Protein AF-0000000085050693 (afdb_homodimer)

Solvent-accessible surface area (backbone atoms only — not comparable to full-atom values): 68230 Å² total; per-residue (Å²): 136,83,77,80,78,79,79,79,78,77,80,77,77,77,76,76,76,77,74,74,75,72,72,62,67,64,47,74,51,76,33,47,8,78,79,60,41,32,36,36,40,38,34,32,40,70,68,4,30,30,28,34,30,34,28,47,76,86,38,69,49,26,37,83,13,44,38,37,46,20,31,52,80,41,82,56,59,44,52,59,39,19,65,42,54,24,40,81,72,48,73,49,73,46,80,51,68,49,73,52,72,37,90,58,32,57,39,24,75,45,77,47,53,28,20,35,30,42,36,36,30,34,24,72,37,88,91,50,48,53,42,31,37,43,38,38,12,24,78,53,26,39,36,34,30,45,34,41,56,52,38,88,99,37,58,64,47,50,28,31,39,48,51,34,38,43,30,38,67,51,74,31,52,27,30,32,32,64,54,21,52,76,68,43,47,58,54,60,68,63,44,79,42,49,30,60,68,44,39,61,56,45,34,24,37,59,37,38,32,34,40,69,90,68,32,18,37,28,41,42,50,16,37,65,57,73,36,34,41,63,29,35,15,16,31,74,42,43,53,28,27,36,24,49,38,48,30,53,35,87,85,46,63,87,84,52,84,63,63,45,41,15,36,71,39,61,20,72,38,69,32,59,52,38,34,44,31,39,40,35,30,67,38,63,55,53,42,50,52,47,56,60,38,40,68,67,14,54,72,57,76,59,88,78,57,84,83,58,71,63,24,38,21,36,32,43,67,58,16,51,42,71,57,87,51,55,88,75,46,28,53,98,73,42,67,45,48,88,32,40,47,37,50,45,51,46,34,52,49,18,36,74,48,64,24,42,21,35,42,45,46,84,61,52,28,33,54,51,48,99,54,82,48,94,76,46,34,82,78,38,59,28,94,56,35,49,64,58,57,42,37,52,57,19,47,76,54,63,19,40,36,29,42,46,41,41,41,67,54,42,63,77,38,44,71,64,34,48,53,48,37,41,73,51,59,41,42,29,39,35,38,28,72,60,22,45,33,21,23,68,54,42,45,46,54,52,51,49,55,54,55,32,50,76,50,64,28,31,36,33,36,25,18,31,63,69,54,27,12,48,55,38,28,38,61,40,47,39,27,20,33,34,52,67,31,48,68,46,28,30,66,24,68,65,61,38,36,51,55,58,36,31,36,47,63,35,63,46,42,40,40,47,43,42,44,46,46,46,61,65,40,38,34,50,68,88,55,31,77,85,52,59,22,60,56,60,31,40,40,42,32,18,42,16,21,47,57,8,45,64,59,56,43,45,19,16,51,30,46,36,23,36,51,76,70,62,50,32,38,98,88,63,47,70,30,69,62,46,72,52,66,52,65,62,64,30,45,26,48,34,54,43,62,73,49,69,42,60,91,45,24,39,30,30,36,36,25,44,90,79,30,38,36,36,9,26,36,21,39,52,60,47,76,46,74,44,73,31,64,86,50,65,90,62,51,27,39,33,41,37,36,25,38,39,95,45,43,54,29,50,41,74,49,75,47,80,45,42,28,90,41,64,47,78,46,58,24,42,64,19,10,9,19,33,33,42,35,35,69,52,74,80,76,72,74,77,124,134,86,76,78,76,78,77,80,77,77,80,76,77,77,76,76,76,75,75,74,74,72,70,63,67,62,48,74,52,76,33,46,8,77,81,60,42,31,37,36,40,38,34,31,40,70,68,4,28,29,29,33,30,33,27,48,76,87,38,71,47,26,36,84,12,45,38,38,46,20,30,53,79,40,85,58,60,44,51,58,39,19,65,41,54,25,42,81,74,46,72,48,75,45,77,49,67,48,72,52,73,38,92,60,32,56,39,23,76,45,77,46,54,28,20,36,30,43,35,37,29,33,24,72,37,87,92,52,48,52,43,31,36,44,37,38,11,24,75,55,26,39,35,35,29,46,33,40,57,51,37,87,99,36,60,65,46,50,28,32,38,49,51,34,38,44,30,38,68,52,74,31,51,28,31,34,31,66,53,21,52,78,71,43,47,58,54,60,67,62,44,79,42,49,29,59,68,44,39,62,56,44,34,24,36,58,38,38,33,36,39,69,88,69,32,17,36,30,41,40,49,17,37,65,58,74,36,34,41,64,30,36,15,16,31,75,41,42,53,28,26,35,24,49,39,48,31,53,34,87,84,45,63,87,84,51,83,65,65,43,40,15,36,71,39,62,20,74,40,71,33,59,53,38,32,43,31,40,38,35,30,68,38,62,55,53,42,51,53,47,57,60,37,40,68,66,15,55,71,57,76,61,87,79,57,84,83,58,73,64,26,38,20,36,33,44,66,58,16,52,43,72,55,87,50,55,87,74,44,27,53,98,74,43,68,43,48,88,32,42,47,38,51,47,50,46,33,52,48,16,36,74,50,65,24,42,20,34,42,44,46,85,62,51,29,34,53,54,48,98,53,83,49,94,75,44,35,82,78,40,60,29,92,57,34,48,62,58,57,41,37,52,56,19,47,77,55,62,19,41,34,30,40,45,42,42,41,67,55,41,62,76,39,45,70,64,35,48,53,50,38,43,73,52,58,43,44,28,39,35,39,29,71,60,22,46,34,22,23,70,53,41,45,45,54,52,51,51,56,52,53,31,49,77,50,62,29,33,35,35,36,25,19,30,62,69,55,26,12,50,55,40,26,37,61,41,45,38,28,20,33,34,52,65,31,48,68,45,26,30,67,25,68,66,63,38,36,51,55,59,37,31,36,48,61,35,62,45,41,40,39,47,42,43,46,46,46,46,61,64,41,39,34,50,66,88,54,30,77,84,52,60,22,58,56,61,31,39,39,42,33,18,41,16,20,48,56,9,46,62,56,55,43,44,20,17,51,30,48,35,23,37,50,75,68,63,50,34,36,96,88,64,48,70,30,71,64,45,72,52,66,52,63,61,64,29,44,25,47,35,52,40,64,73,51,70,41,61,90,46,24,40,30,30,36,36,25,43,90,79,31,36,35,36,10,26,35,21,39,50,59,46,75,47,76,44,74,30,63,85,51,63,91,61,53,27,40,31,41,37,36,24,39,38,95,43,42,54,30,50,42,73,48,74,47,78,46,42,30,89,42,62,48,78,45,56,25,40,64,18,10,10,19,32,34,43,35,35,67,54,74,80,75,72,75,76,122

Secondary structure (DSSP, 8-state):
--------------------------EEEEEE-TTSSEEEEEEE-TT--EEEEEEETTEEEEEEEE--EEE--SSSS-EETTSSS-EEEEEEEEEEEEEEE-SSSS-SEEEEEEEEEEEEEE-S-TT--EEEEEEEEETTEEEEEEEE---TT--EEEEEEE--EEEBSS--EEEEEE-SSSSS------EEEEGGG--TT--EEEEEEEE-SS-EEEEEEE---SS--EEEEE-TT--SEEEEEEPPPTTS-TT-SS----EEEE-SS-EEPPEEEEEEESSTTHHHH--HHHHHSPPPS-S--TT---EEEEESGGGTT-SPPPTTTTGGG--SSSSHHHHHHHHHHHHHHT-SEEEE-TTSEET--SS--TT-EEEEE-TT--HHHHHHHHHHTT-EEEEEEEHHHHHHTHHHHHHHHHHHT--EEEEE-----SHHHHHHHHHHHHHHHHTT-EEEESS-PPP-SHHHH-TTEEEE--S--GGGGGT-S---HHHHHHHHHTGGGTS----------B--TTTHHHH--SSS--BSS-HHHHHHHHHHS--SEEEE-S-GGGGB-TTSSBPTTHHHHTT--SS-SEEEEEEEETTTEEEEEEEETTEEEEEEEESS-EEEEEE-TTS-SS-EEEEEEEE-SSTT-EEEEEEEE-TT-EEEEEE-TT-EEEEEEEE--------/--------------------------EEEEEE-TTSSEEEEEEE-TT--EEEEEEETTEEEEEEEE--EEES-SSSS-EETTSSS-EEEEEEEEEEEEEEE-SSSS-SEEEEEEEEEEEEEE-S-SS--EEEEEEEEETTEEEEEEEE---TT--EEEEEEE--EEEBSS--EEEEEE-SSSSS------EEEEGGG--TT--EEEEEEEE-SS-EEEEEEE---SS--EEEEE-TT--SEEEEEEPPPTTS-TT-SS----EEEE-SS-EEPPEEEEEEESSTTHHHH--HHHHHSPPPS-S--TT---EEEEESGGGTT-SPPPTTTTGGG--SSSSHHHHHHHHHHHHHHT-SEEEE-TTSEET--SS--TT-EEEEE-TT--HHHHHHHHHHTT-EEEEEEEHHHHHHTHHHHHHHHHHHT--EEEEE-----SHHHHHHHHHHHHHHHHTT-EEEESS-PPP-SHHHH-TTEEEE--S--GGGGGT-S---HHHHHHHHHTGGGTS----------B--TTTHHHH--SSS--BSS-HHHHHHHHHHS--SEEEE-S-GGGGB-TTSSBPTTHHHHTT--SS-SEEEEEEEETTTEEEEEEEETTEEEEEEEESS-EEEEEE-TTS-SS-EEEEEEEE-SSTT-EEEEEEEE-TT-EEEEEE-TT-EEEEEEEE--------

Sequence (1374 aa):
MVFDFRSCLKCVSITVFAVAATSSAAQTVSTTSPDKRNRVDVVVSDKGALTFSVSRHQRALIEASPLGLILQNSSPFGTTLGERGAKLSASKTVTGEDRYTLPVGKSKDVRASYEESHISIETGQSELARLDLIVRAYNDGIAFRYVVPKQPGRSALNIQDEATSFRFSDDFDCHGLNQGRFENSFEGEHDAIKASQFRPFHLFQAPVVCRTGSAAFAIAESDPQDYPGAYYTGLNDGTPGLRVVLTPRKDNDPGARFRTRAAQLDVSTDFKTPWRVVMMGDTNGQLIESQLINTLASASMIADTSWIKPGLSAWDWWNGNAFPLPSPHNANGQTSGMNTATYKAYADFASEMGFEYLLIDEGWSVGSSVEPTANADVTRPKPEIDIAEIVRYAKAKGVGVWVWLQWQQLDAQLEEALATYERWGVKGVKVDFLNRNDQEIMAFYRRLLSKAADHKLMVNLHGAFPPAGLTRTWPNYMTQEGVLGAENNKWSQRITAKHNVTLAFTRGLLGPMDYTPGGFRHTTPADFPAKQSFVNPYVMTTRAAALAMYVVYESPFQMVSDSPPAYKKPDGSPEDGVDFLKRVPASWDETRFILGDIDECVVIARRSGDSWYVGAMTDGAKTISVPLNFLGRGAYKAVVWEDGDHPSSVKKSEIDVDAQQSLTLRLANSGGGVIQITPLKPVKKRRMVFDFRSCLKCVSITVFAVAATSSAAQTVSTTSPDKRNRVDVVVSDKGALTFSVSRHQRALIEASPLGLILQNSSPFGTTLGERGAKLSASKTVTGEDRYTLPVGKSKDVRASYEESHISIETGQSELARLDLIVRAYNDGIAFRYVVPKQPGRSALNIQDEATSFRFSDDFDCHGLNQGRFENSFEGEHDAIKASQFRPFHLFQAPVVCRTGSAAFAIAESDPQDYPGAYYTGLNDGTPGLRVVLTPRKDNDPGARFRTRAAQLDVSTDFKTPWRVVMMGDTNGQLIESQLINTLASASMIADTSWIKPGLSAWDWWNGNAFPLPSPHNANGQTSGMNTATYKAYADFASEMGFEYLLIDEGWSVGSSVEPTANADVTRPKPEIDIAEIVRYAKAKGVGVWVWLQWQQLDAQLEEALATYERWGVKGVKVDFLNRNDQEIMAFYRRLLSKAADHKLMVNLHGAFPPAGLTRTWPNYMTQEGVLGAENNKWSQRITAKHNVTLAFTRGLLGPMDYTPGGFRHTTPADFPAKQSFVNPYVMTTRAAALAMYVVYESPFQMVSDSPPAYKKPDGSPEDGVDFLKRVPASWDETRFILGDIDECVVIARRSGDSWYVGAMTDGAKTISVPLNFLGRGAYKAVVWEDGDHPSSVKKSEIDVDAQQSLTLRLANSGGGVIQITPLKPVKKRR

Structure (mmCIF, N/CA/C/O backbone):
data_AF-0000000085050693-model_v1
#
loop_
_entity.id
_entity.type
_entity.pdbx_description
1 polymer 'Glycoside hydrolase 97'
#
loop_
_atom_site.group_PDB
_atom_site.id
_atom_site.type_symbol
_atom_site.label_atom_id
_atom_site.label_alt_id
_atom_site.label_comp_id
_atom_site.label_asym_id
_atom_site.label_entity_id
_atom_site.label_seq_id
_atom_site.pdbx_PDB_ins_code
_atom_site.Cartn_x
_atom_site.Cartn_y
_atom_site.Cartn_z
_atom_site.occupancy
_atom_site.B_iso_or_equiv
_atom_site.auth_seq_id
_atom_site.auth_comp_id
_atom_site.auth_asym_id
_atom_site.auth_atom_id
_atom_site.pdbx_PDB_model_num
ATOM 1 N N . MET A 1 1 ? 85.25 -21.719 -51.312 1 24.17 1 MET A N 1
ATOM 2 C CA . MET A 1 1 ? 85.125 -20.312 -50.938 1 24.17 1 MET A CA 1
ATOM 3 C C . MET A 1 1 ? 84.125 -20.188 -49.75 1 24.17 1 MET A C 1
ATOM 5 O O . MET A 1 1 ? 82.938 -20.531 -49.844 1 24.17 1 MET A O 1
ATOM 9 N N . VAL A 1 2 ? 84.625 -20.438 -48.5 1 27.84 2 VAL A N 1
ATOM 10 C CA . VAL A 1 2 ? 84.125 -20.641 -47.125 1 27.84 2 VAL A CA 1
ATOM 11 C C . VAL A 1 2 ? 83.562 -19.328 -46.594 1 27.84 2 VAL A C 1
ATOM 13 O O . VAL A 1 2 ? 84.312 -18.375 -46.344 1 27.84 2 VAL A O 1
ATOM 16 N N . PHE A 1 3 ? 82.5 -18.844 -47.312 1 26.84 3 PHE A N 1
ATOM 17 C CA . PHE A 1 3 ? 82 -17.516 -46.969 1 26.84 3 PHE A CA 1
ATOM 18 C C . PHE A 1 3 ? 81.562 -17.469 -45.531 1 26.84 3 PHE A C 1
ATOM 20 O O . PHE A 1 3 ? 80.938 -18.422 -45.031 1 26.84 3 PHE A O 1
ATOM 27 N N . ASP A 1 4 ? 82.25 -16.812 -44.625 1 25.73 4 ASP A N 1
ATOM 28 C CA . ASP A 1 4 ? 82.25 -16.562 -43.188 1 25.73 4 ASP A CA 1
ATOM 29 C C . ASP A 1 4 ? 81.062 -15.742 -42.781 1 25.73 4 ASP A C 1
ATOM 31 O O . ASP A 1 4 ? 80.938 -14.562 -43.125 1 25.73 4 ASP A O 1
ATOM 35 N N . PHE A 1 5 ? 79.812 -16.203 -43 1 23.55 5 PHE A N 1
ATOM 36 C CA . PHE A 1 5 ? 78.562 -15.445 -42.781 1 23.55 5 PHE A CA 1
ATOM 37 C C . PHE A 1 5 ? 78.438 -15.07 -41.312 1 23.55 5 PHE A C 1
ATOM 39 O O . PHE A 1 5 ? 78.25 -15.938 -40.438 1 23.55 5 PHE A O 1
ATOM 46 N N . ARG A 1 6 ? 79.188 -14.039 -40.719 1 26.09 6 ARG A N 1
ATOM 47 C CA . ARG A 1 6 ? 79.188 -13.453 -39.375 1 26.09 6 ARG A CA 1
ATOM 48 C C . ARG A 1 6 ? 77.812 -12.906 -39 1 26.09 6 ARG A C 1
ATOM 50 O O . ARG A 1 6 ? 77.375 -11.938 -39.594 1 26.09 6 ARG A O 1
ATOM 57 N N . SER A 1 7 ? 76.812 -13.75 -38.844 1 23.12 7 SER A N 1
ATOM 58 C CA . SER A 1 7 ? 75.375 -13.414 -38.562 1 23.12 7 SER A CA 1
ATOM 59 C C . SER A 1 7 ? 75.312 -12.602 -37.25 1 23.12 7 SER A C 1
ATOM 61 O O . SER A 1 7 ? 75.812 -13 -36.219 1 23.12 7 SER A O 1
ATOM 63 N N . CYS A 1 8 ? 75.312 -11.25 -37.312 1 24.59 8 CYS A N 1
ATOM 64 C CA . CYS A 1 8 ? 75.125 -10.211 -36.312 1 24.59 8 CYS A CA 1
ATOM 65 C C . CYS A 1 8 ? 73.875 -10.398 -35.5 1 24.59 8 CYS A C 1
ATOM 67 O O . CYS A 1 8 ? 72.75 -10.312 -36.062 1 24.59 8 CYS A O 1
ATOM 69 N N . LEU A 1 9 ? 73.688 -11.258 -34.531 1 24.23 9 LEU A N 1
ATOM 70 C CA . LEU A 1 9 ? 72.625 -11.484 -33.625 1 24.23 9 LEU A CA 1
ATOM 71 C C . LEU A 1 9 ? 72.312 -10.242 -32.781 1 24.23 9 LEU A C 1
ATOM 73 O O . LEU A 1 9 ? 73.125 -9.82 -31.984 1 24.23 9 LEU A O 1
ATOM 77 N N . LYS A 1 10 ? 71.75 -9.117 -33.406 1 27.34 10 LYS A N 1
ATOM 78 C CA . LYS A 1 10 ? 71.375 -7.961 -32.594 1 27.34 10 LYS A CA 1
ATOM 79 C C . LYS A 1 10 ? 70.375 -8.359 -31.531 1 27.34 10 LYS A C 1
ATOM 81 O O . LYS A 1 10 ? 69.375 -9.031 -31.828 1 27.34 10 LYS A O 1
ATOM 86 N N . CYS A 1 11 ? 70.688 -8.398 -30.234 1 26.22 11 CYS A N 1
ATOM 87 C CA . CYS A 1 11 ? 69.938 -8.57 -29 1 26.22 11 CYS A CA 1
ATOM 88 C C . CYS A 1 11 ? 68.875 -7.5 -28.859 1 26.22 11 CYS A C 1
ATOM 90 O O . CYS A 1 11 ? 69.188 -6.309 -28.797 1 26.22 11 CYS A O 1
ATOM 92 N N . VAL A 1 12 ? 67.75 -7.605 -29.609 1 33.06 12 VAL A N 1
ATOM 93 C CA . VAL A 1 12 ? 66.688 -6.688 -29.375 1 33.06 12 VAL A CA 1
ATOM 94 C C . VAL A 1 12 ? 66.25 -6.754 -27.906 1 33.06 12 VAL A C 1
ATOM 96 O O . VAL A 1 12 ? 65.938 -7.832 -27.391 1 33.06 12 VAL A O 1
ATOM 99 N N . SER A 1 13 ? 66.75 -5.812 -27.047 1 31.84 13 SER A N 1
ATOM 100 C CA . SER A 1 13 ? 66.312 -5.59 -25.672 1 31.84 13 SER A CA 1
ATOM 101 C C . SER A 1 13 ? 64.812 -5.289 -25.625 1 31.84 13 SER A C 1
ATOM 103 O O . SER A 1 13 ? 64.312 -4.328 -26.234 1 31.84 13 SER A O 1
ATOM 105 N N . ILE A 1 14 ? 64 -6.289 -25.516 1 35.16 14 ILE A N 1
ATOM 106 C CA . ILE A 1 14 ? 62.562 -6.113 -25.25 1 35.16 14 ILE A CA 1
ATOM 107 C C . ILE A 1 14 ? 62.375 -5.367 -23.922 1 35.16 14 ILE A C 1
ATOM 109 O O . ILE A 1 14 ? 62.781 -5.848 -22.875 1 35.16 14 ILE A O 1
ATOM 113 N N . THR A 1 15 ? 62.344 -4.047 -23.984 1 37.19 15 THR A N 1
ATOM 114 C CA . THR A 1 15 ? 61.906 -3.254 -22.844 1 37.19 15 THR A CA 1
ATOM 115 C C . THR A 1 15 ? 60.469 -3.631 -22.438 1 37.19 15 THR A C 1
ATOM 117 O O . THR A 1 15 ? 59.531 -3.502 -23.234 1 37.19 15 THR A O 1
ATOM 120 N N . VAL A 1 16 ? 60.344 -4.535 -21.5 1 39.06 16 VAL A N 1
ATOM 121 C CA . VAL A 1 16 ? 59.062 -4.828 -20.859 1 39.06 16 VAL A CA 1
ATOM 122 C C . VAL A 1 16 ? 58.531 -3.578 -20.156 1 39.06 16 VAL A C 1
ATOM 124 O O . VAL A 1 16 ? 59.156 -3.059 -19.234 1 39.06 16 VAL A O 1
ATOM 127 N N . PHE A 1 17 ? 57.75 -2.824 -20.844 1 38.06 17 PHE A N 1
ATOM 128 C CA . PHE A 1 17 ? 56.969 -1.778 -20.188 1 38.06 17 PHE A CA 1
ATOM 129 C C . PHE A 1 17 ? 56.031 -2.375 -19.141 1 38.06 17 PHE A C 1
ATOM 131 O O . PHE A 1 17 ? 55.125 -3.131 -19.5 1 38.06 17 PHE A O 1
ATOM 138 N N . ALA A 1 18 ? 56.5 -2.48 -17.906 1 36.56 18 ALA A N 1
ATOM 139 C CA . ALA A 1 18 ? 55.594 -2.748 -16.797 1 36.56 18 ALA A CA 1
ATOM 140 C C . ALA A 1 18 ? 54.5 -1.695 -16.719 1 36.56 18 ALA A C 1
ATOM 142 O O . ALA A 1 18 ? 54.781 -0.518 -16.469 1 36.56 18 ALA A O 1
ATOM 143 N N . VAL A 1 19 ? 53.406 -1.979 -17.328 1 36.97 19 VAL A N 1
ATOM 144 C CA . VAL A 1 19 ? 52.219 -1.167 -17.047 1 36.97 19 VAL A CA 1
ATOM 145 C C . VAL A 1 19 ? 51.906 -1.218 -15.555 1 36.97 19 VAL A C 1
ATOM 147 O O . VAL A 1 19 ? 51.594 -2.283 -15.016 1 36.97 19 VAL A O 1
ATOM 150 N N . ALA A 1 20 ? 52.406 -0.331 -14.812 1 34.69 20 ALA A N 1
ATOM 151 C CA . ALA A 1 20 ? 51.906 -0.124 -13.453 1 34.69 20 ALA A CA 1
ATOM 152 C C . ALA A 1 20 ? 50.406 -0.011 -13.43 1 34.69 20 ALA A C 1
ATOM 154 O O . ALA A 1 20 ? 49.844 0.962 -13.938 1 34.69 20 ALA A O 1
ATOM 155 N N . ALA A 1 21 ? 49.75 -1.138 -13.281 1 39.09 21 ALA A N 1
ATOM 156 C CA . ALA A 1 21 ? 48.344 -1.067 -12.891 1 39.09 21 ALA A CA 1
ATOM 157 C C . ALA A 1 21 ? 48.156 -0.166 -11.68 1 39.09 21 ALA A C 1
ATOM 159 O O . ALA A 1 21 ? 48.531 -0.542 -10.555 1 39.09 21 ALA A O 1
ATOM 160 N N . THR A 1 22 ? 48.156 1.115 -11.82 1 37.22 22 THR A N 1
ATOM 161 C CA . THR A 1 22 ? 47.719 1.936 -10.695 1 37.22 22 THR A CA 1
ATOM 162 C C . THR A 1 22 ? 46.344 1.454 -10.18 1 37.22 22 THR A C 1
ATOM 164 O O . THR A 1 22 ? 45.344 1.5 -10.906 1 37.22 22 THR A O 1
ATOM 167 N N . SER A 1 23 ? 46.312 0.498 -9.352 1 42.16 23 SER A N 1
ATOM 168 C CA . SER A 1 23 ? 45.125 0.196 -8.594 1 42.16 23 SER A CA 1
ATOM 169 C C . SER A 1 23 ? 44.438 1.469 -8.078 1 42.16 23 SER A C 1
ATOM 171 O O . SER A 1 23 ? 45.062 2.211 -7.289 1 42.16 23 SER A O 1
ATOM 173 N N . SER A 1 24 ? 43.719 2.1 -8.828 1 50.66 24 SER A N 1
ATOM 174 C CA . SER A 1 24 ? 43 3.258 -8.32 1 50.66 24 SER A CA 1
ATOM 175 C C . SER A 1 24 ? 42.344 2.939 -6.992 1 50.66 24 SER A C 1
ATOM 177 O O . SER A 1 24 ? 41.5 2.029 -6.914 1 50.66 24 SER A O 1
ATOM 179 N N . ALA A 1 25 ? 42.938 3.143 -5.855 1 63.78 25 ALA A N 1
ATOM 180 C CA . ALA A 1 25 ? 42.438 2.988 -4.492 1 63.78 25 ALA A CA 1
ATOM 181 C C . ALA A 1 25 ? 41.125 3.74 -4.297 1 63.78 25 ALA A C 1
ATOM 183 O O . ALA A 1 25 ? 40.938 4.797 -4.898 1 63.78 25 ALA A O 1
ATOM 184 N N . ALA A 1 26 ? 40.188 3.043 -3.705 1 73.25 26 ALA A N 1
ATOM 185 C CA . ALA A 1 26 ? 38.938 3.688 -3.307 1 73.25 26 ALA A CA 1
ATOM 186 C C . ALA A 1 26 ? 39.188 5.062 -2.701 1 73.25 26 ALA A C 1
ATOM 188 O O . ALA A 1 26 ? 40.125 5.238 -1.922 1 73.25 26 ALA A O 1
ATOM 189 N N . GLN A 1 27 ? 38.531 6.09 -3.24 1 89.38 27 GLN A N 1
ATOM 190 C CA . GLN A 1 27 ? 38.594 7.453 -2.723 1 89.38 27 GLN A CA 1
ATOM 191 C C . GLN A 1 27 ? 37.438 7.746 -1.783 1 89.38 27 GLN A C 1
ATOM 193 O O . GLN A 1 27 ? 36.312 7.359 -2.061 1 89.38 27 GLN A O 1
ATOM 198 N N . THR A 1 28 ? 37.719 8.211 -0.598 1 95.06 28 THR A N 1
ATOM 199 C CA . THR A 1 28 ? 36.688 8.508 0.397 1 95.06 28 THR A CA 1
ATOM 200 C C . THR A 1 28 ? 36.688 9.984 0.772 1 95.06 28 THR A C 1
ATOM 202 O O . THR A 1 28 ? 37.781 10.57 0.97 1 95.06 28 THR A O 1
ATOM 205 N N . VAL A 1 29 ? 35.562 10.633 0.702 1 98 29 VAL A N 1
ATOM 206 C CA . VAL A 1 29 ? 35.344 11.961 1.271 1 98 29 VAL A CA 1
ATOM 207 C C . VAL A 1 29 ? 34.469 11.867 2.5 1 98 29 VAL A C 1
ATOM 209 O O . VAL A 1 29 ? 33.312 11.414 2.404 1 98 29 VAL A O 1
ATOM 212 N N . SER A 1 30 ? 34.969 12.289 3.646 1 98.06 30 SER A N 1
ATOM 213 C CA . SER A 1 30 ? 34.188 12.25 4.895 1 98.06 30 SER A CA 1
ATOM 214 C C . SER A 1 30 ? 33.75 13.648 5.297 1 98.06 30 SER A C 1
ATOM 216 O O . SER A 1 30 ? 34.5 14.617 5.18 1 98.06 30 SER A O 1
ATOM 218 N N . THR A 1 31 ? 32.531 13.766 5.652 1 98.75 31 THR A N 1
ATOM 219 C CA . THR A 1 31 ? 31.938 14.984 6.219 1 98.75 31 THR A CA 1
ATOM 220 C C . THR A 1 31 ? 31.391 14.719 7.613 1 98.75 31 THR A C 1
ATOM 222 O O . THR A 1 31 ? 30.484 13.898 7.785 1 98.75 31 THR A O 1
ATOM 225 N N . THR A 1 32 ? 31.891 15.383 8.609 1 98.56 32 THR A N 1
ATOM 226 C CA . THR A 1 32 ? 31.547 15.141 10.008 1 98.56 32 THR A CA 1
ATOM 227 C C . THR A 1 32 ? 30.922 16.391 10.625 1 98.56 32 THR A C 1
ATOM 229 O O . THR A 1 32 ? 31.375 17.5 10.383 1 98.56 32 THR A O 1
ATOM 232 N N . SER A 1 33 ? 29.938 16.125 11.43 1 98.75 33 SER A N 1
ATOM 233 C CA . SER A 1 33 ? 29.234 17.25 12.062 1 98.75 33 SER A CA 1
ATOM 234 C C . SER A 1 33 ? 30.156 17.984 13.023 1 98.75 33 SER A C 1
ATOM 236 O O . SER A 1 33 ? 31.156 17.438 13.492 1 98.75 33 SER A O 1
ATOM 238 N N . PRO A 1 34 ? 29.797 19.234 13.375 1 98.44 34 PRO A N 1
ATOM 239 C CA . PRO A 1 34 ? 30.625 20.031 14.281 1 98.44 34 PRO A CA 1
ATOM 240 C C . PRO A 1 34 ? 30.844 19.359 15.633 1 98.44 34 PRO A C 1
ATOM 242 O O . PRO A 1 34 ? 31.938 19.453 16.203 1 98.44 34 PRO A O 1
ATOM 245 N N . ASP A 1 35 ? 29.875 18.641 16.125 1 97.81 35 ASP A N 1
ATOM 246 C CA . ASP A 1 35 ? 30.031 17.984 17.422 1 97.81 35 ASP A CA 1
ATOM 247 C C . ASP A 1 35 ? 30.641 16.594 17.266 1 97.81 35 ASP A C 1
ATOM 249 O O . ASP A 1 35 ? 30.781 15.852 18.25 1 97.81 35 ASP A O 1
ATOM 253 N N . LYS A 1 36 ? 30.844 16.188 16.031 1 98 36 LYS A N 1
ATOM 254 C CA . LYS A 1 36 ? 31.578 14.977 15.656 1 98 36 LYS A CA 1
ATOM 255 C C . LYS A 1 36 ? 30.734 13.727 15.883 1 98 36 LYS A C 1
ATOM 257 O O . LYS A 1 36 ? 31.234 12.602 15.758 1 98 36 LYS A O 1
ATOM 262 N N . ARG A 1 37 ? 29.453 13.844 16.156 1 97.94 37 ARG A N 1
ATOM 263 C CA . ARG A 1 37 ? 28.609 12.688 16.438 1 97.94 37 ARG A CA 1
ATOM 264 C C . ARG A 1 37 ? 28.109 12.062 15.141 1 97.94 37 ARG A C 1
ATOM 266 O O . ARG A 1 37 ? 27.859 10.852 15.086 1 97.94 37 ARG A O 1
ATOM 273 N N . ASN A 1 38 ? 27.844 12.875 14.156 1 98.62 38 ASN A N 1
ATOM 274 C CA . ASN A 1 38 ? 27.328 12.406 12.875 1 98.62 38 ASN A CA 1
ATOM 275 C C . ASN A 1 38 ? 28.406 12.43 11.797 1 98.62 38 ASN A C 1
ATOM 277 O O . ASN A 1 38 ? 29.203 13.375 11.727 1 98.62 38 ASN A O 1
ATOM 281 N N . ARG A 1 39 ? 28.453 11.398 10.984 1 98.62 39 ARG A N 1
ATOM 282 C CA . ARG A 1 39 ? 29.453 11.312 9.922 1 98.62 39 ARG A CA 1
ATOM 283 C C . ARG A 1 39 ? 28.875 10.656 8.68 1 98.62 39 ARG A C 1
ATOM 285 O O . ARG A 1 39 ? 28.094 9.695 8.773 1 98.62 39 ARG A O 1
ATOM 292 N N . VAL A 1 40 ? 29.203 11.211 7.539 1 98.69 40 VAL A N 1
ATOM 293 C CA . VAL A 1 40 ? 28.875 10.633 6.238 1 98.69 40 VAL A CA 1
ATOM 294 C C . VAL A 1 40 ? 30.172 10.367 5.457 1 98.69 40 VAL A C 1
ATOM 296 O O . VAL A 1 40 ? 31.047 11.227 5.387 1 98.69 40 VAL A O 1
ATOM 299 N N . ASP A 1 41 ? 30.281 9.219 4.938 1 98.56 41 ASP A N 1
ATOM 300 C CA . ASP A 1 41 ? 31.375 8.867 4.047 1 98.56 41 ASP A CA 1
ATOM 301 C C . ASP A 1 41 ? 30.875 8.625 2.625 1 98.56 41 ASP A C 1
ATOM 303 O O . ASP A 1 41 ? 30.031 7.758 2.398 1 98.56 41 ASP A O 1
ATOM 307 N N . VAL A 1 42 ? 31.359 9.383 1.701 1 98.38 42 VAL A N 1
ATOM 308 C CA . VAL A 1 42 ? 31.125 9.148 0.28 1 98.38 42 VAL A CA 1
ATOM 309 C C . VAL A 1 42 ? 32.312 8.414 -0.32 1 98.38 42 VAL A C 1
ATOM 311 O O . VAL A 1 42 ? 33.469 8.852 -0.168 1 98.38 42 VAL A O 1
ATOM 314 N N . VAL A 1 43 ? 32.062 7.355 -1.022 1 97.44 43 VAL A N 1
ATOM 315 C CA . VAL A 1 43 ? 33.125 6.484 -1.503 1 97.44 43 VAL A CA 1
ATOM 316 C C . VAL A 1 43 ? 32.906 6.195 -2.988 1 97.44 43 VAL A C 1
ATOM 318 O O . VAL A 1 43 ? 31.797 5.941 -3.434 1 97.44 43 VAL A O 1
ATOM 321 N N . VAL A 1 44 ? 33.906 6.363 -3.742 1 95.94 44 VAL A N 1
ATOM 322 C CA . VAL A 1 44 ? 34 5.773 -5.074 1 95.94 44 VAL A CA 1
ATOM 323 C C . VAL A 1 44 ? 34.875 4.523 -5.043 1 95.94 44 VAL A C 1
ATOM 325 O O . VAL A 1 44 ? 36.062 4.602 -4.746 1 95.94 44 VAL A O 1
ATOM 328 N N . SER A 1 45 ? 34.219 3.451 -5.355 1 94 45 SER A N 1
ATOM 329 C CA . SER A 1 45 ? 34.969 2.184 -5.289 1 94 45 SER A CA 1
ATOM 330 C C . SER A 1 45 ? 35.969 2.059 -6.426 1 94 45 SER A C 1
ATOM 332 O O . SER A 1 45 ? 36 2.898 -7.328 1 94 45 SER A O 1
ATOM 334 N N . ASP A 1 46 ? 36.75 0.963 -6.434 1 91.06 46 ASP A N 1
ATOM 335 C CA . ASP A 1 46 ? 37.719 0.683 -7.473 1 91.06 46 ASP A CA 1
ATOM 336 C C . ASP A 1 46 ? 37.062 0.461 -8.828 1 91.06 46 ASP A C 1
ATOM 338 O O . ASP A 1 46 ? 37.625 0.785 -9.867 1 91.06 46 ASP A O 1
ATOM 342 N N . LYS A 1 47 ? 35.906 -0.046 -8.727 1 91.5 47 LYS A N 1
ATOM 343 C CA . LYS A 1 47 ? 35.156 -0.308 -9.961 1 91.5 47 LYS A CA 1
ATOM 344 C C . LYS A 1 47 ? 34.312 0.906 -10.375 1 91.5 47 LYS A C 1
ATOM 346 O O . LYS A 1 47 ? 33.594 0.861 -11.375 1 91.5 47 LYS A O 1
ATOM 351 N N . GLY A 1 48 ? 34.438 1.956 -9.57 1 93.94 48 GLY A N 1
ATOM 352 C CA . GLY A 1 48 ? 33.781 3.205 -9.93 1 93.94 48 GLY A CA 1
ATOM 353 C C . GLY A 1 48 ? 32.375 3.293 -9.422 1 93.94 48 GLY A C 1
ATOM 354 O O . GLY A 1 48 ? 31.562 4.055 -9.961 1 93.94 48 GLY A O 1
ATOM 355 N N . ALA A 1 49 ? 32 2.465 -8.492 1 95.44 49 ALA A N 1
ATOM 356 C CA . ALA A 1 49 ? 30.703 2.592 -7.871 1 95.44 49 ALA A CA 1
ATOM 357 C C . ALA A 1 49 ? 30.688 3.727 -6.852 1 95.44 49 ALA A C 1
ATOM 359 O O . ALA A 1 49 ? 31.578 3.828 -6.012 1 95.44 49 ALA A O 1
ATOM 360 N N . LEU A 1 50 ? 29.719 4.621 -6.945 1 97.25 50 LEU A N 1
ATOM 361 C CA . LEU A 1 50 ? 29.531 5.738 -6.027 1 97.25 50 LEU A CA 1
ATOM 362 C C . LEU A 1 50 ? 28.578 5.367 -4.898 1 97.25 50 LEU A C 1
ATOM 364 O O . LEU A 1 50 ? 27.406 5.07 -5.145 1 97.25 50 LEU A O 1
ATOM 368 N N . THR A 1 51 ? 29.016 5.359 -3.652 1 98.12 51 THR A N 1
ATOM 369 C CA . THR A 1 51 ? 28.203 4.98 -2.502 1 98.12 51 THR A CA 1
ATOM 370 C C . THR A 1 51 ? 28.391 5.973 -1.358 1 98.12 51 THR A C 1
ATOM 372 O O . THR A 1 51 ? 29.297 6.805 -1.395 1 98.12 51 THR A O 1
ATOM 375 N N . PHE A 1 52 ? 27.516 5.934 -0.403 1 98.56 52 PHE A N 1
ATOM 376 C CA . PHE A 1 52 ? 27.672 6.676 0.84 1 98.56 52 PHE A CA 1
ATOM 377 C C . PHE A 1 52 ? 27.266 5.824 2.037 1 98.56 52 PHE A C 1
ATOM 379 O O . PHE A 1 52 ? 26.562 4.824 1.883 1 98.56 52 PHE A O 1
ATOM 386 N N . SER A 1 53 ? 27.734 6.137 3.184 1 98.69 53 SER A N 1
ATOM 387 C CA . SER A 1 53 ? 27.359 5.551 4.465 1 98.69 53 SER A CA 1
ATOM 388 C C . SER A 1 53 ? 27.188 6.625 5.531 1 98.69 53 SER A C 1
ATOM 390 O O . SER A 1 53 ? 27.719 7.727 5.402 1 98.69 53 SER A O 1
ATOM 392 N N . VAL A 1 54 ? 26.359 6.332 6.578 1 98.75 54 VAL A N 1
ATOM 393 C CA . VAL A 1 54 ? 26.062 7.27 7.66 1 98.75 54 VAL A CA 1
ATOM 394 C C . VAL A 1 54 ? 26.266 6.578 9.008 1 98.75 54 VAL A C 1
ATOM 396 O O . VAL A 1 54 ? 25.812 5.445 9.203 1 98.75 54 VAL A O 1
ATOM 399 N N . SER A 1 55 ? 26.938 7.223 9.867 1 98.31 55 SER A N 1
ATOM 400 C CA . SER A 1 55 ? 27.125 6.723 11.227 1 98.31 55 SER A CA 1
ATOM 401 C C . SER A 1 55 ? 26.828 7.809 12.258 1 98.31 55 SER A C 1
ATOM 403 O O . SER A 1 55 ? 26.922 9 11.953 1 98.31 55 SER A O 1
ATOM 405 N N . ARG A 1 56 ? 26.406 7.453 13.367 1 98 56 ARG A N 1
ATOM 406 C CA . ARG A 1 56 ? 26.266 8.289 14.562 1 98 56 ARG A CA 1
ATOM 407 C C . ARG A 1 56 ? 26.984 7.668 15.75 1 98 56 ARG A C 1
ATOM 409 O O . ARG A 1 56 ? 26.828 6.477 16.031 1 98 56 ARG A O 1
ATOM 416 N N . HIS A 1 57 ? 27.828 8.398 16.516 1 97.19 57 HIS A N 1
ATOM 417 C CA . HIS A 1 57 ? 28.656 7.895 17.609 1 97.19 57 HIS A CA 1
ATOM 418 C C . HIS A 1 57 ? 29.5 6.711 17.156 1 97.19 57 HIS A C 1
ATOM 420 O O . HIS A 1 57 ? 29.578 5.695 17.844 1 97.19 57 HIS A O 1
ATOM 426 N N . GLN A 1 58 ? 29.906 6.754 15.922 1 95.94 58 GLN A N 1
ATOM 427 C CA . GLN A 1 58 ? 30.781 5.754 15.32 1 95.94 58 GLN A CA 1
ATOM 428 C C . GLN A 1 58 ? 30.047 4.43 15.125 1 95.94 58 GLN A C 1
ATOM 430 O O . GLN A 1 58 ? 30.688 3.393 14.906 1 95.94 58 GLN A O 1
ATOM 435 N N . ARG A 1 59 ? 28.781 4.441 15.242 1 96.62 59 ARG A N 1
ATOM 436 C CA . ARG A 1 59 ? 27.969 3.273 14.938 1 96.62 59 ARG A CA 1
ATOM 437 C C . ARG A 1 59 ? 27.234 3.453 13.609 1 96.62 59 ARG A C 1
ATOM 439 O O . ARG A 1 59 ? 26.562 4.465 13.398 1 96.62 59 ARG A O 1
ATOM 446 N N . ALA A 1 60 ? 27.297 2.439 12.773 1 97.12 60 ALA A N 1
ATOM 447 C CA . ALA A 1 60 ? 26.703 2.51 11.453 1 97.12 60 ALA A CA 1
ATOM 448 C C . ALA A 1 60 ? 25.172 2.523 11.547 1 97.12 60 ALA A C 1
ATOM 450 O O . ALA A 1 60 ? 24.578 1.747 12.297 1 97.12 60 ALA A O 1
ATOM 451 N N . LEU A 1 61 ? 24.547 3.43 10.906 1 97.94 61 LEU A N 1
ATOM 452 C CA . LEU A 1 61 ? 23.094 3.451 10.711 1 97.94 61 LEU A CA 1
ATOM 453 C C . LEU A 1 61 ? 22.734 3.045 9.289 1 97.94 61 LEU A C 1
ATOM 455 O O . LEU A 1 61 ? 21.859 2.201 9.086 1 97.94 61 LEU A O 1
ATOM 459 N N . ILE A 1 62 ? 23.375 3.668 8.359 1 98.56 62 ILE A N 1
ATOM 460 C CA . ILE A 1 62 ? 23.25 3.377 6.934 1 98.56 62 ILE A CA 1
ATOM 461 C C . ILE A 1 62 ? 24.578 2.84 6.395 1 98.56 62 ILE A C 1
ATOM 463 O O . ILE A 1 62 ? 25.594 3.523 6.457 1 98.56 62 ILE A O 1
ATOM 467 N N . GLU A 1 63 ? 24.531 1.651 5.871 1 98.25 63 GLU A N 1
ATOM 468 C CA . GLU A 1 63 ? 25.719 1.03 5.277 1 98.25 63 GLU A CA 1
ATOM 469 C C . GLU A 1 63 ? 25.953 1.546 3.863 1 98.25 63 GLU A C 1
ATOM 471 O O . GLU A 1 63 ? 25.203 2.385 3.363 1 98.25 63 GLU A O 1
ATOM 476 N N . ALA A 1 64 ? 27.094 1.073 3.303 1 97.69 64 ALA A N 1
ATOM 477 C CA . ALA A 1 64 ? 27.406 1.511 1.943 1 97.69 64 ALA A CA 1
ATOM 478 C C . ALA A 1 64 ? 26.188 1.385 1.035 1 97.69 64 ALA A C 1
ATOM 480 O O . ALA A 1 64 ? 25.688 0.28 0.797 1 97.69 64 ALA A O 1
ATOM 481 N N . SER A 1 65 ? 25.688 2.484 0.591 1 98.25 65 SER A N 1
ATOM 482 C CA . SER A 1 65 ? 24.469 2.588 -0.192 1 98.25 65 SER A CA 1
ATOM 483 C C . SER A 1 65 ? 24.703 3.354 -1.49 1 98.25 65 SER A C 1
ATOM 485 O O . SER A 1 65 ? 25.438 4.332 -1.513 1 98.25 65 SER A O 1
ATOM 487 N N . PRO A 1 66 ? 24.047 2.902 -2.549 1 97.38 66 PRO A N 1
ATOM 488 C CA . PRO A 1 66 ? 24.234 3.549 -3.848 1 97.38 66 PRO A CA 1
ATOM 489 C C . PRO A 1 66 ? 23.781 5.008 -3.855 1 97.38 66 PRO A C 1
ATOM 491 O O . PRO A 1 66 ? 22.766 5.344 -3.234 1 97.38 66 PRO A O 1
ATOM 494 N N . LEU A 1 67 ? 24.516 5.812 -4.566 1 98 67 LEU A N 1
ATOM 495 C CA . LEU A 1 67 ? 24.156 7.152 -5.012 1 98 67 LEU A CA 1
ATOM 496 C C . LEU A 1 67 ? 24.062 7.211 -6.535 1 98 67 LEU A C 1
ATOM 498 O O . LEU A 1 67 ? 24.688 6.41 -7.23 1 98 67 LEU A O 1
ATOM 502 N N . GLY A 1 68 ? 23.234 8.141 -7.004 1 96.94 68 GLY A N 1
ATOM 503 C CA . GLY A 1 68 ? 23.234 8.375 -8.445 1 96.94 68 GLY A CA 1
ATOM 504 C C . GLY A 1 68 ? 21.875 8.742 -8.992 1 96.94 68 GLY A C 1
ATOM 505 O O . GLY A 1 68 ? 20.859 8.609 -8.297 1 96.94 68 GLY A O 1
ATOM 506 N N . LEU A 1 69 ? 21.875 9.211 -10.219 1 97 69 LEU A N 1
ATOM 507 C CA . LEU A 1 69 ? 20.688 9.508 -11 1 97 69 LEU A CA 1
ATOM 508 C C . LEU A 1 69 ? 20.516 8.5 -12.133 1 97 69 LEU A C 1
ATOM 510 O O . LEU A 1 69 ? 21.5 8 -12.68 1 97 69 LEU A O 1
ATOM 514 N N . ILE A 1 70 ? 19.312 8.203 -12.43 1 96.44 70 ILE A N 1
ATOM 515 C CA . ILE A 1 70 ? 19.016 7.34 -13.57 1 96.44 70 ILE A CA 1
ATOM 516 C C . ILE A 1 70 ? 18.469 8.18 -14.727 1 96.44 70 ILE A C 1
ATOM 518 O O . ILE A 1 70 ? 17.391 8.781 -14.609 1 96.44 70 ILE A O 1
ATOM 522 N N . LEU A 1 71 ? 19.188 8.156 -15.82 1 95.31 71 LEU A N 1
ATOM 523 C CA . LEU A 1 71 ? 18.781 8.914 -17 1 95.31 71 LEU A CA 1
ATOM 524 C C . LEU A 1 71 ? 17.719 8.172 -17.797 1 95.31 71 LEU A C 1
ATOM 526 O O . LEU A 1 71 ? 17.75 6.938 -17.875 1 95.31 71 LEU A O 1
ATOM 530 N N . GLN A 1 72 ? 16.75 8.883 -18.266 1 91.06 72 GLN A N 1
ATOM 531 C CA . GLN A 1 72 ? 15.797 8.289 -19.188 1 91.06 72 GLN A CA 1
ATOM 532 C C . GLN A 1 72 ? 16.312 8.375 -20.625 1 91.06 72 GLN A C 1
ATOM 534 O O . GLN A 1 72 ? 15.805 9.164 -21.422 1 91.06 72 GLN A O 1
ATOM 539 N N . ASN A 1 73 ? 17.219 7.57 -21.094 1 79 73 ASN A N 1
ATOM 540 C CA . ASN A 1 73 ? 17.859 7.695 -22.406 1 79 73 ASN A CA 1
ATOM 541 C C . ASN A 1 73 ? 17.766 6.391 -23.203 1 79 73 ASN A C 1
ATOM 543 O O . ASN A 1 73 ? 18.125 6.355 -24.375 1 79 73 ASN A O 1
ATOM 547 N N . SER A 1 74 ? 17.438 5.359 -22.516 1 72.62 74 SER A N 1
ATOM 548 C CA . SER A 1 74 ? 17.297 4.082 -23.203 1 72.62 74 SER A CA 1
ATOM 549 C C . SER A 1 74 ? 16.109 3.291 -22.672 1 72.62 74 SER A C 1
ATOM 551 O O . SER A 1 74 ? 15.703 3.471 -21.531 1 72.62 74 SER A O 1
ATOM 553 N N . SER A 1 75 ? 15.477 2.648 -23.609 1 67.62 75 SER A N 1
ATOM 554 C CA . SER A 1 75 ? 14.391 1.759 -23.219 1 67.62 75 SER A CA 1
ATOM 555 C C . SER A 1 75 ? 14.875 0.32 -23.078 1 67.62 75 SER A C 1
ATOM 557 O O . SER A 1 75 ? 15.695 -0.141 -23.875 1 67.62 75 SER A O 1
ATOM 559 N N . PRO A 1 76 ? 14.5 -0.444 -22.141 1 71.5 76 PRO A N 1
ATOM 560 C CA . PRO A 1 76 ? 13.477 -0.074 -21.156 1 71.5 76 PRO A CA 1
ATOM 561 C C . PRO A 1 76 ? 14.062 0.52 -19.875 1 71.5 76 PRO A C 1
ATOM 563 O O . PRO A 1 76 ? 13.352 1.164 -19.109 1 71.5 76 PRO A O 1
ATOM 566 N N . PHE A 1 77 ? 15.359 0.304 -19.734 1 79.69 77 PHE A N 1
ATOM 567 C CA . PHE A 1 77 ? 15.992 0.774 -18.5 1 79.69 77 PHE A CA 1
ATOM 568 C C . PHE A 1 77 ? 16.969 1.906 -18.797 1 79.69 77 PHE A C 1
ATOM 570 O O . PHE A 1 77 ? 17.688 1.865 -19.797 1 79.69 77 PHE A O 1
ATOM 577 N N . GLY A 1 78 ? 16.953 2.934 -18.141 1 84.19 78 GLY A N 1
ATOM 578 C CA . GLY A 1 78 ? 17.844 4.062 -18.281 1 84.19 78 GLY A CA 1
ATOM 579 C C . GLY A 1 78 ? 19.266 3.764 -17.828 1 84.19 78 GLY A C 1
ATOM 580 O O . GLY A 1 78 ? 19.594 2.613 -17.531 1 84.19 78 GLY A O 1
ATOM 581 N N . THR A 1 79 ? 20.078 4.766 -17.984 1 89.5 79 THR A N 1
ATOM 582 C CA . THR A 1 79 ? 21.469 4.68 -17.531 1 89.5 79 THR A CA 1
ATOM 583 C C . THR A 1 79 ? 21.609 5.203 -16.109 1 89.5 79 THR A C 1
ATOM 585 O O . THR A 1 79 ? 21.203 6.332 -15.812 1 89.5 79 THR A O 1
ATOM 588 N N . THR A 1 80 ? 22.188 4.383 -15.266 1 91.25 80 THR A N 1
ATOM 589 C CA . THR A 1 80 ? 22.438 4.801 -13.883 1 91.25 80 THR A CA 1
ATOM 590 C C . THR A 1 80 ? 23.812 5.445 -13.75 1 91.25 80 THR A C 1
ATOM 592 O O . THR A 1 80 ? 24.828 4.785 -13.93 1 91.25 80 THR A O 1
ATOM 595 N N . LEU A 1 81 ? 23.812 6.645 -13.406 1 91.5 81 LEU A N 1
ATOM 596 C CA . LEU A 1 81 ? 25.062 7.34 -13.094 1 91.5 81 LEU A CA 1
ATOM 597 C C . LEU A 1 81 ? 25.578 6.93 -11.719 1 91.5 81 LEU A C 1
ATOM 599 O O . LEU A 1 81 ? 24.812 6.867 -10.75 1 91.5 81 LEU A O 1
ATOM 603 N N . GLY A 1 82 ? 26.859 6.543 -11.68 1 89.12 82 GLY A N 1
ATOM 604 C CA . GLY A 1 82 ? 27.469 6.199 -10.406 1 89.12 82 GLY A CA 1
ATOM 605 C C . GLY A 1 82 ? 27.516 4.703 -10.156 1 89.12 82 GLY A C 1
ATOM 606 O O . GLY A 1 82 ? 28.141 4.25 -9.195 1 89.12 82 GLY A O 1
ATOM 607 N N . GLU A 1 83 ? 26.859 3.975 -11.023 1 90.12 83 GLU A N 1
ATOM 608 C CA . GLU A 1 83 ? 26.859 2.527 -10.836 1 90.12 83 GLU A CA 1
ATOM 609 C C . GLU A 1 83 ? 28.234 1.927 -11.094 1 90.12 83 GLU A C 1
ATOM 611 O O . GLU A 1 83 ? 28.656 0.996 -10.398 1 90.12 83 GLU A O 1
ATOM 616 N N . ARG A 1 84 ? 28.891 2.49 -12.07 1 89.5 84 ARG A N 1
ATOM 617 C CA . ARG A 1 84 ? 30.219 2.045 -12.445 1 89.5 84 ARG A CA 1
ATOM 618 C C . ARG A 1 84 ? 30.969 3.131 -13.211 1 89.5 84 ARG A C 1
ATOM 620 O O . ARG A 1 84 ? 30.344 4.051 -13.75 1 89.5 84 ARG A O 1
ATOM 627 N N . GLY A 1 85 ? 32.281 3.055 -13.117 1 90.44 85 GLY A N 1
ATOM 628 C CA . GLY A 1 85 ? 33.125 3.898 -13.969 1 90.44 85 GLY A CA 1
ATOM 629 C C . GLY A 1 85 ? 33.281 5.305 -13.422 1 90.44 85 GLY A C 1
ATOM 630 O O . GLY A 1 85 ? 34 6.121 -14.008 1 90.44 85 GLY A O 1
ATOM 631 N N . ALA A 1 86 ? 32.719 5.613 -12.344 1 93.38 86 ALA A N 1
ATOM 632 C CA . ALA A 1 86 ? 32.844 6.953 -11.773 1 93.38 86 ALA A CA 1
ATOM 633 C C . ALA A 1 86 ? 34.25 7.184 -11.195 1 93.38 86 ALA A C 1
ATOM 635 O O . ALA A 1 86 ? 34.906 6.234 -10.797 1 93.38 86 ALA A O 1
ATOM 636 N N . LYS A 1 87 ? 34.656 8.414 -11.211 1 94.75 87 LYS A N 1
ATOM 637 C CA . LYS A 1 87 ? 35.906 8.844 -10.594 1 94.75 87 LYS A CA 1
ATOM 638 C C . LYS A 1 87 ? 35.719 10.156 -9.836 1 94.75 87 LYS A C 1
ATOM 640 O O . LYS A 1 87 ? 35.031 11.062 -10.312 1 94.75 87 LYS A O 1
ATOM 645 N N . LEU A 1 88 ? 36.312 10.156 -8.648 1 94.56 88 LEU A N 1
ATOM 646 C CA . LEU A 1 88 ? 36.344 11.414 -7.914 1 94.56 88 LEU A CA 1
ATOM 647 C C . LEU A 1 88 ? 37.344 12.383 -8.531 1 94.56 88 LEU A C 1
ATOM 649 O O . LEU A 1 88 ? 38.531 12.07 -8.648 1 94.56 88 LEU A O 1
ATOM 653 N N . SER A 1 89 ? 36.875 13.5 -8.906 1 93.75 89 SER A N 1
ATOM 654 C CA . SER A 1 89 ? 37.781 14.43 -9.586 1 93.75 89 SER A CA 1
ATOM 655 C C . SER A 1 89 ? 38.219 15.555 -8.656 1 93.75 89 SER A C 1
ATOM 657 O O . SER A 1 89 ? 39.344 16.047 -8.758 1 93.75 89 SER A O 1
ATOM 659 N N . ALA A 1 90 ? 37.375 15.992 -7.809 1 94.12 90 ALA A N 1
ATOM 660 C CA . ALA A 1 90 ? 37.719 17.062 -6.863 1 94.12 90 ALA A CA 1
ATOM 661 C C . ALA A 1 90 ? 36.812 17 -5.637 1 94.12 90 ALA A C 1
ATOM 663 O O . ALA A 1 90 ? 35.688 16.516 -5.719 1 94.12 90 ALA A O 1
ATOM 664 N N . SER A 1 91 ? 37.312 17.406 -4.508 1 95.88 91 SER A N 1
ATOM 665 C CA . SER A 1 91 ? 36.531 17.578 -3.305 1 95.88 91 SER A CA 1
ATOM 666 C C . SER A 1 91 ? 37.031 18.719 -2.439 1 95.88 91 SER A C 1
ATOM 668 O O . SER A 1 91 ? 38.25 18.969 -2.393 1 95.88 91 SER A O 1
ATOM 670 N N . LYS A 1 92 ? 36.156 19.391 -1.879 1 96.94 92 LYS A N 1
ATOM 671 C CA . LYS A 1 92 ? 36.469 20.469 -0.94 1 96.94 92 LYS A CA 1
ATOM 672 C C . LYS A 1 92 ? 35.469 20.5 0.214 1 96.94 92 LYS A C 1
ATOM 674 O O . LYS A 1 92 ? 34.25 20.391 -0.003 1 96.94 92 LYS A O 1
ATOM 679 N N . THR A 1 93 ? 36 20.5 1.388 1 96.44 93 THR A N 1
ATOM 680 C CA . THR A 1 93 ? 35.156 20.594 2.572 1 96.44 93 THR A CA 1
ATOM 681 C C . THR A 1 93 ? 35.281 21.953 3.236 1 96.44 93 THR A C 1
ATOM 683 O O . THR A 1 93 ? 36.406 22.469 3.373 1 96.44 93 THR A O 1
ATOM 686 N N . VAL A 1 94 ? 34.219 22.484 3.58 1 97.38 94 VAL A N 1
ATOM 687 C CA . VAL A 1 94 ? 34.219 23.797 4.227 1 97.38 94 VAL A CA 1
ATOM 688 C C . VAL A 1 94 ? 33.312 23.766 5.465 1 97.38 94 VAL A C 1
ATOM 690 O O . VAL A 1 94 ? 32.469 22.859 5.613 1 97.38 94 VAL A O 1
ATOM 693 N N . THR A 1 95 ? 33.594 24.688 6.355 1 97.31 95 THR A N 1
ATOM 694 C CA . THR A 1 95 ? 32.719 24.906 7.512 1 97.31 95 THR A CA 1
ATOM 695 C C . THR A 1 95 ? 31.75 26.047 7.246 1 97.31 95 THR A C 1
ATOM 697 O O . THR A 1 95 ? 32.094 27.031 6.574 1 97.31 95 THR A O 1
ATOM 700 N N . GLY A 1 96 ? 30.547 25.828 7.699 1 97.44 96 GLY A N 1
ATOM 701 C CA . GLY A 1 96 ? 29.547 26.875 7.527 1 97.44 96 GLY A CA 1
ATOM 702 C C . GLY A 1 96 ? 28.547 26.953 8.672 1 97.44 96 GLY A C 1
ATOM 703 O O . GLY A 1 96 ? 28.641 26.172 9.625 1 97.44 96 GLY A O 1
ATOM 704 N N . GLU A 1 97 ? 27.688 27.969 8.625 1 97.19 97 GLU A N 1
ATOM 705 C CA . GLU A 1 97 ? 26.594 28.172 9.57 1 97.19 97 GLU A CA 1
ATOM 706 C C . GLU A 1 97 ? 25.375 28.781 8.883 1 97.19 97 GLU A C 1
ATOM 708 O O . GLU A 1 97 ? 25.5 29.766 8.148 1 97.19 97 GLU A O 1
ATOM 713 N N . ASP A 1 98 ? 24.344 28.156 9.047 1 96.75 98 ASP A N 1
ATOM 714 C CA . ASP A 1 98 ? 23.062 28.734 8.633 1 96.75 98 ASP A CA 1
ATOM 715 C C . ASP A 1 98 ? 22.453 29.562 9.766 1 96.75 98 ASP A C 1
ATOM 717 O O . ASP A 1 98 ? 22.266 29.062 10.875 1 96.75 98 ASP A O 1
ATOM 721 N N . ARG A 1 99 ? 22.172 30.781 9.508 1 97 99 ARG A N 1
ATOM 722 C CA . ARG A 1 99 ? 21.516 31.672 10.453 1 97 99 ARG A CA 1
ATOM 723 C C . ARG A 1 99 ? 20.359 32.406 9.797 1 97 99 ARG A C 1
ATOM 725 O O . ARG A 1 99 ? 20.547 33.125 8.805 1 97 99 ARG A O 1
ATOM 732 N N . TYR A 1 100 ? 19.203 32.25 10.328 1 97.12 100 TYR A N 1
ATOM 733 C CA . TYR A 1 100 ? 18.016 32.875 9.773 1 97.12 100 TYR A CA 1
ATOM 734 C C . TYR A 1 100 ? 16.906 32.969 10.805 1 97.12 100 TYR A C 1
ATOM 736 O O . TYR A 1 100 ? 17 32.375 11.883 1 97.12 100 TYR A O 1
ATOM 744 N N . THR A 1 101 ? 15.922 33.812 10.5 1 96.94 101 THR A N 1
ATOM 745 C CA . THR A 1 101 ? 14.719 33.938 11.312 1 96.94 101 THR A CA 1
ATOM 746 C C . THR A 1 101 ? 13.492 33.469 10.547 1 96.94 101 THR A C 1
ATOM 748 O O . THR A 1 101 ? 13.391 33.656 9.336 1 96.94 101 THR A O 1
ATOM 751 N N . LEU A 1 102 ? 12.641 32.844 11.172 1 97.5 102 LEU A N 1
ATOM 752 C CA . LEU A 1 102 ? 11.336 32.469 10.633 1 97.5 102 LEU A CA 1
ATOM 753 C C . LEU A 1 102 ? 10.25 33.375 11.188 1 97.5 102 LEU A C 1
ATOM 755 O O . LEU A 1 102 ? 10.094 33.5 12.398 1 97.5 102 LEU A O 1
ATOM 759 N N . PRO A 1 103 ? 9.461 34.031 10.312 1 96.75 103 PRO A N 1
ATOM 760 C CA . PRO A 1 103 ? 8.391 34.875 10.812 1 96.75 103 PRO A CA 1
ATOM 761 C C . PRO A 1 103 ? 7.336 34.094 11.609 1 96.75 103 PRO A C 1
ATOM 763 O O . PRO A 1 103 ? 6.703 34.656 12.508 1 96.75 103 PRO A O 1
ATOM 766 N N . VAL A 1 104 ? 7.109 32.906 11.25 1 96.56 104 VAL A N 1
ATOM 767 C CA . VAL A 1 104 ? 6.184 32.031 11.945 1 96.56 104 VAL A CA 1
ATOM 768 C C . VAL A 1 104 ? 6.762 30.609 11.992 1 96.56 104 VAL A C 1
ATOM 770 O O . VAL A 1 104 ? 7.598 30.234 11.164 1 96.56 104 VAL A O 1
ATOM 773 N N . GLY A 1 105 ? 6.336 29.859 13.008 1 96.19 105 GLY A N 1
ATOM 774 C CA . GLY A 1 105 ? 6.777 28.484 13.094 1 96.19 105 GLY A CA 1
ATOM 775 C C . GLY A 1 105 ? 7.117 28.062 14.508 1 96.19 105 GLY A C 1
ATOM 776 O O . GLY A 1 105 ? 6.691 28.688 15.477 1 96.19 105 GLY A O 1
ATOM 777 N N . LYS A 1 106 ? 7.832 26.875 14.609 1 94.56 106 LYS A N 1
ATOM 778 C CA . LYS A 1 106 ? 8.086 26.281 15.922 1 94.56 106 LYS A CA 1
ATOM 779 C C . LYS A 1 106 ? 9.344 26.875 16.562 1 94.56 106 LYS A C 1
ATOM 781 O O . LYS A 1 106 ? 9.641 26.609 17.719 1 94.56 106 LYS A O 1
ATOM 786 N N . SER A 1 107 ? 10.047 27.656 15.797 1 96.38 107 SER A N 1
ATOM 787 C CA . SER A 1 107 ? 11.195 28.422 16.281 1 96.38 107 SER A CA 1
ATOM 788 C C . SER A 1 107 ? 11.359 29.719 15.516 1 96.38 107 SER A C 1
ATOM 790 O O . SER A 1 107 ? 11.07 29.781 14.32 1 96.38 107 SER A O 1
ATOM 792 N N . LYS A 1 108 ? 11.883 30.688 16.203 1 97.44 108 LYS A N 1
ATOM 793 C CA . LYS A 1 108 ? 12.016 32 15.562 1 97.44 108 LYS A CA 1
ATOM 794 C C . LYS A 1 108 ? 13.422 32.188 15.016 1 97.44 108 LYS A C 1
ATOM 796 O O . LYS A 1 108 ? 13.602 32.469 13.828 1 97.44 108 LYS A O 1
ATOM 801 N N . ASP A 1 109 ? 14.422 32.125 15.883 1 97.25 109 ASP A N 1
ATOM 802 C CA . ASP A 1 109 ? 15.82 32.312 15.492 1 97.25 109 ASP A CA 1
ATOM 803 C C . ASP A 1 109 ? 16.516 30.938 15.359 1 97.25 109 ASP A C 1
ATOM 805 O O . ASP A 1 109 ? 16.547 30.156 16.312 1 97.25 109 ASP A O 1
ATOM 809 N N . VAL A 1 110 ? 17.094 30.688 14.188 1 97.31 110 VAL A N 1
ATOM 810 C CA . VAL A 1 110 ? 17.734 29.406 13.938 1 97.31 110 VAL A CA 1
ATOM 811 C C . VAL A 1 110 ? 19.219 29.609 13.625 1 97.31 110 VAL A C 1
ATOM 813 O O . VAL A 1 110 ? 19.562 30.469 12.805 1 97.31 110 VAL A O 1
ATOM 816 N N . ARG A 1 111 ? 20 28.938 14.305 1 96.75 111 ARG A N 1
ATOM 817 C CA . ARG A 1 111 ? 21.438 28.859 14.055 1 96.75 111 ARG A CA 1
ATOM 818 C C . ARG A 1 111 ? 21.891 27.391 13.945 1 96.75 111 ARG A C 1
ATOM 820 O O . ARG A 1 111 ? 21.672 26.609 14.867 1 96.75 111 ARG A O 1
ATOM 827 N N . ALA A 1 112 ? 22.453 27.016 12.867 1 97.25 112 ALA A N 1
ATOM 828 C CA . ALA A 1 112 ? 22.875 25.641 12.641 1 97.25 112 ALA A CA 1
ATOM 829 C C . ALA A 1 112 ? 24.25 25.594 11.977 1 97.25 112 ALA A C 1
ATOM 831 O O . ALA A 1 112 ? 24.375 25.938 10.797 1 97.25 112 ALA A O 1
ATOM 832 N N . SER A 1 113 ? 25.219 25.188 12.719 1 98.06 113 SER A N 1
ATOM 833 C CA . SER A 1 113 ? 26.547 24.984 12.148 1 98.06 113 SER A CA 1
ATOM 834 C C . SER A 1 113 ? 26.656 23.656 11.422 1 98.06 113 SER A C 1
ATOM 836 O O . SER A 1 113 ? 26 22.672 11.812 1 98.06 113 SER A O 1
ATOM 838 N N . TYR A 1 114 ? 27.453 23.641 10.391 1 98.62 114 TYR A N 1
ATOM 839 C CA . TYR A 1 114 ? 27.594 22.406 9.625 1 98.62 114 TYR A CA 1
ATOM 840 C C . TYR A 1 114 ? 28.969 22.328 8.984 1 98.62 114 TYR A C 1
ATOM 842 O O . TYR A 1 114 ? 29.719 23.312 8.961 1 98.62 114 TYR A O 1
ATOM 850 N N . GLU A 1 115 ? 29.359 21.172 8.602 1 98.75 115 GLU A N 1
ATOM 851 C CA . GLU A 1 115 ? 30.406 20.922 7.625 1 98.75 115 GLU A CA 1
ATOM 852 C C . GLU A 1 115 ? 29.828 20.531 6.27 1 98.75 115 GLU A C 1
ATOM 854 O O . GLU A 1 115 ? 28.828 19.812 6.199 1 98.75 115 GLU A O 1
ATOM 859 N N . GLU A 1 116 ? 30.406 21.062 5.223 1 98.75 116 GLU A N 1
ATOM 860 C CA . GLU A 1 116 ? 29.906 20.828 3.871 1 98.75 116 GLU A CA 1
ATOM 861 C C . GLU A 1 116 ? 31.016 20.344 2.941 1 98.75 116 GLU A C 1
ATOM 863 O O . GLU A 1 116 ? 32.094 20.938 2.889 1 98.75 116 GLU A O 1
ATOM 868 N N . SER A 1 117 ? 30.766 19.281 2.271 1 98.69 117 SER A N 1
ATOM 869 C CA . SER A 1 117 ? 31.672 18.766 1.258 1 98.69 117 SER A CA 1
ATOM 870 C C . SER A 1 117 ? 31.094 18.938 -0.143 1 98.69 117 SER A C 1
ATOM 872 O O . SER A 1 117 ? 29.953 18.531 -0.397 1 98.69 117 SER A O 1
ATOM 874 N N . HIS A 1 118 ? 31.859 19.562 -1.008 1 98.38 118 HIS A N 1
ATOM 875 C CA . HIS A 1 118 ? 31.594 19.578 -2.443 1 98.38 118 HIS A CA 1
ATOM 876 C C . HIS A 1 118 ? 32.406 18.516 -3.166 1 98.38 118 HIS A C 1
ATOM 878 O O . HIS A 1 118 ? 33.656 18.531 -3.115 1 98.38 118 HIS A O 1
ATOM 884 N N . ILE A 1 119 ? 31.719 17.672 -3.791 1 98.06 119 ILE A N 1
ATOM 885 C CA . ILE A 1 119 ? 32.375 16.531 -4.414 1 98.06 119 ILE A CA 1
ATOM 886 C C . ILE A 1 119 ? 32.062 16.5 -5.906 1 98.06 119 ILE A C 1
ATOM 888 O O . ILE A 1 119 ? 30.891 16.453 -6.297 1 98.06 119 ILE A O 1
ATOM 892 N N . SER A 1 120 ? 33.062 16.531 -6.742 1 97.44 120 SER A N 1
ATOM 893 C CA . SER A 1 120 ? 32.875 16.422 -8.188 1 97.44 120 SER A CA 1
ATOM 894 C C . SER A 1 120 ? 33.188 15 -8.672 1 97.44 120 SER A C 1
ATOM 896 O O . SER A 1 120 ? 34.281 14.469 -8.391 1 97.44 120 SER A O 1
ATOM 898 N N . ILE A 1 121 ? 32.281 14.469 -9.414 1 96.44 121 ILE A N 1
ATOM 899 C CA . ILE A 1 121 ? 32.406 13.094 -9.875 1 96.44 121 ILE A CA 1
ATOM 900 C C . ILE A 1 121 ? 32.375 13.055 -11.398 1 96.44 121 ILE A C 1
ATOM 902 O O . ILE A 1 121 ? 31.469 13.586 -12.031 1 96.44 121 ILE A O 1
ATOM 906 N N . GLU A 1 122 ? 33.375 12.477 -11.992 1 95.62 122 GLU A N 1
ATOM 907 C CA . GLU A 1 122 ? 33.281 12.062 -13.383 1 95.62 122 GLU A CA 1
ATOM 908 C C . GLU A 1 122 ? 32.469 10.773 -13.523 1 95.62 122 GLU A C 1
ATOM 910 O O . GLU A 1 122 ? 32.812 9.75 -12.938 1 95.62 122 GLU A O 1
ATOM 915 N N . THR A 1 123 ? 31.438 10.805 -14.312 1 92.75 123 THR A N 1
ATOM 916 C CA . THR A 1 123 ? 30.484 9.711 -14.297 1 92.75 123 THR A CA 1
ATOM 917 C C . THR A 1 123 ? 30.938 8.578 -15.211 1 92.75 123 THR A C 1
ATOM 919 O O . THR A 1 123 ? 30.438 7.449 -15.102 1 92.75 123 THR A O 1
ATOM 922 N N . GLY A 1 124 ? 31.75 8.906 -16.172 1 88.81 124 GLY A N 1
ATOM 923 C CA . GLY A 1 124 ? 32.156 7.938 -17.188 1 88.81 124 GLY A CA 1
ATOM 924 C C . GLY A 1 124 ? 31.094 7.762 -18.266 1 88.81 124 GLY A C 1
ATOM 925 O O . GLY A 1 124 ? 31.234 6.883 -19.125 1 88.81 124 GLY A O 1
ATOM 926 N N . GLN A 1 125 ? 30.062 8.484 -18.234 1 88.12 125 GLN A N 1
ATOM 927 C CA . GLN A 1 125 ? 29 8.422 -19.219 1 88.12 125 GLN A CA 1
ATOM 928 C C . GLN A 1 125 ? 28.984 9.664 -20.109 1 88.12 125 GLN A C 1
ATOM 930 O O . GLN A 1 125 ? 29.094 10.789 -19.594 1 88.12 125 GLN A O 1
ATOM 935 N N . SER A 1 126 ? 28.766 9.445 -21.344 1 85.25 126 SER A N 1
ATOM 936 C CA . SER A 1 126 ? 28.828 10.547 -22.297 1 85.25 126 SER A CA 1
ATOM 937 C C . SER A 1 126 ? 27.609 11.461 -22.156 1 85.25 126 SER A C 1
ATOM 939 O O . SER A 1 126 ? 27.688 12.656 -22.422 1 85.25 126 SER A O 1
ATOM 941 N N . GLU A 1 127 ? 26.531 10.945 -21.734 1 88.19 127 GLU A N 1
ATOM 942 C CA . GLU A 1 127 ? 25.312 11.734 -21.656 1 88.19 127 GLU A CA 1
ATOM 943 C C . GLU A 1 127 ? 25.406 12.797 -20.578 1 88.19 127 GLU A C 1
ATOM 945 O O . GLU A 1 127 ? 24.781 13.859 -20.672 1 88.19 127 GLU A O 1
ATOM 950 N N . LEU A 1 128 ? 26.109 12.516 -19.5 1 92.75 128 LEU A N 1
ATOM 951 C CA . LEU A 1 128 ? 26.422 13.445 -18.422 1 92.75 128 LEU A CA 1
ATOM 952 C C . LEU A 1 128 ? 27.797 13.141 -17.828 1 92.75 128 LEU A C 1
ATOM 954 O O . LEU A 1 128 ? 27.922 12.312 -16.922 1 92.75 128 LEU A O 1
ATOM 958 N N . ALA A 1 129 ? 28.688 13.891 -18.234 1 92.38 129 ALA A N 1
ATOM 959 C CA . ALA A 1 129 ? 30.094 13.57 -17.953 1 92.38 129 ALA A CA 1
ATOM 960 C C . ALA A 1 129 ? 30.438 13.867 -16.5 1 92.38 129 ALA A C 1
ATOM 962 O O . ALA A 1 129 ? 31.328 13.227 -15.922 1 92.38 129 ALA A O 1
ATOM 963 N N . ARG A 1 130 ? 29.734 14.844 -15.961 1 95.12 130 ARG A N 1
ATOM 964 C CA . ARG A 1 130 ? 30.047 15.242 -14.594 1 95.12 130 ARG A CA 1
ATOM 965 C C . ARG A 1 130 ? 28.766 15.359 -13.766 1 95.12 130 ARG A C 1
ATOM 967 O O . ARG A 1 130 ? 27.734 15.82 -14.258 1 95.12 130 ARG A O 1
ATOM 974 N N . LEU A 1 131 ? 28.844 14.844 -12.586 1 96.44 131 LEU A N 1
ATOM 975 C CA . LEU A 1 131 ? 27.812 14.977 -11.555 1 96.44 131 LEU A CA 1
ATOM 976 C C . LEU A 1 131 ? 28.438 15.43 -10.234 1 96.44 131 LEU A C 1
ATOM 978 O O . LEU A 1 131 ? 29.375 14.805 -9.734 1 96.44 131 LEU A O 1
ATOM 982 N N . ASP A 1 132 ? 27.969 16.469 -9.703 1 97.62 132 ASP A N 1
ATOM 983 C CA . ASP A 1 132 ? 28.484 16.938 -8.43 1 97.62 132 ASP A CA 1
ATOM 984 C C . ASP A 1 132 ? 27.547 16.562 -7.277 1 97.62 132 ASP A C 1
ATOM 986 O O . ASP A 1 132 ? 26.359 16.312 -7.492 1 97.62 132 ASP A O 1
ATOM 990 N N . LEU A 1 133 ? 28.172 16.422 -6.09 1 98.12 133 LEU A N 1
ATOM 991 C CA . LEU A 1 133 ? 27.453 16.141 -4.852 1 98.12 133 LEU A CA 1
ATOM 992 C C . LEU A 1 133 ? 27.812 17.156 -3.775 1 98.12 133 LEU A C 1
ATOM 994 O O . LEU A 1 133 ? 28.984 17.469 -3.559 1 98.12 133 LEU A O 1
ATOM 998 N N . ILE A 1 134 ? 26.812 17.734 -3.215 1 98.75 134 ILE A N 1
ATOM 999 C CA . ILE A 1 134 ? 27 18.531 -2.006 1 98.75 134 ILE A CA 1
ATOM 1000 C C . ILE A 1 134 ? 26.516 17.734 -0.791 1 98.75 134 ILE A C 1
ATOM 1002 O O . ILE A 1 134 ? 25.391 17.234 -0.774 1 98.75 134 ILE A O 1
ATOM 1006 N N . VAL A 1 135 ? 27.359 17.578 0.204 1 98.81 135 VAL A N 1
ATOM 1007 C CA . VAL A 1 135 ? 27.047 16.844 1.431 1 98.81 135 VAL A CA 1
ATOM 1008 C C . VAL A 1 135 ? 27.188 17.766 2.635 1 98.81 135 VAL A C 1
ATOM 1010 O O . VAL A 1 135 ? 28.203 18.469 2.773 1 98.81 135 VAL A O 1
ATOM 1013 N N . ARG A 1 136 ? 26.203 17.766 3.496 1 98.88 136 ARG A N 1
ATOM 1014 C CA . ARG A 1 136 ? 26.266 18.547 4.734 1 98.88 136 ARG A CA 1
ATOM 1015 C C . ARG A 1 136 ? 26.047 17.641 5.949 1 98.88 136 ARG A C 1
ATOM 1017 O O . ARG A 1 136 ? 25.234 16.719 5.91 1 98.88 136 ARG A O 1
ATOM 1024 N N . ALA A 1 137 ? 26.797 17.875 6.98 1 98.88 137 ALA A N 1
ATOM 1025 C CA . ALA A 1 137 ? 26.594 17.25 8.281 1 98.88 137 ALA A CA 1
ATOM 1026 C C . ALA A 1 137 ? 26.297 18.281 9.359 1 98.88 137 ALA A C 1
ATOM 1028 O O . ALA A 1 137 ? 27.109 19.172 9.609 1 98.88 137 ALA A O 1
ATOM 1029 N N . TYR A 1 138 ? 25.188 18.188 9.922 1 98.75 138 TYR A N 1
ATOM 1030 C CA . TYR A 1 138 ? 24.734 18.984 11.062 1 98.75 138 TYR A CA 1
ATOM 1031 C C . TYR A 1 138 ? 24.719 18.156 12.336 1 98.75 138 TYR A C 1
ATOM 1033 O O . TYR A 1 138 ? 24.875 16.938 12.289 1 98.75 138 TYR A O 1
ATOM 1041 N N . ASN A 1 139 ? 24.578 18.859 13.469 1 98.25 139 ASN A N 1
ATOM 1042 C CA . ASN A 1 139 ? 24.5 18.141 14.734 1 98.25 139 ASN A CA 1
ATOM 1043 C C . ASN A 1 139 ? 23.219 17.312 14.836 1 98.25 139 ASN A C 1
ATOM 1045 O O . ASN A 1 139 ? 23.172 16.328 15.57 1 98.25 139 ASN A O 1
ATOM 1049 N N . ASP A 1 140 ? 22.219 17.672 14.125 1 98.12 140 ASP A N 1
ATOM 1050 C CA . ASP A 1 140 ? 20.953 16.969 14.227 1 98.12 140 ASP A CA 1
ATOM 1051 C C . ASP A 1 140 ? 20.656 16.188 12.953 1 98.12 140 ASP A C 1
ATOM 1053 O O . ASP A 1 140 ? 19.516 15.773 12.711 1 98.12 140 ASP A O 1
ATOM 1057 N N . GLY A 1 141 ? 21.609 15.992 12.055 1 98.62 141 GLY A N 1
ATOM 1058 C CA . GLY A 1 141 ? 21.391 15.141 10.898 1 98.62 141 GLY A CA 1
ATOM 1059 C C . GLY A 1 141 ? 22.375 15.383 9.773 1 98.62 141 GLY A C 1
ATOM 1060 O O . GLY A 1 141 ? 23.312 16.172 9.922 1 98.62 141 GLY A O 1
ATOM 1061 N N . ILE A 1 142 ? 22.25 14.688 8.695 1 98.81 142 ILE A N 1
ATOM 1062 C CA . ILE A 1 142 ? 23.047 14.836 7.484 1 98.81 142 ILE A CA 1
ATOM 1063 C C . ILE A 1 142 ? 22.125 15.023 6.277 1 98.81 142 ILE A C 1
ATOM 1065 O O . ILE A 1 142 ? 20.953 14.672 6.332 1 98.81 142 ILE A O 1
ATOM 1069 N N . ALA A 1 143 ? 22.656 15.57 5.223 1 98.88 143 ALA A N 1
ATOM 1070 C CA . ALA A 1 143 ? 21.922 15.758 3.975 1 98.88 143 ALA A CA 1
ATOM 1071 C C . ALA A 1 143 ? 22.875 15.758 2.775 1 98.88 143 ALA A C 1
ATOM 1073 O O . ALA A 1 143 ? 24.047 16.078 2.908 1 98.88 143 ALA A O 1
ATOM 1074 N N . PHE A 1 144 ? 22.359 15.391 1.637 1 98.88 144 PHE A N 1
ATOM 1075 C CA . PHE A 1 144 ? 23.125 15.508 0.399 1 98.88 144 PHE A CA 1
ATOM 1076 C C . PHE A 1 144 ? 22.203 15.766 -0.784 1 98.88 144 PHE A C 1
ATOM 1078 O O . PHE A 1 144 ? 21 15.484 -0.714 1 98.88 144 PHE A O 1
ATOM 1085 N N . ARG A 1 145 ? 22.656 16.344 -1.813 1 98.81 145 ARG A N 1
ATOM 1086 C CA . ARG A 1 145 ? 21.922 16.547 -3.059 1 98.81 145 ARG A CA 1
ATOM 1087 C C . ARG A 1 145 ? 22.859 16.547 -4.258 1 98.81 145 ARG A C 1
ATOM 1089 O O . ARG A 1 145 ? 24.078 16.734 -4.102 1 98.81 145 ARG A O 1
ATOM 1096 N N . TYR A 1 146 ? 22.312 16.25 -5.387 1 98.56 146 TYR A N 1
ATOM 1097 C CA . TYR A 1 146 ? 23.078 16.266 -6.633 1 98.56 146 TYR A CA 1
ATOM 1098 C C . TYR A 1 146 ? 23.016 17.641 -7.281 1 98.56 146 TYR A C 1
ATOM 1100 O O . TYR A 1 146 ? 22.016 18.359 -7.156 1 98.56 146 TYR A O 1
ATOM 1108 N N . VAL A 1 147 ? 24.094 18 -7.914 1 98.19 147 VAL A N 1
ATOM 1109 C CA . VAL A 1 147 ? 24.141 19.156 -8.789 1 98.19 147 VAL A CA 1
ATOM 1110 C C . VAL A 1 147 ? 24.5 18.719 -10.211 1 98.19 147 VAL A C 1
ATOM 1112 O O . VAL A 1 147 ? 25.578 18.172 -10.445 1 98.19 147 VAL A O 1
ATOM 1115 N N . VAL A 1 148 ? 23.578 18.906 -11.094 1 97.69 148 VAL A N 1
ATOM 1116 C CA . VAL A 1 148 ? 23.828 18.703 -12.516 1 97.69 148 VAL A CA 1
ATOM 1117 C C . VAL A 1 148 ? 24.359 19.984 -13.133 1 97.69 148 VAL A C 1
ATOM 1119 O O . VAL A 1 148 ? 23.609 20.969 -13.266 1 97.69 148 VAL A O 1
ATOM 1122 N N . PRO A 1 149 ? 25.578 19.969 -13.547 1 96.31 149 PRO A N 1
ATOM 1123 C CA . PRO A 1 149 ? 26.125 21.219 -14.086 1 96.31 149 PRO A CA 1
ATOM 1124 C C . PRO A 1 149 ? 25.453 21.641 -15.391 1 96.31 149 PRO A C 1
ATOM 1126 O O . PRO A 1 149 ? 24.922 20.797 -16.125 1 96.31 149 PRO A O 1
ATOM 1129 N N . LYS A 1 150 ? 25.531 22.859 -15.578 1 96.38 150 LYS A N 1
ATOM 1130 C CA . LYS A 1 150 ? 25.094 23.406 -16.859 1 96.38 150 LYS A CA 1
ATOM 1131 C C . LYS A 1 150 ? 25.672 22.594 -18.031 1 96.38 150 LYS A C 1
ATOM 1133 O O . LYS A 1 150 ? 26.844 22.234 -18.031 1 96.38 150 LYS A O 1
ATOM 1138 N N . GLN A 1 151 ? 24.812 22.281 -18.953 1 92.56 151 GLN A N 1
ATOM 1139 C CA . GLN A 1 151 ? 25.203 21.5 -20.125 1 92.56 151 GLN A CA 1
ATOM 1140 C C . GLN A 1 151 ? 25.219 22.359 -21.375 1 92.56 151 GLN A C 1
ATOM 1142 O O . GLN A 1 151 ? 24.156 22.688 -21.922 1 92.56 151 GLN A O 1
ATOM 1147 N N . PRO A 1 152 ? 26.406 22.516 -21.906 1 89 152 PRO A N 1
ATOM 1148 C CA . PRO A 1 152 ? 26.422 23.297 -23.141 1 89 152 PRO A CA 1
ATOM 1149 C C . PRO A 1 152 ? 25.688 22.625 -24.297 1 89 152 PRO A C 1
ATOM 1151 O O . PRO A 1 152 ? 25.859 21.422 -24.531 1 89 152 PRO A O 1
ATOM 1154 N N . GLY A 1 153 ? 24.844 23.344 -25.031 1 89.44 153 GLY A N 1
ATOM 1155 C CA . GLY A 1 153 ? 24.141 22.859 -26.203 1 89.44 153 GLY A CA 1
ATOM 1156 C C . GLY A 1 153 ? 22.938 22.016 -25.875 1 89.44 153 GLY A C 1
ATOM 1157 O O . GLY A 1 153 ? 22.328 21.391 -26.766 1 89.44 153 GLY A O 1
ATOM 1158 N N . ARG A 1 154 ? 22.703 21.828 -24.656 1 89.81 154 ARG A N 1
ATOM 1159 C CA . ARG A 1 154 ? 21.547 21.062 -24.203 1 89.81 154 ARG A CA 1
ATOM 1160 C C . ARG A 1 154 ? 20.719 21.875 -23.203 1 89.81 154 ARG A C 1
ATOM 1162 O O . ARG A 1 154 ? 21.281 22.5 -22.297 1 89.81 154 ARG A O 1
ATOM 1169 N N . SER A 1 155 ? 19.422 21.891 -23.469 1 91.5 155 SER A N 1
ATOM 1170 C CA . SER A 1 155 ? 18.578 22.703 -22.594 1 91.5 155 SER A CA 1
ATOM 1171 C C . SER A 1 155 ? 17.875 21.844 -21.562 1 91.5 155 SER A C 1
ATOM 1173 O O . SER A 1 155 ? 17.422 22.344 -20.531 1 91.5 155 SER A O 1
ATOM 1175 N N . ALA A 1 156 ? 17.766 20.516 -21.891 1 95.19 156 ALA A N 1
ATOM 1176 C CA . ALA A 1 156 ? 17 19.688 -20.969 1 95.19 156 ALA A CA 1
ATOM 1177 C C . ALA A 1 156 ? 17.641 18.312 -20.812 1 95.19 156 ALA A C 1
ATOM 1179 O O . ALA A 1 156 ? 18.328 17.828 -21.719 1 95.19 156 ALA A O 1
ATOM 1180 N N . LEU A 1 157 ? 17.484 17.719 -19.672 1 95.56 157 LEU A N 1
ATOM 1181 C CA . LEU A 1 157 ? 17.906 16.359 -19.359 1 95.56 157 LEU A CA 1
ATOM 1182 C C . LEU A 1 157 ? 16.781 15.594 -18.672 1 95.56 157 LEU A C 1
ATOM 1184 O O . LEU A 1 157 ? 16.188 16.062 -17.703 1 95.56 157 LEU A O 1
ATOM 1188 N N . ASN A 1 158 ? 16.453 14.406 -19.219 1 95.75 158 ASN A N 1
ATOM 1189 C CA . ASN A 1 158 ? 15.359 13.602 -18.688 1 95.75 158 ASN A CA 1
ATOM 1190 C C . ASN A 1 158 ? 15.859 12.602 -17.656 1 95.75 158 ASN A C 1
ATOM 1192 O O . ASN A 1 158 ? 16.797 11.852 -17.906 1 95.75 158 ASN A O 1
ATOM 1196 N N . ILE A 1 159 ? 15.234 12.648 -16.5 1 96.75 159 ILE A N 1
ATOM 1197 C CA . ILE A 1 159 ? 15.555 11.758 -15.398 1 96.75 159 ILE A CA 1
ATOM 1198 C C . ILE A 1 159 ? 14.445 10.719 -15.227 1 96.75 159 ILE A C 1
ATOM 1200 O O . ILE A 1 159 ? 13.266 11.07 -15.164 1 96.75 159 ILE A O 1
ATOM 1204 N N . GLN A 1 160 ? 14.828 9.453 -15.203 1 96.25 160 GLN A N 1
ATOM 1205 C CA . GLN A 1 160 ? 13.883 8.375 -14.938 1 96.25 160 GLN A CA 1
ATOM 1206 C C . GLN A 1 160 ? 13.625 8.227 -13.438 1 96.25 160 GLN A C 1
ATOM 1208 O O . GLN A 1 160 ? 12.484 8.062 -13.016 1 96.25 160 GLN A O 1
ATOM 1213 N N . ASP A 1 161 ? 14.648 8.297 -12.672 1 96.81 161 ASP A N 1
ATOM 1214 C CA . ASP A 1 161 ? 14.578 8.102 -11.227 1 96.81 161 ASP A CA 1
ATOM 1215 C C . ASP A 1 161 ? 15.93 8.398 -10.57 1 96.81 161 ASP A C 1
ATOM 1217 O O . ASP A 1 161 ? 16.828 8.938 -11.211 1 96.81 161 ASP A O 1
ATOM 1221 N N . GLU A 1 162 ? 16.047 8.141 -9.281 1 97.38 162 GLU A N 1
ATOM 1222 C CA . GLU A 1 162 ? 17.328 8.141 -8.562 1 97.38 162 GLU A CA 1
ATOM 1223 C C . GLU A 1 162 ? 17.75 6.727 -8.188 1 97.38 162 GLU A C 1
ATOM 1225 O O . GLU A 1 162 ? 16.906 5.836 -8.031 1 97.38 162 GLU A O 1
ATOM 1230 N N . ALA A 1 163 ? 19.078 6.555 -8.117 1 96.81 163 ALA A N 1
ATOM 1231 C CA . ALA A 1 163 ? 19.609 5.301 -7.598 1 96.81 163 ALA A CA 1
ATOM 1232 C C . ALA A 1 163 ? 19.812 5.375 -6.086 1 96.81 163 ALA A C 1
ATOM 1234 O O . ALA A 1 163 ? 20.109 4.363 -5.441 1 96.81 163 ALA A O 1
ATOM 1235 N N . THR A 1 164 ? 19.547 6.496 -5.488 1 98.56 164 THR A N 1
ATOM 1236 C CA . THR A 1 164 ? 19.812 6.789 -4.082 1 98.56 164 THR A CA 1
ATOM 1237 C C . THR A 1 164 ? 19.062 5.805 -3.18 1 98.56 164 THR A C 1
ATOM 1239 O O . THR A 1 164 ? 17.844 5.668 -3.27 1 98.56 164 THR A O 1
ATOM 1242 N N . SER A 1 165 ? 19.828 5.141 -2.342 1 98.5 165 SER A N 1
ATOM 1243 C CA . SER A 1 165 ? 19.25 4.168 -1.412 1 98.5 165 SER A CA 1
ATOM 1244 C C . SER A 1 165 ? 19.844 4.328 -0.015 1 98.5 165 SER A C 1
ATOM 1246 O O . SER A 1 165 ? 20.844 5.027 0.165 1 98.5 165 SER A O 1
ATOM 1248 N N . PHE A 1 166 ? 19.219 3.777 0.977 1 98.88 166 PHE A N 1
ATOM 1249 C CA . PHE A 1 166 ? 19.594 3.75 2.383 1 98.88 166 PHE A CA 1
ATOM 1250 C C . PHE A 1 166 ? 19.594 2.322 2.918 1 98.88 166 PHE A C 1
ATOM 1252 O O . PHE A 1 166 ? 18.578 1.848 3.422 1 98.88 166 PHE A O 1
ATOM 1259 N N . ARG A 1 167 ? 20.703 1.636 2.783 1 98.5 167 ARG A N 1
ATOM 1260 C CA . ARG A 1 167 ? 20.828 0.295 3.346 1 98.5 167 ARG A CA 1
ATOM 1261 C C . ARG A 1 167 ? 21.031 0.352 4.855 1 98.5 167 ARG A C 1
ATOM 1263 O O . ARG A 1 167 ? 22.047 0.885 5.328 1 98.5 167 ARG A O 1
ATOM 1270 N N . PHE A 1 168 ? 20.109 -0.194 5.586 1 98.69 168 PHE A N 1
ATOM 1271 C CA . PHE A 1 168 ? 20.172 -0.1 7.039 1 98.69 168 PHE A CA 1
ATOM 1272 C C . PHE A 1 168 ? 21.141 -1.136 7.609 1 98.69 168 PHE A C 1
ATOM 1274 O O . PHE A 1 168 ? 21.25 -2.24 7.074 1 98.69 168 PHE A O 1
ATOM 1281 N N . SER A 1 169 ? 21.797 -0.833 8.711 1 97.88 169 SER A N 1
ATOM 1282 C CA . SER A 1 169 ? 22.781 -1.712 9.328 1 97.88 169 SER A CA 1
ATOM 1283 C C . SER A 1 169 ? 22.109 -2.816 10.141 1 97.88 169 SER A C 1
ATOM 1285 O O . SER A 1 169 ? 22.766 -3.789 10.523 1 97.88 169 SER A O 1
ATOM 1287 N N . ASP A 1 170 ? 20.828 -2.65 10.43 1 97.62 170 ASP A N 1
ATOM 1288 C CA . ASP A 1 170 ? 20.078 -3.621 11.219 1 97.62 170 ASP A CA 1
ATOM 1289 C C . ASP A 1 170 ? 18.609 -3.623 10.828 1 97.62 170 ASP A C 1
ATOM 1291 O O . ASP A 1 170 ? 18.172 -2.797 10.023 1 97.62 170 ASP A O 1
ATOM 1295 N N . ASP A 1 171 ? 17.922 -4.648 11.32 1 97.62 171 ASP A N 1
ATOM 1296 C CA . ASP A 1 171 ? 16.469 -4.707 11.133 1 97.62 171 ASP A CA 1
ATOM 1297 C C . ASP A 1 171 ? 15.75 -3.777 12.109 1 97.62 171 ASP A C 1
ATOM 1299 O O . ASP A 1 171 ? 15.078 -4.238 13.031 1 97.62 171 ASP A O 1
ATOM 1303 N N . PHE A 1 172 ? 15.797 -2.496 11.859 1 98.25 172 PHE A N 1
ATOM 1304 C CA . PHE A 1 172 ? 15.328 -1.461 12.773 1 98.25 172 PHE A CA 1
ATOM 1305 C C . PHE A 1 172 ? 13.812 -1.505 12.906 1 98.25 172 PHE A C 1
ATOM 1307 O O . PHE A 1 172 ? 13.117 -1.996 12.016 1 98.25 172 PHE A O 1
ATOM 1314 N N . ASP A 1 173 ? 13.273 -1.033 14.102 1 97.56 173 ASP A N 1
ATOM 1315 C CA . ASP A 1 173 ? 11.859 -0.729 14.289 1 97.56 173 ASP A CA 1
ATOM 1316 C C . ASP A 1 173 ? 11.508 0.629 13.688 1 97.56 173 ASP A C 1
ATOM 1318 O O . ASP A 1 173 ? 12.008 1.661 14.133 1 97.56 173 ASP A O 1
ATOM 1322 N N . CYS A 1 174 ? 10.633 0.611 12.711 1 98.31 174 CYS A N 1
ATOM 1323 C CA . CYS A 1 174 ? 10.352 1.854 12 1 98.31 174 CYS A CA 1
ATOM 1324 C C . CYS A 1 174 ? 8.859 2.182 12.047 1 98.31 174 CYS A C 1
ATOM 1326 O O . CYS A 1 174 ? 8.062 1.382 12.523 1 98.31 174 CYS A O 1
ATOM 1328 N N . HIS A 1 175 ? 8.516 3.379 11.68 1 98.44 175 HIS A N 1
ATOM 1329 C CA . HIS A 1 175 ? 7.168 3.877 11.43 1 98.44 175 HIS A CA 1
ATOM 1330 C C . HIS A 1 175 ? 7.086 4.598 10.094 1 98.44 175 HIS A C 1
ATOM 1332 O O . HIS A 1 175 ? 8 5.336 9.719 1 98.44 175 HIS A O 1
ATOM 1338 N N . GLY A 1 176 ? 6.062 4.305 9.375 1 98.12 176 GLY A N 1
ATOM 1339 C CA . GLY A 1 176 ? 5.871 4.988 8.102 1 98.12 176 GLY A CA 1
ATOM 1340 C C . GLY A 1 176 ? 4.445 4.914 7.594 1 98.12 176 GLY A C 1
ATOM 1341 O O . GLY A 1 176 ? 3.646 4.113 8.078 1 98.12 176 GLY A O 1
ATOM 1342 N N . LEU A 1 177 ? 4.094 5.84 6.73 1 98.44 177 LEU A N 1
ATOM 1343 C CA . LEU A 1 177 ? 2.814 5.863 6.031 1 98.44 177 LEU A CA 1
ATOM 1344 C C . LEU A 1 177 ? 2.975 5.375 4.594 1 98.44 177 LEU A C 1
ATOM 1346 O O . LEU A 1 177 ? 3.66 6.012 3.791 1 98.44 177 LEU A O 1
ATOM 1350 N N . ASN A 1 178 ? 2.361 4.266 4.305 1 97.62 178 ASN A N 1
ATOM 1351 C CA . ASN A 1 178 ? 2.354 3.668 2.973 1 97.62 178 ASN A CA 1
ATOM 1352 C C . ASN A 1 178 ? 0.946 3.631 2.383 1 97.62 178 ASN A C 1
ATOM 1354 O O . ASN A 1 178 ? 0.172 2.717 2.672 1 97.62 178 ASN A O 1
ATOM 1358 N N . GLN A 1 179 ? 0.655 4.543 1.438 1 95.56 179 GLN A N 1
ATOM 1359 C CA . GLN A 1 179 ? -0.661 4.531 0.809 1 95.56 179 GLN A CA 1
ATOM 1360 C C . GLN A 1 179 ? -0.646 3.717 -0.482 1 95.56 179 GLN A C 1
ATOM 1362 O O . GLN A 1 179 ? -1.702 3.412 -1.041 1 95.56 179 GLN A O 1
ATOM 1367 N N . GLY A 1 180 ? 0.543 3.439 -0.984 1 94.88 180 GLY A N 1
ATOM 1368 C CA . GLY A 1 180 ? 0.693 2.475 -2.061 1 94.88 180 GLY A CA 1
ATOM 1369 C C . GLY A 1 180 ? 0.476 3.076 -3.438 1 94.88 180 GLY A C 1
ATOM 1370 O O . GLY A 1 180 ? 0.581 2.381 -4.449 1 94.88 180 GLY A O 1
ATOM 1371 N N . ARG A 1 181 ? 0.177 4.383 -3.539 1 93.81 181 ARG A N 1
ATOM 1372 C CA . ARG A 1 181 ? -0.036 5.031 -4.828 1 93.81 181 ARG A CA 1
ATOM 1373 C C . ARG A 1 181 ? 0.524 6.449 -4.828 1 93.81 181 ARG A C 1
ATOM 1375 O O . ARG A 1 181 ? 0.627 7.082 -3.775 1 93.81 181 ARG A O 1
ATOM 1382 N N . PHE A 1 182 ? 0.803 6.938 -6.016 1 94.56 182 PHE A N 1
ATOM 1383 C C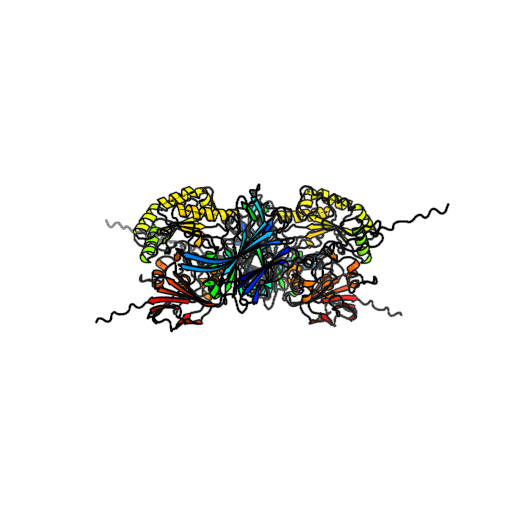A . PHE A 1 182 ? 1.439 8.242 -6.133 1 94.56 182 PHE A CA 1
ATOM 1384 C C . PHE A 1 182 ? 0.433 9.359 -5.883 1 94.56 182 PHE A C 1
ATOM 1386 O O . PHE A 1 182 ? 0.76 10.375 -5.262 1 94.56 182 PHE A O 1
ATOM 1393 N N . GLU A 1 183 ? -0.781 9.227 -6.426 1 92.88 183 GLU A N 1
ATOM 1394 C CA . GLU A 1 183 ? -1.83 10.211 -6.172 1 92.88 183 GLU A CA 1
ATOM 1395 C C . GLU A 1 183 ? -2.646 9.836 -4.938 1 92.88 183 GLU A C 1
ATOM 1397 O O . GLU A 1 183 ? -3.275 8.773 -4.898 1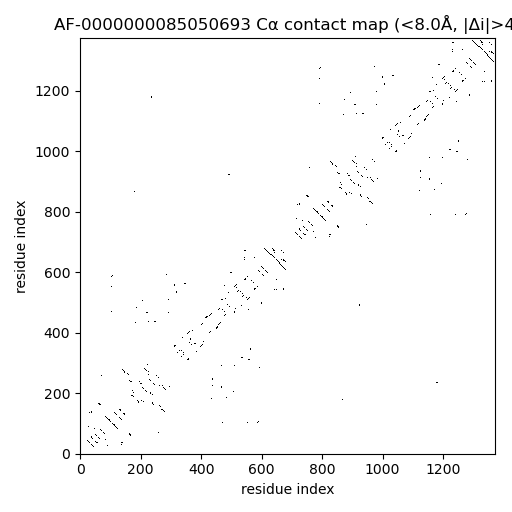 92.88 183 GLU A O 1
ATOM 1402 N N . ASN A 1 184 ? -2.602 10.672 -3.98 1 94.38 184 ASN A N 1
ATOM 1403 C CA . ASN A 1 184 ? -3.303 10.438 -2.723 1 94.38 184 ASN A CA 1
ATOM 1404 C C . ASN A 1 184 ? -3.424 11.727 -1.906 1 94.38 184 ASN A C 1
ATOM 1406 O O . ASN A 1 184 ? -2.807 12.734 -2.238 1 94.38 184 ASN A O 1
ATOM 1410 N N . SER A 1 185 ? -4.145 11.734 -0.866 1 95.12 185 SER A N 1
ATOM 1411 C CA . SER A 1 185 ? -4.383 12.898 -0.02 1 95.12 185 SER A CA 1
ATOM 1412 C C . SER A 1 185 ? -3.258 13.086 0.992 1 95.12 185 SER A C 1
ATOM 1414 O O . SER A 1 185 ? -3.219 14.094 1.704 1 95.12 185 SER A O 1
ATOM 1416 N N . PHE A 1 186 ? -2.336 12.109 1.143 1 97.38 186 PHE A N 1
ATOM 1417 C CA . PHE A 1 186 ? -1.237 12.094 2.102 1 97.38 186 PHE A CA 1
ATOM 1418 C C . PHE A 1 186 ? -1.764 11.977 3.525 1 97.38 186 PHE A C 1
ATOM 1420 O O . PHE A 1 186 ? -1.095 12.383 4.477 1 97.38 186 PHE A O 1
ATOM 1427 N N . GLU A 1 187 ? -3.02 11.477 3.691 1 97.25 187 GLU A N 1
ATOM 1428 C CA . GLU A 1 187 ? -3.65 11.305 4.996 1 97.25 187 GLU A CA 1
ATOM 1429 C C . GLU A 1 187 ? -3.705 9.836 5.395 1 97.25 187 GLU A C 1
ATOM 1431 O O . GLU A 1 187 ? -4.312 9.016 4.695 1 97.25 187 GLU A O 1
ATOM 1436 N N . GLY A 1 188 ? -3.045 9.492 6.414 1 97.12 188 GLY A N 1
ATOM 1437 C CA . GLY A 1 188 ? -3.092 8.125 6.891 1 97.12 188 GLY A CA 1
ATOM 1438 C C . GLY A 1 188 ? -2.244 7.895 8.133 1 97.12 188 GLY A C 1
ATOM 1439 O O . GLY A 1 188 ? -1.599 8.82 8.625 1 97.12 188 GLY A O 1
ATOM 1440 N N . GLU A 1 189 ? -2.311 6.68 8.672 1 97.5 189 GLU A N 1
ATOM 1441 C CA . GLU A 1 189 ? -1.567 6.297 9.867 1 97.5 189 GLU A CA 1
ATOM 1442 C C . GLU A 1 189 ? -0.108 5.996 9.539 1 97.5 189 GLU A C 1
ATOM 1444 O O . GLU A 1 189 ? 0.188 5.375 8.516 1 97.5 189 GLU A O 1
ATOM 1449 N N . HIS A 1 190 ? 0.777 6.484 10.32 1 97.69 190 HIS A N 1
ATOM 1450 C CA . HIS A 1 190 ? 2.16 6.02 10.312 1 97.69 190 HIS A CA 1
ATOM 1451 C C . HIS A 1 190 ? 2.32 4.746 11.133 1 97.69 190 HIS A C 1
ATOM 1453 O O . HIS A 1 190 ? 2.639 4.809 12.328 1 97.69 190 HIS A O 1
ATOM 1459 N N . ASP A 1 191 ? 2.223 3.613 10.516 1 96.94 191 ASP A N 1
ATOM 1460 C CA . ASP A 1 191 ? 2.148 2.322 11.195 1 96.94 191 ASP A CA 1
ATOM 1461 C C . ASP A 1 191 ? 3.541 1.81 11.555 1 96.94 191 ASP A C 1
ATOM 1463 O O . ASP A 1 191 ? 4.512 2.086 10.852 1 96.94 191 ASP A O 1
ATOM 1467 N N . ALA A 1 192 ? 3.631 1.06 12.672 1 97.06 192 ALA A N 1
ATOM 1468 C CA . ALA A 1 192 ? 4.859 0.354 13.031 1 97.06 192 ALA A CA 1
ATOM 1469 C C . ALA A 1 192 ? 5.195 -0.721 12 1 97.06 192 ALA A C 1
ATOM 1471 O O . ALA A 1 192 ? 4.301 -1.414 11.508 1 97.06 192 ALA A O 1
ATOM 1472 N N . ILE A 1 193 ? 6.469 -0.853 11.688 1 97.19 193 ILE A N 1
ATOM 1473 C CA . ILE A 1 193 ? 6.922 -1.837 10.711 1 97.19 193 ILE A CA 1
ATOM 1474 C C . ILE A 1 193 ? 8.398 -2.16 10.945 1 97.19 193 ILE A C 1
ATOM 1476 O O . ILE A 1 193 ? 9.195 -1.267 11.242 1 97.19 193 ILE A O 1
ATOM 1480 N N . LYS A 1 194 ? 8.773 -3.426 10.844 1 97.44 194 LYS A N 1
ATOM 1481 C CA . LYS A 1 194 ? 10.18 -3.807 10.836 1 97.44 194 LYS A CA 1
ATOM 1482 C C . LYS A 1 194 ? 10.828 -3.486 9.484 1 97.44 194 LYS A C 1
ATOM 1484 O O . LYS A 1 194 ? 10.211 -3.672 8.438 1 97.44 194 LYS A O 1
ATOM 1489 N N . ALA A 1 195 ? 12.102 -3.051 9.555 1 98.25 195 ALA A N 1
ATOM 1490 C CA . ALA A 1 195 ? 12.789 -2.693 8.32 1 98.25 195 ALA A CA 1
ATOM 1491 C C . ALA A 1 195 ? 12.797 -3.861 7.336 1 98.25 195 ALA A C 1
ATOM 1493 O O . ALA A 1 195 ? 12.719 -3.658 6.121 1 98.25 195 ALA A O 1
ATOM 1494 N N . SER A 1 196 ? 12.852 -5.066 7.789 1 96.69 196 SER A N 1
ATOM 1495 C CA . SER A 1 196 ? 12.898 -6.258 6.949 1 96.69 196 SER A CA 1
ATOM 1496 C C . SER A 1 196 ? 11.57 -6.48 6.234 1 96.69 196 SER A C 1
ATOM 1498 O O . SER A 1 196 ? 11.469 -7.316 5.336 1 96.69 196 SER A O 1
ATOM 1500 N N . GLN A 1 197 ? 10.531 -5.734 6.59 1 96.31 197 GLN A N 1
ATOM 1501 C CA . GLN A 1 197 ? 9.211 -5.898 5.996 1 96.31 197 GLN A CA 1
ATOM 1502 C C . GLN A 1 197 ? 8.953 -4.84 4.926 1 96.31 197 GLN A C 1
ATOM 1504 O O . GLN A 1 197 ? 7.891 -4.824 4.301 1 96.31 197 GLN A O 1
ATOM 1509 N N . PHE A 1 198 ? 9.922 -3.953 4.742 1 97.81 198 PHE A N 1
ATOM 1510 C CA . PHE A 1 198 ? 9.812 -3.08 3.58 1 97.81 198 PHE A CA 1
ATOM 1511 C C . PHE A 1 198 ? 9.828 -3.891 2.289 1 97.81 198 PHE A C 1
ATOM 1513 O O . PHE A 1 198 ? 10.617 -4.828 2.152 1 97.81 198 PHE A O 1
ATOM 1520 N N . ARG A 1 199 ? 8.922 -3.543 1.354 1 97.5 199 ARG A N 1
ATOM 1521 C CA . ARG A 1 199 ? 8.836 -4.23 0.069 1 97.5 199 ARG A CA 1
ATOM 1522 C C . ARG A 1 199 ? 9.102 -3.268 -1.084 1 97.5 199 ARG A C 1
ATOM 1524 O O . ARG A 1 199 ? 8.852 -2.066 -0.969 1 97.5 199 ARG A O 1
ATOM 1531 N N . PRO A 1 200 ? 9.586 -3.814 -2.211 1 95.81 200 PRO A N 1
ATOM 1532 C CA . PRO A 1 200 ? 9.953 -2.955 -3.338 1 95.81 200 PRO A CA 1
ATOM 1533 C C . PRO A 1 200 ? 8.742 -2.309 -4.008 1 95.81 200 PRO A C 1
ATOM 1535 O O . PRO A 1 200 ? 8.898 -1.433 -4.863 1 95.81 200 PRO A O 1
ATOM 1538 N N . PHE A 1 201 ? 7.551 -2.658 -3.607 1 95.25 201 PHE A N 1
ATOM 1539 C CA . PHE A 1 201 ? 6.367 -2.061 -4.215 1 95.25 201 PHE A CA 1
ATOM 1540 C C . PHE A 1 201 ? 5.707 -1.075 -3.256 1 95.25 201 PHE A C 1
ATOM 1542 O O . PHE A 1 201 ? 4.695 -0.456 -3.594 1 95.25 201 PHE A O 1
ATOM 1549 N N . HIS A 1 202 ? 6.234 -0.926 -2.078 1 97.44 202 HIS A N 1
ATOM 1550 C CA . HIS A 1 202 ? 5.703 0.068 -1.152 1 97.44 202 HIS A CA 1
ATOM 1551 C C . HIS A 1 202 ? 6.023 1.483 -1.618 1 97.44 202 HIS A C 1
ATOM 1553 O O . HIS A 1 202 ? 6.965 1.689 -2.387 1 97.44 202 HIS A O 1
ATOM 1559 N N . LEU A 1 203 ? 5.215 2.434 -1.206 1 98.06 203 LEU A N 1
ATOM 1560 C CA . LEU A 1 203 ? 5.453 3.859 -1.396 1 98.06 203 LEU A CA 1
ATOM 1561 C C . LEU A 1 203 ? 5.289 4.617 -0.082 1 98.06 203 LEU A C 1
ATOM 1563 O O . LEU A 1 203 ? 4.289 5.305 0.121 1 98.06 203 LEU A O 1
ATOM 1567 N N . PHE A 1 204 ? 6.289 4.535 0.72 1 98.5 204 PHE A N 1
ATOM 1568 C CA . PHE A 1 204 ? 6.27 5.289 1.968 1 98.5 204 PHE A CA 1
ATOM 1569 C C . PHE A 1 204 ? 6.52 6.77 1.711 1 98.5 204 PHE A C 1
ATOM 1571 O O . PHE A 1 204 ? 7.363 7.129 0.889 1 98.5 204 PHE A O 1
ATOM 1578 N N . GLN A 1 205 ? 5.785 7.609 2.363 1 98 205 GLN A N 1
ATOM 1579 C CA . GLN A 1 205 ? 6.055 9.047 2.316 1 98 205 GLN A CA 1
ATOM 1580 C C . GLN A 1 205 ? 6.996 9.461 3.439 1 98 205 GLN A C 1
ATOM 1582 O O . GLN A 1 205 ? 7.145 8.75 4.434 1 98 205 GLN A O 1
ATOM 1587 N N . ALA A 1 206 ? 7.633 10.594 3.24 1 98.38 206 ALA A N 1
ATOM 1588 C CA . ALA A 1 206 ? 8.414 11.148 4.336 1 98.38 206 ALA A CA 1
ATOM 1589 C C . ALA A 1 206 ? 7.52 11.57 5.496 1 98.38 206 ALA A C 1
ATOM 1591 O O . ALA A 1 206 ? 6.391 12.023 5.281 1 98.38 206 ALA A O 1
ATOM 1592 N N . PRO A 1 207 ? 7.977 11.43 6.727 1 98.5 207 PRO A N 1
ATOM 1593 C CA . PRO A 1 207 ? 9.234 10.758 7.082 1 98.5 207 PRO A CA 1
ATOM 1594 C C . PRO A 1 207 ? 9.055 9.258 7.312 1 98.5 207 PRO A C 1
ATOM 1596 O O . PRO A 1 207 ? 7.941 8.797 7.566 1 98.5 207 PRO A O 1
ATOM 1599 N N . VAL A 1 208 ? 10.023 8.531 7.051 1 98.81 208 VAL A N 1
ATOM 1600 C CA . VAL A 1 208 ? 10.133 7.199 7.637 1 98.81 208 VAL A CA 1
ATOM 1601 C C . VAL A 1 208 ? 11.055 7.246 8.852 1 98.81 208 VAL A C 1
ATOM 1603 O O . VAL A 1 208 ? 12.234 7.574 8.734 1 98.81 208 VAL A O 1
ATOM 1606 N N . VAL A 1 209 ? 10.492 6.914 10.031 1 98.75 209 VAL A N 1
ATOM 1607 C CA . VAL A 1 209 ? 11.211 7.082 11.289 1 98.75 209 VAL A CA 1
ATOM 1608 C C . VAL A 1 209 ? 11.641 5.719 11.828 1 98.75 209 VAL A C 1
ATOM 1610 O O . VAL A 1 209 ? 10.836 4.789 11.891 1 98.75 209 VAL A O 1
ATOM 1613 N N . CYS A 1 210 ? 12.898 5.602 12.203 1 98.38 210 CYS A N 1
ATOM 1614 C CA . CYS A 1 210 ? 13.414 4.336 12.719 1 98.38 210 CYS A CA 1
ATOM 1615 C C . CYS A 1 210 ? 14.117 4.535 14.055 1 98.38 210 CYS A C 1
ATOM 1617 O O . CYS A 1 210 ? 14.781 5.551 14.266 1 98.38 210 CYS A O 1
ATOM 1619 N N . ARG A 1 211 ? 13.984 3.566 14.961 1 96.5 211 ARG A N 1
ATOM 1620 C CA . ARG A 1 211 ? 14.68 3.502 16.234 1 96.5 211 ARG A CA 1
ATOM 1621 C C . ARG A 1 211 ? 15.719 2.387 16.234 1 96.5 211 ARG A C 1
ATOM 1623 O O . ARG A 1 211 ? 15.445 1.277 15.773 1 96.5 211 ARG A O 1
ATOM 1630 N N . THR A 1 212 ? 16.891 2.688 16.703 1 94.12 212 THR A N 1
ATOM 1631 C CA . THR A 1 212 ? 18 1.75 16.641 1 94.12 212 THR A CA 1
ATOM 1632 C C . THR A 1 212 ? 18.297 1.158 18.031 1 94.12 212 THR A C 1
ATOM 1634 O O . THR A 1 212 ? 19.25 0.402 18.203 1 94.12 212 THR A O 1
ATOM 1637 N N . GLY A 1 213 ? 17.594 1.417 19.062 1 88.25 213 GLY A N 1
ATOM 1638 C CA . GLY A 1 213 ? 17.906 1.066 20.438 1 88.25 213 GLY A CA 1
ATOM 1639 C C . GLY A 1 213 ? 18.625 2.164 21.188 1 88.25 213 GLY A C 1
ATOM 1640 O O . GLY A 1 213 ? 18.281 2.484 22.328 1 88.25 213 GLY A O 1
ATOM 1641 N N . SER A 1 214 ? 19.625 2.801 20.469 1 91.31 214 SER A N 1
ATOM 1642 C CA . SER A 1 214 ? 20.422 3.838 21.125 1 91.31 214 SER A CA 1
ATOM 1643 C C . SER A 1 214 ? 20.25 5.188 20.438 1 91.31 214 SER A C 1
ATOM 1645 O O . SER A 1 214 ? 20.75 6.203 20.922 1 91.31 214 SER A O 1
ATOM 1647 N N . ALA A 1 215 ? 19.609 5.188 19.328 1 95.31 215 ALA A N 1
ATOM 1648 C CA . ALA A 1 215 ? 19.391 6.398 18.547 1 95.31 215 ALA A CA 1
ATOM 1649 C C . ALA A 1 215 ? 18.094 6.301 17.75 1 95.31 215 ALA A C 1
ATOM 1651 O O . ALA A 1 215 ? 17.375 5.305 17.844 1 95.31 215 ALA A O 1
ATOM 1652 N N . ALA A 1 216 ? 17.781 7.363 17.141 1 97.31 216 ALA A N 1
ATOM 1653 C CA . ALA A 1 216 ? 16.672 7.43 16.203 1 97.31 216 ALA A CA 1
ATOM 1654 C C . ALA A 1 216 ? 17.047 8.258 14.977 1 97.31 216 ALA A C 1
ATOM 1656 O O . ALA A 1 216 ? 17.906 9.141 15.055 1 97.31 216 ALA A O 1
ATOM 1657 N N . PHE A 1 217 ? 16.469 7.91 13.883 1 98.62 217 PHE A N 1
ATOM 1658 C CA . PHE A 1 217 ? 16.672 8.719 12.68 1 98.62 217 PHE A CA 1
ATOM 1659 C C . PHE A 1 217 ? 15.406 8.727 11.828 1 98.62 217 PHE A C 1
ATOM 1661 O O . PHE A 1 217 ? 14.516 7.902 12.016 1 98.62 217 PHE A O 1
ATOM 1668 N N . ALA A 1 218 ? 15.266 9.711 10.977 1 98.81 218 ALA A N 1
ATOM 1669 C CA . ALA A 1 218 ? 14.156 9.852 10.039 1 98.81 218 ALA A CA 1
ATOM 1670 C C . ALA A 1 218 ? 14.656 10.188 8.633 1 98.81 218 ALA A C 1
ATOM 1672 O O . ALA A 1 218 ? 15.531 11.039 8.469 1 98.81 218 ALA A O 1
ATOM 1673 N N . ILE A 1 219 ? 14.164 9.469 7.648 1 98.88 219 ILE A N 1
ATOM 1674 C CA . ILE A 1 219 ? 14.453 9.75 6.246 1 98.88 219 ILE A CA 1
ATOM 1675 C C . ILE A 1 219 ? 13.43 10.734 5.695 1 98.88 219 ILE A C 1
ATOM 1677 O O . ILE A 1 219 ? 12.219 10.531 5.84 1 98.88 219 ILE A O 1
ATOM 1681 N N . ALA A 1 220 ? 13.891 11.789 5.086 1 98.75 220 ALA A N 1
ATOM 1682 C CA . ALA A 1 220 ? 13.039 12.852 4.559 1 98.75 220 ALA A CA 1
ATOM 1683 C C . ALA A 1 220 ? 13.711 13.562 3.381 1 98.75 220 ALA A C 1
ATOM 1685 O O . ALA A 1 220 ? 14.656 13.031 2.793 1 98.75 220 ALA A O 1
ATOM 1686 N N . GLU A 1 221 ? 13.094 14.625 2.889 1 98.81 221 GLU A N 1
ATOM 1687 C CA . GLU A 1 221 ? 13.664 15.484 1.854 1 98.81 221 GLU A CA 1
ATOM 1688 C C . GLU A 1 221 ? 13.398 16.953 2.156 1 98.81 221 GLU A C 1
ATOM 1690 O O . GLU A 1 221 ? 12.57 17.281 3.008 1 98.81 221 GLU A O 1
ATOM 1695 N N . SER A 1 222 ? 14.133 17.812 1.538 1 98.81 222 SER A N 1
ATOM 1696 C CA . SER A 1 222 ? 13.938 19.25 1.685 1 98.81 222 SER A CA 1
ATOM 1697 C C . SER A 1 222 ? 14.281 20 0.396 1 98.81 222 SER A C 1
ATOM 1699 O O . SER A 1 222 ? 15.109 19.531 -0.389 1 98.81 222 SER A O 1
ATOM 1701 N N . ASP A 1 223 ? 13.57 21.062 0.161 1 98.5 223 ASP A N 1
ATOM 1702 C CA . ASP A 1 223 ? 13.836 22.047 -0.873 1 98.5 223 ASP A CA 1
ATOM 1703 C C . ASP A 1 223 ? 13.625 21.469 -2.268 1 98.5 223 ASP A C 1
ATOM 1705 O O . ASP A 1 223 ? 14.469 21.641 -3.152 1 98.5 223 ASP A O 1
ATOM 1709 N N . PRO A 1 224 ? 12.586 20.719 -2.445 1 97.81 224 PRO A N 1
ATOM 1710 C CA . PRO A 1 224 ? 12.289 20.328 -3.826 1 97.81 224 PRO A CA 1
ATOM 1711 C C . PRO A 1 224 ? 11.891 21.516 -4.699 1 97.81 224 PRO A C 1
ATOM 1713 O O . PRO A 1 224 ? 10.93 22.219 -4.387 1 97.81 224 PRO A O 1
ATOM 1716 N N . GLN A 1 225 ? 12.672 21.828 -5.707 1 94.19 225 GLN A N 1
ATOM 1717 C CA . GLN A 1 225 ? 12.406 22.891 -6.68 1 94.19 225 GLN A CA 1
ATOM 1718 C C . GLN A 1 225 ? 12.406 22.344 -8.102 1 94.19 225 GLN A C 1
ATOM 1720 O O . GLN A 1 225 ? 13.438 21.875 -8.602 1 94.19 225 GLN A O 1
ATOM 1725 N N . ASP A 1 226 ? 11.305 22.406 -8.797 1 95.44 226 ASP A N 1
ATOM 1726 C CA . ASP A 1 226 ? 11.148 21.922 -10.164 1 95.44 226 ASP A CA 1
ATOM 1727 C C . ASP A 1 226 ? 11.562 20.453 -10.273 1 95.44 226 ASP A C 1
ATOM 1729 O O . ASP A 1 226 ? 12.297 20.078 -11.188 1 95.44 226 ASP A O 1
ATOM 1733 N N . TYR A 1 227 ? 11.367 19.703 -9.383 1 98.06 227 TYR A N 1
ATOM 1734 C CA . TYR A 1 227 ? 11.648 18.297 -9.203 1 98.06 227 TYR A CA 1
ATOM 1735 C C . TYR A 1 227 ? 10.492 17.578 -8.508 1 98.06 227 TYR A C 1
ATOM 1737 O O . TYR A 1 227 ? 9.789 18.188 -7.699 1 98.06 227 TYR A O 1
ATOM 1745 N N . PRO A 1 228 ? 10.156 16.359 -8.859 1 98.44 228 PRO A N 1
ATOM 1746 C CA . PRO A 1 228 ? 9.055 15.672 -8.188 1 98.44 228 PRO A CA 1
ATOM 1747 C C . PRO A 1 228 ? 9.367 15.328 -6.73 1 98.44 228 PRO A C 1
ATOM 1749 O O . PRO A 1 228 ? 10.539 15.312 -6.336 1 98.44 228 PRO A O 1
ATOM 1752 N N . GLY A 1 229 ? 8.289 15.156 -5.934 1 98.12 229 GLY A N 1
ATOM 1753 C CA . GLY A 1 229 ? 8.477 14.602 -4.602 1 98.12 229 GLY A CA 1
ATOM 1754 C C . GLY A 1 229 ? 8.93 13.148 -4.617 1 98.12 229 GLY A C 1
ATOM 1755 O O . GLY A 1 229 ? 8.797 12.469 -5.633 1 98.12 229 GLY A O 1
ATOM 1756 N N . ALA A 1 230 ? 9.492 12.719 -3.51 1 98.25 230 ALA A N 1
ATOM 1757 C CA . ALA A 1 230 ? 10.016 11.367 -3.383 1 98.25 230 ALA A CA 1
ATOM 1758 C C . ALA A 1 230 ? 9.109 10.5 -2.514 1 98.25 230 ALA A C 1
ATOM 1760 O O . ALA A 1 230 ? 8.461 11 -1.589 1 98.25 230 ALA A O 1
ATOM 1761 N N . TYR A 1 231 ? 9 9.297 -2.84 1 98.56 231 TYR A N 1
ATOM 1762 C CA . TYR A 1 231 ? 8.586 8.203 -1.972 1 98.56 231 TYR A CA 1
ATOM 1763 C C . TYR A 1 231 ? 9.766 7.277 -1.668 1 98.56 231 TYR A C 1
ATOM 1765 O O . TYR A 1 231 ? 10.859 7.461 -2.201 1 98.56 231 TYR A O 1
ATOM 1773 N N . TYR A 1 232 ? 9.539 6.344 -0.759 1 98.75 232 TYR A N 1
ATOM 1774 C CA . TYR A 1 232 ? 10.578 5.398 -0.357 1 98.75 232 TYR A CA 1
ATOM 1775 C C . TYR A 1 232 ? 10.055 3.965 -0.414 1 98.75 232 TYR A C 1
ATOM 1777 O O . TYR A 1 232 ? 9.039 3.643 0.202 1 98.75 232 TYR A O 1
ATOM 1785 N N . THR A 1 233 ? 10.695 3.133 -1.165 1 98.12 233 THR A N 1
ATOM 1786 C CA . THR A 1 233 ? 10.336 1.726 -1.293 1 98.12 233 THR A CA 1
ATOM 1787 C C . THR A 1 233 ? 11.422 0.833 -0.703 1 98.12 233 THR A C 1
ATOM 1789 O O . THR A 1 233 ? 12.539 1.291 -0.447 1 98.12 233 THR A O 1
ATOM 1792 N N . GLY A 1 234 ? 11.062 -0.42 -0.396 1 98 234 GLY A N 1
ATOM 1793 C CA . GLY A 1 234 ? 12.078 -1.366 0.038 1 98 234 GLY A CA 1
ATOM 1794 C C . GLY A 1 234 ? 13.102 -1.673 -1.035 1 98 234 GLY A C 1
ATOM 1795 O O . GLY A 1 234 ? 12.883 -1.38 -2.213 1 98 234 GLY A O 1
ATOM 1796 N N . LEU A 1 235 ? 14.227 -2.229 -0.609 1 97.75 235 LEU A N 1
ATOM 1797 C CA . LEU A 1 235 ? 15.297 -2.574 -1.54 1 97.75 235 LEU A CA 1
ATOM 1798 C C . LEU A 1 235 ? 14.938 -3.824 -2.338 1 97.75 235 LEU A C 1
ATOM 1800 O O . LEU A 1 235 ? 14.352 -4.766 -1.794 1 97.75 235 LEU A O 1
ATOM 1804 N N . ASN A 1 236 ? 15.305 -3.879 -3.58 1 93.88 236 ASN A N 1
ATOM 1805 C CA . ASN A 1 236 ? 14.938 -4.961 -4.488 1 93.88 236 ASN A CA 1
ATOM 1806 C C . ASN A 1 236 ? 15.516 -6.297 -4.031 1 93.88 236 ASN A C 1
ATOM 1808 O O . ASN A 1 236 ? 14.914 -7.348 -4.266 1 93.88 236 ASN A O 1
ATOM 1812 N N . ASP A 1 237 ? 16.625 -6.234 -3.393 1 93.69 237 ASP A N 1
ATOM 1813 C CA . ASP A 1 237 ? 17.297 -7.473 -3.021 1 93.69 237 ASP A CA 1
ATOM 1814 C C . ASP A 1 237 ? 16.75 -8.023 -1.707 1 93.69 237 ASP A C 1
ATOM 1816 O O . ASP A 1 237 ? 17.188 -9.078 -1.238 1 93.69 237 ASP A O 1
ATOM 1820 N N . GLY A 1 238 ? 15.883 -7.289 -1.072 1 93.5 238 GLY A N 1
ATOM 1821 C CA . GLY A 1 238 ? 15.188 -7.785 0.105 1 93.5 238 GLY A CA 1
ATOM 1822 C C . GLY A 1 238 ? 15.906 -7.461 1.401 1 93.5 238 GLY A C 1
ATOM 1823 O O . GLY A 1 238 ? 15.422 -7.801 2.484 1 93.5 238 GLY A O 1
ATOM 1824 N N . THR A 1 239 ? 17.031 -6.816 1.341 1 95.5 239 THR A N 1
ATOM 1825 C CA . THR A 1 239 ? 17.719 -6.406 2.561 1 95.5 239 THR A CA 1
ATOM 1826 C C . THR A 1 239 ? 17.016 -5.203 3.193 1 95.5 239 THR A C 1
ATOM 1828 O O . THR A 1 239 ? 16.297 -4.473 2.518 1 95.5 239 THR A O 1
ATOM 1831 N N . PRO A 1 240 ? 17.281 -5.074 4.543 1 97.5 240 PRO A N 1
ATOM 1832 C CA . PRO A 1 240 ? 16.625 -3.939 5.207 1 97.5 240 PRO A CA 1
ATOM 1833 C C . PRO A 1 240 ? 17.125 -2.592 4.684 1 97.5 240 PRO A C 1
ATOM 1835 O O . PRO A 1 240 ? 18.328 -2.367 4.598 1 97.5 240 PRO A O 1
ATOM 1838 N N . GLY A 1 241 ? 16.203 -1.768 4.328 1 98.5 241 GLY A N 1
ATOM 1839 C CA . GLY A 1 241 ? 16.531 -0.438 3.844 1 98.5 241 GLY A CA 1
ATOM 1840 C C . GLY A 1 241 ? 15.492 0.139 2.908 1 98.5 241 GLY A C 1
ATOM 1841 O O . GLY A 1 241 ? 14.414 -0.443 2.732 1 98.5 241 GLY A O 1
ATOM 1842 N N . LEU A 1 242 ? 15.805 1.29 2.375 1 98.81 242 LEU A N 1
ATOM 1843 C CA . LEU A 1 242 ? 14.875 2.021 1.522 1 98.81 242 LEU A CA 1
ATOM 1844 C C . LEU A 1 242 ? 15.578 2.561 0.283 1 98.81 242 LEU A C 1
ATOM 1846 O O . LEU A 1 242 ? 16.781 2.83 0.315 1 98.81 242 LEU A O 1
ATOM 1850 N N . ARG A 1 243 ? 14.852 2.711 -0.738 1 98.5 243 ARG A N 1
ATOM 1851 C CA . ARG A 1 243 ? 15.297 3.363 -1.965 1 98.5 243 ARG A CA 1
ATOM 1852 C C . ARG A 1 243 ? 14.367 4.512 -2.344 1 98.5 243 ARG A C 1
ATOM 1854 O O . ARG A 1 243 ? 13.141 4.395 -2.225 1 98.5 243 ARG A O 1
ATOM 1861 N N . VAL A 1 244 ? 14.914 5.562 -2.877 1 98.56 244 VAL A N 1
ATOM 1862 C CA . VAL A 1 244 ? 14.133 6.695 -3.354 1 98.56 244 VAL A CA 1
ATOM 1863 C C . VAL A 1 244 ? 13.367 6.301 -4.617 1 98.56 244 VAL A C 1
ATOM 1865 O O . VAL A 1 244 ? 13.914 5.621 -5.492 1 98.56 244 VAL A O 1
ATOM 1868 N N . VAL A 1 245 ? 12.133 6.648 -4.672 1 97.94 245 VAL A N 1
ATOM 1869 C CA . VAL A 1 245 ? 11.32 6.551 -5.879 1 97.94 245 VAL A CA 1
ATOM 1870 C C . VAL A 1 245 ? 10.656 7.895 -6.168 1 97.94 245 VAL A C 1
ATOM 1872 O O . VAL A 1 245 ? 9.984 8.461 -5.301 1 97.94 245 VAL A O 1
ATOM 1875 N N . LEU A 1 246 ? 10.836 8.336 -7.398 1 98.25 246 LEU A N 1
ATOM 1876 C CA . LEU A 1 246 ? 10.266 9.633 -7.77 1 98.25 246 LEU A CA 1
ATOM 1877 C C . LEU A 1 246 ? 8.906 9.453 -8.422 1 98.25 246 LEU A C 1
ATOM 1879 O O . LEU A 1 246 ? 8.695 8.508 -9.188 1 98.25 246 LEU A O 1
ATOM 1883 N N . THR A 1 247 ? 7.957 10.328 -8.125 1 97.81 247 THR A N 1
ATOM 1884 C CA . THR A 1 247 ? 6.66 10.312 -8.789 1 97.81 247 THR A CA 1
ATOM 1885 C C . THR A 1 247 ? 6.812 10.586 -10.281 1 97.81 247 THR A C 1
ATOM 1887 O O . THR A 1 247 ? 7.418 11.586 -10.672 1 97.81 247 THR A O 1
ATOM 1890 N N . PRO A 1 248 ? 6.277 9.789 -11.156 1 96.06 248 PRO A N 1
ATOM 1891 C CA . PRO A 1 248 ? 6.371 10.031 -12.602 1 96.06 248 PRO A CA 1
ATOM 1892 C C . PRO A 1 248 ? 5.566 11.258 -13.047 1 96.06 248 PRO A C 1
ATOM 1894 O O . PRO A 1 248 ? 4.543 11.578 -12.438 1 96.06 248 PRO A O 1
ATOM 1897 N N . ARG A 1 249 ? 6.031 11.812 -14.109 1 96.38 249 ARG A N 1
ATOM 1898 C CA . ARG A 1 249 ? 5.309 12.93 -14.703 1 96.38 249 ARG A CA 1
ATOM 1899 C C . ARG A 1 249 ? 3.961 12.477 -15.258 1 96.38 249 ARG A C 1
ATOM 1901 O O . ARG A 1 249 ? 3.793 11.305 -15.617 1 96.38 249 ARG A O 1
ATOM 1908 N N . LYS A 1 250 ? 3.008 13.359 -15.383 1 92.12 250 LYS A N 1
ATOM 1909 C CA . LYS A 1 250 ? 1.658 13.055 -15.852 1 92.12 250 LYS A CA 1
ATOM 1910 C C . LYS A 1 250 ? 1.627 12.906 -17.375 1 92.12 250 LYS A C 1
ATOM 1912 O O . LYS A 1 250 ? 0.706 12.297 -17.922 1 92.12 250 LYS A O 1
ATOM 1917 N N . ASP A 1 251 ? 2.637 13.391 -18.062 1 91.69 251 ASP A N 1
ATOM 1918 C CA . ASP A 1 251 ? 2.619 13.375 -19.516 1 91.69 251 ASP A CA 1
ATOM 1919 C C . ASP A 1 251 ? 3.268 12.109 -20.062 1 91.69 251 ASP A C 1
ATOM 1921 O O . ASP A 1 251 ? 3.498 11.992 -21.266 1 91.69 251 ASP A O 1
ATOM 1925 N N . ASN A 1 252 ? 3.615 11.211 -19.219 1 92.12 252 ASN A N 1
ATOM 1926 C CA . ASN A 1 252 ? 4.125 9.922 -19.672 1 92.12 252 ASN A CA 1
ATOM 1927 C C . ASN A 1 252 ? 3.064 9.141 -20.453 1 92.12 252 ASN A C 1
ATOM 1929 O O . ASN A 1 252 ? 1.867 9.359 -20.266 1 92.12 252 ASN A O 1
ATOM 1933 N N . ASP A 1 253 ? 3.594 8.219 -21.281 1 82.5 253 ASP A N 1
ATOM 1934 C CA . ASP A 1 253 ? 2.707 7.219 -21.875 1 82.5 253 ASP A CA 1
ATOM 1935 C C . ASP A 1 253 ? 2.117 6.312 -20.797 1 82.5 253 ASP A C 1
ATOM 1937 O O . ASP A 1 253 ? 2.855 5.637 -20.078 1 82.5 253 ASP A O 1
ATOM 1941 N N . PRO A 1 254 ? 0.755 6.309 -20.719 1 76.5 254 PRO A N 1
ATOM 1942 C CA . PRO A 1 254 ? 0.137 5.504 -19.672 1 76.5 254 PRO A CA 1
ATOM 1943 C C . PRO A 1 254 ? 0.433 4.016 -19.812 1 76.5 254 PRO A C 1
ATOM 1945 O O . PRO A 1 254 ? 0.294 3.26 -18.844 1 76.5 254 PRO A O 1
ATOM 1948 N N . GLY A 1 255 ? 0.798 3.646 -20.969 1 72.25 255 GLY A N 1
ATOM 1949 C CA . GLY A 1 255 ? 1.093 2.24 -21.188 1 72.25 255 GLY A CA 1
ATOM 1950 C C . GLY A 1 255 ? 2.539 1.881 -20.906 1 72.25 255 GLY A C 1
ATOM 1951 O O . GLY A 1 255 ? 2.904 0.703 -20.922 1 72.25 255 GLY A O 1
ATOM 1952 N N . ALA A 1 256 ? 3.322 2.854 -20.609 1 75.75 256 ALA A N 1
ATOM 1953 C CA . ALA A 1 256 ? 4.73 2.596 -20.344 1 75.75 256 ALA A CA 1
ATOM 1954 C C . ALA A 1 256 ? 4.93 2.105 -18.906 1 75.75 256 ALA A C 1
ATOM 1956 O O . ALA A 1 256 ? 4.477 2.748 -17.953 1 75.75 256 ALA A O 1
ATOM 1957 N N . ARG A 1 257 ? 5.602 0.967 -18.781 1 78.44 257 ARG A N 1
ATOM 1958 C CA . ARG A 1 257 ? 5.824 0.415 -17.438 1 78.44 257 ARG A CA 1
ATOM 1959 C C . ARG A 1 257 ? 7.199 0.8 -16.906 1 78.44 257 ARG A C 1
ATOM 1961 O O . ARG A 1 257 ? 7.332 1.224 -15.758 1 78.44 257 ARG A O 1
ATOM 1968 N N . PHE A 1 258 ? 8.188 0.748 -17.688 1 78.88 258 PHE A N 1
ATOM 1969 C CA . PHE A 1 258 ? 9.555 0.914 -17.219 1 78.88 258 PHE A CA 1
ATOM 1970 C C . PHE A 1 258 ? 10.156 2.215 -17.734 1 78.88 258 PHE A C 1
ATOM 1972 O O . PHE A 1 258 ? 11.023 2.807 -17.094 1 78.88 258 PHE A O 1
ATOM 1979 N N . ARG A 1 259 ? 9.734 2.693 -18.828 1 81.94 259 ARG A N 1
ATOM 1980 C CA . ARG A 1 259 ? 10.344 3.857 -19.469 1 81.94 259 ARG A CA 1
ATOM 1981 C C . ARG A 1 259 ? 9.633 5.141 -19.062 1 81.94 259 ARG A C 1
ATOM 1983 O O . ARG A 1 259 ? 9.266 5.957 -19.906 1 81.94 259 ARG A O 1
ATOM 1990 N N . THR A 1 260 ? 9.422 5.367 -17.797 1 89.94 260 THR A N 1
ATOM 1991 C CA . THR A 1 260 ? 8.758 6.578 -17.328 1 89.94 260 THR A CA 1
ATOM 1992 C C . THR A 1 260 ? 9.781 7.676 -17.031 1 89.94 260 THR A C 1
ATOM 1994 O O . THR A 1 260 ? 10.961 7.395 -16.812 1 89.94 260 THR A O 1
ATOM 1997 N N . ARG A 1 261 ? 9.297 8.898 -17.234 1 94.69 261 ARG A N 1
ATOM 1998 C CA . ARG A 1 261 ? 10.055 10.094 -16.875 1 94.69 261 ARG A CA 1
ATOM 1999 C C . ARG A 1 261 ? 9.516 10.727 -15.594 1 94.69 261 ARG A C 1
ATOM 2001 O O . ARG A 1 261 ? 8.32 11.023 -15.5 1 94.69 261 ARG A O 1
ATOM 2008 N N . ALA A 1 262 ? 10.43 10.922 -14.672 1 97.12 262 ALA A N 1
ATOM 2009 C CA . ALA A 1 262 ? 10.016 11.547 -13.422 1 97.12 262 ALA A CA 1
ATOM 2010 C C . ALA A 1 262 ? 10.25 13.055 -13.461 1 97.12 262 ALA A C 1
ATOM 2012 O O . ALA A 1 262 ? 9.5 13.82 -12.844 1 97.12 262 ALA A O 1
ATOM 2013 N N . ALA A 1 263 ? 11.336 13.43 -14.156 1 98 263 ALA A N 1
ATOM 2014 C CA . ALA A 1 263 ? 11.664 14.852 -14.203 1 98 263 ALA A CA 1
ATOM 2015 C C . ALA A 1 263 ? 12.312 15.227 -15.523 1 98 263 ALA A C 1
ATOM 2017 O O . ALA A 1 263 ? 13.008 14.406 -16.141 1 98 263 ALA A O 1
ATOM 2018 N N . GLN A 1 264 ? 12.039 16.359 -15.992 1 97.56 264 GLN A N 1
ATOM 2019 C CA . GLN A 1 264 ? 12.789 17.047 -17.031 1 97.56 264 GLN A CA 1
ATOM 2020 C C . GLN A 1 264 ? 13.531 18.266 -16.484 1 97.56 264 GLN A C 1
ATOM 2022 O O . GLN A 1 264 ? 12.93 19.297 -16.203 1 97.56 264 GLN A O 1
ATOM 2027 N N . LEU A 1 265 ? 14.852 18.156 -16.406 1 97.62 265 LEU A N 1
ATOM 2028 C CA . LEU A 1 265 ? 15.672 19.188 -15.781 1 97.62 265 LEU A CA 1
ATOM 2029 C C . LEU A 1 265 ? 16.016 20.297 -16.781 1 97.62 265 LEU A C 1
ATOM 2031 O O . LEU A 1 265 ? 16.344 20.016 -17.938 1 97.62 265 LEU A O 1
ATOM 2035 N N . ASP A 1 266 ? 15.906 21.5 -16.375 1 96.94 266 ASP A N 1
ATOM 2036 C CA . ASP A 1 266 ? 16.516 22.625 -17.094 1 96.94 266 ASP A CA 1
ATOM 2037 C C . ASP A 1 266 ? 18.016 22.703 -16.812 1 96.94 266 ASP A C 1
ATOM 2039 O O . ASP A 1 266 ? 18.438 23.094 -15.727 1 96.94 266 ASP A O 1
ATOM 2043 N N . VAL A 1 267 ? 18.828 22.344 -17.797 1 96.62 267 VAL A N 1
ATOM 2044 C CA . VAL A 1 267 ? 20.266 22.266 -17.594 1 96.62 267 VAL A CA 1
ATOM 2045 C C . VAL A 1 267 ? 20.953 23.422 -18.328 1 96.62 267 VAL A C 1
ATOM 2047 O O . VAL A 1 267 ? 22.141 23.328 -18.672 1 96.62 267 VAL A O 1
ATOM 2050 N N . SER A 1 268 ? 20.188 24.438 -18.656 1 96.25 268 SER A N 1
ATOM 2051 C CA . SER A 1 268 ? 20.797 25.672 -19.141 1 96.25 268 SER A CA 1
ATOM 2052 C C . SER A 1 268 ? 21.578 26.375 -18.047 1 96.25 268 SER A C 1
ATOM 2054 O O . SER A 1 268 ? 22.406 27.25 -18.328 1 96.25 268 SER A O 1
ATOM 2056 N N . THR A 1 269 ? 21.344 26.078 -16.844 1 95.31 269 THR A N 1
ATOM 2057 C CA . THR A 1 269 ? 22.094 26.453 -15.648 1 95.31 269 THR A CA 1
ATOM 2058 C C . THR A 1 269 ? 22.344 25.25 -14.758 1 95.31 269 THR A C 1
ATOM 2060 O O . THR A 1 269 ? 21.891 24.141 -15.062 1 95.31 269 THR A O 1
ATOM 2063 N N . ASP A 1 270 ? 23.109 25.453 -13.758 1 96.88 270 ASP A N 1
ATOM 2064 C CA . ASP A 1 270 ? 23.281 24.359 -12.797 1 96.88 270 ASP A CA 1
ATOM 2065 C C . ASP A 1 270 ? 21.938 23.984 -12.156 1 96.88 270 ASP A C 1
ATOM 2067 O O . ASP A 1 270 ? 21.156 24.859 -11.789 1 96.88 270 ASP A O 1
ATOM 2071 N N . PHE A 1 271 ? 21.641 22.781 -12.148 1 97.81 271 PHE A N 1
ATOM 2072 C CA . PHE A 1 271 ? 20.406 22.297 -11.523 1 97.81 271 PHE A CA 1
ATOM 2073 C C . PHE A 1 271 ? 20.703 21.547 -10.227 1 97.81 271 PHE A C 1
ATOM 2075 O O . PHE A 1 271 ? 21.562 20.672 -10.203 1 97.81 271 PHE A O 1
ATOM 2082 N N . LYS A 1 272 ? 20.078 21.859 -9.203 1 98.19 272 LYS A N 1
ATOM 2083 C CA . LYS A 1 272 ? 20.219 21.172 -7.918 1 98.19 272 LYS A CA 1
ATOM 2084 C C . LYS A 1 272 ? 18.984 20.328 -7.609 1 98.19 272 LYS A C 1
ATOM 2086 O O . LYS A 1 272 ? 17.859 20.828 -7.652 1 98.19 272 LYS A O 1
ATOM 2091 N N . THR A 1 273 ? 19.141 19.047 -7.309 1 98.56 273 THR A N 1
ATOM 2092 C CA . THR A 1 273 ? 18.047 18.203 -6.832 1 98.56 273 THR A CA 1
ATOM 2093 C C . THR A 1 273 ? 17.688 18.562 -5.391 1 98.56 273 THR A C 1
ATOM 2095 O O . THR A 1 273 ? 18.422 19.281 -4.719 1 98.56 273 THR A O 1
ATOM 2098 N N . PRO A 1 274 ? 16.484 18.094 -4.875 1 98.75 274 PRO A N 1
ATOM 2099 C CA . PRO A 1 274 ? 16.203 18.266 -3.445 1 98.75 274 PRO A CA 1
ATOM 2100 C C . PRO A 1 274 ? 17.25 17.609 -2.557 1 98.75 274 PRO A C 1
ATOM 2102 O O . PRO A 1 274 ? 17.984 16.719 -3.002 1 98.75 274 PRO A O 1
ATOM 2105 N N . TRP A 1 275 ? 17.375 18.141 -1.34 1 98.88 275 TRP A N 1
ATOM 2106 C CA . TRP A 1 275 ? 18.188 17.453 -0.349 1 98.88 275 TRP A CA 1
ATOM 2107 C C . TRP A 1 275 ? 17.562 16.125 0.05 1 98.88 275 TRP A C 1
ATOM 2109 O O . TRP A 1 275 ? 16.375 16.047 0.336 1 98.88 275 TRP A O 1
ATOM 2119 N N . ARG A 1 276 ? 18.281 15.055 -0.011 1 98.88 276 ARG A N 1
ATOM 2120 C CA . ARG A 1 276 ? 17.953 13.852 0.744 1 98.88 276 ARG A CA 1
ATOM 2121 C C . ARG A 1 276 ? 18.469 13.945 2.176 1 98.88 276 ARG A C 1
ATOM 2123 O O . ARG A 1 276 ? 19.641 14.266 2.402 1 98.88 276 ARG A O 1
ATOM 2130 N N . VAL A 1 277 ? 17.578 13.719 3.123 1 98.94 277 VAL A N 1
ATOM 2131 C CA . VAL A 1 277 ? 17.891 14.094 4.5 1 98.94 277 VAL A CA 1
ATOM 2132 C C . VAL A 1 277 ? 17.781 12.867 5.406 1 98.94 277 VAL A C 1
ATOM 2134 O O . VAL A 1 277 ? 16.875 12.055 5.258 1 98.94 277 VAL A O 1
ATOM 2137 N N . VAL A 1 278 ? 18.719 12.695 6.285 1 98.88 278 VAL A N 1
ATOM 2138 C CA . VAL A 1 278 ? 18.625 11.805 7.441 1 98.88 278 VAL A CA 1
ATOM 2139 C C . VAL A 1 278 ? 18.672 12.633 8.727 1 98.88 278 VAL A C 1
ATOM 2141 O O . VAL A 1 278 ? 19.75 13.047 9.164 1 98.88 278 VAL A O 1
ATOM 2144 N N . MET A 1 279 ? 17.5 12.852 9.281 1 98.88 279 MET A N 1
ATOM 2145 C CA . MET A 1 279 ? 17.469 13.453 10.609 1 98.88 279 MET A CA 1
ATOM 2146 C C . MET A 1 279 ? 17.984 12.469 11.664 1 98.88 279 MET A C 1
ATOM 2148 O O . MET A 1 279 ? 17.672 11.273 11.609 1 98.88 279 MET A O 1
ATOM 2152 N N . MET A 1 280 ? 18.734 12.961 12.617 1 98.56 280 MET A N 1
ATOM 2153 C CA . MET A 1 280 ? 19.344 12.047 13.586 1 98.56 280 MET A CA 1
ATOM 2154 C C . MET A 1 280 ? 19.281 12.625 14.992 1 98.56 280 MET A C 1
ATOM 2156 O O . MET A 1 280 ? 19.438 13.836 15.18 1 98.56 280 MET A O 1
ATOM 2160 N N . GLY A 1 281 ? 19.031 11.812 15.953 1 97.44 281 GLY A N 1
ATOM 2161 C CA . GLY A 1 281 ? 19.047 12.133 17.375 1 97.44 281 GLY A CA 1
ATOM 2162 C C . GLY A 1 281 ? 19.328 10.93 18.25 1 97.44 281 GLY A C 1
ATOM 2163 O O . GLY A 1 281 ? 19.328 9.789 17.781 1 97.44 281 GLY A O 1
ATOM 2164 N N . ASP A 1 282 ? 19.625 11.164 19.5 1 96.25 282 ASP A N 1
ATOM 2165 C CA . ASP A 1 282 ? 19.859 10.078 20.453 1 96.25 282 ASP A CA 1
ATOM 2166 C C . ASP A 1 282 ? 18.531 9.438 20.859 1 96.25 282 ASP A C 1
ATOM 2168 O O . ASP A 1 282 ? 18.516 8.305 21.359 1 96.25 282 ASP A O 1
ATOM 2172 N N . THR A 1 283 ? 17.484 10.195 20.703 1 92.94 283 THR A N 1
ATOM 2173 C CA . THR A 1 283 ? 16.125 9.711 20.938 1 92.94 283 THR A CA 1
ATOM 2174 C C . THR A 1 283 ? 15.18 10.219 19.844 1 92.94 283 THR A C 1
ATOM 2176 O O . THR A 1 283 ? 15.484 11.188 19.156 1 92.94 283 THR A O 1
ATOM 2179 N N . ASN A 1 284 ? 14.016 9.539 19.75 1 92.5 284 ASN A N 1
ATOM 2180 C CA . ASN A 1 284 ? 13.016 9.992 18.797 1 92.5 284 ASN A CA 1
ATOM 2181 C C . ASN A 1 284 ? 12.523 11.398 19.109 1 92.5 284 ASN A C 1
ATOM 2183 O O . ASN A 1 284 ? 12.172 12.164 18.219 1 92.5 284 ASN A O 1
ATOM 2187 N N . GLY A 1 285 ? 12.523 11.742 20.391 1 94.06 285 GLY A N 1
ATOM 2188 C CA . GLY A 1 285 ? 12.055 13.047 20.812 1 94.06 285 GLY A CA 1
ATOM 2189 C C . GLY A 1 285 ? 12.922 14.188 20.312 1 94.06 285 GLY A C 1
ATOM 2190 O O . GLY A 1 285 ? 12.43 15.289 20.047 1 94.06 285 GLY A O 1
ATOM 2191 N N . GLN A 1 286 ? 14.203 13.953 20.172 1 93.88 286 GLN A N 1
ATOM 2192 C CA . GLN A 1 286 ? 15.133 14.992 19.719 1 93.88 286 GLN A CA 1
ATOM 2193 C C . GLN A 1 286 ? 14.844 15.383 18.266 1 93.88 286 GLN A C 1
ATOM 2195 O O . GLN A 1 286 ? 15.195 16.484 17.844 1 93.88 286 GLN A O 1
ATOM 2200 N N . LEU A 1 287 ? 14.289 14.508 17.547 1 98.06 287 LEU A N 1
ATOM 2201 C CA . LEU A 1 287 ? 13.945 14.82 16.172 1 98.06 287 LEU A CA 1
ATOM 2202 C C . LEU A 1 287 ? 12.859 15.891 16.109 1 98.06 287 LEU A C 1
ATOM 2204 O O . LEU A 1 287 ? 12.758 16.625 15.125 1 98.06 287 LEU A O 1
ATOM 2208 N N . ILE A 1 288 ? 12.008 16.031 17.141 1 98.06 288 ILE A N 1
ATOM 2209 C CA . ILE A 1 288 ? 10.898 16.984 17.188 1 98.06 288 ILE A CA 1
ATOM 2210 C C . ILE A 1 288 ? 11.438 18.406 17.234 1 98.06 288 ILE A C 1
ATOM 2212 O O . ILE A 1 288 ? 10.875 19.312 16.609 1 98.06 288 ILE A O 1
ATOM 2216 N N . GLU A 1 289 ? 12.57 18.656 17.844 1 96.5 289 GLU A N 1
ATOM 2217 C CA . GLU A 1 289 ? 13.156 19.969 18.031 1 96.5 289 GLU A CA 1
ATOM 2218 C C . GLU A 1 289 ? 13.883 20.438 16.781 1 96.5 289 GLU A C 1
ATOM 2220 O O . GLU A 1 289 ? 14.125 21.641 16.594 1 96.5 289 GLU A O 1
ATOM 2225 N N . SER A 1 290 ? 14.219 19.5 15.93 1 97.56 290 SER A N 1
ATOM 2226 C CA . SER A 1 290 ? 15.117 19.75 14.805 1 97.56 290 SER A CA 1
ATOM 2227 C C . SER A 1 290 ? 14.5 20.734 13.812 1 97.56 290 SER A C 1
ATOM 2229 O O . SER A 1 290 ? 13.305 20.672 13.531 1 97.56 290 SER A O 1
ATOM 2231 N N . GLN A 1 291 ? 15.32 21.672 13.266 1 97.44 291 GLN A N 1
ATOM 2232 C CA . GLN A 1 291 ? 14.938 22.594 12.195 1 97.44 291 GLN A CA 1
ATOM 2233 C C . GLN A 1 291 ? 15.625 22.219 10.883 1 97.44 291 GLN A C 1
ATOM 2235 O O . GLN A 1 291 ? 15.727 23.047 9.977 1 97.44 291 GLN A O 1
ATOM 2240 N N . LEU A 1 292 ? 16.062 20.969 10.82 1 98.62 292 LEU A N 1
ATOM 2241 C CA . LEU A 1 292 ? 16.938 20.562 9.719 1 98.62 292 LEU A CA 1
ATOM 2242 C C . LEU A 1 292 ? 16.234 20.719 8.375 1 98.62 292 LEU A C 1
ATOM 2244 O O . LEU A 1 292 ? 16.828 21.172 7.402 1 98.62 292 LEU A O 1
ATOM 2248 N N . ILE A 1 293 ? 14.961 20.375 8.266 1 98.75 293 ILE A N 1
ATOM 2249 C CA . ILE A 1 293 ? 14.195 20.469 7.027 1 98.75 293 ILE A CA 1
ATOM 2250 C C . ILE A 1 293 ? 14.125 21.922 6.562 1 98.75 293 ILE A C 1
ATOM 2252 O O . ILE A 1 293 ? 14.352 22.203 5.387 1 98.75 293 ILE A O 1
ATOM 2256 N N . ASN A 1 294 ? 13.875 22.875 7.449 1 98.5 294 ASN A N 1
ATOM 2257 C CA . ASN A 1 294 ? 13.875 24.297 7.121 1 98.5 294 ASN A CA 1
ATOM 2258 C C . ASN A 1 294 ? 15.281 24.797 6.809 1 98.5 294 ASN A C 1
ATOM 2260 O O . ASN A 1 294 ? 15.477 25.594 5.895 1 98.5 294 ASN A O 1
ATOM 2264 N N . THR A 1 295 ? 16.234 24.344 7.617 1 98.62 295 THR A N 1
ATOM 2265 C CA . THR A 1 295 ? 17.609 24.812 7.484 1 98.62 295 THR A CA 1
ATOM 2266 C C . THR A 1 295 ? 18.141 24.516 6.082 1 98.62 295 THR A C 1
ATOM 2268 O O . THR A 1 295 ? 18.875 25.344 5.512 1 98.62 295 THR A O 1
ATOM 2271 N N . LEU A 1 296 ? 17.75 23.438 5.555 1 98.75 296 LEU A N 1
ATOM 2272 C CA . LEU A 1 296 ? 18.25 23 4.254 1 98.75 296 LEU A CA 1
ATOM 2273 C C . LEU A 1 296 ? 17.516 23.719 3.123 1 98.75 296 LEU A C 1
ATOM 2275 O O . LEU A 1 296 ? 17.984 23.734 1.981 1 98.75 296 LEU A O 1
ATOM 2279 N N . ALA A 1 297 ? 16.391 24.312 3.381 1 98.56 297 ALA A N 1
ATOM 2280 C CA . ALA A 1 297 ? 15.562 24.938 2.35 1 98.56 297 ALA A CA 1
ATOM 2281 C C . ALA A 1 297 ? 16.156 26.281 1.906 1 98.56 297 ALA A C 1
ATOM 2283 O O . ALA A 1 297 ? 16.938 26.891 2.643 1 98.56 297 ALA A O 1
ATOM 2284 N N . SER A 1 298 ? 15.797 26.734 0.754 1 98 298 SER A N 1
ATOM 2285 C CA . SER A 1 298 ? 16.219 28.031 0.228 1 98 298 SER A CA 1
ATOM 2286 C C . SER A 1 298 ? 15.75 29.172 1.125 1 98 298 SER A C 1
ATOM 2288 O O . SER A 1 298 ? 14.758 29.047 1.841 1 98 298 SER A O 1
ATOM 2290 N N . ALA A 1 299 ? 16.516 30.25 1.089 1 97.69 299 ALA A N 1
ATOM 2291 C CA . ALA A 1 299 ? 16.141 31.438 1.854 1 97.69 299 ALA A CA 1
ATOM 2292 C C . ALA A 1 299 ? 14.789 31.984 1.412 1 97.69 299 ALA A C 1
ATOM 2294 O O . ALA A 1 299 ? 14.305 31.656 0.323 1 97.69 299 ALA A O 1
ATOM 2295 N N . SER A 1 300 ? 14.242 32.812 2.211 1 98.19 300 SER A N 1
ATOM 2296 C CA . SER A 1 300 ? 12.922 33.375 1.963 1 98.19 300 SER A CA 1
ATOM 2297 C C . SER A 1 300 ? 12.898 34.156 0.646 1 98.19 300 SER A C 1
ATOM 2299 O O . SER A 1 300 ? 13.812 34.938 0.355 1 98.19 300 SER A O 1
ATOM 2301 N N . MET A 1 301 ? 11.883 33.969 -0.085 1 98.06 301 MET A N 1
ATOM 2302 C CA . MET A 1 301 ? 11.664 34.656 -1.343 1 98.06 301 MET A CA 1
ATOM 2303 C C . MET A 1 301 ? 10.773 35.875 -1.134 1 98.06 301 MET A C 1
ATOM 2305 O O . MET A 1 301 ? 10.43 36.594 -2.092 1 98.06 301 MET A O 1
ATOM 2309 N N . ILE A 1 302 ? 10.398 36.125 0.075 1 98.44 302 ILE A N 1
ATOM 2310 C CA . ILE A 1 302 ? 9.562 37.281 0.437 1 98.44 302 ILE A CA 1
ATOM 2311 C C . ILE A 1 302 ? 10.375 38.25 1.265 1 98.44 302 ILE A C 1
ATOM 2313 O O . ILE A 1 302 ? 10.836 37.938 2.359 1 98.44 302 ILE A O 1
ATOM 2317 N N . ALA A 1 303 ? 10.516 39.438 0.794 1 96.56 303 ALA A N 1
ATOM 2318 C CA . ALA A 1 303 ? 11.352 40.469 1.442 1 96.56 303 ALA A CA 1
ATOM 2319 C C . ALA A 1 303 ? 10.664 41.031 2.678 1 96.56 303 ALA A C 1
ATOM 2321 O O . ALA A 1 303 ? 11.258 41.062 3.762 1 96.56 303 ALA A O 1
ATOM 2322 N N . ASP A 1 304 ? 9.461 41.469 2.523 1 97.81 304 ASP A N 1
ATOM 2323 C CA . ASP A 1 304 ? 8.68 42 3.633 1 97.81 304 ASP A CA 1
ATOM 2324 C C . ASP A 1 304 ? 7.719 40.969 4.184 1 97.81 304 ASP A C 1
ATOM 2326 O O . ASP A 1 304 ? 6.719 40.625 3.543 1 97.81 304 ASP A O 1
ATOM 2330 N N . THR A 1 305 ? 8.031 40.5 5.336 1 98.06 305 THR A N 1
ATOM 2331 C CA . THR A 1 305 ? 7.207 39.438 5.914 1 98.06 305 THR A CA 1
ATOM 2332 C C . THR A 1 305 ? 6.301 40 7.004 1 98.06 305 THR A C 1
ATOM 2334 O O . THR A 1 305 ? 5.68 39.219 7.754 1 98.06 305 THR A O 1
ATOM 2337 N N . SER A 1 306 ? 6.152 41.281 7.172 1 97.88 306 SER A N 1
ATOM 2338 C CA . SER A 1 306 ? 5.441 41.906 8.281 1 97.88 306 SER A CA 1
ATOM 2339 C C . SER A 1 306 ? 3.941 41.656 8.203 1 97.88 306 SER A C 1
ATOM 2341 O O . SER A 1 306 ? 3.232 41.75 9.203 1 97.88 306 SER A O 1
ATOM 2343 N N . TRP A 1 307 ? 3.471 41.344 6.992 1 98.19 307 TRP A N 1
ATOM 2344 C CA . TRP A 1 307 ? 2.045 41.125 6.785 1 98.19 307 TRP A CA 1
ATOM 2345 C C . TRP A 1 307 ? 1.674 39.688 7.125 1 98.19 307 TRP A C 1
ATOM 2347 O O . TRP A 1 307 ? 0.491 39.344 7.223 1 98.19 307 TRP A O 1
ATOM 2357 N N . ILE A 1 308 ? 2.631 38.812 7.281 1 98.69 308 ILE A N 1
ATOM 2358 C CA . ILE A 1 308 ? 2.414 37.406 7.629 1 98.69 308 ILE A CA 1
ATOM 2359 C C . ILE A 1 308 ? 2.209 37.281 9.133 1 98.69 308 ILE A C 1
ATOM 2361 O O . ILE A 1 308 ? 3.135 37.531 9.914 1 98.69 308 ILE A O 1
ATOM 2365 N N . LYS A 1 309 ? 1.037 36.938 9.57 1 98.19 309 LYS A N 1
ATOM 2366 C CA . LYS A 1 309 ? 0.664 36.938 10.984 1 98.19 309 LYS A CA 1
ATOM 2367 C C . LYS A 1 309 ? 0.035 35.594 11.359 1 98.19 309 LYS A C 1
ATOM 2369 O O . LYS A 1 309 ? -0.93 35.156 10.734 1 98.19 309 LYS A O 1
ATOM 2374 N N . PRO A 1 310 ? 0.594 34.938 12.383 1 98.5 310 PRO A N 1
ATOM 2375 C CA . PRO A 1 310 ? -0.025 33.719 12.867 1 98.5 310 PRO A CA 1
ATOM 2376 C C . PRO A 1 310 ? -1.308 33.969 13.656 1 98.5 310 PRO A C 1
ATOM 2378 O O . PRO A 1 310 ? -1.581 35.094 14.055 1 98.5 310 PRO A O 1
ATOM 2381 N N . GLY A 1 311 ? -2.115 32.938 13.844 1 98.62 311 GLY A N 1
ATOM 2382 C CA . GLY A 1 311 ? -3.305 33.094 14.664 1 98.62 311 GLY A CA 1
ATOM 2383 C C . GLY A 1 311 ? -4.211 31.859 14.625 1 98.62 311 GLY A C 1
ATOM 2384 O O . GLY A 1 311 ? -3.955 30.922 13.875 1 98.62 311 GLY A O 1
ATOM 2385 N N . LEU A 1 312 ? -5.211 31.906 15.5 1 98.75 312 LEU A N 1
ATOM 2386 C CA . LEU A 1 312 ? -6.266 30.891 15.531 1 98.75 312 LEU A CA 1
ATOM 2387 C C . LEU A 1 312 ? -7.449 31.328 14.672 1 98.75 312 LEU A C 1
ATOM 2389 O O . LEU A 1 312 ? -7.652 32.531 14.438 1 98.75 312 LEU A O 1
ATOM 2393 N N . SER A 1 313 ? -8.172 30.375 14.18 1 98.81 313 SER A N 1
ATOM 2394 C CA . SER A 1 313 ? -9.289 30.641 13.281 1 98.81 313 SER A CA 1
ATOM 2395 C C . SER A 1 313 ? -10.555 29.922 13.727 1 98.81 313 SER A C 1
ATOM 2397 O O . SER A 1 313 ? -10.516 28.719 14.008 1 98.81 313 SER A O 1
ATOM 2399 N N . ALA A 1 314 ? -11.664 30.703 13.82 1 98.44 314 ALA A N 1
ATOM 2400 C CA . ALA A 1 314 ? -12.953 30.031 13.781 1 98.44 314 ALA A CA 1
ATOM 2401 C C . ALA A 1 314 ? -13.172 29.344 12.438 1 98.44 314 ALA A C 1
ATOM 2403 O O . ALA A 1 314 ? -12.695 29.828 11.406 1 98.44 314 ALA A O 1
ATOM 2404 N N . TRP A 1 315 ? -13.797 28.219 12.43 1 97.81 315 TRP A N 1
ATOM 2405 C CA . TRP A 1 315 ? -13.914 27.406 11.219 1 97.81 315 TRP A CA 1
ATOM 2406 C C . TRP A 1 315 ? -15.25 26.672 11.18 1 97.81 315 TRP A C 1
ATOM 2408 O O . TRP A 1 315 ? -15.695 26.125 12.195 1 97.81 315 TRP A O 1
ATOM 2418 N N . ASP A 1 316 ? -15.875 26.609 10.086 1 96.75 316 ASP A N 1
ATOM 2419 C CA . ASP A 1 316 ? -17.281 26.234 10 1 96.75 316 ASP A CA 1
ATOM 2420 C C . ASP A 1 316 ? -17.422 24.75 9.633 1 96.75 316 ASP A C 1
ATOM 2422 O O . ASP A 1 316 ? -18.312 24.078 10.148 1 96.75 316 ASP A O 1
ATOM 2426 N N . TRP A 1 317 ? -16.594 24.156 8.805 1 96.69 317 TRP A N 1
ATOM 2427 C CA . TRP A 1 317 ? -16.891 22.938 8.055 1 96.69 317 TRP A CA 1
ATOM 2428 C C . TRP A 1 317 ? -17 21.734 8.984 1 96.69 317 TRP A C 1
ATOM 2430 O O . TRP A 1 317 ? -17.891 20.906 8.828 1 96.69 317 TRP A O 1
ATOM 2440 N N . TRP A 1 318 ? -16.188 21.625 9.922 1 97.31 318 TRP A N 1
ATOM 2441 C CA . TRP A 1 318 ? -16.078 20.453 10.797 1 97.31 318 TRP A CA 1
ATOM 2442 C C . TRP A 1 318 ? -17.359 20.25 11.594 1 97.31 318 TRP A C 1
ATOM 2444 O O . TRP A 1 318 ? -17.828 19.125 11.742 1 97.31 318 TRP A O 1
ATOM 2454 N N . ASN A 1 319 ? -17.969 21.297 12.07 1 96.94 319 ASN A N 1
ATOM 2455 C CA . ASN A 1 319 ? -19.156 21.203 12.906 1 96.94 319 ASN A CA 1
ATOM 2456 C C . ASN A 1 319 ? -20.438 21.141 12.07 1 96.94 319 ASN A C 1
ATOM 2458 O O . ASN A 1 319 ? -21.531 20.953 12.602 1 96.94 319 ASN A O 1
ATOM 2462 N N . GLY A 1 320 ? -20.328 21.297 10.781 1 94.5 320 GLY A N 1
ATOM 2463 C CA . GLY A 1 320 ? -21.469 21.172 9.875 1 94.5 320 GLY A CA 1
ATOM 2464 C C . GLY A 1 320 ? -22.328 22.406 9.812 1 94.5 320 GLY A C 1
ATOM 2465 O O . GLY A 1 320 ? -23.422 22.391 9.242 1 94.5 320 GLY A O 1
ATOM 2466 N N . ASN A 1 321 ? -21.906 23.531 10.375 1 90.06 321 ASN A N 1
ATOM 2467 C CA . ASN A 1 321 ? -22.609 24.812 10.398 1 90.06 321 ASN A CA 1
ATOM 2468 C C . ASN A 1 321 ? -24.047 24.656 10.859 1 90.06 321 ASN A C 1
ATOM 2470 O O . ASN A 1 321 ? -24.969 25.219 10.25 1 90.06 321 ASN A O 1
ATOM 2474 N N . ALA A 1 322 ? -24.25 23.859 11.758 1 88.44 322 ALA A N 1
ATOM 2475 C CA . ALA A 1 322 ? -25.609 23.594 12.242 1 88.44 322 ALA A CA 1
ATOM 2476 C C . ALA A 1 322 ? -25.75 23.984 13.711 1 88.44 322 ALA A C 1
ATOM 2478 O O . ALA A 1 322 ? -25.594 23.125 14.602 1 88.44 322 ALA A O 1
ATOM 2479 N N . PHE A 1 323 ? -25.984 25.172 13.984 1 93.88 323 PHE A N 1
ATOM 2480 C CA . PHE A 1 323 ? -26.219 25.688 15.32 1 93.88 323 PHE A CA 1
ATOM 2481 C C . PHE A 1 323 ? -27.172 26.891 15.273 1 93.88 323 PHE A C 1
ATOM 2483 O O . PHE A 1 323 ? -27.328 27.516 14.227 1 93.88 323 PHE A O 1
ATOM 2490 N N . PRO A 1 324 ? -27.859 27.219 16.328 1 94.38 324 PRO A N 1
ATOM 2491 C CA . PRO A 1 324 ? -28.719 28.406 16.344 1 94.38 324 PRO A CA 1
ATOM 2492 C C . PRO A 1 324 ? -27.922 29.703 16.25 1 94.38 324 PRO A C 1
ATOM 2494 O O . PRO A 1 324 ? -27 29.922 17.031 1 94.38 324 PRO A O 1
ATOM 2497 N N . LEU A 1 325 ? -28.328 30.547 15.297 1 96.31 325 LEU A N 1
ATOM 2498 C CA . LEU A 1 325 ? -27.688 31.859 15.172 1 96.31 325 LEU A CA 1
ATOM 2499 C C . LEU A 1 325 ? -28.062 32.75 16.344 1 96.31 325 LEU A C 1
ATOM 2501 O O . LEU A 1 325 ? -29.219 32.812 16.75 1 96.31 325 LEU A O 1
ATOM 2505 N N . PRO A 1 326 ? -27.125 33.406 16.844 1 94.38 326 PRO A N 1
ATOM 2506 C CA . PRO A 1 326 ? -27.453 34.375 17.891 1 94.38 326 PRO A CA 1
ATOM 2507 C C . PRO A 1 326 ? -28.031 35.688 17.328 1 94.38 326 PRO A C 1
ATOM 2509 O O . PRO A 1 326 ? -27.812 36 16.156 1 94.38 326 PRO A O 1
ATOM 2512 N N . SER A 1 327 ? -28.781 36.375 18.203 1 93.94 327 SER A N 1
ATOM 2513 C CA . SER A 1 327 ? -29.172 37.75 17.844 1 93.94 327 SER A CA 1
ATOM 2514 C C . SER A 1 327 ? -27.953 38.625 17.594 1 93.94 327 SER A C 1
ATOM 2516 O O . SER A 1 327 ? -26.953 38.531 18.312 1 93.94 327 SER A O 1
ATOM 2518 N N . PRO A 1 328 ? -28.047 39.5 16.578 1 95.25 328 PRO A N 1
ATOM 2519 C CA . PRO A 1 328 ? -29.156 39.844 15.672 1 95.25 328 PRO A CA 1
ATOM 2520 C C . PRO A 1 328 ? -29.125 39.031 14.375 1 95.25 328 PRO A C 1
ATOM 2522 O O . PRO A 1 328 ? -29.859 39.344 13.438 1 95.25 328 PRO A O 1
ATOM 2525 N N . HIS A 1 329 ? -28.234 38.094 14.32 1 95.94 329 HIS A N 1
ATOM 2526 C CA . HIS A 1 329 ? -27.984 37.438 13.055 1 95.94 329 HIS A CA 1
ATOM 2527 C C . HIS A 1 329 ? -29.109 36.469 12.711 1 95.94 329 HIS A C 1
ATOM 2529 O O . HIS A 1 329 ? -29.203 35.969 11.578 1 95.94 329 HIS A O 1
ATOM 2535 N N . ASN A 1 330 ? -29.953 36.188 13.672 1 95.19 330 ASN A N 1
ATOM 2536 C CA . ASN A 1 330 ? -31.109 35.344 13.445 1 95.19 330 ASN A CA 1
ATOM 2537 C C . ASN A 1 330 ? -32.312 36.125 13.016 1 95.19 330 ASN A C 1
ATOM 2539 O O . ASN A 1 330 ? -33.438 35.594 12.961 1 95.19 330 ASN A O 1
ATOM 2543 N N . ALA A 1 331 ? -32.125 37.375 12.773 1 93.06 331 ALA A N 1
ATOM 2544 C CA . ALA A 1 331 ? -33.25 38.219 12.375 1 93.06 331 ALA A CA 1
ATOM 2545 C C . ALA A 1 331 ? -33.969 37.656 11.133 1 93.06 331 ALA A C 1
ATOM 2547 O O . ALA A 1 331 ? -33.312 37 10.297 1 93.06 331 ALA A O 1
ATOM 2548 N N . ASN A 1 332 ? -35.219 37.969 10.961 1 92.19 332 ASN A N 1
ATOM 2549 C CA . ASN A 1 332 ? -36.031 37.594 9.828 1 92.19 332 ASN A CA 1
ATOM 2550 C C . ASN A 1 332 ? -36.031 36.062 9.602 1 92.19 332 ASN A C 1
ATOM 2552 O O . ASN A 1 332 ? -36.094 35.625 8.461 1 92.19 332 ASN A O 1
ATOM 2556 N N . GLY A 1 333 ? -35.688 35.281 10.609 1 92.25 333 GLY A N 1
ATOM 2557 C CA . GLY A 1 333 ? -35.781 33.844 10.531 1 92.25 333 GLY A CA 1
ATOM 2558 C C . GLY A 1 333 ? -34.562 33.188 9.922 1 92.25 333 GLY A C 1
ATOM 2559 O O . GLY A 1 333 ? -34.562 32.031 9.523 1 92.25 333 GLY A O 1
ATOM 2560 N N . GLN A 1 334 ? -33.469 33.906 9.875 1 93.69 334 GLN A N 1
ATOM 2561 C CA . GLN A 1 334 ? -32.25 33.375 9.32 1 93.69 334 GLN A CA 1
ATOM 2562 C C . GLN A 1 334 ? -31.719 32.219 10.156 1 93.69 334 GLN A C 1
ATOM 2564 O O . GLN A 1 334 ? -31.766 32.25 11.383 1 93.69 334 GLN A O 1
ATOM 2569 N N . THR A 1 335 ? -31.344 31.109 9.461 1 95.19 335 THR A N 1
ATOM 2570 C CA . THR A 1 335 ? -30.719 29.938 10.086 1 95.19 335 THR A CA 1
ATOM 2571 C C . THR A 1 335 ? -29.266 29.781 9.617 1 95.19 335 THR A C 1
ATOM 2573 O O . THR A 1 335 ? -28.891 30.359 8.594 1 95.19 335 THR A O 1
ATOM 2576 N N . SER A 1 336 ? -28.531 29.094 10.438 1 95.62 336 SER A N 1
ATOM 2577 C CA . SER A 1 336 ? -27.125 28.891 10.109 1 95.62 336 SER A CA 1
ATOM 2578 C C . SER A 1 336 ? -26.969 28.109 8.805 1 95.62 336 SER A C 1
ATOM 2580 O O . SER A 1 336 ? -27.828 27.312 8.445 1 95.62 336 SER A O 1
ATOM 2582 N N . GLY A 1 337 ? -25.906 28.281 8.094 1 95 337 GLY A N 1
ATOM 2583 C CA . GLY A 1 337 ? -25.562 27.703 6.801 1 95 337 GLY A CA 1
ATOM 2584 C C . GLY A 1 337 ? -24.547 28.531 6.027 1 95 337 GLY A C 1
ATOM 2585 O O . GLY A 1 337 ? -23.844 29.359 6.605 1 95 337 GLY A O 1
ATOM 2586 N N . MET A 1 338 ? -24.406 28.266 4.773 1 95.88 338 MET A N 1
ATOM 2587 C CA . MET A 1 338 ? -23.516 29.016 3.885 1 95.88 338 MET A CA 1
ATOM 2588 C C . MET A 1 338 ? -24.156 30.344 3.471 1 95.88 338 MET A C 1
ATOM 2590 O O . MET A 1 338 ? -24.594 30.484 2.332 1 95.88 338 MET A O 1
ATOM 2594 N N . ASN A 1 339 ? -24.125 31.297 4.434 1 96.75 339 ASN A N 1
ATOM 2595 C CA . ASN A 1 339 ? -24.75 32.594 4.191 1 96.75 339 ASN A CA 1
ATOM 2596 C C . ASN A 1 339 ? -24.078 33.688 5 1 96.75 339 ASN A C 1
ATOM 2598 O O . ASN A 1 339 ? -23.281 33.406 5.906 1 96.75 339 ASN A O 1
ATOM 2602 N N . THR A 1 340 ? -24.391 34.938 4.711 1 97.75 340 THR A N 1
ATOM 2603 C CA . THR A 1 340 ? -23.734 36.094 5.293 1 97.75 340 THR A CA 1
ATOM 2604 C C . THR A 1 340 ? -23.969 36.156 6.797 1 97.75 340 THR A C 1
ATOM 2606 O O . THR A 1 340 ? -23.047 36.438 7.566 1 97.75 340 THR A O 1
ATOM 2609 N N . ALA A 1 341 ? -25.188 35.844 7.27 1 97.56 341 ALA A N 1
ATOM 2610 C CA . ALA A 1 341 ? -25.516 35.906 8.688 1 97.56 341 ALA A CA 1
ATOM 2611 C C . ALA A 1 341 ? -24.641 34.969 9.516 1 97.56 341 ALA A C 1
ATOM 2613 O O . ALA A 1 341 ? -24.188 35.344 10.594 1 97.56 341 ALA A O 1
ATOM 2614 N N . THR A 1 342 ? -24.438 33.781 9.055 1 97.94 342 THR A N 1
ATOM 2615 C CA . THR A 1 342 ? -23.641 32.781 9.734 1 97.94 342 THR A CA 1
ATOM 2616 C C . THR A 1 342 ? -22.203 33.25 9.922 1 97.94 342 THR A C 1
ATOM 2618 O O . THR A 1 342 ? -21.641 33.125 11.008 1 97.94 342 THR A O 1
ATOM 2621 N N . TYR A 1 343 ? -21.672 33.844 8.93 1 98.38 343 TYR A N 1
ATOM 2622 C CA . TYR A 1 343 ? -20.25 34.219 9 1 98.38 343 TYR A CA 1
ATOM 2623 C C . TYR A 1 343 ? -20.047 35.5 9.773 1 98.38 343 TYR A C 1
ATOM 2625 O O . TYR A 1 343 ? -19 35.719 10.367 1 98.38 343 TYR A O 1
ATOM 2633 N N . LYS A 1 344 ? -21.047 36.344 9.789 1 98.31 344 LYS A N 1
ATOM 2634 C CA . LYS A 1 344 ? -20.984 37.438 10.742 1 98.31 344 LYS A CA 1
ATOM 2635 C C . LYS A 1 344 ? -21 36.938 12.18 1 98.31 344 LYS A C 1
ATOM 2637 O O . LYS A 1 344 ? -20.297 37.469 13.039 1 98.31 344 LYS A O 1
ATOM 2642 N N . ALA A 1 345 ? -21.828 35.938 12.43 1 98.12 345 ALA A N 1
ATOM 2643 C CA . ALA A 1 345 ? -21.844 35.312 13.758 1 98.12 345 ALA A CA 1
ATOM 2644 C C . ALA A 1 345 ? -20.5 34.719 14.109 1 98.12 345 ALA A C 1
ATOM 2646 O O . ALA A 1 345 ? -20.031 34.812 15.25 1 98.12 345 ALA A O 1
ATOM 2647 N N . TYR A 1 346 ? -19.859 34.031 13.141 1 98.44 346 TYR A N 1
ATOM 2648 C CA . TYR A 1 346 ? -18.531 33.5 13.359 1 98.44 346 TYR A CA 1
ATOM 2649 C C . TYR A 1 346 ? -17.531 34.594 13.641 1 98.44 346 TYR A C 1
ATOM 2651 O O . TYR A 1 346 ? -16.609 34.438 14.445 1 98.44 346 TYR A O 1
ATOM 2659 N N . ALA A 1 347 ? -17.641 35.719 12.953 1 98.69 347 ALA A N 1
ATOM 2660 C CA . ALA A 1 347 ? -16.781 36.875 13.219 1 98.69 347 ALA A CA 1
ATOM 2661 C C . ALA A 1 347 ? -16.938 37.375 14.656 1 98.69 347 ALA A C 1
ATOM 2663 O O . ALA A 1 347 ? -15.953 37.688 15.32 1 98.69 347 ALA A O 1
ATOM 2664 N N . ASP A 1 348 ? -18.188 37.438 15.133 1 98.44 348 ASP A N 1
ATOM 2665 C CA . ASP A 1 348 ? -18.453 37.812 16.516 1 98.44 348 ASP A CA 1
ATOM 2666 C C . ASP A 1 348 ? -17.781 36.844 17.484 1 98.44 348 ASP A C 1
ATOM 2668 O O . ASP A 1 348 ? -17.156 37.281 18.469 1 98.44 348 ASP A O 1
ATOM 2672 N N . PHE A 1 349 ? -17.953 35.594 17.281 1 98.12 349 PHE A N 1
ATOM 2673 C CA . PHE A 1 349 ? -17.359 34.562 18.109 1 98.12 349 PHE A CA 1
ATOM 2674 C C . PHE A 1 349 ? -15.836 34.688 18.125 1 98.12 349 PHE A C 1
ATOM 2676 O O . PHE A 1 349 ? -15.219 34.625 19.188 1 98.12 349 PHE A O 1
ATOM 2683 N N . ALA A 1 350 ? -15.227 34.781 16.875 1 98.75 350 ALA A N 1
ATOM 2684 C CA . ALA A 1 350 ? -13.781 34.938 16.781 1 98.75 350 ALA A CA 1
ATOM 2685 C C . ALA A 1 350 ? -13.305 36.125 17.594 1 98.75 350 ALA A C 1
ATOM 2687 O O . ALA A 1 350 ? -12.32 36.031 18.344 1 98.75 350 ALA A O 1
ATOM 2688 N N . SER A 1 351 ? -14 37.219 17.422 1 98.5 351 SER A N 1
ATOM 2689 C CA . SER A 1 351 ? -13.656 38.438 18.156 1 98.5 351 SER A CA 1
ATOM 2690 C C . SER A 1 351 ? -13.766 38.219 19.656 1 98.5 351 SER A C 1
ATOM 2692 O O . SER A 1 351 ? -12.883 38.625 20.422 1 98.5 351 SER A O 1
ATOM 2694 N N . GLU A 1 352 ? -14.859 37.625 20.078 1 97.56 352 GLU A N 1
ATOM 2695 C CA . GLU A 1 352 ? -15.062 37.344 21.5 1 97.56 352 GLU A CA 1
ATOM 2696 C C . GLU A 1 352 ? -13.938 36.469 22.047 1 97.56 352 GLU A C 1
ATOM 2698 O O . GLU A 1 352 ? -13.492 36.688 23.188 1 97.56 352 GLU A O 1
ATOM 2703 N N . MET A 1 353 ? -13.492 35.531 21.328 1 98 353 MET A N 1
ATOM 2704 C CA . MET A 1 353 ? -12.469 34.562 21.75 1 98 353 MET A CA 1
ATOM 2705 C C . MET A 1 353 ? -11.07 35.188 21.609 1 98 353 MET A C 1
ATOM 2707 O O . MET A 1 353 ? -10.109 34.656 22.188 1 98 353 MET A O 1
ATOM 2711 N N . GLY A 1 354 ? -10.945 36.25 20.844 1 97.94 354 GLY A N 1
ATOM 2712 C CA . GLY A 1 354 ? -9.648 36.875 20.578 1 97.94 354 GLY A CA 1
ATOM 2713 C C . GLY A 1 354 ? -8.898 36.188 19.453 1 97.94 354 GLY A C 1
ATOM 2714 O O . GLY A 1 354 ? -7.664 36.219 19.406 1 97.94 354 GLY A O 1
ATOM 2715 N N . PHE A 1 355 ? -9.641 35.469 18.562 1 98.69 355 PHE A N 1
ATOM 2716 C CA . PHE A 1 355 ? -9.008 34.844 17.422 1 98.69 355 PHE A CA 1
ATOM 2717 C C . PHE A 1 355 ? -8.703 35.875 16.328 1 98.69 355 PHE A C 1
ATOM 2719 O O . PHE A 1 355 ? -9.469 36.812 16.125 1 98.69 355 PHE A O 1
ATOM 2726 N N . GLU A 1 356 ? -7.652 35.625 15.578 1 98.62 356 GLU A N 1
ATOM 2727 C CA . GLU A 1 356 ? -7.234 36.5 14.508 1 98.62 356 GLU A CA 1
ATOM 2728 C C . GLU A 1 356 ? -8.062 36.281 13.242 1 98.62 356 GLU A C 1
ATOM 2730 O O . GLU A 1 356 ? -8.203 37.219 12.43 1 98.62 356 GLU A O 1
ATOM 2735 N N . TYR A 1 357 ? -8.711 35.062 13.133 1 98.88 357 TYR A N 1
ATOM 2736 C CA . TYR A 1 357 ? -9.195 34.75 11.789 1 98.88 357 TYR A CA 1
ATOM 2737 C C . TYR A 1 357 ? -10.523 34.031 11.844 1 98.88 357 TYR A C 1
ATOM 2739 O O . TYR A 1 357 ? -10.922 33.5 12.891 1 98.88 357 TYR A O 1
ATOM 2747 N N . LEU A 1 358 ? -11.156 34.062 10.727 1 98.56 358 LEU A N 1
ATOM 2748 C CA . LEU A 1 358 ? -12.312 33.25 10.336 1 98.56 358 LEU A CA 1
ATOM 2749 C C . LEU A 1 358 ? -12.102 32.625 8.961 1 98.56 358 LEU A C 1
ATOM 2751 O O . LEU A 1 358 ? -11.719 33.344 8.016 1 98.56 358 LEU A O 1
ATOM 2755 N N . LEU A 1 359 ? -12.234 31.297 8.836 1 98.75 359 LEU A N 1
ATOM 2756 C CA . LEU A 1 359 ? -12.148 30.625 7.543 1 98.75 359 LEU A CA 1
ATOM 2757 C C . LEU A 1 359 ? -13.531 30.25 7.031 1 98.75 359 LEU A C 1
ATOM 2759 O O . LEU A 1 359 ? -14.297 29.578 7.727 1 98.75 359 LEU A O 1
ATOM 2763 N N . ILE A 1 360 ? -13.867 30.75 5.859 1 98.38 360 ILE A N 1
ATOM 2764 C CA . ILE A 1 360 ? -15.047 30.312 5.121 1 98.38 360 ILE A CA 1
ATOM 2765 C C . ILE A 1 360 ? -14.68 29.125 4.223 1 98.38 360 ILE A C 1
ATOM 2767 O O . ILE A 1 360 ? -13.969 29.297 3.229 1 98.38 360 ILE A O 1
ATOM 2771 N N . ASP A 1 361 ? -15.211 27.984 4.535 1 97.75 361 ASP A N 1
ATOM 2772 C CA . ASP A 1 361 ? -14.781 26.766 3.879 1 97.75 361 ASP A CA 1
ATOM 2773 C C . ASP A 1 361 ? -15.594 26.5 2.609 1 97.75 361 ASP A C 1
ATOM 2775 O O . ASP A 1 361 ? -16.188 27.438 2.047 1 97.75 361 ASP A O 1
ATOM 2779 N N . GLU A 1 362 ? -15.539 25.344 2.082 1 96.06 362 GLU A N 1
ATOM 2780 C CA . GLU A 1 362 ? -16.094 24.922 0.799 1 96.06 362 GLU A CA 1
ATOM 2781 C C . GLU A 1 362 ? -17.547 25.375 0.651 1 96.06 362 GLU A C 1
ATOM 2783 O O . GLU A 1 362 ? -18.344 25.234 1.582 1 96.06 362 GLU A O 1
ATOM 2788 N N . GLY A 1 363 ? -17.875 25.906 -0.514 1 95.12 363 GLY A N 1
ATOM 2789 C CA . GLY A 1 363 ? -19.266 26.109 -0.862 1 95.12 363 GLY A CA 1
ATOM 2790 C C . GLY A 1 363 ? -19.625 27.562 -1.089 1 95.12 363 GLY A C 1
ATOM 2791 O O . GLY A 1 363 ? -20.75 27.875 -1.514 1 95.12 363 GLY A O 1
ATOM 2792 N N . TRP A 1 364 ? -18.719 28.516 -0.881 1 97.25 364 TRP A N 1
ATOM 2793 C CA . TRP A 1 364 ? -19.062 29.938 -0.846 1 97.25 364 TRP A CA 1
ATOM 2794 C C . TRP A 1 364 ? -19.141 30.516 -2.256 1 97.25 364 TRP A C 1
ATOM 2796 O O . TRP A 1 364 ? -19.844 31.5 -2.488 1 97.25 364 TRP A O 1
ATOM 2806 N N . SER A 1 365 ? -18.422 29.906 -3.223 1 97.56 365 SER A N 1
ATOM 2807 C CA . SER A 1 365 ? -18.312 30.484 -4.562 1 97.56 365 SER A CA 1
ATOM 2808 C C . SER A 1 365 ? -19.219 29.75 -5.551 1 97.56 365 SER A C 1
ATOM 2810 O O . SER A 1 365 ? -19.656 28.625 -5.277 1 97.56 365 SER A O 1
ATOM 2812 N N . VAL A 1 366 ? -19.469 30.359 -6.66 1 96.81 366 VAL A N 1
ATOM 2813 C CA . VAL A 1 366 ? -20.25 29.75 -7.73 1 96.81 366 VAL A CA 1
ATOM 2814 C C . VAL A 1 366 ? -19.531 28.5 -8.234 1 96.81 366 VAL A C 1
ATOM 2816 O O . VAL A 1 366 ? -18.359 28.562 -8.609 1 96.81 366 VAL A O 1
ATOM 2819 N N . GLY A 1 367 ? -20.281 27.328 -8.195 1 93.75 367 GLY A N 1
ATOM 2820 C CA . GLY A 1 367 ? -19.734 26.094 -8.734 1 93.75 367 GLY A CA 1
ATOM 2821 C C . GLY A 1 367 ? -18.766 25.406 -7.777 1 93.75 367 GLY A C 1
ATOM 2822 O O . GLY A 1 367 ? -18.125 24.422 -8.133 1 93.75 367 GLY A O 1
ATOM 2823 N N . SER A 1 368 ? -18.656 25.875 -6.559 1 93.31 368 SER A N 1
ATOM 2824 C CA . SER A 1 368 ? -17.812 25.266 -5.547 1 93.31 368 SER A CA 1
ATOM 2825 C C . SER A 1 368 ? -18.125 23.781 -5.379 1 93.31 368 SER A C 1
ATOM 2827 O O . SER A 1 368 ? -19.297 23.406 -5.238 1 93.31 368 SER A O 1
ATOM 2829 N N . SER A 1 369 ? -17.062 22.922 -5.473 1 89.19 369 SER A N 1
ATOM 2830 C CA . SER A 1 369 ? -17.188 21.484 -5.34 1 89.19 369 SER A CA 1
ATOM 2831 C C . SER A 1 369 ? -15.844 20.828 -5.031 1 89.19 369 SER A C 1
ATOM 2833 O O . SER A 1 369 ? -14.797 21.453 -5.211 1 89.19 369 SER A O 1
ATOM 2835 N N . VAL A 1 370 ? -15.945 19.594 -4.539 1 87.81 370 VAL A N 1
ATOM 2836 C CA . VAL A 1 370 ? -14.727 18.828 -4.266 1 87.81 370 VAL A CA 1
ATOM 2837 C C . VAL A 1 370 ? -14.055 18.438 -5.578 1 87.81 370 VAL A C 1
ATOM 2839 O O . VAL A 1 370 ? -12.852 18.156 -5.609 1 87.81 370 VAL A O 1
ATOM 2842 N N . GLU A 1 371 ? -14.828 18.469 -6.727 1 86.81 371 GLU A N 1
ATOM 2843 C CA . GLU A 1 371 ? -14.32 18.25 -8.078 1 86.81 371 GLU A CA 1
ATOM 2844 C C . GLU A 1 371 ? -14.414 19.516 -8.922 1 86.81 371 GLU A C 1
ATOM 2846 O O . GLU A 1 371 ? -15.289 20.359 -8.695 1 86.81 371 GLU A O 1
ATOM 2851 N N . PRO A 1 372 ? -13.469 19.609 -9.891 1 85.62 372 PRO A N 1
ATOM 2852 C CA . PRO A 1 372 ? -13.617 20.781 -10.766 1 85.62 372 PRO A CA 1
ATOM 2853 C C . PRO A 1 372 ? -14.867 20.719 -11.633 1 85.62 372 PRO A C 1
ATOM 2855 O O . PRO A 1 372 ? -15.227 19.641 -12.117 1 85.62 372 PRO A O 1
ATOM 2858 N N . THR A 1 373 ? -15.562 21.75 -11.633 1 85 373 THR A N 1
ATOM 2859 C CA . THR A 1 373 ? -16.75 21.859 -12.469 1 85 373 THR A CA 1
ATOM 2860 C C . THR A 1 373 ? -16.578 22.938 -13.539 1 85 373 THR A C 1
ATOM 2862 O O . THR A 1 373 ? -15.883 23.922 -13.32 1 85 373 THR A O 1
ATOM 2865 N N . ALA A 1 374 ? -17.141 22.797 -14.711 1 83.5 374 ALA A N 1
ATOM 2866 C CA . ALA A 1 374 ? -16.953 23.672 -15.867 1 83.5 374 ALA A CA 1
ATOM 2867 C C . ALA A 1 374 ? -17.469 25.094 -15.578 1 83.5 374 ALA A C 1
ATOM 2869 O O . ALA A 1 374 ? -16.906 26.062 -16.078 1 83.5 374 ALA A O 1
ATOM 2870 N N . ASN A 1 375 ? -18.391 25.312 -14.742 1 87.88 375 ASN A N 1
ATOM 2871 C CA . ASN A 1 375 ? -18.984 26.625 -14.555 1 87.88 375 ASN A CA 1
ATOM 2872 C C . ASN A 1 375 ? -18.594 27.234 -13.203 1 87.88 375 ASN A C 1
ATOM 2874 O O . ASN A 1 375 ? -19.219 28.188 -12.742 1 87.88 375 ASN A O 1
ATOM 2878 N N . ALA A 1 376 ? -17.453 26.75 -12.742 1 94.69 376 ALA A N 1
ATOM 2879 C CA . ALA A 1 376 ? -17 27.281 -11.461 1 94.69 376 ALA A CA 1
ATOM 2880 C C . ALA A 1 376 ? -16.391 28.672 -11.641 1 94.69 376 ALA A C 1
ATOM 2882 O O . ALA A 1 376 ? -15.672 28.922 -12.609 1 94.69 376 ALA A O 1
ATOM 2883 N N . ASP A 1 377 ? -16.688 29.609 -10.797 1 97.75 377 ASP A N 1
ATOM 2884 C CA . ASP A 1 377 ? -16.109 30.953 -10.75 1 97.75 377 ASP A CA 1
ATOM 2885 C C . ASP A 1 377 ? -15.703 31.328 -9.328 1 97.75 377 ASP A C 1
ATOM 2887 O O . ASP A 1 377 ? -16.547 31.766 -8.539 1 97.75 377 ASP A O 1
ATOM 2891 N N . VAL A 1 378 ? -14.445 31.297 -9.078 1 98.06 378 VAL A N 1
ATOM 2892 C CA . VAL A 1 378 ? -13.961 31.484 -7.711 1 98.06 378 VAL A CA 1
ATOM 2893 C C . VAL A 1 378 ? -13.852 32.969 -7.398 1 98.06 378 VAL A C 1
ATOM 2895 O O . VAL A 1 378 ? -13.422 33.344 -6.309 1 98.06 378 VAL A O 1
ATOM 2898 N N . THR A 1 379 ? -14.242 33.875 -8.297 1 98.06 379 THR A N 1
ATOM 2899 C CA . THR A 1 379 ? -14.266 35.312 -8.055 1 98.06 379 THR A CA 1
ATOM 2900 C C . THR A 1 379 ? -15.688 35.812 -7.762 1 98.06 379 THR A C 1
ATOM 2902 O O . THR A 1 379 ? -15.914 37 -7.508 1 98.06 379 THR A O 1
ATOM 2905 N N . ARG A 1 380 ? -16.625 34.938 -7.801 1 97.81 380 ARG A N 1
ATOM 2906 C CA . ARG A 1 380 ? -18.031 35.281 -7.582 1 97.81 380 ARG A CA 1
ATOM 2907 C C . ARG A 1 380 ? -18.625 34.438 -6.457 1 97.81 380 ARG A C 1
ATOM 2909 O O . ARG A 1 380 ? -18.734 33.219 -6.57 1 97.81 380 ARG A O 1
ATOM 2916 N N . PRO A 1 381 ? -19.062 35.094 -5.418 1 97.44 381 PRO A N 1
ATOM 2917 C CA . PRO A 1 381 ? -19.75 34.344 -4.363 1 97.44 381 PRO A CA 1
ATOM 2918 C C . PRO A 1 381 ? -21.125 33.844 -4.801 1 97.44 381 PRO A C 1
ATOM 2920 O O . PRO A 1 381 ? -21.719 34.406 -5.734 1 97.44 381 PRO A O 1
ATOM 2923 N N . LYS A 1 382 ? -21.562 32.844 -4.137 1 96.06 382 LYS A N 1
ATOM 2924 C CA . LYS A 1 382 ? -22.953 32.469 -4.328 1 96.06 382 LYS A CA 1
ATOM 2925 C C . LYS A 1 382 ? -23.906 33.562 -3.84 1 96.06 382 LYS A C 1
ATOM 2927 O O . LYS A 1 382 ? -23.516 34.406 -3.057 1 96.06 382 LYS A O 1
ATOM 2932 N N . PRO A 1 383 ? -25.188 33.469 -4.25 1 95.81 383 PRO A N 1
ATOM 2933 C CA . PRO A 1 383 ? -26.109 34.562 -3.949 1 95.81 383 PRO A CA 1
ATOM 2934 C C . PRO A 1 383 ? -26.328 34.75 -2.451 1 95.81 383 PRO A C 1
ATOM 2936 O O . PRO A 1 383 ? -26.578 35.875 -1.993 1 95.81 383 PRO A O 1
ATOM 2939 N N . GLU A 1 384 ? -26.188 33.719 -1.679 1 95.44 384 GLU A N 1
ATOM 2940 C CA . GLU A 1 384 ? -26.469 33.75 -0.245 1 95.44 384 GLU A CA 1
ATOM 2941 C C . GLU A 1 384 ? -25.312 34.375 0.53 1 95.44 384 GLU A C 1
ATOM 2943 O O . GLU A 1 384 ? -25.453 34.688 1.712 1 95.44 384 GLU A O 1
ATOM 2948 N N . ILE A 1 385 ? -24.188 34.625 -0.145 1 97.19 385 ILE A N 1
ATOM 2949 C CA . ILE A 1 385 ? -22.984 35.094 0.513 1 97.19 385 ILE A CA 1
ATOM 2950 C C . ILE A 1 385 ? -22.578 36.469 -0.045 1 97.19 385 ILE A C 1
ATOM 2952 O O . ILE A 1 385 ? -22.375 36.625 -1.253 1 97.19 385 ILE A O 1
ATOM 2956 N N . ASP A 1 386 ? -22.453 37.406 0.815 1 97 386 ASP A N 1
ATOM 2957 C CA . ASP A 1 386 ? -21.828 38.688 0.509 1 97 386 ASP A CA 1
ATOM 2958 C C . ASP A 1 386 ? -20.453 38.781 1.14 1 97 386 ASP A C 1
ATOM 2960 O O . ASP A 1 386 ? -20.297 39.344 2.24 1 97 386 ASP A O 1
ATOM 2964 N N . ILE A 1 387 ? -19.484 38.406 0.418 1 97.31 387 ILE A N 1
ATOM 2965 C CA . ILE A 1 387 ? -18.125 38.281 0.947 1 97.31 387 ILE A CA 1
ATOM 2966 C C . ILE A 1 387 ? -17.609 39.656 1.348 1 97.31 387 ILE A C 1
ATOM 2968 O O . ILE A 1 387 ? -16.938 39.812 2.371 1 97.31 387 ILE A O 1
ATOM 2972 N N . ALA A 1 388 ? -17.906 40.625 0.575 1 94.75 388 ALA A N 1
ATOM 2973 C CA . ALA A 1 388 ? -17.438 41.969 0.883 1 94.75 388 ALA A CA 1
ATOM 2974 C C . ALA A 1 388 ? -17.984 42.438 2.23 1 94.75 388 ALA A C 1
ATOM 2976 O O . ALA A 1 388 ? -17.25 43.031 3.031 1 94.75 388 ALA A O 1
ATOM 2977 N N . GLU A 1 389 ? -19.219 42.188 2.42 1 97.12 389 GLU A N 1
ATOM 2978 C CA . GLU A 1 389 ? -19.828 42.594 3.689 1 97.12 389 GLU A CA 1
ATOM 2979 C C . GLU A 1 389 ? -19.234 41.781 4.848 1 97.12 389 GLU A C 1
ATOM 2981 O O . GLU A 1 389 ? -19.016 42.344 5.93 1 97.12 389 GLU A O 1
ATOM 2986 N N . ILE A 1 390 ? -19.047 40.5 4.625 1 98.62 390 ILE A N 1
ATOM 2987 C CA . ILE A 1 390 ? -18.469 39.656 5.66 1 98.62 390 ILE A CA 1
ATOM 2988 C C . ILE A 1 390 ? -17.062 40.188 6.016 1 98.62 390 ILE A C 1
ATOM 2990 O O . ILE A 1 390 ? -16.734 40.312 7.191 1 98.62 390 ILE A O 1
ATOM 2994 N N . VAL A 1 391 ? -16.281 40.531 5.039 1 98.56 391 VAL A N 1
ATOM 2995 C CA . VAL A 1 391 ? -14.914 41 5.25 1 98.56 391 VAL A CA 1
ATOM 2996 C C . VAL A 1 391 ? -14.945 42.344 5.992 1 98.56 391 VAL A C 1
ATOM 2998 O O . VAL A 1 391 ? -14.188 42.531 6.941 1 98.56 391 VAL A O 1
ATOM 3001 N N . ARG A 1 392 ? -15.812 43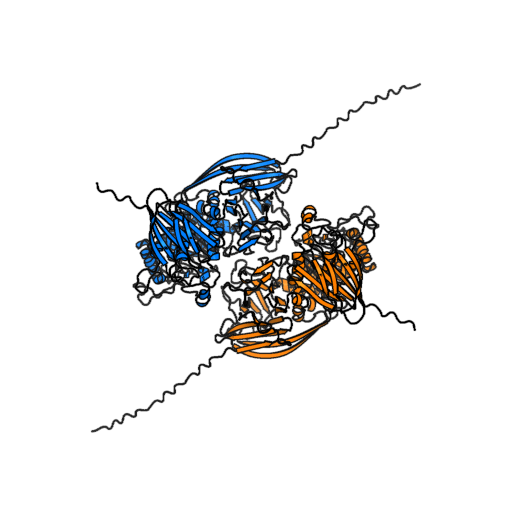.25 5.566 1 98.12 392 ARG A N 1
ATOM 3002 C CA . ARG A 1 392 ? -15.945 44.531 6.23 1 98.12 392 ARG A CA 1
ATOM 3003 C C . ARG A 1 392 ? -16.328 44.344 7.695 1 98.12 392 ARG A C 1
ATOM 3005 O O . ARG A 1 392 ? -15.734 44.969 8.578 1 98.12 392 ARG A O 1
ATOM 3012 N N . TYR A 1 393 ? -17.344 43.531 7.918 1 98.69 393 TYR A N 1
ATOM 3013 C CA . TYR A 1 393 ? -17.859 43.281 9.266 1 98.69 393 TYR A CA 1
ATOM 3014 C C . TYR A 1 393 ? -16.781 42.688 10.148 1 98.69 393 TYR A C 1
ATOM 3016 O O . TYR A 1 393 ? -16.578 43.094 11.289 1 98.69 393 TYR A O 1
ATOM 3024 N N . ALA A 1 394 ? -16.109 41.688 9.68 1 98.88 394 ALA A N 1
ATOM 3025 C CA . ALA A 1 394 ? -15.055 41 10.422 1 98.88 394 ALA A CA 1
ATOM 3026 C C . ALA A 1 394 ? -13.891 41.969 10.719 1 98.88 394 ALA A C 1
ATOM 3028 O O . ALA A 1 394 ? -13.367 41.969 11.836 1 98.88 394 ALA A O 1
ATOM 3029 N N . LYS A 1 395 ? -13.516 42.719 9.719 1 98.5 395 LYS A N 1
ATOM 3030 C CA . LYS A 1 395 ? -12.422 43.688 9.898 1 98.5 395 LYS A CA 1
ATOM 3031 C C . LYS A 1 395 ? -12.734 44.656 11.016 1 98.5 395 LYS A C 1
ATOM 3033 O O . LYS A 1 395 ? -11.859 45 11.82 1 98.5 395 LYS A O 1
ATOM 3038 N N . ALA A 1 396 ? -13.898 45.125 11.062 1 98.5 396 ALA A N 1
ATOM 3039 C CA . ALA A 1 396 ? -14.328 46.062 12.094 1 98.5 396 ALA A CA 1
ATOM 3040 C C . ALA A 1 396 ? -14.195 45.438 13.484 1 98.5 396 ALA A C 1
ATOM 3042 O O . ALA A 1 396 ? -14.094 46.156 14.484 1 98.5 396 ALA A O 1
ATOM 3043 N N . LYS A 1 397 ? -14.156 44.188 13.547 1 98.31 397 LYS A N 1
ATOM 3044 C CA . LYS A 1 397 ? -14.062 43.469 14.82 1 98.31 397 LYS A CA 1
ATOM 3045 C C . LYS A 1 397 ? -12.656 42.906 15.047 1 98.31 397 LYS A C 1
ATOM 3047 O O . LYS A 1 397 ? -12.43 42.125 15.961 1 98.31 397 LYS A O 1
ATOM 3052 N N . GLY A 1 398 ? -11.766 43.219 14.18 1 98.25 398 GLY A N 1
ATOM 3053 C CA . GLY A 1 398 ? -10.375 42.812 14.305 1 98.25 398 GLY A CA 1
ATOM 3054 C C . GLY A 1 398 ? -10.133 41.375 13.844 1 98.25 398 GLY A C 1
ATOM 3055 O O . GLY A 1 398 ? -9.18 40.75 14.289 1 98.25 398 GLY A O 1
ATOM 3056 N N . VAL A 1 399 ? -11.008 40.844 13.039 1 98.88 399 VAL A N 1
ATOM 3057 C CA . VAL A 1 399 ? -10.906 39.438 12.57 1 98.88 399 VAL A CA 1
ATOM 3058 C C . VAL A 1 399 ? -10.633 39.438 11.07 1 98.88 399 VAL A C 1
ATOM 3060 O O . VAL A 1 399 ? -11.312 40.125 10.297 1 98.88 399 VAL A O 1
ATOM 3063 N N . GLY A 1 400 ? -9.594 38.75 10.617 1 98.81 400 GLY A N 1
ATOM 3064 C CA . GLY A 1 400 ? -9.312 38.562 9.203 1 98.81 400 GLY A CA 1
ATOM 3065 C C . GLY A 1 400 ? -10.047 37.344 8.609 1 98.81 400 GLY A C 1
ATOM 3066 O O . GLY A 1 400 ? -10.258 36.344 9.289 1 98.81 400 GLY A O 1
ATOM 3067 N N . VAL A 1 401 ? -10.367 37.406 7.309 1 98.88 401 VAL A N 1
ATOM 3068 C CA . VAL A 1 401 ? -11.172 36.375 6.672 1 98.88 401 VAL A CA 1
ATOM 3069 C C . VAL A 1 401 ? -10.305 35.562 5.703 1 98.88 401 VAL A C 1
ATOM 3071 O O . VAL A 1 401 ? -9.484 36.125 4.984 1 98.88 401 VAL A O 1
ATOM 3074 N N . TRP A 1 402 ? -10.438 34.25 5.742 1 98.88 402 TRP A N 1
ATOM 3075 C CA . TRP A 1 402 ? -9.867 33.281 4.797 1 98.88 402 TRP A CA 1
ATOM 3076 C C . TRP A 1 402 ? -10.961 32.625 3.965 1 98.88 402 TRP A C 1
ATOM 3078 O O . TRP A 1 402 ? -12.117 32.562 4.398 1 98.88 402 TRP A O 1
ATOM 3088 N N . VAL A 1 403 ? -10.625 32.125 2.734 1 98.75 403 VAL A N 1
ATOM 3089 C CA . VAL A 1 403 ? -11.617 31.422 1.921 1 98.75 403 VAL A CA 1
ATOM 3090 C C . VAL A 1 403 ? -11.016 30.125 1.384 1 98.75 403 VAL A C 1
ATOM 3092 O O . VAL A 1 403 ? -9.812 30.062 1.104 1 98.75 403 VAL A O 1
ATOM 3095 N N . TRP A 1 404 ? -11.859 29.125 1.261 1 98.31 404 TRP A N 1
ATOM 3096 C CA . TRP A 1 404 ? -11.5 27.828 0.727 1 98.31 404 TRP A CA 1
ATOM 3097 C C . TRP A 1 404 ? -11.625 27.797 -0.793 1 98.31 404 TRP A C 1
ATOM 3099 O O . TRP A 1 404 ? -12.539 28.406 -1.354 1 98.31 404 TRP A O 1
ATOM 3109 N N . LEU A 1 405 ? -10.672 27.047 -1.468 1 98.06 405 LEU A N 1
ATOM 3110 C CA . LEU A 1 405 ? -10.688 26.922 -2.922 1 98.06 405 LEU A CA 1
ATOM 3111 C C . LEU A 1 405 ? -10.32 25.5 -3.344 1 98.06 405 LEU A C 1
ATOM 3113 O O . LEU A 1 405 ? -9.438 24.875 -2.748 1 98.06 405 LEU A O 1
ATOM 3117 N N . GLN A 1 406 ? -11.008 24.969 -4.41 1 95.75 406 GLN A N 1
ATOM 3118 C CA . GLN A 1 406 ? -10.547 23.797 -5.152 1 95.75 406 GLN A CA 1
ATOM 3119 C C . GLN A 1 406 ? -9.414 24.156 -6.105 1 95.75 406 GLN A C 1
ATOM 3121 O O . GLN A 1 406 ? -9.516 25.125 -6.859 1 95.75 406 GLN A O 1
ATOM 3126 N N . TRP A 1 407 ? -8.312 23.406 -6.066 1 96.75 407 TRP A N 1
ATOM 3127 C CA . TRP A 1 407 ? -7.07 23.906 -6.645 1 96.75 407 TRP A CA 1
ATOM 3128 C C . TRP A 1 407 ? -7.207 24.094 -8.148 1 96.75 407 TRP A C 1
ATOM 3130 O O . TRP A 1 407 ? -6.676 25.062 -8.711 1 96.75 407 TRP A O 1
ATOM 3140 N N . GLN A 1 408 ? -7.91 23.172 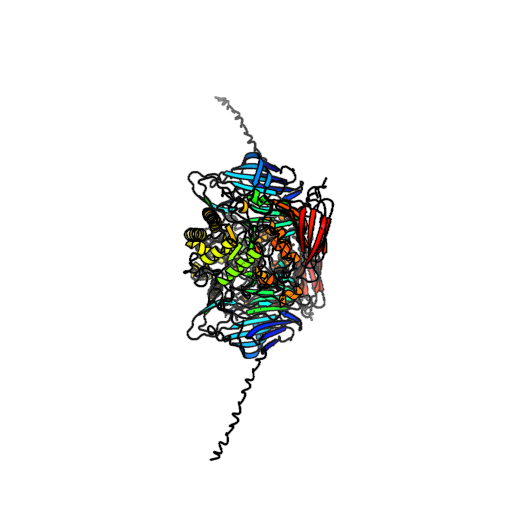-8.828 1 95.19 408 GLN A N 1
ATOM 3141 C CA . GLN A 1 408 ? -8.023 23.312 -10.281 1 95.19 408 GLN A CA 1
ATOM 3142 C C . GLN A 1 408 ? -8.867 24.516 -10.656 1 95.19 408 GLN A C 1
ATOM 3144 O O . GLN A 1 408 ? -8.586 25.203 -11.648 1 95.19 408 GLN A O 1
ATOM 3149 N N . GLN A 1 409 ? -9.93 24.75 -9.891 1 96.38 409 GLN A N 1
ATOM 3150 C CA . GLN A 1 409 ? -10.758 25.938 -10.125 1 96.38 409 GLN A CA 1
ATOM 3151 C C . GLN A 1 409 ? -9.953 27.219 -9.906 1 96.38 409 GLN A C 1
ATOM 3153 O O . GLN A 1 409 ? -10.078 28.172 -10.672 1 96.38 409 GLN A O 1
ATOM 3158 N N . LEU A 1 410 ? -9.18 27.203 -8.891 1 98.12 410 LEU A N 1
ATOM 3159 C CA . LEU A 1 410 ? -8.312 28.359 -8.625 1 98.12 410 LEU A CA 1
ATOM 3160 C C . LEU A 1 410 ? -7.285 28.531 -9.734 1 98.12 410 LEU A C 1
ATOM 3162 O O . LEU A 1 410 ? -7.062 29.641 -10.211 1 98.12 410 LEU A O 1
ATOM 3166 N N . ASP A 1 411 ? -6.621 27.422 -10.109 1 97.31 411 ASP A N 1
ATOM 3167 C CA . ASP A 1 411 ? -5.582 27.484 -11.133 1 97.31 411 ASP A CA 1
ATOM 3168 C C . ASP A 1 411 ? -6.121 28.094 -12.422 1 97.31 411 ASP A C 1
ATOM 3170 O O . ASP A 1 411 ? -5.422 28.844 -13.102 1 97.31 411 ASP A O 1
ATOM 3174 N N . ALA A 1 412 ? -7.344 27.828 -12.75 1 96.31 412 ALA A N 1
ATOM 3175 C CA . ALA A 1 412 ? -7.965 28.297 -13.977 1 96.31 412 ALA A CA 1
ATOM 3176 C C . ALA A 1 412 ? -8.141 29.812 -13.961 1 96.31 412 ALA A C 1
ATOM 3178 O O . ALA A 1 412 ? -8.234 30.453 -15.008 1 96.31 412 ALA A O 1
ATOM 3179 N N . GLN A 1 413 ? -8.188 30.422 -12.75 1 97.69 413 GLN A N 1
ATOM 3180 C CA . GLN A 1 413 ? -8.422 31.859 -12.609 1 97.69 413 GLN A CA 1
ATOM 3181 C C . GLN A 1 413 ? -7.383 32.5 -11.688 1 97.69 413 GLN A C 1
ATOM 3183 O O . GLN A 1 413 ? -7.68 33.469 -11 1 97.69 413 GLN A O 1
ATOM 3188 N N . LEU A 1 414 ? -6.219 31.969 -11.594 1 98.31 414 LEU A N 1
ATOM 3189 C CA . LEU A 1 414 ? -5.281 32.25 -10.508 1 98.31 414 LEU A CA 1
ATOM 3190 C C . LEU A 1 414 ? -5.031 33.75 -10.367 1 98.31 414 LEU A C 1
ATOM 3192 O O . LEU A 1 414 ? -5.258 34.312 -9.297 1 98.31 414 LEU A O 1
ATOM 3196 N N . GLU A 1 415 ? -4.637 34.469 -11.398 1 97.56 415 GLU A N 1
ATOM 3197 C CA . GLU A 1 415 ? -4.281 35.875 -11.312 1 97.56 415 GLU A CA 1
ATOM 3198 C C . GLU A 1 415 ? -5.496 36.719 -10.953 1 97.56 415 GLU A C 1
ATOM 3200 O O . GLU A 1 415 ? -5.422 37.594 -10.07 1 97.56 415 GLU A O 1
ATOM 3205 N N . GLU A 1 416 ? -6.566 36.5 -11.625 1 98.31 416 GLU A N 1
ATOM 3206 C CA . GLU A 1 416 ? -7.785 37.281 -11.383 1 98.31 416 GLU A CA 1
ATOM 3207 C C . GLU A 1 416 ? -8.32 37.031 -9.977 1 98.31 416 GLU A C 1
ATOM 3209 O O . GLU A 1 416 ? -8.766 37.969 -9.305 1 98.31 416 GLU A O 1
ATOM 3214 N N . ALA A 1 417 ? -8.289 35.812 -9.586 1 98.69 417 ALA A N 1
ATOM 3215 C CA . ALA A 1 417 ? -8.805 35.438 -8.273 1 98.69 417 ALA A CA 1
ATOM 3216 C C . ALA A 1 417 ? -8 36.094 -7.16 1 98.69 417 ALA A C 1
ATOM 3218 O O . ALA A 1 417 ? -8.57 36.719 -6.25 1 98.69 417 ALA A O 1
ATOM 3219 N N . LEU A 1 418 ? -6.727 36.031 -7.219 1 98.75 418 LEU A N 1
ATOM 3220 C CA . LEU A 1 418 ? -5.887 36.594 -6.164 1 98.75 418 LEU A CA 1
ATOM 3221 C C . LEU A 1 418 ? -6.035 38.094 -6.094 1 98.75 418 LEU A C 1
ATOM 3223 O O . LEU A 1 418 ? -6.059 38.688 -5.004 1 98.75 418 LEU A O 1
ATOM 3227 N N . ALA A 1 419 ? -6.121 38.75 -7.23 1 98.62 419 ALA A N 1
ATOM 3228 C CA . ALA A 1 419 ? -6.355 40.188 -7.258 1 98.62 419 ALA A CA 1
ATOM 3229 C C . ALA A 1 419 ? -7.699 40.562 -6.617 1 98.62 419 ALA A C 1
ATOM 3231 O O . ALA A 1 419 ? -7.812 41.531 -5.898 1 98.62 419 ALA A O 1
ATOM 3232 N N . THR A 1 420 ? -8.68 39.781 -6.941 1 98.44 420 THR A N 1
ATOM 3233 C CA . THR A 1 420 ? -10.016 39.969 -6.379 1 98.44 420 THR A CA 1
ATOM 3234 C C . THR A 1 420 ? -9.984 39.812 -4.859 1 98.44 420 THR A C 1
ATOM 3236 O O . THR A 1 420 ? -10.57 40.625 -4.141 1 98.44 420 THR A O 1
ATOM 3239 N N . TYR A 1 421 ? -9.32 38.844 -4.348 1 98.56 421 TYR A N 1
ATOM 3240 C CA . TYR A 1 421 ? -9.242 38.594 -2.914 1 98.56 421 TYR A CA 1
ATOM 3241 C C . TYR A 1 421 ? -8.508 39.719 -2.197 1 98.56 421 TYR A C 1
ATOM 3243 O O . TYR A 1 421 ? -8.898 40.125 -1.103 1 98.56 421 TYR A O 1
ATOM 3251 N N . GLU A 1 422 ? -7.438 40.188 -2.803 1 98.19 422 GLU A N 1
ATOM 3252 C CA . GLU A 1 422 ? -6.746 41.344 -2.264 1 98.19 422 GLU A CA 1
ATOM 3253 C C . GLU A 1 422 ? -7.688 42.562 -2.16 1 98.19 422 GLU A C 1
ATOM 3255 O O . GLU A 1 422 ? -7.723 43.25 -1.134 1 98.19 422 GLU A O 1
ATOM 3260 N N . ARG A 1 423 ? -8.453 42.812 -3.199 1 97.69 423 ARG A N 1
ATOM 3261 C CA . ARG A 1 423 ? -9.391 43.906 -3.211 1 97.69 423 ARG A CA 1
ATOM 3262 C C . ARG A 1 423 ? -10.445 43.75 -2.123 1 97.69 423 ARG A C 1
ATOM 3264 O O . ARG A 1 423 ? -10.859 44.75 -1.504 1 97.69 423 ARG A O 1
ATOM 3271 N N . TRP A 1 424 ? -10.852 42.531 -1.913 1 97.88 424 TRP A N 1
ATOM 3272 C CA . TRP A 1 424 ? -11.867 42.281 -0.899 1 97.88 424 TRP A CA 1
ATOM 3273 C C . TRP A 1 424 ? -11.289 42.438 0.503 1 97.88 424 TRP A C 1
ATOM 3275 O O . TRP A 1 424 ? -12.031 42.625 1.469 1 97.88 424 TRP A O 1
ATOM 3285 N N . GLY A 1 425 ? -9.977 42.312 0.634 1 98 425 GLY A N 1
ATOM 3286 C CA . GLY A 1 425 ? -9.336 42.375 1.936 1 98 425 GLY A CA 1
ATOM 3287 C C . GLY A 1 425 ? -9.172 41.031 2.6 1 98 425 GLY A C 1
ATOM 3288 O O . GLY A 1 425 ? -8.953 40.938 3.809 1 98 425 GLY A O 1
ATOM 3289 N N . VAL A 1 426 ? -9.312 40 1.853 1 98.5 426 VAL A N 1
ATOM 3290 C CA . VAL A 1 426 ? -9.07 38.656 2.326 1 98.5 426 VAL A CA 1
ATOM 3291 C C . VAL A 1 426 ? -7.621 38.5 2.785 1 98.5 426 VAL A C 1
ATOM 3293 O O . VAL A 1 426 ? -6.719 39.094 2.195 1 98.5 426 VAL A O 1
ATOM 3296 N N . LYS A 1 427 ? -7.426 37.688 3.883 1 98.75 427 LYS A N 1
ATOM 3297 C CA . LYS A 1 427 ? -6.09 37.594 4.461 1 98.75 427 LYS A CA 1
ATOM 3298 C C . LYS A 1 427 ? -5.375 36.344 3.99 1 98.75 427 LYS A C 1
ATOM 3300 O O . LYS A 1 427 ? -4.145 36.281 4.02 1 98.75 427 LYS A O 1
ATOM 3305 N N . GLY A 1 428 ? -6.133 35.312 3.619 1 98.75 428 GLY A N 1
ATOM 3306 C CA . GLY A 1 428 ? -5.504 34.062 3.186 1 98.75 428 GLY A CA 1
ATOM 3307 C C . GLY A 1 428 ? -6.461 33.125 2.469 1 98.75 428 GLY A C 1
ATOM 3308 O O . GLY A 1 428 ? -7.668 33.375 2.434 1 98.75 428 GLY A O 1
ATOM 3309 N N . VAL A 1 429 ? -5.906 32.094 1.851 1 98.88 429 VAL A N 1
ATOM 3310 C CA . VAL A 1 429 ? -6.684 31.109 1.114 1 98.88 429 VAL A CA 1
ATOM 3311 C C . VAL A 1 429 ? -6.297 29.703 1.573 1 98.88 429 VAL A C 1
ATOM 3313 O O . VAL A 1 429 ? -5.141 29.453 1.917 1 98.88 429 VAL A O 1
ATOM 3316 N N . LYS A 1 430 ? -7.246 28.797 1.679 1 98.75 430 LYS A N 1
ATOM 3317 C CA . LYS A 1 430 ? -7.035 27.359 1.826 1 98.75 430 LYS A CA 1
ATOM 3318 C C . LYS A 1 430 ? -7.262 26.625 0.505 1 98.75 430 LYS A C 1
ATOM 3320 O O . LYS A 1 430 ? -8.383 26.594 -0.006 1 98.75 430 LYS A O 1
ATOM 3325 N N . VAL A 1 431 ? -6.262 26.047 -0.038 1 98.69 431 VAL A N 1
ATOM 3326 C CA . VAL A 1 431 ? -6.328 25.422 -1.352 1 98.69 431 VAL A CA 1
ATOM 3327 C C . VAL A 1 431 ? -6.305 23.906 -1.197 1 98.69 431 VAL A C 1
ATOM 3329 O O . VAL A 1 431 ? -5.363 23.344 -0.632 1 98.69 431 VAL A O 1
ATOM 3332 N N . ASP A 1 432 ? -7.332 23.234 -1.823 1 97.44 432 ASP A N 1
ATOM 3333 C CA . ASP A 1 432 ? -7.629 21.844 -1.478 1 97.44 432 ASP A CA 1
ATOM 3334 C C . ASP A 1 432 ? -7.543 20.938 -2.707 1 97.44 432 ASP A C 1
ATOM 3336 O O . ASP A 1 432 ? -7.551 21.422 -3.84 1 97.44 432 ASP A O 1
ATOM 3340 N N . PHE A 1 433 ? -7.273 19.656 -2.445 1 95.44 433 PHE A N 1
ATOM 3341 C CA . PHE A 1 433 ? -7.355 18.547 -3.385 1 95.44 433 PHE A CA 1
ATOM 3342 C C . PHE A 1 433 ? -6.215 18.609 -4.395 1 95.44 433 PHE A C 1
ATOM 3344 O O . PHE A 1 433 ? -6.418 18.344 -5.582 1 95.44 433 PHE A O 1
ATOM 3351 N N . LEU A 1 434 ? -5.086 19.031 -3.918 1 96.38 434 LEU A N 1
ATOM 3352 C CA . LEU A 1 434 ? -3.893 18.922 -4.754 1 96.38 434 LEU A CA 1
ATOM 3353 C C . LEU A 1 434 ? -3.512 17.469 -4.98 1 96.38 434 LEU A C 1
ATOM 3355 O O . LEU A 1 434 ? -3.398 17.031 -6.125 1 96.38 434 LEU A O 1
ATOM 3359 N N . ASN A 1 435 ? -3.322 16.641 -3.953 1 96 435 ASN A N 1
ATOM 3360 C CA . ASN A 1 435 ? -3.256 15.188 -3.93 1 96 435 ASN A CA 1
ATOM 3361 C C . ASN A 1 435 ? -2.143 14.664 -4.832 1 96 435 ASN A C 1
ATOM 3363 O O . ASN A 1 435 ? -2.252 13.562 -5.383 1 96 435 ASN A O 1
ATOM 3367 N N . ARG A 1 436 ? -1.146 15.43 -5.148 1 96.31 436 ARG A N 1
ATOM 3368 C CA . ARG A 1 436 ? -0.06 15.094 -6.066 1 96.31 436 ARG A CA 1
ATOM 3369 C C . ARG A 1 436 ? 1.268 15.656 -5.57 1 96.31 436 ARG A C 1
ATOM 3371 O O . ARG A 1 436 ? 1.291 16.578 -4.758 1 96.31 436 ARG A O 1
ATOM 3378 N N . ASN A 1 437 ? 2.367 15.062 -6.07 1 98 437 ASN A N 1
ATOM 3379 C CA . ASN A 1 437 ? 3.699 15.617 -5.852 1 98 437 ASN A CA 1
ATOM 3380 C C . ASN A 1 437 ? 4.617 15.359 -7.043 1 98 437 ASN A C 1
ATOM 3382 O O . ASN A 1 437 ? 5.832 15.227 -6.883 1 98 437 ASN A O 1
ATOM 3386 N N . ASP A 1 438 ? 4.055 15.109 -8.258 1 97.38 438 ASP A N 1
ATOM 3387 C CA . ASP A 1 438 ? 4.844 15.039 -9.484 1 97.38 438 ASP A CA 1
ATOM 3388 C C . ASP A 1 438 ? 5.438 16.406 -9.828 1 97.38 438 ASP A C 1
ATOM 3390 O O . ASP A 1 438 ? 5.094 17.422 -9.211 1 97.38 438 ASP A O 1
ATOM 3394 N N . GLN A 1 439 ? 6.328 16.422 -10.805 1 98.25 439 GLN A N 1
ATOM 3395 C CA . GLN A 1 439 ? 7.062 17.641 -11.133 1 98.25 439 GLN A CA 1
ATOM 3396 C C . GLN A 1 439 ? 6.109 18.766 -11.531 1 98.25 439 GLN A C 1
ATOM 3398 O O . GLN A 1 439 ? 6.328 19.922 -11.172 1 98.25 439 GLN A O 1
ATOM 3403 N N . GLU A 1 440 ? 5.02 18.453 -12.219 1 96.69 440 GLU A N 1
ATOM 3404 C CA . GLU A 1 440 ? 4.078 19.453 -12.703 1 96.69 440 GLU A CA 1
ATOM 3405 C C . GLU A 1 440 ? 3.352 20.141 -11.547 1 96.69 440 GLU A C 1
ATOM 3407 O O . GLU A 1 440 ? 3.207 21.359 -11.531 1 96.69 440 GLU A O 1
ATOM 3412 N N . ILE A 1 441 ? 2.891 19.406 -10.547 1 97.5 441 ILE A N 1
ATOM 3413 C CA . ILE A 1 441 ? 2.148 20 -9.438 1 97.5 441 ILE A CA 1
ATOM 3414 C C . ILE A 1 441 ? 3.105 20.766 -8.531 1 97.5 441 ILE A C 1
ATOM 3416 O O . ILE A 1 441 ? 2.721 21.75 -7.91 1 97.5 441 ILE A O 1
ATOM 3420 N N . MET A 1 442 ? 4.355 20.297 -8.438 1 97.75 442 MET A N 1
ATOM 3421 C CA . MET A 1 442 ? 5.344 21.016 -7.645 1 97.75 442 MET A CA 1
ATOM 3422 C C . MET A 1 442 ? 5.535 22.438 -8.18 1 97.75 442 MET A C 1
ATOM 3424 O O . MET A 1 442 ? 5.684 23.375 -7.41 1 97.75 442 MET A O 1
ATOM 3428 N N . ALA A 1 443 ? 5.547 22.531 -9.461 1 96.88 443 ALA A N 1
ATOM 3429 C CA . ALA A 1 443 ? 5.621 23.859 -10.078 1 96.88 443 ALA A CA 1
ATOM 3430 C C . ALA A 1 443 ? 4.402 24.703 -9.719 1 96.88 443 ALA A C 1
ATOM 3432 O O . ALA A 1 443 ? 4.516 25.922 -9.539 1 96.88 443 ALA A O 1
ATOM 3433 N N . PHE A 1 444 ? 3.273 24.109 -9.633 1 97.44 444 PHE A N 1
ATOM 3434 C CA . PHE A 1 444 ? 2.064 24.828 -9.258 1 97.44 444 PHE A CA 1
ATOM 3435 C C . PHE A 1 444 ? 2.172 25.359 -7.836 1 97.44 444 PHE A C 1
ATOM 3437 O O . PHE A 1 444 ? 1.795 26.5 -7.562 1 97.44 444 PHE A O 1
ATOM 3444 N N . TYR A 1 445 ? 2.654 24.547 -6.887 1 98.06 445 TYR A N 1
ATOM 3445 C CA . TYR A 1 445 ? 2.842 25.016 -5.516 1 98.06 445 TYR A CA 1
ATOM 3446 C C . TYR A 1 445 ? 3.643 26.312 -5.484 1 98.06 445 TYR A C 1
ATOM 3448 O O . TYR A 1 445 ? 3.264 27.266 -4.801 1 98.06 445 TYR A O 1
ATOM 3456 N N . ARG A 1 446 ? 4.723 26.328 -6.211 1 97.38 446 ARG A N 1
ATOM 3457 C CA . ARG A 1 446 ? 5.59 27.5 -6.238 1 97.38 446 ARG A CA 1
ATOM 3458 C C . ARG A 1 446 ? 4.871 28.688 -6.852 1 97.38 446 ARG A C 1
ATOM 3460 O O . ARG A 1 446 ? 4.961 29.812 -6.332 1 97.38 446 ARG A O 1
ATOM 3467 N N . ARG A 1 447 ? 4.199 28.453 -7.941 1 98.19 447 ARG A N 1
ATOM 3468 C CA . ARG A 1 447 ? 3.459 29.531 -8.594 1 98.19 447 ARG A CA 1
ATOM 3469 C C . ARG A 1 447 ? 2.391 30.094 -7.672 1 98.19 447 ARG A C 1
ATOM 3471 O O . ARG A 1 447 ? 2.256 31.312 -7.551 1 98.19 447 ARG A O 1
ATOM 3478 N N . LEU A 1 448 ? 1.672 29.203 -7.008 1 98.75 448 LEU A N 1
ATOM 3479 C CA . LEU A 1 448 ? 0.625 29.625 -6.086 1 98.75 448 LEU A CA 1
ATOM 3480 C C . LEU A 1 448 ? 1.203 30.484 -4.961 1 98.75 448 LEU A C 1
ATOM 3482 O O . LEU A 1 448 ? 0.716 31.578 -4.703 1 98.75 448 LEU A O 1
ATOM 3486 N N . LEU A 1 449 ? 2.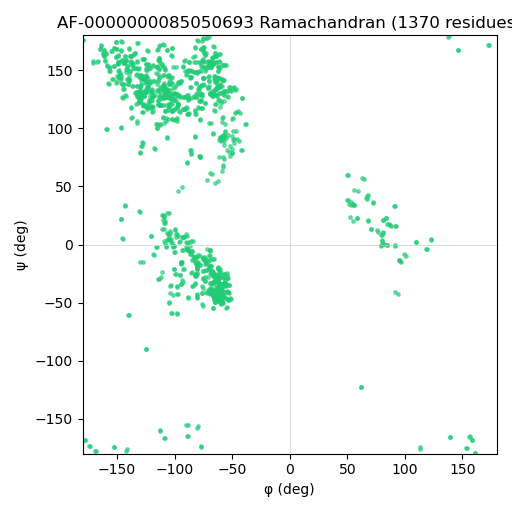236 30.031 -4.32 1 98.69 449 LEU A N 1
ATOM 3487 C CA . LEU A 1 449 ? 2.805 30.719 -3.162 1 98.69 449 LEU A CA 1
ATOM 3488 C C . LEU A 1 449 ? 3.436 32.031 -3.568 1 98.69 449 LEU A C 1
ATOM 3490 O O . LEU A 1 449 ? 3.305 33.031 -2.857 1 98.69 449 LEU A O 1
ATOM 3494 N N . SER A 1 450 ? 4.102 32.031 -4.723 1 98.56 450 SER A N 1
ATOM 3495 C CA . SER A 1 450 ? 4.723 33.25 -5.23 1 98.56 450 SER A CA 1
ATOM 3496 C C . SER A 1 450 ? 3.672 34.312 -5.57 1 98.56 450 SER A C 1
ATOM 3498 O O . SER A 1 450 ? 3.764 35.469 -5.117 1 98.56 450 SER A O 1
ATOM 3500 N N . LYS A 1 451 ? 2.676 33.938 -6.301 1 98.81 451 LYS A N 1
ATOM 3501 C CA . LYS A 1 451 ? 1.64 34.875 -6.723 1 98.81 451 LYS A CA 1
ATOM 3502 C C . LYS A 1 451 ? 0.8 35.312 -5.535 1 98.81 451 LYS A C 1
ATOM 3504 O O . LYS A 1 451 ? 0.394 36.5 -5.465 1 98.81 451 LYS A O 1
ATOM 3509 N N . ALA A 1 452 ? 0.491 34.406 -4.621 1 98.88 452 ALA A N 1
ATOM 3510 C CA . ALA A 1 452 ? -0.219 34.781 -3.406 1 98.88 452 ALA A CA 1
ATOM 3511 C C . ALA A 1 452 ? 0.576 35.844 -2.617 1 98.88 452 ALA A C 1
ATOM 3513 O O . ALA A 1 452 ? 0.003 36.781 -2.061 1 98.88 452 ALA A O 1
ATOM 3514 N N . ALA A 1 453 ? 1.861 35.688 -2.527 1 98.81 453 ALA A N 1
ATOM 3515 C CA . ALA A 1 453 ? 2.719 36.625 -1.832 1 98.81 453 ALA A CA 1
ATOM 3516 C C . ALA A 1 453 ? 2.646 38 -2.484 1 98.81 453 ALA A C 1
ATOM 3518 O O . ALA A 1 453 ? 2.643 39.031 -1.792 1 98.81 453 ALA A O 1
ATOM 3519 N N . ASP A 1 454 ? 2.613 38.031 -3.852 1 98.44 454 ASP A N 1
ATOM 3520 C CA . ASP A 1 454 ? 2.494 39.312 -4.57 1 98.44 454 ASP A CA 1
ATOM 3521 C C . ASP A 1 454 ? 1.25 40.062 -4.129 1 98.44 454 ASP A C 1
ATOM 3523 O O . ASP A 1 454 ? 1.228 41.312 -4.172 1 98.44 454 ASP A O 1
ATOM 3527 N N . HIS A 1 455 ? 0.292 39.344 -3.736 1 98.62 455 HIS A N 1
ATOM 3528 C CA . HIS A 1 455 ? -0.97 39.969 -3.33 1 98.62 455 HIS A CA 1
ATOM 3529 C C . HIS A 1 455 ? -1.115 39.969 -1.812 1 98.62 455 HIS A C 1
ATOM 3531 O O . HIS A 1 455 ? -2.197 40.25 -1.29 1 98.62 455 HIS A O 1
ATOM 3537 N N . LYS A 1 456 ? -0.079 39.562 -1.037 1 98.5 456 LYS A N 1
ATOM 3538 C CA . LYS A 1 456 ? -0.012 39.5 0.421 1 98.5 456 LYS A CA 1
ATOM 3539 C C . LYS A 1 456 ? -1.126 38.656 0.997 1 98.5 456 LYS A C 1
ATOM 3541 O O . LYS A 1 456 ? -1.836 39.062 1.914 1 98.5 456 LYS A O 1
ATOM 3546 N N . LEU A 1 457 ? -1.276 37.531 0.396 1 98.88 457 LEU A N 1
ATOM 3547 C CA . LEU A 1 457 ? -2.197 36.5 0.865 1 98.88 457 LEU A CA 1
ATOM 3548 C C . LEU A 1 457 ? -1.438 35.312 1.491 1 98.88 457 LEU A C 1
ATOM 3550 O O . LEU A 1 457 ? -0.459 34.844 0.922 1 98.88 457 LEU A O 1
ATOM 3554 N N . MET A 1 458 ? -1.862 34.906 2.682 1 98.94 458 MET A N 1
ATOM 3555 C CA . MET A 1 458 ? -1.329 33.688 3.311 1 98.94 458 MET A CA 1
ATOM 3556 C C . MET A 1 458 ? -2.018 32.438 2.766 1 98.94 458 MET A C 1
ATOM 3558 O O . MET A 1 458 ? -3.109 32.531 2.199 1 98.94 458 MET A O 1
ATOM 3562 N N . VAL A 1 459 ? -1.332 31.266 2.881 1 98.94 459 VAL A N 1
ATOM 3563 C CA . VAL A 1 459 ? -1.84 30.078 2.205 1 98.94 459 VAL A CA 1
ATOM 3564 C C . VAL A 1 459 ? -1.837 28.891 3.168 1 98.94 459 VAL A C 1
ATOM 3566 O O . VAL A 1 459 ? -0.853 28.656 3.873 1 98.94 459 VAL A O 1
ATOM 3569 N N . ASN A 1 460 ? -2.928 28.188 3.332 1 98.88 460 ASN A N 1
ATOM 3570 C CA . ASN A 1 460 ? -3.1 26.859 3.885 1 98.88 460 ASN A CA 1
ATOM 3571 C C . ASN A 1 460 ? -3.334 25.812 2.785 1 98.88 460 ASN A C 1
ATOM 3573 O O . ASN A 1 460 ? -4.227 25.984 1.952 1 98.88 460 ASN A O 1
ATOM 3577 N N . LEU A 1 461 ? -2.566 24.781 2.766 1 98.69 461 LEU A N 1
ATOM 3578 C CA . LEU A 1 461 ? -2.709 23.766 1.732 1 98.69 461 LEU A CA 1
ATOM 3579 C C . LEU A 1 461 ? -3.436 22.547 2.273 1 98.69 461 LEU A C 1
ATOM 3581 O O . LEU A 1 461 ? -3.289 22.188 3.449 1 98.69 461 LEU A O 1
ATOM 3585 N N . HIS A 1 462 ? -4.234 21.922 1.504 1 97.56 462 HIS A N 1
ATOM 3586 C CA . HIS A 1 462 ? -4.945 20.688 1.837 1 97.56 462 HIS A CA 1
ATOM 3587 C C . HIS A 1 462 ? -4.762 19.625 0.75 1 97.56 462 HIS A C 1
ATOM 3589 O O . HIS A 1 462 ? -4.93 19.922 -0.437 1 97.56 462 HIS A O 1
ATOM 3595 N N . GLY A 1 463 ? -4.539 18.375 1.175 1 96.56 463 GLY A N 1
ATOM 3596 C CA . GLY A 1 463 ? -4.129 17.359 0.221 1 96.56 463 GLY A CA 1
ATOM 3597 C C . GLY A 1 463 ? -2.758 17.609 -0.373 1 96.56 463 GLY A C 1
ATOM 3598 O O . GLY A 1 463 ? -2.561 17.453 -1.58 1 96.56 463 GLY A O 1
ATOM 3599 N N . ALA A 1 464 ? -1.869 18.047 0.432 1 97.56 464 ALA A N 1
ATOM 3600 C CA . ALA A 1 464 ? -0.558 18.5 -0.026 1 97.56 464 ALA A CA 1
ATOM 3601 C C . ALA A 1 464 ? 0.536 17.531 0.4 1 97.56 464 ALA A C 1
ATOM 3603 O O . ALA A 1 464 ? 0.4 16.828 1.411 1 97.56 464 ALA A O 1
ATOM 3604 N N . PHE A 1 465 ? 1.641 17.484 -0.384 1 96.56 465 PHE A N 1
ATOM 3605 C CA . PHE A 1 465 ? 2.789 16.641 -0.112 1 96.56 465 PHE A CA 1
ATOM 3606 C C . PHE A 1 465 ? 3.42 16.984 1.229 1 96.56 465 PHE A C 1
ATOM 3608 O O . PHE A 1 465 ? 3.242 18.094 1.736 1 96.56 465 PHE A O 1
ATOM 3615 N N . PRO A 1 466 ? 4.156 16.094 1.868 1 97.38 466 PRO A N 1
ATOM 3616 C CA . PRO A 1 466 ? 4.738 16.359 3.188 1 97.38 466 PRO A CA 1
ATOM 3617 C C . PRO A 1 466 ? 5.637 17.594 3.197 1 97.38 466 PRO A C 1
ATOM 3619 O O . PRO A 1 466 ? 6.391 17.828 2.246 1 97.38 466 PRO A O 1
ATOM 3622 N N . PRO A 1 467 ? 5.574 18.375 4.305 1 98.38 467 PRO A N 1
ATOM 3623 C CA . PRO A 1 467 ? 6.406 19.578 4.367 1 98.38 467 PRO A CA 1
ATOM 3624 C C . PRO A 1 467 ? 7.879 19.297 4.09 1 98.38 467 PRO A C 1
ATOM 3626 O O . PRO A 1 467 ? 8.43 18.312 4.594 1 98.38 467 PRO A O 1
ATOM 3629 N N . ALA A 1 468 ? 8.453 20.156 3.287 1 98.56 468 ALA A N 1
ATOM 3630 C CA . ALA A 1 468 ? 9.828 19.953 2.832 1 98.56 468 ALA A CA 1
ATOM 3631 C C . ALA A 1 468 ? 10.578 21.281 2.736 1 98.56 468 ALA A C 1
ATOM 3633 O O . ALA A 1 468 ? 11.352 21.5 1.804 1 98.56 468 ALA A O 1
ATOM 3634 N N . GLY A 1 469 ? 10.242 22.203 3.646 1 98.25 469 GLY A N 1
ATOM 3635 C CA . GLY A 1 469 ? 11.062 23.406 3.77 1 98.25 469 GLY A CA 1
ATOM 3636 C C . GLY A 1 469 ? 10.367 24.656 3.281 1 98.25 469 GLY A C 1
ATOM 3637 O O . GLY A 1 469 ? 10.922 25.75 3.365 1 98.25 469 GLY A O 1
ATOM 3638 N N . LEU A 1 470 ? 9.094 24.562 2.842 1 98.19 470 LEU A N 1
ATOM 3639 C CA . LEU A 1 470 ? 8.383 25.719 2.307 1 98.19 470 LEU A CA 1
ATOM 3640 C C . LEU A 1 470 ? 8.266 26.828 3.357 1 98.19 470 LEU A C 1
ATOM 3642 O O . LEU A 1 470 ? 8.242 28.016 3.021 1 98.19 470 LEU A O 1
ATOM 3646 N N . THR A 1 471 ? 8.242 26.453 4.617 1 97.69 471 THR A N 1
ATOM 3647 C CA . THR A 1 471 ? 8.125 27.422 5.707 1 97.69 471 THR A CA 1
ATOM 3648 C C . THR A 1 471 ? 9.211 28.484 5.598 1 97.69 471 THR A C 1
ATOM 3650 O O . THR A 1 471 ? 8.961 29.656 5.875 1 97.69 471 THR A O 1
ATOM 3653 N N . ARG A 1 472 ? 10.367 28.062 5.254 1 98.19 472 ARG A N 1
ATOM 3654 C CA . ARG A 1 472 ? 11.484 29 5.148 1 98.19 472 ARG A CA 1
ATOM 3655 C C . ARG A 1 472 ? 11.445 29.75 3.82 1 98.19 472 ARG A C 1
ATOM 3657 O O . ARG A 1 472 ? 11.562 30.969 3.791 1 98.19 472 ARG A O 1
ATOM 3664 N N . THR A 1 473 ? 11.227 29.062 2.701 1 98.5 473 THR A N 1
ATOM 3665 C CA . THR A 1 473 ? 11.32 29.625 1.358 1 98.5 473 THR A CA 1
ATOM 3666 C C . THR A 1 473 ? 10.141 30.562 1.078 1 98.5 473 THR A C 1
ATOM 3668 O O . THR A 1 473 ? 10.305 31.609 0.445 1 98.5 473 THR A O 1
ATOM 3671 N N . TRP A 1 474 ? 8.961 30.141 1.51 1 98.5 474 TRP A N 1
ATOM 3672 C CA . TRP A 1 474 ? 7.723 30.906 1.329 1 98.5 474 TRP A CA 1
ATOM 3673 C C . TRP A 1 474 ? 6.984 31.062 2.652 1 98.5 474 TRP A C 1
ATOM 3675 O O . TRP A 1 474 ? 5.988 30.375 2.902 1 98.5 474 TRP A O 1
ATOM 3685 N N . PRO A 1 475 ? 7.363 32.062 3.412 1 98.38 475 PRO A N 1
ATOM 3686 C CA . PRO A 1 475 ? 6.816 32.156 4.766 1 98.38 475 PRO A CA 1
ATOM 3687 C C . PRO A 1 475 ? 5.312 32.438 4.773 1 98.38 475 PRO A C 1
ATOM 3689 O O . PRO A 1 475 ? 4.668 32.344 5.824 1 98.38 475 PRO A O 1
ATOM 3692 N N . ASN A 1 476 ? 4.719 32.812 3.621 1 98.81 476 ASN A N 1
ATOM 3693 C CA . ASN A 1 476 ? 3.268 32.938 3.566 1 98.81 476 ASN A CA 1
ATOM 3694 C C . ASN A 1 476 ? 2.576 31.594 3.52 1 98.81 476 ASN A C 1
ATOM 3696 O O . ASN A 1 476 ? 1.352 31.516 3.639 1 98.81 476 ASN A O 1
ATOM 3700 N N . TYR A 1 477 ? 3.32 30.5 3.297 1 98.62 477 TYR A N 1
ATOM 3701 C CA . TYR A 1 477 ? 2.852 29.156 3.572 1 98.62 477 TYR A CA 1
ATOM 3702 C C . TYR A 1 477 ? 2.715 28.922 5.074 1 98.62 477 TYR A C 1
ATOM 3704 O O . TYR A 1 477 ? 3.707 28.672 5.762 1 98.62 477 TYR A O 1
ATOM 3712 N N . MET A 1 478 ? 1.539 28.922 5.52 1 98.81 478 MET A N 1
ATOM 3713 C CA . MET A 1 478 ? 1.295 28.938 6.961 1 98.81 478 MET A CA 1
ATOM 3714 C C . MET A 1 478 ? 1.258 27.5 7.504 1 98.81 478 MET A C 1
ATOM 3716 O O . MET A 1 478 ? 1.81 27.234 8.57 1 98.81 478 MET A O 1
ATOM 3720 N N . THR A 1 479 ? 0.561 26.641 6.844 1 98.69 479 THR A N 1
ATOM 3721 C CA . THR A 1 479 ? 0.356 25.266 7.266 1 98.69 479 THR A CA 1
ATOM 3722 C C . THR A 1 479 ? -0.266 24.438 6.145 1 98.69 479 THR A C 1
ATOM 3724 O O . THR A 1 479 ? -0.333 24.891 5 1 98.69 479 THR A O 1
ATOM 3727 N N . GLN A 1 480 ? -0.527 23.188 6.453 1 98.62 480 GLN A N 1
ATOM 3728 C CA . GLN A 1 480 ? -1.205 22.328 5.496 1 98.62 480 GLN A CA 1
ATOM 3729 C C . GLN A 1 480 ? -1.909 21.172 6.203 1 98.62 480 GLN A C 1
ATOM 3731 O O . GLN A 1 480 ? -1.484 20.734 7.277 1 98.62 480 GLN A O 1
ATOM 3736 N N . GLU A 1 481 ? -2.914 20.781 5.5 1 97.31 481 GLU A N 1
ATOM 3737 C CA . GLU A 1 481 ? -3.381 19.422 5.793 1 97.31 481 GLU A CA 1
ATOM 3738 C C . GLU A 1 481 ? -2.52 18.375 5.094 1 97.31 481 GLU A C 1
ATOM 3740 O O . GLU A 1 481 ? -1.339 18.625 4.828 1 97.31 481 GLU A O 1
ATOM 3745 N N . GLY A 1 482 ? -2.941 17.172 4.848 1 96.19 482 GLY A N 1
ATOM 3746 C CA . GLY A 1 482 ? -2.113 16.016 4.52 1 96.19 482 GLY A CA 1
ATOM 3747 C C . GLY A 1 482 ? -1.706 15.203 5.734 1 96.19 482 GLY A C 1
ATOM 3748 O O . GLY A 1 482 ? -0.534 14.852 5.891 1 96.19 482 GLY A O 1
ATOM 3749 N N . VAL A 1 483 ? -2.527 15.195 6.582 1 97.25 483 VAL A N 1
ATOM 3750 C CA . VAL A 1 483 ? -2.477 14.461 7.844 1 97.25 483 VAL A CA 1
ATOM 3751 C C . VAL A 1 483 ? -3.855 13.891 8.172 1 97.25 483 VAL A C 1
ATOM 3753 O O . VAL A 1 483 ? -4.875 14.539 7.914 1 97.25 483 VAL A O 1
ATOM 3756 N N . LEU A 1 484 ? -3.887 12.688 8.633 1 97.56 484 LEU A N 1
ATOM 3757 C CA . LEU A 1 484 ? -5.141 12.156 9.156 1 97.56 484 LEU A CA 1
ATOM 3758 C C . LEU A 1 484 ? -5.559 12.906 10.422 1 97.56 484 LEU A C 1
ATOM 3760 O O . LEU A 1 484 ? -5.184 12.516 11.531 1 97.56 484 LEU A O 1
ATOM 3764 N N . GLY A 1 485 ? -6.453 13.961 10.234 1 97.5 485 GLY A N 1
ATOM 3765 C CA . GLY A 1 485 ? -6.773 14.867 11.328 1 97.5 485 GLY A CA 1
ATOM 3766 C C . GLY A 1 485 ? -8.211 14.742 11.805 1 97.5 485 GLY A C 1
ATOM 3767 O O . GLY A 1 485 ? -8.852 13.711 11.594 1 97.5 485 GLY A O 1
ATOM 3768 N N . ALA A 1 486 ? -8.695 15.734 12.453 1 97.25 486 ALA A N 1
ATOM 3769 C CA . ALA A 1 486 ? -9.938 15.703 13.227 1 97.25 486 ALA A CA 1
ATOM 3770 C C . ALA A 1 486 ? -11.141 15.523 12.312 1 97.25 486 ALA A C 1
ATOM 3772 O O . ALA A 1 486 ? -12.195 15.047 12.758 1 97.25 486 ALA A O 1
ATOM 3773 N N . GLU A 1 487 ? -11.016 15.969 11.062 1 96.06 487 GLU A N 1
ATOM 3774 C CA . GLU A 1 487 ? -12.164 15.828 10.172 1 96.06 487 GLU A CA 1
ATOM 3775 C C . GLU A 1 487 ? -12.656 14.383 10.125 1 96.06 487 GLU A C 1
ATOM 3777 O O . GLU A 1 487 ? -13.852 14.133 9.961 1 96.06 487 GLU A O 1
ATOM 3782 N N . ASN A 1 488 ? -11.758 13.516 10.328 1 97 488 ASN A N 1
ATOM 3783 C CA . ASN A 1 488 ? -12.094 12.102 10.219 1 97 488 ASN A CA 1
ATOM 3784 C C . ASN A 1 488 ? -12.914 11.633 11.422 1 97 488 ASN A C 1
ATOM 3786 O O . ASN A 1 488 ? -13.523 10.562 11.383 1 97 488 ASN A O 1
ATOM 3790 N N . ASN A 1 489 ? -13.008 12.383 12.484 1 97.69 489 ASN A N 1
ATOM 3791 C CA . ASN A 1 489 ? -13.922 12.078 13.578 1 97.69 489 ASN A CA 1
ATOM 3792 C C . ASN A 1 489 ? -15.375 12.055 13.109 1 97.69 489 ASN A C 1
ATOM 3794 O O . ASN A 1 489 ? -16.219 11.43 13.742 1 97.69 489 ASN A O 1
ATOM 3798 N N . LYS A 1 490 ? -15.617 12.734 12.039 1 97.06 490 LYS A N 1
ATOM 3799 C CA . LYS A 1 490 ? -16.984 12.875 11.531 1 97.06 490 LYS A CA 1
ATOM 3800 C C . LYS A 1 490 ? -17.531 11.531 11.039 1 97.06 490 LYS A C 1
ATOM 3802 O O . LYS A 1 490 ? -18.734 11.289 11.086 1 97.06 490 LYS A O 1
ATOM 3807 N N . TRP A 1 491 ? -16.641 10.594 10.609 1 96.06 491 TRP A N 1
ATOM 3808 C CA . TRP A 1 491 ? -17.172 9.406 9.938 1 96.06 491 TRP A CA 1
ATOM 3809 C C . TRP A 1 491 ? -16.344 8.172 10.266 1 96.06 491 TRP A C 1
ATOM 3811 O O . TRP A 1 491 ? -16.547 7.105 9.68 1 96.06 491 TRP A O 1
ATOM 3821 N N . SER A 1 492 ? -15.367 8.297 11.141 1 96.25 492 SER A N 1
ATOM 3822 C CA . SER A 1 492 ? -14.523 7.141 11.422 1 96.25 492 SER A CA 1
ATOM 3823 C C . SER A 1 492 ? -14.016 7.16 12.859 1 96.25 492 SER A C 1
ATOM 3825 O O . SER A 1 492 ? -14.094 8.188 13.539 1 96.25 492 SER A O 1
ATOM 3827 N N . GLN A 1 493 ? -13.547 6.031 13.32 1 96.38 493 GLN A N 1
ATOM 3828 C CA . GLN A 1 493 ? -12.938 5.926 14.641 1 96.38 493 GLN A CA 1
ATOM 3829 C C . GLN A 1 493 ? -11.422 5.773 14.531 1 96.38 493 GLN A C 1
ATOM 3831 O O . GLN A 1 493 ? -10.789 5.176 15.406 1 96.38 493 GLN A O 1
ATOM 3836 N N . ARG A 1 494 ? -10.875 6.305 13.445 1 96.81 494 ARG A N 1
ATOM 3837 C CA . ARG A 1 494 ? -9.461 6.133 13.141 1 96.81 494 ARG A CA 1
ATOM 3838 C C . ARG A 1 494 ? -8.609 7.129 13.914 1 96.81 494 ARG A C 1
ATOM 3840 O O . ARG A 1 494 ? -7.391 6.969 14.008 1 96.81 494 ARG A O 1
ATOM 3847 N N . ILE A 1 495 ? -9.234 8.156 14.484 1 97.56 495 ILE A N 1
ATOM 3848 C CA . ILE A 1 495 ? -8.492 9.227 15.148 1 97.56 495 ILE A CA 1
ATOM 3849 C C . ILE A 1 495 ? -8.273 8.859 16.609 1 97.56 495 ILE A C 1
ATOM 3851 O O . ILE A 1 495 ? -8.789 9.539 17.516 1 97.56 495 ILE A O 1
ATOM 3855 N N . THR A 1 496 ? -7.445 7.891 16.891 1 96.94 496 THR A N 1
ATOM 3856 C CA . THR A 1 496 ? -7.168 7.414 18.234 1 96.94 496 THR A CA 1
ATOM 3857 C C . THR A 1 496 ? -6.121 8.297 18.922 1 96.94 496 THR A C 1
ATOM 3859 O O . THR A 1 496 ? -5.414 9.055 18.25 1 96.94 496 THR A O 1
ATOM 3862 N N . ALA A 1 497 ? -6.062 8.195 20.266 1 98.12 497 ALA A N 1
ATOM 3863 C CA . ALA A 1 497 ? -5.016 8.891 21.016 1 98.12 497 ALA A CA 1
ATOM 3864 C C . ALA A 1 497 ? -3.631 8.422 20.578 1 98.12 497 ALA A C 1
ATOM 3866 O O . ALA A 1 497 ? -2.699 9.219 20.484 1 98.12 497 ALA A O 1
ATOM 3867 N N . LYS A 1 498 ? -3.5 7.141 20.312 1 97.5 498 LYS A N 1
ATOM 3868 C CA . LYS A 1 498 ? -2.225 6.602 19.844 1 97.5 498 LYS A CA 1
ATOM 3869 C C . LYS A 1 498 ? -1.802 7.246 18.531 1 97.5 498 LYS A C 1
ATOM 3871 O O . LYS A 1 498 ? -0.645 7.641 18.375 1 97.5 498 LYS A O 1
ATOM 3876 N N . HIS A 1 499 ? -2.729 7.273 17.609 1 97.5 499 HIS A N 1
ATOM 3877 C CA . HIS A 1 499 ? -2.463 7.945 16.344 1 97.5 499 HIS A CA 1
ATOM 3878 C C . HIS A 1 499 ? -1.99 9.375 16.562 1 97.5 499 HIS A C 1
ATOM 3880 O O . HIS A 1 499 ? -0.997 9.812 15.984 1 97.5 499 HIS A O 1
ATOM 3886 N N . ASN A 1 500 ? -2.686 10.094 17.391 1 98.5 500 ASN A N 1
ATOM 3887 C CA . ASN A 1 500 ? -2.381 11.5 17.641 1 98.5 500 ASN A CA 1
ATOM 3888 C C . ASN A 1 500 ? -0.991 11.672 18.25 1 98.5 500 ASN A C 1
ATOM 3890 O O . ASN A 1 500 ? -0.256 12.586 17.875 1 98.5 500 ASN A O 1
ATOM 3894 N N . VAL A 1 501 ? -0.632 10.805 19.172 1 98.56 501 VAL A N 1
ATOM 3895 C CA . VAL A 1 501 ? 0.698 10.852 19.781 1 98.56 501 VAL A CA 1
ATOM 3896 C C . VAL A 1 501 ? 1.754 10.578 18.703 1 98.56 501 VAL A C 1
ATOM 3898 O O . VAL A 1 501 ? 2.766 11.281 18.625 1 98.56 501 VAL A O 1
ATOM 3901 N N . THR A 1 502 ? 1.516 9.617 17.844 1 98.38 502 THR A N 1
ATOM 3902 C CA . THR A 1 502 ? 2.459 9.195 16.828 1 98.38 502 THR A CA 1
ATOM 3903 C C . THR A 1 502 ? 2.77 10.336 15.867 1 98.38 502 THR A C 1
ATOM 3905 O O . THR A 1 502 ? 3.898 10.469 15.391 1 98.38 502 THR A O 1
ATOM 3908 N N . LEU A 1 503 ? 1.816 11.203 15.602 1 98.44 503 LEU A N 1
ATOM 3909 C CA . LEU A 1 503 ? 1.986 12.305 14.656 1 98.44 503 LEU A CA 1
ATOM 3910 C C . LEU A 1 503 ? 3.107 13.234 15.109 1 98.44 503 LEU A C 1
ATOM 3912 O O . LEU A 1 503 ? 3.836 13.781 14.273 1 98.44 503 LEU A O 1
ATOM 3916 N N . ALA A 1 504 ? 3.266 13.398 16.406 1 98.5 504 ALA A N 1
ATOM 3917 C CA . ALA A 1 504 ? 4.301 14.297 16.922 1 98.5 504 ALA A CA 1
ATOM 3918 C C . ALA A 1 504 ? 5.695 13.773 16.594 1 98.5 504 ALA A C 1
ATOM 3920 O O . ALA A 1 504 ? 6.629 14.555 16.406 1 98.5 504 ALA A O 1
ATOM 3921 N N . PHE A 1 505 ? 5.82 12.461 16.438 1 98.56 505 PHE A N 1
ATOM 3922 C CA . PHE A 1 505 ? 7.117 11.82 16.234 1 98.56 505 PHE A CA 1
ATOM 3923 C C . PHE A 1 505 ? 7.34 11.5 14.758 1 98.56 505 PHE A C 1
ATOM 3925 O O . PHE A 1 505 ? 8.398 10.992 14.383 1 98.56 505 PHE A O 1
ATOM 3932 N N . THR A 1 506 ? 6.363 11.703 13.914 1 98.5 506 THR A N 1
ATOM 3933 C CA . THR A 1 506 ? 6.457 11.352 12.5 1 98.5 506 THR A CA 1
ATOM 3934 C C . THR A 1 506 ? 6.168 12.57 11.625 1 98.5 506 THR A C 1
ATOM 3936 O O . THR A 1 506 ? 7.031 13.43 11.438 1 98.5 506 THR A O 1
ATOM 3939 N N . ARG A 1 507 ? 4.863 12.797 11.25 1 98.44 507 ARG A N 1
ATOM 3940 C CA . ARG A 1 507 ? 4.473 13.883 10.359 1 98.44 507 ARG A CA 1
ATOM 3941 C C . ARG A 1 507 ? 4.895 15.234 10.93 1 98.44 507 ARG A C 1
ATOM 3943 O O . ARG A 1 507 ? 5.254 16.141 10.188 1 98.44 507 ARG A O 1
ATOM 3950 N N . GLY A 1 508 ? 4.848 15.375 12.195 1 98.25 508 GLY A N 1
ATOM 3951 C CA . GLY A 1 508 ? 5.133 16.641 12.859 1 98.25 508 GLY A CA 1
ATOM 3952 C C . GLY A 1 508 ? 6.594 17.031 12.789 1 98.25 508 GLY A C 1
ATOM 3953 O O . GLY A 1 508 ? 6.949 18.188 13.062 1 98.25 508 GLY A O 1
ATOM 3954 N N . LEU A 1 509 ? 7.465 16.094 12.398 1 98.56 509 LEU A N 1
ATOM 3955 C CA . LEU A 1 509 ? 8.891 16.375 12.305 1 98.56 509 LEU A CA 1
ATOM 3956 C C . LEU A 1 509 ? 9.188 17.328 11.156 1 98.56 509 LEU A C 1
ATOM 3958 O O . LEU A 1 509 ? 10.203 18.047 11.18 1 98.56 509 LEU A O 1
ATOM 3962 N N . LEU A 1 510 ? 8.336 17.375 10.18 1 98.5 510 LEU A N 1
ATOM 3963 C CA . LEU A 1 510 ? 8.703 17.906 8.875 1 98.5 510 LEU A CA 1
ATOM 3964 C C . LEU A 1 510 ? 8.305 19.375 8.758 1 98.5 510 LEU A C 1
ATOM 3966 O O . LEU A 1 510 ? 8.844 20.109 7.926 1 98.5 510 LEU A O 1
ATOM 3970 N N . GLY A 1 511 ? 7.289 19.766 9.523 1 97.94 511 GLY A N 1
ATOM 3971 C CA . GLY A 1 511 ? 6.766 21.109 9.438 1 97.94 511 GLY A CA 1
ATOM 3972 C C . GLY A 1 511 ? 5.344 21.234 9.945 1 97.94 511 GLY A C 1
ATOM 3973 O O . GLY A 1 511 ? 4.824 20.328 10.594 1 97.94 511 GLY A O 1
ATOM 3974 N N . PRO A 1 512 ? 4.746 22.422 9.641 1 98.31 512 PRO A N 1
ATOM 3975 C CA . PRO A 1 512 ? 3.416 22.703 10.188 1 98.31 512 PRO A CA 1
ATOM 3976 C C . PRO A 1 512 ? 2.363 21.703 9.695 1 98.31 512 PRO A C 1
ATOM 3978 O O . PRO A 1 512 ? 2.477 21.172 8.594 1 98.31 512 PRO A O 1
ATOM 3981 N N . MET A 1 513 ? 1.401 21.5 10.562 1 97.44 513 MET A N 1
ATOM 3982 C CA . MET A 1 513 ? 0.342 20.516 10.32 1 97.44 513 MET A CA 1
ATOM 3983 C C . MET A 1 513 ? -1.015 21.078 10.742 1 97.44 513 MET A C 1
ATOM 3985 O O . MET A 1 513 ? -1.224 21.375 11.922 1 97.44 513 MET A O 1
ATOM 3989 N N . ASP A 1 514 ? -1.879 21.188 9.797 1 98.25 514 ASP A N 1
ATOM 3990 C CA . ASP A 1 514 ? -3.262 21.562 10.086 1 98.25 514 ASP A CA 1
ATOM 3991 C C . ASP A 1 514 ? -4.098 20.328 10.422 1 98.25 514 ASP A C 1
ATOM 3993 O O . ASP A 1 514 ? -4.879 19.859 9.602 1 98.25 514 ASP A O 1
ATOM 3997 N N . TYR A 1 515 ? -3.992 19.891 11.68 1 98.19 515 TYR A N 1
ATOM 3998 C CA . TYR A 1 515 ? -4.746 18.766 12.219 1 98.19 515 TYR A CA 1
ATOM 3999 C C . TYR A 1 515 ? -6.223 19.125 12.367 1 98.19 515 TYR A C 1
ATOM 4001 O O . TYR A 1 515 ? -7.074 18.234 12.438 1 98.19 515 TYR A O 1
ATOM 4009 N N . THR A 1 516 ? -6.57 20.375 12.422 1 98.25 516 THR A N 1
ATOM 4010 C CA . THR A 1 516 ? -7.898 20.953 12.602 1 98.25 516 THR A CA 1
ATOM 4011 C C . THR A 1 516 ? -8.469 20.594 13.969 1 98.25 516 THR A C 1
ATOM 4013 O O . THR A 1 516 ? -9.594 20.094 14.062 1 98.25 516 THR A O 1
ATOM 4016 N N . PRO A 1 517 ? -7.742 20.922 15.023 1 98.06 517 PRO A N 1
ATOM 4017 C CA . PRO A 1 517 ? -8.227 20.594 16.375 1 98.06 517 PRO A CA 1
ATOM 4018 C C . PRO A 1 517 ? -9.352 21.531 16.812 1 98.06 517 PRO A C 1
ATOM 4020 O O . PRO A 1 517 ? -9.727 22.453 16.094 1 98.06 517 PRO A O 1
ATOM 4023 N N . GLY A 1 518 ? -9.898 21.281 18 1 97.88 518 GLY A N 1
ATOM 4024 C CA . GLY A 1 518 ? -10.812 22.25 18.594 1 97.88 518 GLY A CA 1
ATOM 4025 C C . GLY A 1 518 ? -12.172 21.656 18.906 1 97.88 518 GLY A C 1
ATOM 4026 O O . GLY A 1 518 ? -13.07 22.359 19.375 1 97.88 518 GLY A O 1
ATOM 4027 N N . GLY A 1 519 ? -12.32 20.344 18.703 1 97.62 519 GLY A N 1
ATOM 4028 C CA . GLY A 1 519 ? -13.555 19.703 19.141 1 97.62 519 GLY A CA 1
ATOM 4029 C C . GLY A 1 519 ? -13.758 19.766 20.641 1 97.62 519 GLY A C 1
ATOM 4030 O O . GLY A 1 519 ? -12.828 19.516 21.406 1 97.62 519 GLY A O 1
ATOM 4031 N N . PHE A 1 520 ? -15.008 20.094 21.078 1 97.56 520 PHE A N 1
ATOM 4032 C CA . PHE A 1 520 ? -15.227 20.281 22.516 1 97.56 520 PHE A CA 1
ATOM 4033 C C . PHE A 1 520 ? -16.281 19.297 23.031 1 97.56 520 PHE A C 1
ATOM 4035 O O . PHE A 1 520 ? -16.719 19.406 24.172 1 97.56 520 PHE A O 1
ATOM 4042 N N . ARG A 1 521 ? -16.719 18.359 22.203 1 96.88 521 ARG A N 1
ATOM 4043 C CA . ARG A 1 521 ? -17.516 17.219 22.609 1 96.88 521 ARG A CA 1
ATOM 4044 C C . ARG A 1 521 ? -16.672 15.953 22.688 1 96.88 521 ARG A C 1
ATOM 4046 O O . ARG A 1 521 ? -16.281 15.406 21.656 1 96.88 521 ARG A O 1
ATOM 4053 N N . HIS A 1 522 ? -16.453 15.57 23.906 1 98 522 HIS A N 1
ATOM 4054 C CA . HIS A 1 522 ? -15.516 14.469 24.125 1 98 522 HIS A CA 1
ATOM 4055 C C . HIS A 1 522 ? -16.234 13.234 24.656 1 98 522 HIS A C 1
ATOM 4057 O O . HIS A 1 522 ? -17.203 13.352 25.406 1 98 522 HIS A O 1
ATOM 4063 N N . THR A 1 523 ? -15.781 12.07 24.234 1 97.62 523 THR A N 1
ATOM 4064 C CA . THR A 1 523 ? -16.25 10.805 24.766 1 97.62 523 THR A CA 1
ATOM 4065 C C . THR A 1 523 ? -15.125 9.773 24.781 1 97.62 523 THR A C 1
ATOM 4067 O O . THR A 1 523 ? -14.023 10.039 24.312 1 97.62 523 THR A O 1
ATOM 4070 N N . THR A 1 524 ? -15.305 8.648 25.484 1 96.88 524 THR A N 1
ATOM 4071 C CA . THR A 1 524 ? -14.312 7.578 25.531 1 96.88 524 THR A CA 1
ATOM 4072 C C . THR A 1 524 ? -14.289 6.797 24.234 1 96.88 524 THR A C 1
ATOM 4074 O O . THR A 1 524 ? -15.289 6.754 23.516 1 96.88 524 THR A O 1
ATOM 4077 N N . PRO A 1 525 ? -13.086 6.188 23.922 1 95.75 525 PRO A N 1
ATOM 4078 C CA . PRO A 1 525 ? -13.047 5.336 22.734 1 95.75 525 PRO A CA 1
ATOM 4079 C C . PRO A 1 525 ? -14.141 4.27 22.734 1 95.75 525 PRO A C 1
ATOM 4081 O O . PRO A 1 525 ? -14.695 3.955 21.672 1 95.75 525 PRO A O 1
ATOM 4084 N N . ALA A 1 526 ? -14.523 3.715 23.844 1 95.12 526 ALA A N 1
ATOM 4085 C CA . ALA A 1 526 ? -15.539 2.67 23.953 1 95.12 526 ALA A CA 1
ATOM 4086 C C . ALA A 1 526 ? -16.922 3.205 23.578 1 95.12 526 ALA A C 1
ATOM 4088 O O . ALA A 1 526 ? -17.719 2.496 22.969 1 95.12 526 ALA A O 1
ATOM 4089 N N . ASP A 1 527 ? -17.188 4.52 23.891 1 96.94 527 ASP A N 1
ATOM 4090 C CA . ASP A 1 527 ? -18.516 5.098 23.703 1 96.94 527 ASP A CA 1
ATOM 4091 C C . ASP A 1 527 ? -18.609 5.805 22.344 1 96.94 527 ASP A C 1
ATOM 4093 O O . ASP A 1 527 ? -19.719 6.078 21.859 1 96.94 527 ASP A O 1
ATOM 4097 N N . PHE A 1 528 ? -17.547 6.066 21.75 1 97.12 528 PHE A N 1
ATOM 4098 C CA . PHE A 1 528 ? -17.469 6.914 20.562 1 97.12 528 PHE A CA 1
ATOM 4099 C C . PHE A 1 528 ? -18.297 6.336 19.422 1 97.12 528 PHE A C 1
ATOM 4101 O O . PHE A 1 528 ? -19.031 7.066 18.75 1 97.12 528 PHE A O 1
ATOM 4108 N N . PRO A 1 529 ? -18.25 5.016 19.188 1 94.5 529 PRO A N 1
ATOM 4109 C CA . PRO A 1 529 ? -18.984 4.488 18.047 1 94.5 529 PRO A CA 1
ATOM 4110 C C . PRO A 1 529 ? -20.469 4.824 18.094 1 94.5 529 PRO A C 1
ATOM 4112 O O . PRO A 1 529 ? -21.078 5.109 17.062 1 94.5 529 PRO A O 1
ATOM 4115 N N . ALA A 1 530 ? -21.062 4.902 19.234 1 94.75 530 ALA A N 1
ATOM 4116 C CA . ALA A 1 530 ? -22.484 5.184 19.391 1 94.75 530 ALA A CA 1
ATOM 4117 C C . ALA A 1 530 ? -22.781 6.676 19.266 1 94.75 530 ALA A C 1
ATOM 4119 O O . ALA A 1 530 ? -23.922 7.086 19.078 1 94.75 530 ALA A O 1
ATOM 4120 N N . LYS A 1 531 ? -21.719 7.465 19.266 1 96.5 531 LYS A N 1
ATOM 4121 C CA . LYS A 1 531 ? -21.891 8.914 19.297 1 96.5 531 LYS A CA 1
ATOM 4122 C C . LYS A 1 531 ? -21.359 9.555 18.016 1 96.5 531 LYS A C 1
ATOM 4124 O O . LYS A 1 531 ? -21.391 10.781 17.859 1 96.5 531 LYS A O 1
ATOM 4129 N N . GLN A 1 532 ? -20.828 8.75 17.188 1 94.12 532 GLN A N 1
ATOM 4130 C CA . GLN A 1 532 ? -20.266 9.281 15.953 1 94.12 532 GLN A CA 1
ATOM 4131 C C . GLN A 1 532 ? -21.297 10.055 15.156 1 94.12 532 GLN A C 1
ATOM 4133 O O . GLN A 1 532 ? -22.438 9.594 14.984 1 94.12 532 GLN A O 1
ATOM 4138 N N . SER A 1 533 ? -20.938 11.273 14.695 1 95.25 533 SER A N 1
ATOM 4139 C CA . SER A 1 533 ? -21.844 12.156 13.969 1 95.25 533 SER A CA 1
ATOM 4140 C C . SER A 1 533 ? -21.078 13.023 12.969 1 95.25 533 SER A C 1
ATOM 4142 O O . SER A 1 533 ? -19.984 13.5 13.266 1 95.25 533 SER A O 1
ATOM 4144 N N . PHE A 1 534 ? -21.781 13.234 11.852 1 95.19 534 PHE A N 1
ATOM 4145 C CA . PHE A 1 534 ? -21.203 14.117 10.844 1 95.19 534 PHE A CA 1
ATOM 4146 C C . PHE A 1 534 ? -21.328 15.57 11.266 1 95.19 534 PHE A C 1
ATOM 4148 O O . PHE A 1 534 ? -20.469 16.391 10.93 1 95.19 534 PHE A O 1
ATOM 4155 N N . VAL A 1 535 ? -22.406 15.938 11.914 1 96.44 535 VAL A N 1
ATOM 4156 C CA . VAL A 1 535 ? -22.688 17.281 12.398 1 96.44 535 VAL A CA 1
ATOM 4157 C C . VAL A 1 535 ? -22.391 17.375 13.891 1 96.44 535 VAL A C 1
ATOM 4159 O O . VAL A 1 535 ? -22.891 16.547 14.672 1 96.44 535 VAL A O 1
ATOM 4162 N N . ASN A 1 536 ? -21.672 18.359 14.234 1 95.69 536 ASN A N 1
ATOM 4163 C CA . ASN A 1 536 ? -21.25 18.531 15.625 1 95.69 536 ASN A CA 1
ATOM 4164 C C . ASN A 1 536 ? -20.641 17.25 16.188 1 95.69 536 ASN A C 1
ATOM 4166 O O . ASN A 1 536 ? -21.109 16.734 17.203 1 95.69 536 ASN A O 1
ATOM 4170 N N . PRO A 1 537 ? -19.609 16.828 15.562 1 97.31 537 PRO A N 1
ATOM 4171 C CA . PRO A 1 537 ? -19.031 15.531 15.906 1 97.31 537 PRO A CA 1
ATOM 4172 C C . PRO A 1 537 ? -18.422 15.508 17.312 1 97.31 537 PRO A C 1
ATOM 4174 O O . PRO A 1 537 ? -18.125 16.562 17.875 1 97.31 537 PRO A O 1
ATOM 4177 N N . TYR A 1 538 ? -18.312 14.266 17.891 1 97.31 538 TYR A N 1
ATOM 4178 C CA . TYR A 1 538 ? -17.531 14 19.078 1 97.31 538 TYR A CA 1
ATOM 4179 C C . TYR A 1 538 ? -16.078 13.672 18.719 1 97.31 538 TYR A C 1
ATOM 4181 O O . TYR A 1 538 ? -15.781 13.359 17.562 1 97.31 538 TYR A O 1
ATOM 4189 N N . VAL A 1 539 ? -15.203 13.859 19.625 1 97.56 539 VAL A N 1
ATOM 4190 C CA . VAL A 1 539 ? -13.836 13.367 19.516 1 97.56 539 VAL A CA 1
ATOM 4191 C C . VAL A 1 539 ? -13.586 12.297 20.578 1 97.56 539 VAL A C 1
ATOM 4193 O O . VAL A 1 539 ? -14.273 12.25 21.594 1 97.56 539 VAL A O 1
ATOM 4196 N N . MET A 1 540 ? -12.555 11.438 20.359 1 95.62 540 MET A N 1
ATOM 4197 C CA . MET A 1 540 ? -12.344 10.258 21.203 1 95.62 540 MET A CA 1
ATOM 4198 C C . MET A 1 540 ? -11.258 10.523 22.234 1 95.62 540 MET A C 1
ATOM 4200 O O . MET A 1 540 ? -10.758 9.594 22.875 1 95.62 540 MET A O 1
ATOM 4204 N N . THR A 1 541 ? -10.82 11.695 22.453 1 97.69 541 THR A N 1
ATOM 4205 C CA . THR A 1 541 ? -9.844 12.086 23.469 1 97.69 541 THR A CA 1
ATOM 4206 C C . THR A 1 541 ? -10.477 12.992 24.516 1 97.69 541 THR A C 1
ATOM 4208 O O . THR A 1 541 ? -11.609 13.445 24.344 1 97.69 541 THR A O 1
ATOM 4211 N N . THR A 1 542 ? -9.719 13.211 25.641 1 98.5 542 THR A N 1
ATOM 4212 C CA . THR A 1 542 ? -10.211 14.141 26.641 1 98.5 542 THR A CA 1
ATOM 4213 C C . THR A 1 542 ? -10.047 15.586 26.172 1 98.5 542 THR A C 1
ATOM 4215 O O . THR A 1 542 ? -9.32 15.852 25.219 1 98.5 542 THR A O 1
ATOM 4218 N N . ARG A 1 543 ? -10.742 16.484 26.906 1 98.38 543 ARG A N 1
ATOM 4219 C CA . ARG A 1 543 ? -10.625 17.922 26.656 1 98.38 543 ARG A CA 1
ATOM 4220 C C . ARG A 1 543 ? -9.188 18.391 26.828 1 98.38 543 ARG A C 1
ATOM 4222 O O . ARG A 1 543 ? -8.68 19.172 26.031 1 98.38 543 ARG A O 1
ATOM 4229 N N . ALA A 1 544 ? -8.539 17.891 27.828 1 98.69 544 ALA A N 1
ATOM 4230 C CA . ALA A 1 544 ? -7.164 18.297 28.094 1 98.69 544 ALA A CA 1
ATOM 4231 C C . ALA A 1 544 ? -6.23 17.875 26.969 1 98.69 544 ALA A C 1
ATOM 4233 O O . ALA A 1 544 ? -5.328 18.609 26.578 1 98.69 544 ALA A O 1
ATOM 4234 N N . ALA A 1 545 ? -6.426 16.641 26.453 1 98.69 545 ALA A N 1
ATOM 4235 C CA . ALA A 1 545 ? -5.633 16.188 25.312 1 98.69 545 ALA A CA 1
ATOM 4236 C C . ALA A 1 545 ? -5.875 17.062 24.094 1 98.69 545 ALA A C 1
ATOM 4238 O O . ALA A 1 545 ? -4.945 17.375 23.344 1 98.69 545 ALA A O 1
ATOM 4239 N N . ALA A 1 546 ? -7.113 17.422 23.891 1 98.31 546 ALA A N 1
ATOM 4240 C CA . ALA A 1 546 ? -7.453 18.297 22.766 1 98.31 546 ALA A CA 1
ATOM 4241 C C . ALA A 1 546 ? -6.762 19.641 22.891 1 98.31 546 ALA A C 1
ATOM 4243 O O . ALA A 1 546 ? -6.277 20.203 21.891 1 98.31 546 ALA A O 1
ATOM 4244 N N . LEU A 1 547 ? -6.715 20.203 24.062 1 98.75 547 LEU A N 1
ATOM 4245 C CA . LEU A 1 547 ? -6.02 21.453 24.297 1 98.75 547 LEU A CA 1
ATOM 4246 C C . LEU A 1 547 ? -4.523 21.312 24.047 1 98.75 547 LEU A C 1
ATOM 4248 O O . LEU A 1 547 ? -3.889 22.219 23.5 1 98.75 547 LEU A O 1
ATOM 4252 N N . ALA A 1 548 ? -4.016 20.188 24.406 1 98.88 548 ALA A N 1
ATOM 4253 C CA . ALA A 1 548 ? -2.582 19.938 24.266 1 98.88 548 ALA A CA 1
ATOM 4254 C C . ALA A 1 548 ? -2.164 19.969 22.812 1 98.88 548 ALA A C 1
ATOM 4256 O O . ALA A 1 548 ? -1.02 20.297 22.484 1 98.88 548 ALA A O 1
ATOM 4257 N N . MET A 1 549 ? -3.055 19.688 21.875 1 98.69 549 MET A N 1
ATOM 4258 C CA . MET A 1 549 ? -2.758 19.656 20.453 1 98.69 549 MET A CA 1
ATOM 4259 C C . MET A 1 549 ? -2.293 21.031 19.969 1 98.69 549 MET A C 1
ATOM 4261 O O . MET A 1 549 ? -1.486 21.125 19.047 1 98.69 549 MET A O 1
ATOM 4265 N N . TYR A 1 550 ? -2.738 22.078 20.625 1 98.75 550 TYR A N 1
ATOM 4266 C CA . TYR A 1 550 ? -2.402 23.438 20.234 1 98.75 550 TYR A CA 1
ATOM 4267 C C . TYR A 1 550 ? -0.957 23.766 20.578 1 98.75 550 TYR A C 1
ATOM 4269 O O . TYR A 1 550 ? -0.397 24.75 20.078 1 98.75 550 TYR A O 1
ATOM 4277 N N . VAL A 1 551 ? -0.34 22.969 21.438 1 98.75 551 VAL A N 1
ATOM 4278 C CA . VAL A 1 551 ? 1.068 23.156 21.781 1 98.75 551 VAL A CA 1
ATOM 4279 C C . VAL A 1 551 ? 1.909 22.094 21.062 1 98.75 551 VAL A C 1
ATOM 4281 O O . VAL A 1 551 ? 2.939 22.422 20.469 1 98.75 551 VAL A O 1
ATOM 4284 N N . VAL A 1 552 ? 1.457 20.859 21.016 1 98.69 552 VAL A N 1
ATOM 4285 C CA . VAL A 1 552 ? 2.217 19.719 20.516 1 98.69 552 VAL A CA 1
ATOM 4286 C C . VAL A 1 552 ? 2.354 19.828 19 1 98.69 552 VAL A C 1
ATOM 4288 O O . VAL A 1 552 ? 3.412 19.516 18.438 1 98.69 552 VAL A O 1
ATOM 4291 N N . TYR A 1 553 ? 1.288 20.266 18.312 1 98.56 553 TYR A N 1
ATOM 4292 C CA . TYR A 1 553 ? 1.316 20.375 16.859 1 98.56 553 TYR A CA 1
ATOM 4293 C C . TYR A 1 553 ? 1.654 21.797 16.422 1 98.56 553 TYR A C 1
ATOM 4295 O O . TYR A 1 553 ? 1.039 22.75 16.891 1 98.56 553 TYR A O 1
ATOM 4303 N N . GLU A 1 554 ? 2.611 21.922 15.57 1 97.94 554 GLU A N 1
ATOM 4304 C CA . GLU A 1 554 ? 2.934 23.219 14.984 1 97.94 554 GLU A CA 1
ATOM 4305 C C . GLU A 1 554 ? 1.957 23.578 13.867 1 97.94 554 GLU A C 1
ATOM 4307 O O . GLU A 1 554 ? 1.796 22.812 12.906 1 97.94 554 GLU A O 1
ATOM 4312 N N . SER A 1 555 ? 1.32 24.688 13.977 1 98.5 555 SER A N 1
ATOM 4313 C CA . SER A 1 555 ? 0.43 25.234 12.953 1 98.5 555 SER A CA 1
ATOM 4314 C C . SER A 1 555 ? 0.233 26.734 13.117 1 98.5 555 SER A C 1
ATOM 4316 O O . SER A 1 555 ? -0.66 27.172 13.844 1 98.5 555 SER A O 1
ATOM 4318 N N . PRO A 1 556 ? 0.943 27.562 12.352 1 98.69 556 PRO A N 1
ATOM 4319 C CA . PRO A 1 556 ? 0.823 29.016 12.5 1 98.69 556 PRO A CA 1
ATOM 4320 C C . PRO A 1 556 ? -0.574 29.531 12.164 1 98.69 556 PRO A C 1
ATOM 4322 O O . PRO A 1 556 ? -0.945 30.625 12.57 1 98.69 556 PRO A O 1
ATOM 4325 N N . PHE A 1 557 ? -1.276 28.859 11.32 1 98.56 557 PHE A N 1
ATOM 4326 C CA . PHE A 1 557 ? -2.715 29.031 11.141 1 98.56 557 PHE A CA 1
ATOM 4327 C C . PHE A 1 557 ? -3.469 27.844 11.727 1 98.56 557 PHE A C 1
ATOM 4329 O O . PHE A 1 557 ? -3.453 26.75 11.164 1 98.56 557 PHE A O 1
ATOM 4336 N N . GLN A 1 558 ? -4.164 28.062 12.852 1 97.44 558 GLN A N 1
ATOM 4337 C CA . GLN A 1 558 ? -4.695 26.953 13.633 1 97.44 558 GLN A CA 1
ATOM 4338 C C . GLN A 1 558 ? -6.215 27.031 13.734 1 97.44 558 GLN A C 1
ATOM 4340 O O . GLN A 1 558 ? -6.762 28.062 14.133 1 97.44 558 GLN A O 1
ATOM 4345 N N . MET A 1 559 ? -6.832 25.938 13.516 1 97.81 559 MET A N 1
ATOM 4346 C CA . MET A 1 559 ? -8.289 25.906 13.523 1 97.81 559 MET A CA 1
ATOM 4347 C C . MET A 1 559 ? -8.828 25.688 14.93 1 97.81 559 MET A C 1
ATOM 4349 O O . MET A 1 559 ? -8.188 25.031 15.75 1 97.81 559 MET A O 1
ATOM 4353 N N . VAL A 1 560 ? -9.898 26.281 15.258 1 98.31 560 VAL A N 1
ATOM 4354 C CA . VAL A 1 560 ? -10.805 25.922 16.344 1 98.31 560 VAL A CA 1
ATOM 4355 C C . VAL A 1 560 ? -12.133 25.438 15.773 1 98.31 560 VAL A C 1
ATOM 4357 O O . VAL A 1 560 ? -13 26.234 15.43 1 98.31 560 VAL A O 1
ATOM 4360 N N . SER A 1 561 ? -12.352 24.203 15.773 1 97.56 561 SER A N 1
ATOM 4361 C CA . SER A 1 561 ? -13.156 23.562 14.734 1 97.56 561 SER A CA 1
ATOM 4362 C C . SER A 1 561 ? -14.617 23.469 15.148 1 97.56 561 SER A C 1
ATOM 4364 O O . SER A 1 561 ? -15.5 23.344 14.297 1 97.56 561 SER A O 1
ATOM 4366 N N . ASP A 1 562 ? -14.992 23.531 16.438 1 97.69 562 ASP A N 1
ATOM 4367 C CA . ASP A 1 562 ? -16.375 23.281 16.828 1 97.69 562 ASP A CA 1
ATOM 4368 C C . ASP A 1 562 ? -17.234 24.516 16.656 1 97.69 562 ASP A C 1
ATOM 4370 O O . ASP A 1 562 ? -16.734 25.594 16.312 1 97.69 562 ASP A O 1
ATOM 4374 N N . SER A 1 563 ? -18.547 24.375 16.781 1 96.69 563 SER A N 1
ATOM 4375 C CA . SER A 1 563 ? -19.469 25.484 16.656 1 96.69 563 SER A CA 1
ATOM 4376 C C . SER A 1 563 ? -19.375 26.438 17.844 1 96.69 563 SER A C 1
ATOM 4378 O O . SER A 1 563 ? -19.047 26 18.953 1 96.69 563 SER A O 1
ATOM 4380 N N . PRO A 1 564 ? -19.703 27.688 17.625 1 96.69 564 PRO A N 1
ATOM 4381 C CA . PRO A 1 564 ? -19.578 28.688 18.703 1 96.69 564 PRO A CA 1
ATOM 4382 C C . PRO A 1 564 ? -20.281 28.266 19.984 1 96.69 564 PRO A C 1
ATOM 4384 O O . PRO A 1 564 ? -19.719 28.375 21.062 1 96.69 564 PRO A O 1
ATOM 4387 N N . PRO A 1 565 ? -21.484 27.688 19.969 1 96.12 565 PRO A N 1
ATOM 4388 C CA . PRO A 1 565 ? -22.141 27.312 21.219 1 96.12 565 PRO A CA 1
ATOM 4389 C C . PRO A 1 565 ? -21.406 26.203 21.953 1 96.12 565 PRO A C 1
ATOM 4391 O O . PRO A 1 565 ? -21.578 26.047 23.172 1 96.12 565 PRO A O 1
ATOM 4394 N N . ALA A 1 566 ? -20.641 25.391 21.266 1 97.06 566 ALA A N 1
ATOM 4395 C CA . ALA A 1 566 ? -19.938 24.266 21.891 1 97.06 566 ALA A CA 1
ATOM 4396 C C . ALA A 1 566 ? -18.938 24.766 22.938 1 97.06 566 ALA A C 1
ATOM 4398 O O . ALA A 1 566 ? -18.531 24 23.812 1 97.06 566 ALA A O 1
ATOM 4399 N N . TYR A 1 567 ? -18.531 26.016 22.891 1 98.06 567 TYR A N 1
ATOM 4400 C CA . TYR A 1 567 ? -17.5 26.562 23.75 1 98.06 567 TYR A CA 1
ATOM 4401 C C . TYR A 1 567 ? -18.125 27.312 24.922 1 98.06 567 TYR A C 1
ATOM 4403 O O . TYR A 1 567 ? -17.422 28 25.672 1 98.06 567 TYR A O 1
ATOM 4411 N N . LYS A 1 568 ? -19.391 27.203 25.078 1 97 568 LYS A N 1
ATOM 4412 C CA . LYS A 1 568 ? -20.109 27.828 26.188 1 97 568 LYS A CA 1
ATOM 4413 C C . LYS A 1 568 ? -20.922 26.797 26.969 1 97 568 LYS A C 1
ATOM 4415 O O . LYS A 1 568 ? -21.469 25.859 26.375 1 97 568 LYS A O 1
ATOM 4420 N N . LYS A 1 569 ? -20.953 27.094 28.234 1 96.19 569 LYS A N 1
ATOM 4421 C CA . LYS A 1 569 ? -21.875 26.328 29.078 1 96.19 569 LYS A CA 1
ATOM 4422 C C . LYS A 1 569 ? -23.312 26.781 28.875 1 96.19 569 LYS A C 1
ATOM 4424 O O . LYS A 1 569 ? -23.562 27.828 28.266 1 96.19 569 LYS A O 1
ATOM 4429 N N . PRO A 1 570 ? -24.281 26.016 29.422 1 92.62 570 PRO A N 1
ATOM 4430 C CA . PRO A 1 570 ? -25.688 26.391 29.25 1 92.62 570 PRO A CA 1
ATOM 4431 C C . PRO A 1 570 ? -26 27.781 29.828 1 92.62 570 PRO A C 1
ATOM 4433 O O . PRO A 1 570 ? -26.875 28.484 29.312 1 92.62 570 PRO A O 1
ATOM 4436 N N . ASP A 1 571 ? -25.25 28.188 30.781 1 95.38 571 ASP A N 1
ATOM 4437 C CA . ASP A 1 571 ? -25.5 29.469 31.422 1 95.38 571 ASP A CA 1
ATOM 4438 C C . ASP A 1 571 ? -24.797 30.594 30.672 1 95.38 571 ASP A C 1
ATOM 4440 O O . ASP A 1 571 ? -24.844 31.75 31.094 1 95.38 571 ASP A O 1
ATOM 4444 N N . GLY A 1 572 ? -24.078 30.219 29.609 1 92.88 572 GLY A N 1
ATOM 4445 C CA . GLY A 1 572 ? -23.422 31.219 28.781 1 92.88 572 GLY A CA 1
ATOM 4446 C C . GLY A 1 572 ? -21.969 31.422 29.141 1 92.88 572 GLY A C 1
ATOM 4447 O O . GLY A 1 572 ? -21.203 32.031 28.375 1 92.88 572 GLY A O 1
ATOM 4448 N N . SER A 1 573 ? -21.562 30.953 30.266 1 95.94 573 SER A N 1
ATOM 4449 C CA . SER A 1 573 ? -20.156 31.062 30.656 1 95.94 573 SER A CA 1
ATOM 4450 C C . SER A 1 573 ? -19.266 30.141 29.828 1 95.94 573 SER A C 1
ATOM 4452 O O . SER A 1 573 ? -19.766 29.188 29.203 1 95.94 573 SER A O 1
ATOM 4454 N N . PRO A 1 574 ? -18.047 30.438 29.75 1 96.81 574 PRO A N 1
ATOM 4455 C CA . PRO A 1 574 ? -17.156 29.625 28.922 1 96.81 574 PRO A CA 1
ATOM 4456 C C . PRO A 1 574 ? -17.016 28.188 29.438 1 96.81 574 PRO A C 1
ATOM 4458 O O . PRO A 1 574 ? -16.953 27.969 30.656 1 96.81 574 PRO A O 1
ATOM 4461 N N . GLU A 1 575 ? -16.953 27.266 28.562 1 97.19 575 GLU A N 1
ATOM 4462 C CA . GLU A 1 575 ? -16.656 25.875 28.875 1 97.19 575 GLU A CA 1
ATOM 4463 C C . GLU A 1 575 ? -15.242 25.719 29.438 1 97.19 575 GLU A C 1
ATOM 4465 O O . GLU A 1 575 ? -14.406 26.609 29.281 1 97.19 575 GLU A O 1
ATOM 4470 N N . ASP A 1 576 ? -14.984 24.547 30.109 1 96 576 ASP A N 1
ATOM 4471 C CA . ASP A 1 576 ? -13.648 24.25 30.641 1 96 576 ASP A CA 1
ATOM 4472 C C . ASP A 1 576 ? -12.609 24.266 29.516 1 96 576 ASP A C 1
ATOM 4474 O O . ASP A 1 576 ? -12.805 23.625 28.484 1 96 576 ASP A O 1
ATOM 4478 N N . GLY A 1 577 ? -11.547 25 29.75 1 97.25 577 GLY A N 1
ATOM 4479 C CA . GLY A 1 577 ? -10.453 24.969 28.797 1 97.25 577 GLY A CA 1
ATOM 4480 C C . GLY A 1 577 ? -10.5 26.094 27.797 1 97.25 577 GLY A C 1
ATOM 4481 O O . GLY A 1 577 ? -9.516 26.375 27.109 1 97.25 577 GLY A O 1
ATOM 4482 N N . VAL A 1 578 ? -11.641 26.812 27.672 1 98.38 578 VAL A N 1
ATOM 4483 C CA . VAL A 1 578 ? -11.766 27.922 26.719 1 98.38 578 VAL A CA 1
ATOM 4484 C C . VAL A 1 578 ? -10.781 29.031 27.062 1 98.38 578 VAL A C 1
ATOM 4486 O O . VAL A 1 578 ? -10.234 29.688 26.172 1 98.38 578 VAL A O 1
ATOM 4489 N N . ASP A 1 579 ? -10.578 29.25 28.375 1 98 579 ASP A N 1
ATOM 4490 C CA . ASP A 1 579 ? -9.633 30.266 28.797 1 98 579 ASP A CA 1
ATOM 4491 C C . ASP A 1 579 ? -8.227 29.969 28.281 1 98 579 ASP A C 1
ATOM 4493 O O . ASP A 1 579 ? -7.449 30.891 28 1 98 579 ASP A O 1
ATOM 4497 N N . PHE A 1 580 ? -7.797 28.719 28.156 1 98.12 580 PHE A N 1
ATOM 4498 C CA . PHE A 1 580 ? -6.52 28.375 27.531 1 98.12 580 PHE A CA 1
ATOM 4499 C C . PHE A 1 580 ? -6.52 28.734 26.047 1 98.12 580 PHE A C 1
ATOM 4501 O O . PHE A 1 580 ? -5.531 29.266 25.531 1 98.12 580 PHE A O 1
ATOM 4508 N N . LEU A 1 581 ? -7.617 28.391 25.297 1 98.31 581 LEU A N 1
ATOM 4509 C CA . LEU A 1 581 ? -7.719 28.688 23.875 1 98.31 581 LEU A CA 1
ATOM 4510 C C . LEU A 1 581 ? -7.551 30.172 23.609 1 98.31 581 LEU A C 1
ATOM 4512 O O . LEU A 1 581 ? -7.012 30.562 22.562 1 98.31 581 LEU A O 1
ATOM 4516 N N . LYS A 1 582 ? -8 31 24.516 1 97.62 582 LYS A N 1
ATOM 4517 C CA . LYS A 1 582 ? -7.93 32.438 24.359 1 97.62 582 LYS A CA 1
ATOM 4518 C C . LYS A 1 582 ? -6.5 32.938 24.547 1 97.62 582 LYS A C 1
ATOM 4520 O O . LYS A 1 582 ? -6.18 34.062 24.156 1 97.62 582 LYS A O 1
ATOM 4525 N N . ARG A 1 583 ? -5.602 32.062 25.062 1 95.56 583 ARG A N 1
ATOM 4526 C CA . ARG A 1 583 ? -4.277 32.531 25.453 1 95.56 583 ARG A CA 1
ATOM 4527 C C . ARG A 1 583 ? -3.195 31.938 24.562 1 95.56 583 ARG A C 1
ATOM 4529 O O . ARG A 1 583 ? -2.125 32.531 24.391 1 95.56 583 ARG A O 1
ATOM 4536 N N . VAL A 1 584 ? -3.449 30.75 24.062 1 98.12 584 VAL A N 1
ATOM 4537 C CA . VAL A 1 584 ? -2.389 29.984 23.406 1 98.12 584 VAL A CA 1
ATOM 4538 C C . VAL A 1 584 ? -2 30.641 22.094 1 98.12 584 VAL A C 1
ATOM 4540 O O . VAL A 1 584 ? -2.867 31.031 21.297 1 98.12 584 VAL A O 1
ATOM 4543 N N . PRO A 1 585 ? -0.722 30.875 21.797 1 97.5 585 PRO A N 1
ATOM 4544 C CA . PRO A 1 585 ? -0.283 31.438 20.516 1 97.5 585 PRO A CA 1
ATOM 4545 C C . PRO A 1 585 ? -0.284 30.422 19.391 1 97.5 585 PRO A C 1
ATOM 4547 O O . PRO A 1 585 ? -0.412 29.219 19.641 1 97.5 585 PRO A O 1
ATOM 4550 N N . ALA A 1 586 ? -0.135 30.906 18.172 1 98 586 ALA A N 1
ATOM 4551 C CA . ALA A 1 586 ? -0.094 30.016 17.016 1 98 586 ALA A CA 1
ATOM 4552 C C . ALA A 1 586 ? 1.312 29.953 16.422 1 98 586 ALA A C 1
ATOM 4554 O O . ALA A 1 586 ? 1.529 29.297 15.398 1 98 586 ALA A O 1
ATOM 4555 N N . SER A 1 587 ? 2.271 30.594 16.984 1 97.88 587 SER A N 1
ATOM 4556 C CA . SER A 1 587 ? 3.674 30.578 16.578 1 97.88 587 SER A CA 1
ATOM 4557 C C . SER A 1 587 ? 4.594 30.672 17.797 1 97.88 587 SER A C 1
ATOM 4559 O O . SER A 1 587 ? 4.203 31.203 18.828 1 97.88 587 SER A O 1
ATOM 4561 N N . TRP A 1 588 ? 5.812 30.219 17.656 1 98.44 588 TRP A N 1
ATOM 4562 C CA . TRP A 1 588 ? 6.656 30.016 18.828 1 98.44 588 TRP A CA 1
ATOM 4563 C C . TRP A 1 588 ? 8.07 30.516 18.578 1 98.44 588 TRP A C 1
ATOM 4565 O O . TRP A 1 588 ? 8.516 30.594 17.422 1 98.44 588 TRP A O 1
ATOM 4575 N N . ASP A 1 589 ? 8.758 30.828 19.641 1 98.12 589 ASP A N 1
ATOM 4576 C CA . ASP A 1 589 ? 10.148 31.266 19.578 1 98.12 589 ASP A CA 1
ATOM 4577 C C . ASP A 1 589 ? 11.102 30.094 19.75 1 98.12 589 ASP A C 1
ATOM 4579 O O . ASP A 1 589 ? 12.219 30.109 19.234 1 98.12 589 ASP A O 1
ATOM 4583 N N . GLU A 1 590 ? 10.648 29.109 20.5 1 97.81 590 GLU A N 1
ATOM 4584 C CA . GLU A 1 590 ? 11.484 27.969 20.844 1 97.81 590 GLU A CA 1
ATOM 4585 C C . GLU A 1 590 ? 10.633 26.734 21.141 1 97.81 590 GLU A C 1
ATOM 4587 O O . GLU A 1 590 ? 9.531 26.844 21.672 1 97.81 590 GLU A O 1
ATOM 4592 N N . THR A 1 591 ? 11.07 25.562 20.75 1 97.94 591 THR A N 1
ATOM 4593 C CA . THR A 1 591 ? 10.422 24.281 21.016 1 97.94 591 THR A CA 1
ATOM 4594 C C . THR A 1 591 ? 11.383 23.328 21.719 1 97.94 591 THR A C 1
ATOM 4596 O O . THR A 1 591 ? 12.547 23.188 21.312 1 97.94 591 THR A O 1
ATOM 4599 N N . ARG A 1 592 ? 10.914 22.656 22.75 1 97.38 592 ARG A N 1
ATOM 4600 C CA . ARG A 1 592 ? 11.68 21.672 23.5 1 97.38 592 ARG A CA 1
ATOM 4601 C C . ARG A 1 592 ? 10.891 20.391 23.672 1 97.38 592 ARG A C 1
ATOM 4603 O O . ARG A 1 592 ? 9.727 20.422 24.094 1 97.38 592 ARG A O 1
ATOM 4610 N N . PHE A 1 593 ? 11.555 19.297 23.375 1 97.69 593 PHE A N 1
ATOM 4611 C CA . PHE A 1 593 ? 11.016 18 23.766 1 97.69 593 PHE A CA 1
ATOM 4612 C C . PHE A 1 593 ? 11.328 17.703 25.219 1 97.69 593 PHE A C 1
ATOM 4614 O O . PHE A 1 593 ? 12.484 17.766 25.641 1 97.69 593 PHE A O 1
ATOM 4621 N N . ILE A 1 594 ? 10.305 17.328 25.938 1 98 594 ILE A N 1
ATOM 4622 C CA . ILE A 1 594 ? 10.492 17.141 27.375 1 98 594 ILE A CA 1
ATOM 4623 C C . ILE A 1 594 ? 10.594 15.641 27.672 1 98 594 ILE A C 1
ATOM 4625 O O . ILE A 1 594 ? 11.602 15.18 28.219 1 98 594 ILE A O 1
ATOM 4629 N N . LEU A 1 595 ? 9.555 14.906 27.312 1 96.81 595 LEU A N 1
ATOM 4630 C CA . LEU A 1 595 ? 9.578 13.469 27.516 1 96.81 595 LEU A CA 1
ATOM 4631 C C . LEU A 1 595 ? 8.523 12.773 26.656 1 96.81 595 LEU A C 1
ATOM 4633 O O . LEU A 1 595 ? 7.641 13.438 26.094 1 96.81 595 LEU A O 1
ATOM 4637 N N . GLY A 1 596 ? 8.711 11.438 26.531 1 96.19 596 GLY A N 1
ATOM 4638 C CA . GLY A 1 596 ? 7.715 10.625 25.844 1 96.19 596 GLY A CA 1
ATOM 4639 C C . GLY A 1 596 ? 8.328 9.578 24.938 1 96.19 596 GLY A C 1
ATOM 4640 O O . GLY A 1 596 ? 9.547 9.414 24.906 1 96.19 596 GLY A O 1
ATOM 4641 N N . ASP A 1 597 ? 7.371 8.852 24.344 1 94.19 597 ASP A N 1
ATOM 4642 C CA . ASP A 1 597 ? 7.672 7.781 23.406 1 94.19 597 ASP A CA 1
ATOM 4643 C C . ASP A 1 597 ? 6.578 7.664 22.344 1 94.19 597 ASP A C 1
ATOM 4645 O O . ASP A 1 597 ? 5.395 7.816 22.641 1 94.19 597 ASP A O 1
ATOM 4649 N N . ILE A 1 598 ? 7 7.32 21.156 1 94.81 598 ILE A N 1
ATOM 4650 C CA . ILE A 1 598 ? 6.125 7.332 20 1 94.81 598 ILE A CA 1
ATOM 4651 C C . ILE A 1 598 ? 4.914 6.438 20.25 1 94.81 598 ILE A C 1
ATOM 4653 O O . ILE A 1 598 ? 3.824 6.695 19.734 1 94.81 598 ILE A O 1
ATOM 4657 N N . ASP A 1 599 ? 4.965 5.453 21.078 1 89.75 599 ASP A N 1
ATOM 4658 C CA . ASP A 1 599 ? 3.893 4.48 21.281 1 89.75 599 ASP A CA 1
ATOM 4659 C C . ASP A 1 599 ? 3.166 4.719 22.594 1 89.75 599 ASP A C 1
ATOM 4661 O O . ASP A 1 599 ? 2.33 3.908 23 1 89.75 599 ASP A O 1
ATOM 4665 N N . GLU A 1 600 ? 3.451 5.891 23.312 1 95.25 600 GLU A N 1
ATOM 4666 C CA . GLU A 1 600 ? 2.902 6.008 24.672 1 95.25 600 GLU A CA 1
ATOM 4667 C C . GLU A 1 600 ? 2.395 7.418 24.938 1 95.25 600 GLU A C 1
ATOM 4669 O O . GLU A 1 600 ? 1.213 7.617 25.234 1 95.25 600 GLU A O 1
ATOM 4674 N N . CYS A 1 601 ? 3.289 8.398 24.859 1 98.06 601 CYS A N 1
ATOM 4675 C CA . CYS A 1 601 ? 2.932 9.766 25.203 1 98.06 601 CYS A CA 1
ATOM 4676 C C . CYS A 1 601 ? 3.932 10.758 24.625 1 98.06 601 CYS A C 1
ATOM 4678 O O . CYS A 1 601 ? 5 10.359 24.156 1 98.06 601 CYS A O 1
ATOM 4680 N N . VAL A 1 602 ? 3.594 12.016 24.641 1 98.69 602 VAL A N 1
ATOM 4681 C CA . VAL A 1 602 ? 4.469 13.094 24.188 1 98.69 602 VAL A CA 1
ATOM 4682 C C . VAL A 1 602 ? 4.258 14.328 25.062 1 98.69 602 VAL A C 1
ATOM 4684 O O . VAL A 1 602 ? 3.121 14.664 25.406 1 98.69 602 VAL A O 1
ATOM 4687 N N . VAL A 1 603 ? 5.316 14.961 25.516 1 98.75 603 VAL A N 1
ATOM 4688 C CA . VAL A 1 603 ? 5.305 16.234 26.219 1 98.75 603 VAL A CA 1
ATOM 4689 C C . VAL A 1 603 ? 6.27 17.203 25.547 1 98.75 603 VAL A C 1
ATOM 4691 O O . VAL A 1 603 ? 7.477 16.953 25.484 1 98.75 603 VAL A O 1
ATOM 4694 N N . ILE A 1 604 ? 5.77 18.281 25.094 1 98.62 604 ILE A N 1
ATOM 4695 C CA . ILE A 1 604 ? 6.543 19.312 24.391 1 98.62 604 ILE A CA 1
ATOM 4696 C C . ILE A 1 604 ? 6.336 20.672 25.078 1 98.62 604 ILE A C 1
ATOM 4698 O O . ILE A 1 604 ? 5.227 20.984 25.516 1 98.62 604 ILE A O 1
ATOM 4702 N N . ALA A 1 605 ? 7.375 21.453 25.219 1 98.69 605 ALA A N 1
ATOM 4703 C CA . ALA A 1 605 ? 7.312 22.828 25.688 1 98.69 605 ALA A CA 1
ATOM 4704 C C . ALA A 1 605 ? 7.684 23.797 24.578 1 98.69 605 ALA A C 1
ATOM 4706 O O . ALA A 1 605 ? 8.633 23.562 23.828 1 98.69 605 ALA A O 1
ATOM 4707 N N . ARG A 1 606 ? 6.91 24.844 24.453 1 98.62 606 ARG A N 1
ATOM 4708 C CA . ARG A 1 606 ? 7.191 25.906 23.484 1 98.62 606 ARG A CA 1
ATOM 4709 C C . ARG A 1 606 ? 7.133 27.281 24.125 1 98.62 606 ARG A C 1
ATOM 4711 O O . ARG A 1 606 ? 6.305 27.516 25.016 1 98.62 606 ARG A O 1
ATOM 4718 N N . ARG A 1 607 ? 7.984 28.172 23.641 1 98.5 607 ARG A N 1
ATOM 4719 C CA . ARG A 1 607 ? 8.039 29.516 24.203 1 98.5 607 ARG A CA 1
ATOM 4720 C C . ARG A 1 607 ? 7.488 30.547 23.203 1 98.5 607 ARG A C 1
ATOM 4722 O O . ARG A 1 607 ? 7.75 30.453 22 1 98.5 607 ARG A O 1
ATOM 4729 N N . SER A 1 608 ? 6.75 31.406 23.594 1 98.06 608 SER A N 1
ATOM 4730 C CA . SER A 1 608 ? 6.328 32.625 22.906 1 98.06 608 SER A CA 1
ATOM 4731 C C . SER A 1 608 ? 6.562 33.844 23.766 1 98.06 608 SER A C 1
ATOM 4733 O O . SER A 1 608 ? 5.914 34.031 24.812 1 98.06 608 SER A O 1
ATOM 4735 N N . GLY A 1 609 ? 7.434 34.688 23.359 1 96.31 609 GLY A N 1
ATOM 4736 C CA . GLY A 1 609 ? 7.859 35.781 24.25 1 96.31 609 GLY A CA 1
ATOM 4737 C C . GLY A 1 609 ? 8.523 35.25 25.516 1 96.31 609 GLY A C 1
ATOM 4738 O O . GLY A 1 609 ? 9.477 34.469 25.453 1 96.31 609 GLY A O 1
ATOM 4739 N N . ASP A 1 610 ? 7.922 35.656 26.641 1 95.31 610 ASP A N 1
ATOM 4740 C CA . ASP A 1 610 ? 8.5 35.281 27.922 1 95.31 610 ASP A CA 1
ATOM 4741 C C . ASP A 1 610 ? 7.699 34.125 28.547 1 95.31 610 ASP A C 1
ATOM 4743 O O . ASP A 1 610 ? 8.055 33.625 29.625 1 95.31 610 ASP A O 1
ATOM 4747 N N . SER A 1 611 ? 6.715 33.688 27.844 1 97.44 611 SER A N 1
ATOM 4748 C CA . SER A 1 611 ? 5.84 32.656 28.375 1 97.44 611 SER A CA 1
ATOM 4749 C C . SER A 1 611 ? 6.129 31.312 27.734 1 97.44 611 SER A C 1
ATOM 4751 O O . SER A 1 611 ? 6.434 31.234 26.547 1 97.44 611 SER A O 1
ATOM 4753 N N . TRP A 1 612 ? 6.098 30.281 28.547 1 98.5 612 TRP A N 1
ATOM 4754 C CA . TRP A 1 612 ? 6.203 28.906 28.062 1 98.5 612 TRP A CA 1
ATOM 4755 C C . TRP A 1 612 ? 4.848 28.219 28.094 1 98.5 612 TRP A C 1
ATOM 4757 O O . TRP A 1 612 ? 4.02 28.5 28.969 1 98.5 612 TRP A O 1
ATOM 4767 N N . TYR A 1 613 ? 4.625 27.406 27.203 1 98.81 613 TYR A N 1
ATOM 4768 C CA . TYR A 1 613 ? 3.463 26.516 27.125 1 98.81 613 TYR A CA 1
ATOM 4769 C C . TYR A 1 613 ? 3.889 25.062 27.016 1 98.81 613 TYR A C 1
ATOM 4771 O O . TYR A 1 613 ? 4.809 24.734 26.25 1 98.81 613 TYR A O 1
ATOM 4779 N N . VAL A 1 614 ? 3.301 24.203 27.797 1 98.81 614 VAL A N 1
ATOM 4780 C CA . VAL A 1 614 ? 3.586 22.766 27.766 1 98.81 614 VAL A CA 1
ATOM 4781 C C . VAL A 1 614 ? 2.328 22 27.359 1 98.81 614 VAL A C 1
ATOM 4783 O O . VAL A 1 614 ? 1.24 22.266 27.875 1 98.81 614 VAL A O 1
ATOM 4786 N N . GLY A 1 615 ? 2.42 21.141 26.391 1 98.81 615 GLY A N 1
ATOM 4787 C CA . GLY A 1 615 ? 1.359 20.203 26.016 1 98.81 615 GLY A CA 1
ATOM 4788 C C . GLY A 1 615 ? 1.742 18.75 26.219 1 98.81 615 GLY A C 1
ATOM 4789 O O . GLY A 1 615 ? 2.846 18.344 25.844 1 98.81 615 GLY A O 1
ATOM 4790 N N . ALA A 1 616 ? 0.852 17.984 26.844 1 98.88 616 ALA A N 1
ATOM 4791 C CA . ALA A 1 616 ? 1.037 16.562 27.078 1 98.88 616 ALA A CA 1
ATOM 4792 C C . ALA A 1 616 ? -0.132 15.75 26.516 1 98.88 616 ALA A C 1
ATOM 4794 O O . ALA A 1 616 ? -1.294 16.125 26.688 1 98.88 616 ALA A O 1
ATOM 4795 N N . MET A 1 617 ? 0.115 14.711 25.781 1 98.81 617 MET A N 1
ATOM 4796 C CA . MET A 1 617 ? -0.869 13.758 25.266 1 98.81 617 MET A CA 1
ATOM 4797 C C . MET A 1 617 ? -0.439 12.32 25.547 1 98.81 617 MET A C 1
ATOM 4799 O O . MET A 1 617 ? 0.748 12 25.484 1 98.81 617 MET A O 1
ATOM 4803 N N . THR A 1 618 ? -1.412 11.445 25.844 1 98.62 618 THR A N 1
ATOM 4804 C CA . THR A 1 618 ? -1.094 10.047 26.109 1 98.62 618 THR A CA 1
ATOM 4805 C C . THR A 1 618 ? -2.152 9.125 25.516 1 98.62 618 THR A C 1
ATOM 4807 O O . THR A 1 618 ? -3.301 9.531 25.328 1 98.62 618 THR A O 1
ATOM 4810 N N . ASP A 1 619 ? -1.707 7.945 25.172 1 97.06 619 ASP A N 1
ATOM 4811 C CA . ASP A 1 619 ? -2.627 6.918 24.688 1 97.06 619 ASP A CA 1
ATOM 4812 C C . ASP A 1 619 ? -3.303 6.203 25.859 1 97.06 619 ASP A C 1
ATOM 4814 O O . ASP A 1 619 ? -4.484 5.855 25.781 1 97.06 619 ASP A O 1
ATOM 4818 N N . GLY A 1 620 ? -2.58 6.031 27 1 97.5 620 GLY A N 1
ATOM 4819 C CA . GLY A 1 620 ? -3.09 5.387 28.203 1 97.5 620 GLY A CA 1
ATOM 4820 C C . GLY A 1 620 ? -2.904 6.223 29.453 1 97.5 620 GLY A C 1
ATOM 4821 O O . GLY A 1 620 ? -2.018 7.074 29.516 1 97.5 620 GLY A O 1
ATOM 4822 N N . ALA A 1 621 ? -3.713 5.867 30.422 1 97.88 621 ALA A N 1
ATOM 4823 C CA . ALA A 1 621 ? -3.654 6.617 31.688 1 97.88 621 ALA A CA 1
ATOM 4824 C C . ALA A 1 621 ? -2.27 6.52 32.312 1 97.88 621 ALA A C 1
ATOM 4826 O O . ALA A 1 621 ? -1.646 5.457 32.312 1 97.88 621 ALA A O 1
ATOM 4827 N N . LYS A 1 622 ? -1.823 7.707 32.812 1 97.25 622 LYS A N 1
ATOM 4828 C CA . LYS A 1 622 ? -0.543 7.711 33.5 1 97.25 622 LYS A CA 1
ATOM 4829 C C . LYS A 1 622 ? -0.334 9.023 34.25 1 97.25 622 LYS A C 1
ATOM 4831 O O . LYS A 1 622 ? -0.973 10.031 33.938 1 97.25 622 LYS A O 1
ATOM 4836 N N . THR A 1 623 ? 0.51 8.922 35.219 1 98.06 623 THR A N 1
ATOM 4837 C CA . THR A 1 623 ? 1.019 10.102 35.906 1 98.06 623 THR A CA 1
ATOM 4838 C C . THR A 1 623 ? 2.455 10.391 35.469 1 98.06 623 THR A C 1
ATOM 4840 O O . THR A 1 623 ? 3.314 9.508 35.531 1 98.06 623 THR A O 1
ATOM 4843 N N . ILE A 1 624 ? 2.639 11.641 35.062 1 97.62 624 ILE A N 1
ATOM 4844 C CA . ILE A 1 624 ? 3.98 11.969 34.594 1 97.62 624 ILE A CA 1
ATOM 4845 C C . ILE A 1 624 ? 4.547 13.125 35.438 1 97.62 624 ILE A C 1
ATOM 4847 O O . ILE A 1 624 ? 3.795 13.898 36 1 97.62 624 ILE A O 1
ATOM 4851 N N . SER A 1 625 ? 5.844 13.141 35.531 1 98 625 SER A N 1
ATOM 4852 C CA . SER A 1 625 ? 6.59 14.258 36.094 1 98 625 SER A CA 1
ATOM 4853 C C . SER A 1 625 ? 7.262 15.086 35 1 98 625 SER A C 1
ATOM 4855 O O . SER A 1 625 ? 8.117 14.586 34.281 1 98 625 SER A O 1
ATOM 4857 N N . VAL A 1 626 ? 6.922 16.375 34.875 1 98.19 626 VAL A N 1
ATOM 4858 C CA . VAL A 1 626 ? 7.441 17.266 33.875 1 98.19 626 VAL A CA 1
ATOM 4859 C C . VAL A 1 626 ? 8.57 18.109 34.438 1 98.19 626 VAL A C 1
ATOM 4861 O O . VAL A 1 626 ? 8.32 19.062 35.188 1 98.19 626 VAL A O 1
ATOM 4864 N N . PRO A 1 627 ? 9.781 17.844 34.094 1 98 627 PRO A N 1
ATOM 4865 C CA . PRO A 1 627 ? 10.867 18.719 34.531 1 98 627 PRO A CA 1
ATOM 4866 C C . PRO A 1 627 ? 10.766 20.141 33.969 1 98 627 PRO A C 1
ATOM 4868 O O . PRO A 1 627 ? 10.391 20.297 32.812 1 98 627 PRO A O 1
ATOM 4871 N N . LEU A 1 628 ? 11.117 21.156 34.781 1 98.19 628 LEU A N 1
ATOM 4872 C CA . LEU A 1 628 ? 10.969 22.547 34.344 1 98.19 628 LEU A CA 1
ATOM 4873 C C . LEU A 1 628 ? 12.328 23.188 34.125 1 98.19 628 LEU A C 1
ATOM 4875 O O . LEU A 1 628 ? 12.453 24.406 34.156 1 98.19 628 LEU A O 1
ATOM 4879 N N . ASN A 1 629 ? 13.273 22.375 33.844 1 97 629 ASN A N 1
ATOM 4880 C CA . ASN A 1 629 ? 14.648 22.859 33.719 1 97 629 ASN A CA 1
ATOM 4881 C C . ASN A 1 629 ? 14.836 23.688 32.438 1 97 629 ASN A C 1
ATOM 4883 O O . ASN A 1 629 ? 15.898 24.266 32.25 1 97 629 ASN A O 1
ATOM 4887 N N . PHE A 1 630 ? 13.875 23.828 31.594 1 96.31 630 PHE A N 1
ATOM 4888 C CA . PHE A 1 630 ? 13.938 24.688 30.406 1 96.31 630 PHE A CA 1
ATOM 4889 C C . PHE A 1 630 ? 13.648 26.141 30.766 1 96.31 630 PHE A C 1
ATOM 4891 O O . PHE A 1 630 ? 13.898 27.047 29.969 1 96.31 630 PHE A O 1
ATOM 4898 N N . LEU A 1 631 ? 13.188 26.391 31.953 1 97.31 631 LEU A N 1
ATOM 4899 C CA . LEU A 1 631 ? 12.891 27.734 32.406 1 97.31 631 LEU A CA 1
ATOM 4900 C C . LEU A 1 631 ? 14.164 28.484 32.781 1 97.31 631 LEU A C 1
ATOM 4902 O O . LEU A 1 631 ? 15.172 27.875 33.125 1 97.31 631 LEU A O 1
ATOM 4906 N N . GLY A 1 632 ? 14.141 29.812 32.688 1 93.31 632 GLY A N 1
ATOM 4907 C CA . GLY A 1 632 ? 15.234 30.656 33.156 1 93.31 632 GLY A CA 1
ATOM 4908 C C . GLY A 1 632 ? 15.25 30.828 34.656 1 93.31 632 GLY A C 1
ATOM 4909 O O . GLY A 1 632 ? 14.422 30.234 35.375 1 93.31 632 GLY A O 1
ATOM 4910 N N . ARG A 1 633 ? 16.125 31.672 35.094 1 92.5 633 ARG A N 1
ATOM 4911 C CA . ARG A 1 633 ? 16.219 31.969 36.5 1 92.5 633 ARG A CA 1
ATOM 4912 C C . ARG A 1 633 ? 15.023 32.781 37 1 92.5 633 ARG A C 1
ATOM 4914 O O . ARG A 1 633 ? 14.469 33.562 36.219 1 92.5 633 ARG A O 1
ATOM 4921 N N . GLY A 1 634 ? 14.578 32.531 38.219 1 94.19 634 GLY A N 1
ATOM 4922 C CA . GLY A 1 634 ? 13.5 33.312 38.844 1 94.19 634 GLY A CA 1
ATOM 4923 C C . GLY A 1 634 ? 12.234 32.5 39.062 1 94.19 634 GLY A C 1
ATOM 4924 O O . GLY A 1 634 ? 12.242 31.266 38.906 1 94.19 634 GLY A O 1
ATOM 4925 N N . ALA A 1 635 ? 11.25 33.219 39.5 1 95.94 635 ALA A N 1
ATOM 4926 C CA . ALA A 1 635 ? 9.969 32.594 39.812 1 95.94 635 ALA A CA 1
ATOM 4927 C C . ALA A 1 635 ? 8.992 32.719 38.656 1 95.94 635 ALA A C 1
ATOM 4929 O O . ALA A 1 635 ? 8.984 33.75 37.969 1 95.94 635 ALA A O 1
ATOM 4930 N N . TYR A 1 636 ? 8.312 31.703 38.469 1 97.94 636 TYR A N 1
ATOM 4931 C CA . TYR A 1 636 ? 7.281 31.641 37.438 1 97.94 636 TYR A CA 1
ATOM 4932 C C . TYR A 1 636 ? 5.938 31.25 38.031 1 97.94 636 TYR A C 1
ATOM 4934 O O . TYR A 1 636 ? 5.883 30.594 39.062 1 97.94 636 TYR A O 1
ATOM 4942 N N . LYS A 1 637 ? 4.855 31.688 37.406 1 98 637 LYS A N 1
ATOM 4943 C CA . LYS A 1 637 ? 3.508 31.188 37.688 1 98 637 LYS A CA 1
ATOM 4944 C C . LYS A 1 637 ? 3.076 30.156 36.656 1 98 637 LYS A C 1
ATOM 4946 O O . LYS A 1 637 ? 3.125 30.438 35.438 1 98 637 LYS A O 1
ATOM 4951 N N . ALA A 1 638 ? 2.727 29.031 37.125 1 98.31 638 ALA A N 1
ATOM 4952 C CA . ALA A 1 638 ? 2.199 27.984 36.25 1 98.31 638 ALA A CA 1
ATOM 4953 C C . ALA A 1 638 ? 0.688 27.844 36.406 1 98.31 638 ALA A C 1
ATOM 4955 O O . ALA A 1 638 ? 0.191 27.672 37.531 1 98.31 638 ALA A O 1
ATOM 4956 N N . VAL A 1 639 ? -0.037 28.016 35.406 1 98.5 639 VAL A N 1
ATOM 4957 C CA . VAL A 1 639 ? -1.445 27.641 35.312 1 98.5 639 VAL A CA 1
ATOM 4958 C C . VAL A 1 639 ? -1.589 26.297 34.625 1 98.5 639 VAL A C 1
ATOM 4960 O O . VAL A 1 639 ? -1.15 26.125 33.469 1 98.5 639 VAL A O 1
ATOM 4963 N N . VAL A 1 640 ? -2.191 25.312 35.312 1 98.5 640 VAL A N 1
ATOM 4964 C CA . VAL A 1 640 ? -2.238 23.922 34.844 1 98.5 640 VAL A CA 1
ATOM 4965 C C . VAL A 1 640 ? -3.682 23.531 34.531 1 98.5 640 VAL A C 1
ATOM 4967 O O . VAL A 1 640 ? -4.578 23.766 35.344 1 98.5 640 VAL A O 1
ATOM 4970 N N . TRP A 1 641 ? -3.959 23.078 33.312 1 98.38 641 TRP A N 1
ATOM 4971 C CA . TRP A 1 641 ? -5.207 22.422 32.938 1 98.38 641 TRP A CA 1
ATOM 4972 C C . TRP A 1 641 ? -4.996 20.922 32.719 1 98.38 641 TRP A C 1
ATOM 4974 O O . TRP A 1 641 ? -4.402 20.516 31.719 1 98.38 641 TRP A O 1
ATOM 4984 N N . GLU A 1 642 ? -5.418 20.047 33.594 1 97.31 642 GLU A N 1
ATOM 4985 C CA . GLU A 1 642 ? -5.273 18.594 33.469 1 97.31 642 GLU A CA 1
ATOM 4986 C C . GLU A 1 642 ? -6.629 17.906 33.312 1 97.31 642 GLU A C 1
ATOM 4988 O O . GLU A 1 642 ? -7.672 18.562 33.406 1 97.31 642 GLU A O 1
ATOM 4993 N N . ASP A 1 643 ? -6.582 16.594 33 1 98.56 643 ASP A N 1
ATOM 4994 C CA . ASP A 1 643 ? -7.82 15.844 32.844 1 98.56 643 ASP A CA 1
ATOM 4995 C C . ASP A 1 643 ? -8.695 15.914 34.094 1 98.56 643 ASP A C 1
ATOM 4997 O O . ASP A 1 643 ? -8.195 15.812 35.188 1 98.56 643 ASP A O 1
ATOM 5001 N N . GLY A 1 644 ? -9.961 16.203 33.875 1 97.12 644 GLY A N 1
ATOM 5002 C CA . GLY A 1 644 ? -10.922 16.188 34.969 1 97.12 644 GLY A CA 1
ATOM 5003 C C . GLY A 1 644 ? -11.578 14.836 35.156 1 97.12 644 GLY A C 1
ATOM 5004 O O . GLY A 1 644 ? -10.984 13.805 34.844 1 97.12 644 GLY A O 1
ATOM 5005 N N . ASP A 1 645 ? -12.789 14.883 35.75 1 94.5 645 ASP A N 1
ATOM 5006 C CA . ASP A 1 645 ? -13.477 13.656 36.125 1 94.5 645 ASP A CA 1
ATOM 5007 C C . ASP A 1 645 ? -14.172 13.023 34.938 1 94.5 645 ASP A C 1
ATOM 5009 O O . ASP A 1 645 ? -14.469 11.828 34.938 1 94.5 645 ASP A O 1
ATOM 5013 N N . HIS A 1 646 ? -14.461 13.891 34 1 94.94 646 HIS A N 1
ATOM 5014 C CA . HIS A 1 646 ? -15.094 13.445 32.75 1 94.94 646 HIS A CA 1
ATOM 5015 C C . HIS A 1 646 ? -14.289 13.867 31.547 1 94.94 646 HIS A C 1
ATOM 5017 O O . HIS A 1 646 ? -13.539 14.844 31.594 1 94.94 646 HIS A O 1
ATOM 5023 N N . PRO A 1 647 ? -14.477 13.07 30.422 1 97.31 647 PRO A N 1
ATOM 5024 C CA . PRO A 1 647 ? -13.648 13.375 29.25 1 97.31 647 PRO A CA 1
ATOM 5025 C C . PRO A 1 647 ? -13.758 14.836 28.812 1 97.31 647 PRO A C 1
ATOM 5027 O O . PRO A 1 647 ? -12.82 15.375 28.219 1 97.31 647 PRO A O 1
ATOM 5030 N N . SER A 1 648 ? -14.844 15.523 29.078 1 96.5 648 SER A N 1
ATOM 5031 C CA . SER A 1 648 ? -15.062 16.891 28.625 1 96.5 648 SER A CA 1
ATOM 5032 C C . SER A 1 648 ? -14.719 17.906 29.703 1 96.5 648 SER A C 1
ATOM 5034 O O . SER A 1 648 ? -15.008 19.094 29.562 1 96.5 648 SER A O 1
ATOM 5036 N N . SER A 1 649 ? -14.148 17.484 30.812 1 96.12 649 SER A N 1
ATOM 5037 C CA . SER A 1 649 ? -13.844 18.406 31.891 1 96.12 649 SER A CA 1
ATOM 5038 C C . SER A 1 649 ? -12.336 18.531 32.125 1 96.12 649 SER A C 1
ATOM 5040 O O . SER A 1 649 ? -11.578 17.625 31.766 1 96.12 649 SER A O 1
ATOM 5042 N N . VAL A 1 650 ? -11.977 19.656 32.625 1 97.44 650 VAL A N 1
ATOM 5043 C CA . VAL A 1 650 ? -10.586 19.938 32.969 1 97.44 650 VAL A CA 1
ATOM 5044 C C . VAL A 1 650 ? -10.508 20.406 34.438 1 97.44 650 VAL A C 1
ATOM 5046 O O . VAL A 1 650 ? -11.445 21.016 34.938 1 97.44 650 VAL A O 1
ATOM 5049 N N . LYS A 1 651 ? -9.477 19.984 35.062 1 97.69 651 LYS A N 1
ATOM 5050 C CA . LYS A 1 651 ? -9.125 20.516 36.375 1 97.69 651 LYS A CA 1
ATOM 5051 C C . LYS A 1 651 ? -8.047 21.594 36.25 1 97.69 651 LYS A C 1
ATOM 5053 O O . LYS A 1 651 ? -6.922 21.312 35.844 1 97.69 651 LYS A O 1
ATOM 5058 N N . LYS A 1 652 ? -8.383 22.797 36.656 1 97.75 652 LYS A N 1
ATOM 5059 C CA . LYS A 1 652 ? -7.469 23.938 36.562 1 97.75 652 LYS A CA 1
ATOM 5060 C C . LYS A 1 652 ? -6.824 24.234 37.906 1 97.75 652 LYS A C 1
ATOM 5062 O O . LYS A 1 652 ? -7.492 24.172 38.938 1 97.75 652 LYS A O 1
ATOM 5067 N N . SER A 1 653 ? -5.543 24.469 37.969 1 97.88 653 SER A N 1
ATOM 5068 C CA . SER A 1 653 ? -4.828 24.875 39.156 1 97.88 653 SER A CA 1
ATOM 5069 C C . SER A 1 653 ? -3.717 25.859 38.844 1 97.88 653 SER A C 1
ATOM 5071 O O . SER A 1 653 ? -3.324 26 37.688 1 97.88 653 SER A O 1
ATOM 5073 N N . GLU A 1 654 ? -3.363 26.609 39.812 1 97.5 654 GLU A N 1
ATOM 5074 C CA . GLU A 1 654 ? -2.254 27.562 39.719 1 97.5 654 GLU A CA 1
ATOM 5075 C C . GLU A 1 654 ? -1.197 27.266 40.781 1 97.5 654 GLU A C 1
ATOM 5077 O O . GLU A 1 654 ? -1.529 26.969 41.906 1 97.5 654 GLU A O 1
ATOM 5082 N N . ILE A 1 655 ? 0.053 27.375 40.375 1 96.94 655 ILE A N 1
ATOM 5083 C CA . ILE A 1 655 ? 1.138 27.078 41.281 1 96.94 655 ILE A CA 1
ATOM 5084 C C . ILE A 1 655 ? 2.371 27.891 40.938 1 96.94 655 ILE A C 1
ATOM 5086 O O . ILE A 1 655 ? 2.674 28.078 39.75 1 96.94 655 ILE A O 1
ATOM 5090 N N . ASP A 1 656 ? 3.07 28.406 41.875 1 97.25 656 ASP A N 1
ATOM 5091 C CA . ASP A 1 656 ? 4.363 29.047 41.656 1 97.25 656 ASP A CA 1
ATOM 5092 C C . ASP A 1 656 ? 5.469 28.016 41.5 1 97.25 656 ASP A C 1
ATOM 5094 O O . ASP A 1 656 ? 5.535 27.047 42.25 1 97.25 656 ASP A O 1
ATOM 5098 N N . VAL A 1 657 ? 6.293 28.234 40.469 1 97.62 657 VAL A N 1
ATOM 5099 C CA . VAL A 1 657 ? 7.32 27.234 40.188 1 97.62 657 VAL A CA 1
ATOM 5100 C C . VAL A 1 657 ? 8.625 27.938 39.812 1 97.62 657 VAL A C 1
ATOM 5102 O O . VAL A 1 657 ? 8.664 29.156 39.688 1 97.62 657 VAL A O 1
ATOM 5105 N N . ASP A 1 658 ? 9.711 27.172 39.75 1 96.5 658 ASP A N 1
ATOM 5106 C CA . ASP A 1 658 ? 10.992 27.609 39.188 1 96.5 658 ASP A CA 1
ATOM 5107 C C . ASP A 1 658 ? 11.672 26.5 38.406 1 96.5 658 ASP A C 1
ATOM 5109 O O . ASP A 1 658 ? 11.102 25.406 38.25 1 96.5 658 ASP A O 1
ATOM 5113 N N . ALA A 1 659 ? 12.836 26.766 37.938 1 96.88 659 ALA A N 1
ATOM 5114 C CA . ALA A 1 659 ? 13.516 25.906 36.969 1 96.88 659 ALA A CA 1
ATOM 5115 C C . ALA A 1 659 ? 14.016 24.625 37.656 1 96.88 659 ALA A C 1
ATOM 5117 O O . ALA A 1 659 ? 14.359 23.656 36.969 1 96.88 659 ALA A O 1
ATOM 5118 N N . GLN A 1 660 ? 14.094 24.469 38.938 1 96.88 660 GLN A N 1
ATOM 5119 C CA . GLN A 1 660 ? 14.641 23.328 39.656 1 96.88 660 GLN A CA 1
ATOM 5120 C C . GLN A 1 660 ? 13.547 22.312 40 1 96.88 660 GLN A C 1
ATOM 5122 O O . GLN A 1 660 ? 13.836 21.188 40.406 1 96.88 660 GLN A O 1
ATOM 5127 N N . GLN A 1 661 ? 12.359 22.688 39.688 1 97 661 GLN A N 1
ATOM 5128 C CA . GLN A 1 661 ? 11.219 21.859 40.094 1 97 661 GLN A CA 1
ATOM 5129 C C . GLN A 1 661 ? 10.703 21.031 38.906 1 97 661 GLN A C 1
ATOM 5131 O O . GLN A 1 661 ? 11.219 21.141 37.812 1 97 661 GLN A O 1
ATOM 5136 N N . SER A 1 662 ? 9.852 20.125 39.25 1 97.81 662 SER A N 1
ATOM 5137 C CA . SER A 1 662 ? 9.031 19.375 38.281 1 97.81 662 SER A CA 1
ATOM 5138 C C . SER A 1 662 ? 7.551 19.516 38.625 1 97.81 662 SER A C 1
ATOM 5140 O O . SER A 1 662 ? 7.184 19.734 39.781 1 97.81 662 SER A O 1
ATOM 5142 N N . LEU A 1 663 ? 6.773 19.453 37.656 1 97.31 663 LEU A N 1
ATOM 5143 C CA . LEU A 1 663 ? 5.324 19.469 37.844 1 97.31 663 LEU A CA 1
ATOM 5144 C C . LEU A 1 663 ? 4.73 18.094 37.531 1 97.31 663 LEU A C 1
ATOM 5146 O O . LEU A 1 663 ? 5.055 17.484 36.531 1 97.31 663 LEU A O 1
ATOM 5150 N N . THR A 1 664 ? 3.908 17.609 38.438 1 96.81 664 THR A N 1
ATOM 5151 C CA . THR A 1 664 ? 3.215 16.344 38.219 1 96.81 664 THR A CA 1
ATOM 5152 C C . THR A 1 664 ? 1.911 16.562 37.469 1 96.81 664 THR A C 1
ATOM 5154 O O . THR A 1 664 ? 1.096 17.406 37.844 1 96.81 664 THR A O 1
ATOM 5157 N N . LEU A 1 665 ? 1.719 15.883 36.375 1 97.12 665 LEU A N 1
ATOM 5158 C CA . LEU A 1 665 ? 0.473 15.883 35.625 1 97.12 665 LEU A CA 1
ATOM 5159 C C . LEU A 1 665 ? -0.194 14.508 35.688 1 97.12 665 LEU A C 1
ATOM 5161 O O . LEU A 1 665 ? 0.461 13.492 35.469 1 97.12 665 LEU A O 1
ATOM 5165 N N . ARG A 1 666 ? -1.436 14.469 36.031 1 97.44 666 ARG A N 1
ATOM 5166 C CA . ARG A 1 666 ? -2.252 13.258 35.969 1 97.44 666 ARG A CA 1
ATOM 5167 C C . ARG A 1 666 ? -3.051 13.211 34.688 1 97.44 666 ARG A C 1
ATOM 5169 O O . ARG A 1 666 ? -3.955 14.023 34.469 1 97.44 666 ARG A O 1
ATOM 5176 N N . LEU A 1 667 ? -2.752 12.25 33.844 1 98.38 667 LEU A N 1
ATOM 5177 C CA . LEU A 1 667 ? -3.371 12.109 32.531 1 98.38 667 LEU A CA 1
ATOM 5178 C C . LEU A 1 667 ? -4.305 10.906 32.5 1 98.38 667 LEU A C 1
ATOM 5180 O O . LEU A 1 667 ? -3.902 9.797 32.844 1 98.38 667 LEU A O 1
ATOM 5184 N N . ALA A 1 668 ? -5.496 11.039 32.125 1 98.5 668 ALA A N 1
ATOM 5185 C CA . ALA A 1 668 ? -6.461 9.953 31.969 1 98.5 668 ALA A CA 1
ATOM 5186 C C . ALA A 1 668 ? -6.18 9.156 30.703 1 98.5 668 ALA A C 1
ATOM 5188 O O . ALA A 1 668 ? -5.277 9.508 29.938 1 98.5 668 ALA A O 1
ATOM 5189 N N . ASN A 1 669 ? -6.91 7.973 30.578 1 98.06 669 ASN A N 1
ATOM 5190 C CA . ASN A 1 669 ? -6.863 7.254 29.312 1 98.06 669 ASN A CA 1
ATOM 5191 C C . ASN A 1 669 ? -7.25 8.156 28.141 1 98.06 669 ASN A C 1
ATOM 5193 O O . ASN A 1 669 ? -8.258 8.867 28.203 1 98.06 669 ASN A O 1
ATOM 5197 N N . SER A 1 670 ? -6.434 8.148 27.016 1 98.31 670 SER A N 1
ATOM 5198 C CA . SER A 1 670 ? -6.621 9.039 25.875 1 98.31 670 SER A CA 1
ATOM 5199 C C . SER A 1 670 ? -6.629 10.5 26.312 1 98.31 670 SER A C 1
ATOM 5201 O O . SER A 1 670 ? -7.387 11.305 25.781 1 98.31 670 SER A O 1
ATOM 5203 N N . GLY A 1 671 ? -5.84 10.789 27.328 1 98.69 671 GLY A N 1
ATOM 5204 C CA . GLY A 1 671 ? -5.922 12.094 27.969 1 98.69 671 GLY A CA 1
ATOM 5205 C C . GLY A 1 671 ? -4.723 12.977 27.672 1 98.69 671 GLY A C 1
ATOM 5206 O O . GLY A 1 671 ? -3.979 12.727 26.719 1 98.69 671 GLY A O 1
ATOM 5207 N N . GLY A 1 672 ? -4.668 14.125 28.547 1 98.62 672 GLY A N 1
ATOM 5208 C CA . GLY A 1 672 ? -3.607 15.102 28.375 1 98.62 672 GLY A CA 1
ATOM 5209 C C . GLY A 1 672 ? -3.646 16.219 29.406 1 98.62 672 GLY A C 1
ATOM 5210 O O . GLY A 1 672 ? -4.234 16.062 30.469 1 98.62 672 GLY A O 1
ATOM 5211 N N . GLY A 1 673 ? -2.879 17.156 29.078 1 98.56 673 GLY A N 1
ATOM 5212 C CA . GLY A 1 673 ? -2.779 18.359 29.891 1 98.56 673 GLY A CA 1
ATOM 5213 C C . GLY A 1 673 ? -1.98 19.453 29.219 1 98.56 673 GLY A C 1
ATOM 5214 O O . GLY A 1 673 ? -1.185 19.203 28.312 1 98.56 673 GLY A O 1
ATOM 5215 N N . VAL A 1 674 ? -2.305 20.672 29.688 1 98.69 674 VAL A N 1
ATOM 5216 C CA . VAL A 1 674 ? -1.54 21.828 29.219 1 98.69 674 VAL A CA 1
ATOM 5217 C C . VAL A 1 674 ? -1.142 22.703 30.406 1 98.69 674 VAL A C 1
ATOM 5219 O O . VAL A 1 674 ? -1.8 22.688 31.438 1 98.69 674 VAL A O 1
ATOM 5222 N N . ILE A 1 675 ? -0.008 23.406 30.219 1 98.75 675 ILE A N 1
ATOM 5223 C CA . ILE A 1 675 ? 0.507 24.344 31.219 1 98.75 675 ILE A CA 1
ATOM 5224 C C . ILE A 1 675 ? 0.921 25.641 30.531 1 98.75 675 ILE A C 1
ATOM 5226 O O . ILE A 1 675 ? 1.584 25.625 29.5 1 98.75 675 ILE A O 1
ATOM 5230 N N . GLN A 1 676 ? 0.479 26.734 31.047 1 98.75 676 GLN A N 1
ATOM 5231 C CA . GLN A 1 676 ? 1.074 28.031 30.734 1 98.75 676 GLN A CA 1
ATOM 5232 C C . GLN A 1 676 ? 1.974 28.516 31.875 1 98.75 676 GLN A C 1
ATOM 5234 O O . GLN A 1 676 ? 1.552 28.562 33.031 1 98.75 676 GLN A O 1
ATOM 5239 N N . ILE A 1 677 ? 3.139 28.891 31.578 1 98.56 677 ILE A N 1
ATOM 5240 C CA . ILE A 1 677 ? 4.109 29.312 32.594 1 98.56 677 ILE A CA 1
ATOM 5241 C C . ILE A 1 677 ? 4.594 30.734 32.25 1 98.56 677 ILE A C 1
ATOM 5243 O O . ILE A 1 677 ? 5.203 30.953 31.203 1 98.56 677 ILE A O 1
ATOM 5247 N N . THR A 1 678 ? 4.352 31.656 33.125 1 98.12 678 THR A N 1
ATOM 5248 C CA . THR A 1 678 ? 4.715 33.062 32.938 1 98.12 678 THR A CA 1
ATOM 5249 C C . THR A 1 678 ? 5.633 33.562 34.031 1 98.12 678 THR A C 1
ATOM 5251 O O . THR A 1 678 ? 5.469 33.188 35.188 1 98.12 678 THR A O 1
ATOM 5254 N N . PRO A 1 679 ? 6.602 34.375 33.688 1 96.44 679 PRO A N 1
ATOM 5255 C CA . PRO A 1 679 ? 7.453 34.938 34.75 1 96.44 679 PRO A CA 1
ATOM 5256 C C . PRO A 1 679 ? 6.668 35.75 35.781 1 96.44 679 PRO A C 1
ATOM 5258 O O . PRO A 1 679 ? 5.75 36.469 35.406 1 96.44 679 PRO A O 1
ATOM 5261 N N . LEU A 1 680 ? 7.035 35.5 37.031 1 92.38 680 LEU A N 1
ATOM 5262 C CA . LEU A 1 680 ? 6.457 36.344 38.094 1 92.38 680 LEU A CA 1
ATOM 5263 C C . LEU A 1 680 ? 7.207 37.656 38.219 1 92.38 680 LEU A C 1
ATOM 5265 O O . LEU A 1 680 ? 8.438 37.688 38.156 1 92.38 680 LEU A O 1
ATOM 5269 N N . LYS A 1 681 ? 6.68 38.875 37.969 1 76.81 681 LYS A N 1
ATOM 5270 C CA . LYS A 1 681 ? 7.324 40.188 38.125 1 76.81 681 LYS A CA 1
ATOM 5271 C C . LYS A 1 681 ? 7.727 40.406 39.594 1 76.81 681 LYS A C 1
ATOM 5273 O O . LYS A 1 681 ? 6.961 40.094 40.5 1 76.81 681 LYS A O 1
ATOM 5278 N N . PRO A 1 682 ? 9.062 40.562 39.781 1 63.41 682 PRO A N 1
ATOM 5279 C CA . PRO A 1 682 ? 9.477 40.906 41.125 1 63.41 682 PRO A CA 1
ATOM 5280 C C . PRO A 1 682 ? 8.594 41.969 41.781 1 63.41 682 PRO A C 1
ATOM 5282 O O . PRO A 1 682 ? 8.156 42.938 41.094 1 63.41 682 PRO A O 1
ATOM 5285 N N . VAL A 1 683 ? 7.809 41.562 42.906 1 52.38 683 VAL A N 1
ATOM 5286 C CA . VAL A 1 683 ? 7.137 42.594 43.688 1 52.38 683 VAL A CA 1
ATOM 5287 C C . VAL A 1 683 ? 8.133 43.688 44.031 1 52.38 683 VAL A C 1
ATOM 5289 O O . VAL A 1 683 ? 9.211 43.406 44.562 1 52.38 683 VAL A O 1
ATOM 5292 N N . LYS A 1 684 ? 8.148 44.875 43.531 1 46.19 684 LYS A N 1
ATOM 5293 C CA . LYS A 1 684 ? 8.938 46 44 1 46.19 684 LYS A CA 1
ATOM 5294 C C . LYS A 1 684 ? 8.812 46.188 45.5 1 46.19 684 LYS A C 1
ATOM 5296 O O . LYS A 1 684 ? 7.699 46.312 46.031 1 46.19 684 LYS A O 1
ATOM 5301 N N . LYS A 1 685 ? 9.805 45.656 46.156 1 54.84 685 LYS A N 1
ATOM 5302 C CA . LYS A 1 685 ? 9.852 46.094 47.562 1 54.84 685 LYS A CA 1
ATOM 5303 C C . LYS A 1 685 ? 9.719 47.594 47.656 1 54.84 685 LYS A C 1
ATOM 5305 O O . LYS A 1 685 ? 10.469 48.344 47 1 54.84 685 LYS A O 1
ATOM 5310 N N . ARG A 1 686 ? 8.297 47.906 47.781 1 43.81 686 ARG A N 1
ATOM 5311 C CA . ARG A 1 686 ? 8.203 49.312 48.188 1 43.81 686 ARG A CA 1
ATOM 5312 C C . ARG A 1 686 ? 9.297 49.656 49.188 1 43.81 686 ARG A C 1
ATOM 5314 O O . ARG A 1 686 ? 9.43 49 50.219 1 43.81 686 ARG A O 1
ATOM 5321 N N . ARG A 1 687 ? 10.32 50.344 48.719 1 35.59 687 ARG A N 1
ATOM 5322 C CA . ARG A 1 687 ? 11.008 51.031 49.812 1 35.59 687 ARG A CA 1
ATOM 5323 C C . ARG A 1 687 ? 10.039 51.906 50.625 1 35.59 687 ARG A C 1
ATOM 5325 O O . ARG A 1 687 ? 9.211 52.625 50.031 1 35.59 687 ARG A O 1
ATOM 5332 N N . MET B 1 1 ? -93 35.031 20.25 1 24.69 1 MET B N 1
ATOM 5333 C CA . MET B 1 1 ? -93.062 33.875 19.344 1 24.69 1 MET B CA 1
ATOM 5334 C C . MET B 1 1 ? -91.812 33.062 19.422 1 24.69 1 MET B C 1
ATOM 5336 O O . MET B 1 1 ? -90.688 33.594 19.234 1 24.69 1 MET B O 1
ATOM 5340 N N . VAL B 1 2 ? -91.812 32.031 20.328 1 27.2 2 VAL B N 1
ATOM 5341 C CA . VAL B 1 2 ? -90.875 31.125 21.031 1 27.2 2 VAL B CA 1
ATOM 5342 C C . VAL B 1 2 ? -90.312 30.125 20.047 1 27.2 2 VAL B C 1
ATOM 5344 O O . VAL B 1 2 ? -91 29.234 19.547 1 27.2 2 VAL B O 1
ATOM 5347 N N . PHE B 1 3 ? -89.688 30.766 18.938 1 26.39 3 PHE B N 1
ATOM 5348 C CA . PHE B 1 3 ? -89.188 29.984 17.828 1 26.39 3 PHE B CA 1
ATOM 5349 C C . PHE B 1 3 ? -88.188 28.922 18.328 1 26.39 3 PHE B C 1
ATOM 5351 O O . PHE B 1 3 ? -87.312 29.203 19.172 1 26.39 3 PHE B O 1
ATOM 5358 N N . ASP B 1 4 ? -88.625 27.688 18.391 1 24.16 4 ASP B N 1
ATOM 5359 C CA . ASP B 1 4 ? -88.125 26.391 18.875 1 24.16 4 ASP B CA 1
ATOM 5360 C C . ASP B 1 4 ? -86.875 25.953 18.109 1 24.16 4 ASP B C 1
ATOM 5362 O O . ASP B 1 4 ? -86.938 25.609 16.938 1 24.16 4 ASP B O 1
ATOM 5366 N N . PHE B 1 5 ? -85.812 26.719 18.016 1 23.34 5 PHE B N 1
ATOM 5367 C CA . PHE B 1 5 ? -84.625 26.484 17.156 1 23.34 5 PHE B CA 1
ATOM 5368 C C . PHE B 1 5 ? -83.875 25.219 17.578 1 23.34 5 PHE B C 1
ATOM 5370 O O . PHE B 1 5 ? -83.125 25.203 18.562 1 23.34 5 PHE B O 1
ATOM 5377 N N . ARG B 1 6 ? -84.562 24.016 17.688 1 27.47 6 ARG B N 1
ATOM 5378 C CA . ARG B 1 6 ? -83.938 22.828 18.188 1 27.47 6 ARG B CA 1
ATOM 5379 C C . ARG B 1 6 ? -82.688 22.484 17.375 1 27.47 6 ARG B C 1
ATOM 5381 O O . ARG B 1 6 ? -82.75 22.422 16.141 1 27.47 6 ARG B O 1
ATOM 5388 N N . SER B 1 7 ? -81.5 22.859 17.812 1 22.97 7 SER B N 1
ATOM 5389 C CA . SER B 1 7 ? -80.062 22.781 17.391 1 22.97 7 SER B CA 1
ATOM 5390 C C . SER B 1 7 ? -79.688 21.328 17.125 1 22.97 7 SER B C 1
ATOM 5392 O O . SER B 1 7 ? -79.812 20.469 18 1 22.97 7 SER B O 1
ATOM 5394 N N . CYS B 1 8 ? -80 20.75 15.93 1 25.16 8 CYS B N 1
ATOM 5395 C CA . CYS B 1 8 ? -79.625 19.406 15.469 1 25.16 8 CYS B CA 1
ATOM 5396 C C . CYS B 1 8 ? -78.125 19.156 15.586 1 25.16 8 CYS B C 1
ATOM 5398 O O . CYS B 1 8 ? -77.312 19.812 14.922 1 25.16 8 CYS B O 1
ATOM 5400 N N . LEU B 1 9 ? -77.562 18.844 16.734 1 27.84 9 LEU B N 1
ATOM 5401 C CA . LEU B 1 9 ? -76.188 18.484 17.031 1 27.84 9 LEU B CA 1
ATOM 5402 C C . LEU B 1 9 ? -75.75 17.25 16.25 1 27.84 9 LEU B C 1
ATOM 5404 O O . LEU B 1 9 ? -76.25 16.141 16.5 1 27.84 9 LEU B O 1
ATOM 5408 N N . LYS B 1 10 ? -75.688 17.234 14.883 1 26.22 10 LYS B N 1
ATOM 5409 C CA . LYS B 1 10 ? -75.25 16.047 14.18 1 26.22 10 LYS B CA 1
ATOM 5410 C C . LYS B 1 10 ? -73.812 15.656 14.633 1 26.22 10 LYS B C 1
ATOM 5412 O O . LYS B 1 10 ? -72.938 16.5 14.656 1 26.22 10 LYS B O 1
ATOM 5417 N N . CYS B 1 11 ? -73.625 14.617 15.438 1 27.58 11 CYS B N 1
ATOM 5418 C CA . CYS B 1 11 ? -72.438 13.914 15.898 1 27.58 11 CYS B CA 1
ATOM 5419 C C . CYS B 1 11 ? -71.625 13.398 14.719 1 27.58 11 CYS B C 1
ATOM 5421 O O . CYS B 1 11 ? -72.125 12.586 13.922 1 27.58 11 CYS B O 1
ATOM 5423 N N . VAL B 1 12 ? -70.938 14.297 14.008 1 33.41 12 VAL B N 1
ATOM 5424 C CA . VAL B 1 12 ? -70 13.805 12.992 1 33.41 12 VAL B CA 1
ATOM 5425 C C . VAL B 1 12 ? -69 12.789 13.609 1 33.41 12 VAL B C 1
ATOM 5427 O O . VAL B 1 12 ? -68.375 13.086 14.602 1 33.41 12 VAL B O 1
ATOM 5430 N N . SER B 1 13 ? -69.312 11.477 13.516 1 32.03 13 SER B N 1
ATOM 5431 C CA . SER B 1 13 ? -68.438 10.383 13.883 1 32.03 13 SER B CA 1
ATOM 5432 C C . SER B 1 13 ? -67.125 10.461 13.109 1 32.03 13 SER B C 1
ATOM 5434 O O . SER B 1 13 ? -67.125 10.43 11.883 1 32.03 13 SER B O 1
ATOM 5436 N N . ILE B 1 14 ? -66.188 11.211 13.617 1 35.84 14 ILE B N 1
ATOM 5437 C CA . ILE B 1 14 ? -64.812 11.172 13.078 1 35.84 14 ILE B CA 1
ATOM 5438 C C . ILE B 1 14 ? -64.312 9.742 13.117 1 35.84 14 ILE B C 1
ATOM 5440 O O . ILE B 1 14 ? -64.188 9.148 14.195 1 35.84 14 ILE B O 1
ATOM 5444 N N . THR B 1 15 ? -64.5 8.992 12.062 1 37.19 15 THR B N 1
ATOM 5445 C CA . THR B 1 15 ? -63.812 7.715 11.883 1 37.19 15 THR B CA 1
ATOM 5446 C C . THR B 1 15 ? -62.312 7.922 11.844 1 37.19 15 THR B C 1
ATOM 5448 O O . THR B 1 15 ? -61.781 8.625 10.977 1 37.19 15 THR B O 1
ATOM 5451 N N . VAL B 1 16 ? -61.688 7.824 13 1 39.09 16 VAL B N 1
ATOM 5452 C CA . VAL B 1 16 ? -60.219 7.777 13.07 1 39.09 16 VAL B CA 1
ATOM 5453 C C . VAL B 1 16 ? -59.719 6.562 12.305 1 39.09 16 VAL B C 1
ATOM 5455 O O . VAL B 1 16 ? -60.031 5.422 12.648 1 39.09 16 VAL B O 1
ATOM 5458 N N . PHE B 1 17 ? -59.406 6.754 11.055 1 37.94 17 PHE B N 1
ATOM 5459 C CA . PHE B 1 17 ? -58.656 5.742 10.336 1 37.94 17 PHE B CA 1
ATOM 5460 C C . PHE B 1 17 ? -57.281 5.523 10.992 1 37.94 17 PHE B C 1
ATOM 5462 O O . PHE B 1 17 ? -56.469 6.434 11.031 1 37.94 17 PHE B O 1
ATOM 5469 N N . ALA B 1 18 ? -57.25 4.586 11.945 1 36.94 18 ALA B N 1
ATOM 5470 C CA . ALA B 1 18 ? -55.938 4.086 12.406 1 36.94 18 ALA B CA 1
ATOM 5471 C C . ALA B 1 18 ? -55.125 3.555 11.242 1 36.94 18 ALA B C 1
ATOM 5473 O O . ALA B 1 18 ? -55.469 2.559 10.617 1 36.94 18 ALA B O 1
ATOM 5474 N N . VAL B 1 19 ? -54.312 4.41 10.695 1 37.47 19 VAL B N 1
ATOM 5475 C CA . VAL B 1 19 ? -53.281 3.887 9.805 1 37.47 19 VAL B CA 1
ATOM 5476 C C . VAL B 1 19 ? -52.406 2.873 10.547 1 37.47 19 VAL B C 1
ATOM 5478 O O . VAL B 1 19 ? -51.75 3.219 11.523 1 37.47 19 VAL B O 1
ATOM 5481 N N . ALA B 1 20 ? -52.75 1.651 10.5 1 35.34 20 ALA B N 1
ATOM 5482 C CA . ALA B 1 20 ? -51.844 0.595 10.906 1 35.34 20 ALA B CA 1
ATOM 5483 C C . ALA B 1 20 ? -50.469 0.781 10.266 1 35.34 20 ALA B C 1
ATOM 5485 O O . ALA B 1 20 ? -50.312 0.625 9.047 1 35.34 20 ALA B O 1
ATOM 5486 N N . ALA B 1 21 ? -49.656 1.532 10.93 1 39.09 21 ALA B N 1
ATOM 5487 C CA . ALA B 1 21 ? -48.219 1.449 10.562 1 39.09 21 ALA B CA 1
ATOM 5488 C C . ALA B 1 21 ? -47.75 -0.001 10.523 1 39.09 21 ALA B C 1
ATOM 5490 O O . ALA B 1 21 ? -47.594 -0.629 11.57 1 39.09 21 ALA B O 1
ATOM 5491 N N . THR B 1 22 ? -48.031 -0.732 9.516 1 37.41 22 THR B N 1
ATOM 5492 C CA . THR B 1 22 ? -47.344 -2.008 9.383 1 37.41 22 THR B CA 1
ATOM 5493 C C . THR B 1 22 ? -45.844 -1.823 9.531 1 37.41 22 THR B C 1
ATOM 5495 O O . THR B 1 22 ? -45.188 -1.153 8.711 1 37.41 22 THR B O 1
ATOM 5498 N N . SER B 1 23 ? -45.344 -1.767 10.703 1 42.19 23 SER B N 1
ATOM 5499 C CA . SER B 1 23 ? -43.906 -1.905 10.898 1 42.19 23 SER B CA 1
ATOM 5500 C C . SER B 1 23 ? -43.312 -3.01 10.023 1 42.19 23 SER B C 1
ATOM 5502 O O . SER B 1 23 ? -43.688 -4.176 10.156 1 42.19 23 SER B O 1
ATOM 5504 N N . SER B 1 24 ? -43.062 -2.758 8.867 1 50.56 24 SER B N 1
ATOM 5505 C CA . SER B 1 24 ? -42.375 -3.771 8.047 1 50.56 24 SER B CA 1
ATOM 5506 C C . SER B 1 24 ? -41.219 -4.41 8.797 1 50.56 24 SER B C 1
ATOM 5508 O O . SER B 1 24 ? -40.281 -3.723 9.203 1 50.56 24 SER B O 1
ATOM 5510 N N . ALA B 1 25 ? -41.406 -5.473 9.531 1 63.22 25 ALA B N 1
ATOM 5511 C CA . ALA B 1 25 ? -40.438 -6.285 10.25 1 63.22 25 ALA B CA 1
ATOM 5512 C C . ALA B 1 25 ? -39.281 -6.688 9.336 1 63.22 25 ALA B C 1
ATOM 5514 O O . ALA B 1 25 ? -39.469 -6.91 8.141 1 63.22 25 ALA B O 1
ATOM 5515 N N . ALA B 1 26 ? -38.062 -6.5 9.859 1 73.44 26 ALA B N 1
ATOM 5516 C CA . ALA B 1 26 ? -36.906 -7.004 9.172 1 73.44 26 ALA B CA 1
ATOM 5517 C C . ALA B 1 26 ? -37.156 -8.398 8.602 1 73.44 26 ALA B C 1
ATOM 5519 O O . ALA B 1 26 ? -37.75 -9.242 9.258 1 73.44 26 ALA B O 1
ATOM 5520 N N . GLN B 1 27 ? -36.906 -8.555 7.293 1 89.19 27 GLN B N 1
ATOM 5521 C CA . GLN B 1 27 ? -37.031 -9.844 6.617 1 89.19 27 GLN B CA 1
ATOM 5522 C C . GLN B 1 27 ? -35.656 -10.531 6.516 1 89.19 27 GLN B C 1
ATOM 5524 O O . GLN B 1 27 ? -34.656 -9.875 6.23 1 89.19 27 GLN B O 1
ATOM 5529 N N . THR B 1 28 ? -35.562 -11.742 6.949 1 95.12 28 THR B N 1
ATOM 5530 C CA . THR B 1 28 ? -34.312 -12.492 6.93 1 95.12 28 THR B CA 1
ATOM 5531 C C . THR B 1 28 ? -34.438 -13.742 6.066 1 95.12 28 THR B C 1
ATOM 5533 O O . THR B 1 28 ? -35.438 -14.445 6.137 1 95.12 28 THR B O 1
ATOM 5536 N N . VAL B 1 29 ? -33.531 -13.93 5.141 1 98 29 VAL B N 1
ATOM 5537 C CA . VAL B 1 29 ? -33.375 -15.188 4.414 1 98 29 VAL B CA 1
ATOM 5538 C C . VAL B 1 29 ? -32.062 -15.875 4.855 1 98 29 VAL B C 1
ATOM 5540 O O . VAL B 1 29 ? -30.984 -15.312 4.723 1 98 29 VAL B O 1
ATOM 5543 N N . SER B 1 30 ? -32.188 -17.062 5.383 1 98.06 30 SER B N 1
ATOM 5544 C CA . SER B 1 30 ? -31.047 -17.844 5.844 1 98.06 30 SER B CA 1
ATOM 5545 C C . SER B 1 30 ? -30.703 -18.969 4.879 1 98.06 30 SER B C 1
ATOM 5547 O O . SER B 1 30 ? -31.609 -19.641 4.371 1 98.06 30 SER B O 1
ATOM 5549 N N . THR B 1 31 ? -29.484 -19.109 4.555 1 98.75 31 THR B N 1
ATOM 5550 C CA . THR B 1 31 ? -28.953 -20.219 3.775 1 98.75 31 THR B CA 1
ATOM 5551 C C . THR B 1 31 ? -27.891 -20.984 4.57 1 98.75 31 THR B C 1
ATOM 5553 O O . THR B 1 31 ? -26.859 -20.406 4.938 1 98.75 31 THR B O 1
ATOM 5556 N N . THR B 1 32 ? -28.109 -22.234 4.84 1 98.56 32 THR B N 1
ATOM 5557 C CA . THR B 1 32 ? -27.25 -23.047 5.691 1 98.56 32 THR B CA 1
ATOM 5558 C C . THR B 1 32 ? -26.656 -24.203 4.902 1 98.56 32 THR B C 1
ATOM 5560 O O . THR B 1 32 ? -27.344 -24.844 4.109 1 98.56 32 THR B O 1
ATOM 5563 N N . SER B 1 33 ? -25.422 -24.469 5.191 1 98.75 33 SER B N 1
ATOM 5564 C CA . SER B 1 33 ? -24.75 -25.547 4.477 1 98.75 33 SER B CA 1
ATOM 5565 C C . SER B 1 33 ? -25.359 -26.906 4.812 1 98.75 33 SER B C 1
ATOM 5567 O O . SER B 1 33 ? -26.016 -27.062 5.848 1 98.75 33 SER B O 1
ATOM 5569 N N . PRO B 1 34 ? -25.109 -27.906 3.969 1 98.44 34 PRO B N 1
ATOM 5570 C CA . PRO B 1 34 ? -25.688 -29.234 4.203 1 98.44 34 PRO B CA 1
ATOM 5571 C C . PRO B 1 34 ? -25.281 -29.828 5.551 1 98.44 34 PRO B C 1
ATOM 5573 O O . PRO B 1 34 ? -26.078 -30.484 6.207 1 98.44 34 PRO B O 1
ATOM 5576 N N . ASP B 1 35 ? -24.094 -29.562 6.016 1 97.75 35 ASP B N 1
ATOM 5577 C CA . ASP B 1 35 ? -23.641 -30.109 7.293 1 97.75 35 ASP B CA 1
ATOM 5578 C C . ASP B 1 35 ? -24.031 -29.188 8.445 1 97.75 35 ASP B C 1
ATOM 5580 O O . ASP B 1 35 ? -23.656 -29.438 9.602 1 97.75 35 ASP B O 1
ATOM 5584 N N . LYS B 1 36 ? -24.594 -28.047 8.125 1 98 36 LYS B N 1
ATOM 5585 C CA . LYS B 1 36 ? -25.188 -27.094 9.055 1 98 36 LYS B CA 1
ATOM 5586 C C . LYS B 1 36 ? -24.109 -26.312 9.797 1 98 36 LYS B C 1
ATOM 5588 O O . LYS B 1 36 ? -24.422 -25.562 10.727 1 98 36 LYS B O 1
ATOM 5593 N N . ARG B 1 37 ? -22.875 -26.359 9.406 1 97.94 37 ARG B N 1
ATOM 5594 C CA . ARG B 1 37 ? -21.797 -25.656 10.109 1 97.94 37 ARG B CA 1
ATOM 5595 C C . ARG B 1 37 ? -21.703 -24.219 9.648 1 97.94 37 ARG B C 1
ATOM 5597 O O . ARG B 1 37 ? -21.281 -23.344 10.406 1 97.94 37 ARG B O 1
ATOM 5604 N N . ASN B 1 38 ? -21.953 -23.984 8.383 1 98.62 38 ASN B N 1
ATOM 5605 C CA . ASN B 1 38 ? -21.875 -22.656 7.805 1 98.62 38 ASN B CA 1
ATOM 5606 C C . ASN B 1 38 ? -23.25 -22.062 7.559 1 98.62 38 ASN B C 1
ATOM 5608 O O . ASN B 1 38 ? -24.156 -22.75 7.109 1 98.62 38 ASN B O 1
ATOM 5612 N N . ARG B 1 39 ? -23.406 -20.781 7.867 1 98.62 39 ARG B N 1
ATOM 5613 C CA . ARG B 1 39 ? -24.703 -20.125 7.695 1 98.62 39 ARG B CA 1
ATOM 5614 C C . ARG B 1 39 ? -24.516 -18.672 7.254 1 98.62 39 ARG B C 1
ATOM 5616 O O . ARG B 1 39 ? -23.609 -17.984 7.738 1 98.62 39 ARG B O 1
ATOM 5623 N N . VAL B 1 40 ? -25.328 -18.266 6.312 1 98.69 40 VAL B N 1
ATOM 5624 C CA . VAL B 1 40 ? -25.406 -16.875 5.875 1 98.69 40 VAL B CA 1
ATOM 5625 C C . VAL B 1 40 ? -26.812 -16.344 6.098 1 98.69 40 VAL B C 1
ATOM 5627 O O . VAL B 1 40 ? -27.797 -17 5.754 1 98.69 40 VAL B O 1
ATOM 5630 N N . ASP B 1 41 ? -26.922 -15.227 6.684 1 98.56 41 ASP B N 1
ATOM 5631 C CA . ASP B 1 41 ? -28.188 -14.523 6.832 1 98.56 41 ASP B CA 1
ATOM 5632 C C . ASP B 1 41 ? -28.203 -13.234 6.016 1 98.56 41 ASP B C 1
ATOM 5634 O O . ASP B 1 41 ? -27.359 -12.352 6.215 1 98.56 41 ASP B O 1
ATOM 5638 N N . VAL B 1 42 ? -29.109 -13.133 5.102 1 98.38 42 VAL B N 1
ATOM 5639 C CA . VAL B 1 42 ? -29.375 -11.891 4.383 1 98.38 42 VAL B CA 1
ATOM 5640 C C . VAL B 1 42 ? -30.562 -11.172 5.012 1 98.38 42 VAL B C 1
ATOM 5642 O O . VAL B 1 42 ? -31.625 -11.766 5.199 1 98.38 42 VAL B O 1
ATOM 5645 N N . VAL B 1 43 ? -30.375 -9.914 5.289 1 97.44 43 VAL B N 1
ATOM 5646 C CA . VAL B 1 43 ? -31.391 -9.164 6.039 1 97.44 43 VAL B CA 1
ATOM 5647 C C . VAL B 1 43 ? -31.688 -7.852 5.324 1 97.44 43 VAL B C 1
ATOM 5649 O O . VAL B 1 43 ? -30.781 -7.168 4.848 1 97.44 43 VAL B O 1
ATOM 5652 N N . VAL B 1 44 ? -32.906 -7.582 5.125 1 95.94 44 VAL B N 1
ATOM 5653 C CA . VAL B 1 44 ? -33.375 -6.227 4.82 1 95.94 44 VAL B CA 1
ATOM 5654 C C . VAL B 1 44 ? -33.938 -5.578 6.074 1 95.94 44 VAL B C 1
ATOM 5656 O O . VAL B 1 44 ? -34.938 -6.051 6.621 1 95.94 44 VAL B O 1
ATOM 5659 N N . SER B 1 45 ? -33.281 -4.539 6.453 1 94 45 SER B N 1
ATOM 5660 C CA . SER B 1 45 ? -33.719 -3.881 7.684 1 94 45 SER B CA 1
ATOM 5661 C C . SER B 1 45 ? -35.031 -3.139 7.492 1 94 45 SER B C 1
ATOM 5663 O O . SER B 1 45 ? -35.531 -3.037 6.371 1 94 45 SER B O 1
ATOM 5665 N N . ASP B 1 46 ? -35.562 -2.535 8.57 1 91.06 46 ASP B N 1
ATOM 5666 C CA . ASP B 1 46 ? -36.781 -1.756 8.539 1 91.06 46 ASP B CA 1
ATOM 5667 C C . ASP B 1 46 ? -36.625 -0.503 7.684 1 91.06 46 ASP B C 1
ATOM 5669 O O . ASP B 1 46 ? -37.594 -0.048 7.055 1 91.06 46 ASP B O 1
ATOM 5673 N N . LYS B 1 47 ? -35.438 -0.056 7.695 1 91.5 47 LYS B N 1
ATOM 5674 C CA . LYS B 1 47 ? -35.188 1.146 6.91 1 91.5 47 LYS B CA 1
ATOM 5675 C C . LYS B 1 47 ? -34.781 0.793 5.484 1 91.5 47 LYS B C 1
ATOM 5677 O O . LYS B 1 47 ? -34.469 1.68 4.68 1 91.5 47 LYS B O 1
ATOM 5682 N N . GLY B 1 48 ? -34.781 -0.496 5.219 1 94 48 GLY B N 1
ATOM 5683 C CA . GLY B 1 48 ? -34.5 -0.947 3.863 1 94 48 GLY B CA 1
ATOM 5684 C C . GLY B 1 48 ? -33.031 -1.13 3.57 1 94 48 GLY B C 1
ATOM 5685 O O . GLY B 1 48 ? -32.625 -1.097 2.41 1 94 48 GLY B O 1
ATOM 5686 N N . ALA B 1 49 ? -32.219 -1.207 4.57 1 95.44 49 ALA B N 1
ATOM 5687 C CA . ALA B 1 49 ? -30.812 -1.524 4.359 1 95.44 49 ALA B CA 1
ATOM 5688 C C . ALA B 1 49 ? -30.625 -3.018 4.105 1 95.44 49 ALA B C 1
ATOM 5690 O O . ALA B 1 49 ? -31.156 -3.852 4.836 1 95.44 49 ALA B O 1
ATOM 5691 N N . LEU B 1 50 ? -29.922 -3.371 3.051 1 97.19 50 LEU B N 1
ATOM 5692 C CA . LEU B 1 50 ? -29.609 -4.75 2.689 1 97.19 50 LEU B CA 1
ATOM 5693 C C . LEU B 1 50 ? -28.266 -5.176 3.266 1 97.19 50 LEU B C 1
ATOM 5695 O O . LEU B 1 50 ? -27.234 -4.602 2.922 1 97.19 50 LEU B O 1
ATOM 5699 N N . THR B 1 51 ? -28.219 -6.156 4.145 1 98.12 51 THR B N 1
ATOM 5700 C CA . THR B 1 51 ? -27 -6.613 4.785 1 98.12 51 THR B CA 1
ATOM 5701 C C . THR B 1 51 ? -26.922 -8.141 4.781 1 98.12 51 THR B C 1
ATOM 5703 O O . THR B 1 51 ? -27.906 -8.812 4.477 1 98.12 51 THR B O 1
ATOM 5706 N N . PHE B 1 52 ? -25.766 -8.656 5.047 1 98.56 52 PHE B N 1
ATOM 5707 C CA . PHE B 1 52 ? -25.578 -10.094 5.27 1 98.56 52 PHE B CA 1
ATOM 5708 C C . PHE B 1 52 ? -24.625 -10.344 6.43 1 98.56 52 PHE B C 1
ATOM 5710 O O . PHE B 1 52 ? -23.875 -9.453 6.824 1 98.56 52 PHE B O 1
ATOM 5717 N N . SER B 1 53 ? -24.703 -11.469 7.027 1 98.69 53 SER B N 1
ATOM 5718 C CA . SER B 1 53 ? -23.781 -11.961 8.055 1 98.69 53 SER B CA 1
ATOM 5719 C C . SER B 1 53 ? -23.422 -13.43 7.812 1 98.69 53 SER B C 1
ATOM 5721 O O . SER B 1 53 ? -24.141 -14.141 7.117 1 98.69 53 SER B O 1
ATOM 5723 N N . VAL B 1 54 ? -22.234 -13.859 8.328 1 98.75 54 VAL B N 1
ATOM 5724 C CA . VAL B 1 54 ? -21.734 -15.227 8.156 1 98.75 54 VAL B CA 1
ATOM 5725 C C . VAL B 1 54 ? -21.312 -15.797 9.508 1 98.75 54 VAL B C 1
ATOM 5727 O O . VAL B 1 54 ? -20.641 -15.125 10.289 1 98.75 54 VAL B O 1
ATOM 5730 N N . SER B 1 55 ? -21.734 -16.953 9.773 1 98.25 55 SER B N 1
ATOM 5731 C CA . SER B 1 55 ? -21.312 -17.656 10.977 1 98.25 55 SER B CA 1
ATOM 5732 C C . SER B 1 55 ? -20.859 -19.078 10.664 1 98.25 55 SER B C 1
ATOM 5734 O O . SER B 1 55 ? -21.266 -19.656 9.648 1 98.25 55 SER B O 1
ATOM 5736 N N . ARG B 1 56 ? -20.016 -19.609 11.406 1 98 56 ARG B N 1
ATOM 5737 C CA . ARG B 1 56 ? -19.594 -21 11.414 1 98 56 ARG B CA 1
ATOM 5738 C C . ARG B 1 56 ? -19.719 -21.594 12.82 1 98 56 ARG B C 1
ATOM 5740 O O . ARG B 1 56 ? -19.266 -21 13.797 1 98 56 ARG B O 1
ATOM 5747 N N . HIS B 1 57 ? -20.312 -22.781 13.023 1 97.19 57 HIS B N 1
ATOM 5748 C CA . HIS B 1 57 ? -20.594 -23.391 14.32 1 97.19 57 HIS B CA 1
ATOM 5749 C C . HIS B 1 57 ? -21.328 -22.422 15.242 1 97.19 57 HIS B C 1
ATOM 5751 O O . HIS B 1 57 ? -20.969 -22.281 16.406 1 97.19 57 HIS B O 1
ATOM 5757 N N . GLN B 1 58 ? -22.172 -21.609 14.648 1 95.88 58 GLN B N 1
ATOM 5758 C CA . GLN B 1 58 ? -23.016 -20.672 15.359 1 95.88 58 GLN B CA 1
ATOM 5759 C C . GLN B 1 58 ? -22.203 -19.531 15.961 1 95.88 58 GLN B C 1
ATOM 5761 O O . GLN B 1 58 ? -22.688 -18.797 16.828 1 95.88 58 GLN B O 1
ATOM 5766 N N . ARG B 1 59 ? -21 -19.406 15.547 1 96.56 59 ARG B N 1
ATOM 5767 C CA . ARG B 1 59 ? -20.156 -18.281 15.938 1 96.56 59 ARG B CA 1
ATOM 5768 C C . ARG B 1 59 ? -20 -17.297 14.781 1 96.56 59 ARG B C 1
ATOM 5770 O O . ARG B 1 59 ? -19.625 -17.688 13.672 1 96.56 59 ARG B O 1
ATOM 5777 N N . ALA B 1 60 ? -20.203 -16.031 15.078 1 97.06 60 ALA B N 1
ATOM 5778 C CA . ALA B 1 60 ? -20.141 -15 14.047 1 97.06 60 ALA B CA 1
ATOM 5779 C C . ALA B 1 60 ? -18.703 -14.82 13.539 1 97.06 60 ALA B C 1
ATOM 5781 O O . ALA B 1 60 ? -17.766 -14.766 14.328 1 97.06 60 ALA B O 1
ATOM 5782 N N . LEU B 1 61 ? -18.516 -14.836 12.273 1 97.94 61 LEU B N 1
ATOM 5783 C CA . LEU B 1 61 ? -17.266 -14.461 11.625 1 97.94 61 LEU B CA 1
ATOM 5784 C C . LEU B 1 61 ? -17.375 -13.086 10.977 1 97.94 61 LEU B C 1
ATOM 5786 O O . LEU B 1 61 ? -16.5 -12.234 11.156 1 97.94 61 LEU B O 1
ATOM 5790 N N . ILE B 1 62 ? -18.406 -12.914 10.227 1 98.56 62 ILE B N 1
ATOM 5791 C CA . ILE B 1 62 ? -18.766 -11.656 9.578 1 98.56 62 ILE B CA 1
ATOM 5792 C C . ILE B 1 62 ? -20.078 -11.133 10.148 1 98.56 62 ILE B C 1
ATOM 5794 O O . ILE B 1 62 ? -21.109 -11.797 10.055 1 98.56 62 ILE B O 1
ATOM 5798 N N . GLU B 1 63 ? -20.031 -9.961 10.711 1 98.25 63 GLU B N 1
ATOM 5799 C CA . GLU B 1 63 ? -21.219 -9.32 11.258 1 98.25 63 GLU B CA 1
ATOM 5800 C C . GLU B 1 63 ? -22.047 -8.664 10.156 1 98.25 63 GLU B C 1
ATOM 5802 O O . GLU B 1 63 ? -21.688 -8.719 8.977 1 98.25 63 GLU B O 1
ATOM 5807 N N . ALA B 1 64 ? -23.219 -8.141 10.594 1 97.69 64 ALA B N 1
ATOM 5808 C CA . ALA B 1 64 ? -24.062 -7.484 9.602 1 97.69 64 ALA B CA 1
ATOM 5809 C C . ALA B 1 64 ? -23.25 -6.527 8.734 1 97.69 64 ALA B C 1
ATOM 5811 O O . ALA B 1 64 ? -22.703 -5.543 9.234 1 97.69 64 ALA B O 1
ATOM 5812 N N . SER B 1 65 ? -23.141 -6.832 7.488 1 98.31 65 SER B N 1
ATOM 5813 C CA . SER B 1 65 ? -22.328 -6.113 6.523 1 98.31 65 SER B CA 1
ATOM 5814 C C . SER B 1 65 ? -23.141 -5.699 5.301 1 98.31 65 SER B C 1
ATOM 5816 O O . SER B 1 65 ? -24 -6.449 4.836 1 98.31 65 SER B O 1
ATOM 5818 N N . PRO B 1 66 ? -22.844 -4.512 4.797 1 97.38 66 PRO B N 1
ATOM 5819 C CA . PRO B 1 66 ? -23.594 -4.016 3.648 1 97.38 66 PRO B CA 1
ATOM 5820 C C . PRO B 1 66 ? -23.438 -4.887 2.406 1 97.38 66 PRO B C 1
ATOM 5822 O O . PRO B 1 66 ? -22.344 -5.395 2.146 1 97.38 66 PRO B O 1
ATOM 5825 N N . LEU B 1 67 ? -24.5 -5.02 1.672 1 98 67 LEU B N 1
ATOM 5826 C CA . LEU B 1 67 ? -24.562 -5.504 0.299 1 98 67 LEU B CA 1
ATOM 5827 C C . LEU B 1 67 ? -25.047 -4.41 -0.647 1 98 67 LEU B C 1
ATOM 5829 O O . LEU B 1 67 ? -25.719 -3.475 -0.225 1 98 67 LEU B O 1
ATOM 5833 N N . GLY B 1 68 ? -24.609 -4.531 -1.896 1 96.88 68 GLY B N 1
ATOM 5834 C CA . GLY B 1 68 ? -25.172 -3.625 -2.883 1 96.88 68 GLY B CA 1
ATOM 5835 C C . GLY B 1 68 ? -24.188 -3.232 -3.965 1 96.88 68 GLY B C 1
ATOM 5836 O O . GLY B 1 68 ? -22.984 -3.502 -3.846 1 96.88 68 GLY B O 1
ATOM 5837 N N . LEU B 1 69 ? -24.703 -2.633 -5.02 1 96.81 69 LEU B N 1
ATOM 5838 C CA . LEU B 1 69 ? -23.938 -2.051 -6.117 1 96.81 69 LEU B CA 1
ATOM 5839 C C . LEU B 1 69 ? -24.031 -0.528 -6.09 1 96.81 69 LEU B C 1
ATOM 5841 O O . LEU B 1 69 ? -25.047 0.035 -5.676 1 96.81 69 LEU B O 1
ATOM 5845 N N . ILE B 1 70 ? -22.984 0.096 -6.469 1 96.25 70 ILE B N 1
ATOM 5846 C CA . ILE B 1 70 ? -22.969 1.55 -6.59 1 96.25 70 ILE B CA 1
ATOM 5847 C C . ILE B 1 70 ? -23.016 1.942 -8.07 1 96.25 70 ILE B C 1
ATOM 5849 O O . ILE B 1 70 ? -22.094 1.634 -8.828 1 96.25 70 ILE B O 1
ATOM 5853 N N . LEU B 1 71 ? -24.047 2.648 -8.43 1 95.06 71 LEU B N 1
ATOM 5854 C CA . LEU B 1 71 ? -24.234 3.084 -9.805 1 95.06 71 LEU B CA 1
ATOM 5855 C C . LEU B 1 71 ? -23.406 4.332 -10.102 1 95.06 71 LEU B C 1
ATOM 5857 O O . LEU B 1 71 ? -23.234 5.184 -9.227 1 95.06 71 LEU B O 1
ATOM 5861 N N . GLN B 1 72 ? -22.828 4.379 -11.234 1 90.56 72 GLN B N 1
ATOM 5862 C CA . GLN B 1 72 ? -22.188 5.609 -11.68 1 90.56 72 GLN B CA 1
ATOM 5863 C C . GLN B 1 72 ? -23.188 6.539 -12.359 1 90.56 72 GLN B C 1
ATOM 5865 O O . GLN B 1 72 ? -23.203 6.656 -13.586 1 90.56 72 GLN B O 1
ATOM 5870 N N . ASN B 1 73 ? -24.031 7.289 -11.719 1 76.81 73 ASN B N 1
ATOM 5871 C CA . ASN B 1 73 ? -25.109 8.07 -12.32 1 76.81 73 ASN B CA 1
ATOM 5872 C C . ASN B 1 73 ? -25.094 9.516 -11.828 1 76.81 73 ASN B C 1
ATOM 5874 O O . ASN B 1 73 ? -25.828 10.359 -12.344 1 76.81 73 ASN B O 1
ATOM 5878 N N . SER B 1 74 ? -24.375 9.742 -10.781 1 69.62 74 SER B N 1
ATOM 5879 C CA . SER B 1 74 ? -24.328 11.109 -10.281 1 69.62 74 SER B CA 1
ATOM 5880 C C . SER B 1 74 ? -22.922 11.477 -9.828 1 69.62 74 SER B C 1
ATOM 5882 O O . SER B 1 74 ? -22.109 10.602 -9.547 1 69.62 74 SER B O 1
ATOM 5884 N N . SER B 1 75 ? -22.656 12.703 -10.047 1 67.12 75 SER B N 1
ATOM 5885 C CA . SER B 1 75 ? -21.391 13.234 -9.539 1 67.12 75 SER B CA 1
ATOM 5886 C C . SER B 1 75 ? -21.594 13.977 -8.227 1 67.12 75 SER B C 1
ATOM 5888 O O . SER B 1 75 ? -22.609 14.672 -8.047 1 67.12 75 SER B O 1
ATOM 5890 N N . PRO B 1 76 ? -20.766 13.797 -7.301 1 67.44 76 PRO B N 1
ATOM 5891 C CA . PRO B 1 76 ? -19.516 13.047 -7.344 1 67.44 76 PRO B CA 1
ATOM 5892 C C . PRO B 1 76 ? -19.672 11.609 -6.867 1 67.44 76 PRO B C 1
ATOM 5894 O O . PRO B 1 76 ? -18.797 10.766 -7.141 1 67.44 76 PRO B O 1
ATOM 5897 N N . PHE B 1 77 ? -20.75 11.336 -6.191 1 77.38 77 PHE B N 1
ATOM 5898 C CA . PHE B 1 77 ? -20.938 9.984 -5.664 1 77.38 77 PHE B CA 1
ATOM 5899 C C . PHE B 1 77 ? -22.141 9.305 -6.312 1 77.38 77 PHE B C 1
ATOM 5901 O O . PHE B 1 77 ? -23.156 9.945 -6.555 1 77.38 77 PHE B O 1
ATOM 5908 N N . GLY B 1 78 ? -22 8.117 -6.633 1 83.94 78 GLY B N 1
ATOM 5909 C CA . GLY B 1 78 ? -23.078 7.348 -7.242 1 83.94 78 GLY B CA 1
ATOM 5910 C C . GLY B 1 78 ? -24.141 6.914 -6.25 1 83.94 78 GLY B C 1
ATOM 5911 O O . GLY B 1 78 ? -24.062 7.246 -5.066 1 83.94 78 GLY B O 1
ATOM 5912 N N . THR B 1 79 ? -25.172 6.312 -6.828 1 88.94 79 THR B N 1
ATOM 5913 C CA . THR B 1 79 ? -26.25 5.777 -6.02 1 88.94 79 THR B CA 1
ATOM 5914 C C . THR B 1 79 ? -25.938 4.363 -5.547 1 88.94 79 THR B C 1
ATOM 5916 O O . THR B 1 79 ? -25.625 3.488 -6.355 1 88.94 79 THR B O 1
ATOM 5919 N N . THR B 1 80 ? -26.031 4.172 -4.246 1 91.12 80 THR B N 1
ATOM 5920 C CA . THR B 1 80 ? -25.812 2.844 -3.684 1 91.12 80 THR B CA 1
ATOM 5921 C C . THR B 1 80 ? -27.125 2.078 -3.588 1 91.12 80 THR B C 1
ATOM 5923 O O . THR B 1 80 ? -28.016 2.461 -2.824 1 91.12 80 THR B O 1
ATOM 5926 N N . LEU B 1 81 ? -27.203 1.043 -4.277 1 91.31 81 LEU B N 1
ATOM 5927 C CA . LEU B 1 81 ? -28.344 0.142 -4.164 1 91.31 81 LEU B CA 1
ATOM 5928 C C . LEU B 1 81 ? -28.25 -0.704 -2.898 1 91.31 81 LEU B C 1
ATOM 5930 O O . LEU B 1 81 ? -27.188 -1.271 -2.605 1 91.31 81 LEU B O 1
ATOM 5934 N N . GLY B 1 82 ? -29.328 -0.688 -2.111 1 89.12 82 GLY B N 1
ATOM 5935 C CA . GLY B 1 82 ? -29.359 -1.508 -0.909 1 89.12 82 GLY B CA 1
ATOM 5936 C C . GLY B 1 82 ? -29.078 -0.722 0.356 1 89.12 82 GLY B C 1
ATOM 5937 O O . GLY B 1 82 ? -29.219 -1.244 1.464 1 89.12 82 GLY B O 1
ATOM 5938 N N . GLU B 1 83 ? -28.656 0.512 0.161 1 90 83 GLU B N 1
ATOM 5939 C CA . GLU B 1 83 ? -28.344 1.326 1.329 1 90 83 GLU B CA 1
ATOM 5940 C C . GLU B 1 83 ? -29.594 1.67 2.123 1 90 83 GLU B C 1
ATOM 5942 O O . GLU B 1 83 ? -29.562 1.699 3.355 1 90 83 GLU B O 1
ATOM 5947 N N . ARG B 1 84 ? -30.641 1.915 1.392 1 89.5 84 ARG B N 1
ATOM 5948 C CA . ARG B 1 84 ? -31.922 2.254 1.99 1 89.5 84 ARG B CA 1
ATOM 5949 C C . ARG B 1 84 ? -33.062 1.99 1.017 1 89.5 84 ARG B C 1
ATOM 5951 O O . ARG B 1 84 ? -32.844 1.892 -0.193 1 89.5 84 ARG B O 1
ATOM 5958 N N . GLY B 1 85 ? -34.25 1.757 1.603 1 90.44 85 GLY B N 1
ATOM 5959 C CA . GLY B 1 85 ? -35.469 1.691 0.792 1 90.44 85 GLY B CA 1
ATOM 5960 C C . GLY B 1 85 ? -35.656 0.342 0.128 1 90.44 85 GLY B C 1
ATOM 5961 O O . GLY B 1 85 ? -36.656 0.117 -0.542 1 90.44 85 GLY B O 1
ATOM 5962 N N . ALA B 1 86 ? -34.812 -0.567 0.321 1 93.31 86 ALA B N 1
ATOM 5963 C CA . ALA B 1 86 ? -34.938 -1.885 -0.297 1 93.31 86 ALA B CA 1
ATOM 5964 C C . ALA B 1 86 ? -36.031 -2.701 0.373 1 93.31 86 ALA B C 1
ATOM 5966 O O . ALA B 1 86 ? -36.375 -2.484 1.545 1 93.31 86 ALA B O 1
ATOM 5967 N N . LYS B 1 87 ? -36.656 -3.562 -0.384 1 94.75 87 LYS B N 1
ATOM 5968 C CA . LYS B 1 87 ? -37.656 -4.512 0.102 1 94.75 87 LYS B CA 1
ATOM 5969 C C . LYS B 1 87 ? -37.438 -5.895 -0.498 1 94.75 87 LYS B C 1
ATOM 5971 O O . LYS B 1 87 ? -37.125 -6.023 -1.687 1 94.75 87 LYS B O 1
ATOM 5976 N N . LEU B 1 88 ? -37.562 -6.871 0.409 1 94.56 88 LEU B N 1
ATOM 5977 C CA . LEU B 1 88 ? -37.531 -8.242 -0.09 1 94.56 88 LEU B CA 1
ATOM 5978 C C . LEU B 1 88 ? -38.812 -8.594 -0.793 1 94.56 88 LEU B C 1
ATOM 5980 O O . LEU B 1 88 ? -39.906 -8.508 -0.195 1 94.56 88 LEU B O 1
ATOM 5984 N N . SER B 1 89 ? -38.719 -8.969 -2.004 1 93.75 89 SER B N 1
ATOM 5985 C CA . SER B 1 89 ? -39.969 -9.234 -2.746 1 93.75 89 SER B CA 1
ATOM 5986 C C . SER B 1 89 ? -40.219 -10.727 -2.877 1 93.75 89 SER B C 1
ATOM 5988 O O . SER B 1 89 ? -41.375 -11.164 -2.902 1 93.75 89 SER B O 1
ATOM 5990 N N . ALA B 1 90 ? -39.219 -11.5 -3.01 1 94.12 90 ALA B N 1
ATOM 5991 C CA . ALA B 1 90 ? -39.344 -12.945 -3.129 1 94.12 90 ALA B CA 1
ATOM 5992 C C . ALA B 1 90 ? -38.062 -13.656 -2.717 1 94.12 90 ALA B C 1
ATOM 5994 O O . ALA B 1 90 ? -36.969 -13.086 -2.816 1 94.12 90 ALA B O 1
ATOM 5995 N N . SER B 1 91 ? -38.188 -14.844 -2.189 1 95.81 91 SER B N 1
ATOM 5996 C CA . SER B 1 91 ? -37.062 -15.695 -1.924 1 95.81 91 SER B CA 1
ATOM 5997 C C . SER B 1 91 ? -37.406 -17.172 -2.076 1 95.81 91 SER B C 1
ATOM 5999 O O . SER B 1 91 ? -38.531 -17.578 -1.798 1 95.81 91 SER B O 1
ATOM 6001 N N . LYS B 1 92 ? -36.5 -17.875 -2.559 1 96.94 92 LYS B N 1
ATOM 6002 C CA . LYS B 1 92 ? -36.625 -19.312 -2.699 1 96.94 92 LYS B CA 1
ATOM 6003 C C . LYS B 1 92 ? -35.281 -20.016 -2.424 1 96.94 92 LYS B C 1
ATOM 6005 O O . LYS B 1 92 ? -34.25 -19.578 -2.91 1 96.94 92 LYS B O 1
ATOM 6010 N N . THR B 1 93 ? -35.344 -20.969 -1.565 1 96.38 93 THR B N 1
ATOM 6011 C CA . THR B 1 93 ? -34.156 -21.75 -1.258 1 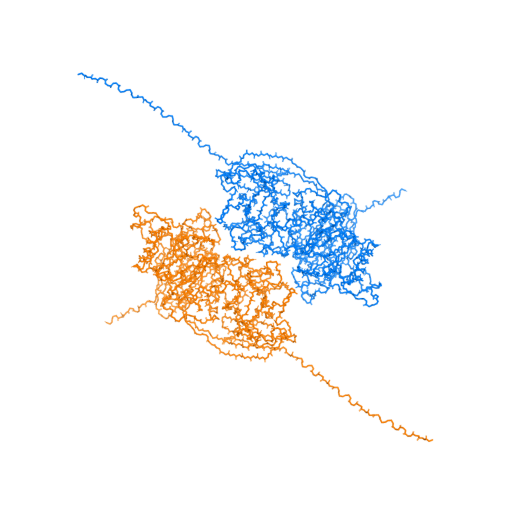96.38 93 THR B CA 1
ATOM 6012 C C . THR B 1 93 ? -34.281 -23.156 -1.835 1 96.38 93 THR B C 1
ATOM 6014 O O . THR B 1 93 ? -35.344 -23.797 -1.743 1 96.38 93 THR B O 1
ATOM 6017 N N . VAL B 1 94 ? -33.25 -23.578 -2.42 1 97.31 94 VAL B N 1
ATOM 6018 C CA . VAL B 1 94 ? -33.25 -24.922 -3.012 1 97.31 94 VAL B CA 1
ATOM 6019 C C . VAL B 1 94 ? -31.969 -25.656 -2.604 1 97.31 94 VAL B C 1
ATOM 6021 O O . VAL B 1 94 ? -31 -25.031 -2.166 1 97.31 94 VAL B O 1
ATOM 6024 N N . THR B 1 95 ? -32.062 -26.938 -2.67 1 97.31 95 THR B N 1
ATOM 6025 C CA . THR B 1 95 ? -30.891 -27.797 -2.488 1 97.31 95 THR B CA 1
ATOM 6026 C C . THR B 1 95 ? -30.281 -28.188 -3.836 1 97.31 95 THR B C 1
ATOM 6028 O O . THR B 1 95 ? -31.016 -28.391 -4.809 1 97.31 95 THR B O 1
ATOM 6031 N N . GLY B 1 96 ? -28.969 -28.172 -3.848 1 97.44 96 GLY B N 1
ATOM 6032 C CA . GLY B 1 96 ? -28.312 -28.578 -5.074 1 97.44 96 GLY B CA 1
ATOM 6033 C C . GLY B 1 96 ? -26.984 -29.297 -4.836 1 97.44 96 GLY B C 1
ATOM 6034 O O . GLY B 1 96 ? -26.578 -29.484 -3.688 1 97.44 96 GLY B O 1
ATOM 6035 N N . GLU B 1 97 ? -26.391 -29.781 -5.934 1 97.25 97 GLU B N 1
ATOM 6036 C CA . GLU B 1 97 ? -25.078 -30.422 -5.938 1 97.25 97 GLU B CA 1
ATOM 6037 C C . GLU B 1 97 ? -24.328 -30.109 -7.223 1 97.25 97 GLU B C 1
ATOM 6039 O O . GLU B 1 97 ? -24.875 -30.234 -8.32 1 97.25 97 GLU B O 1
ATOM 6044 N N . ASP B 1 98 ? -23.203 -29.641 -7.047 1 96.75 98 ASP B N 1
ATOM 6045 C CA . ASP B 1 98 ? -22.297 -29.516 -8.18 1 96.75 98 ASP B CA 1
ATOM 6046 C C . ASP B 1 98 ? -21.469 -30.781 -8.359 1 96.75 98 ASP B C 1
ATOM 6048 O O . ASP B 1 98 ? -20.812 -31.234 -7.418 1 96.75 98 ASP B O 1
ATOM 6052 N N . ARG B 1 99 ? -21.484 -31.328 -9.508 1 97 99 ARG B N 1
ATOM 6053 C CA . ARG B 1 99 ? -20.703 -32.5 -9.867 1 97 99 ARG B CA 1
ATOM 6054 C C . ARG B 1 99 ? -20 -32.312 -11.203 1 97 99 ARG B C 1
ATOM 6056 O O . ARG B 1 99 ? -20.656 -32.094 -12.227 1 97 99 ARG B O 1
ATOM 6063 N N . TYR B 1 100 ? -18.719 -32.406 -11.188 1 97.12 100 TYR B N 1
ATOM 6064 C CA . TYR B 1 100 ? -17.953 -32.219 -12.414 1 97.12 100 TYR B CA 1
ATOM 6065 C C . TYR B 1 100 ? -16.562 -32.844 -12.289 1 97.12 100 TYR B C 1
ATOM 6067 O O . TYR B 1 100 ? -16.156 -33.25 -11.203 1 97.12 100 TYR B O 1
ATOM 6075 N N . THR B 1 101 ? -15.914 -33 -13.438 1 97 101 THR B N 1
ATOM 6076 C CA . THR B 1 101 ? -14.539 -33.469 -13.508 1 97 101 THR B CA 1
ATOM 6077 C C . THR B 1 101 ? -13.617 -32.406 -14.039 1 97 101 THR B C 1
ATOM 6079 O O . THR B 1 101 ? -14 -31.609 -14.914 1 97 101 THR B O 1
ATOM 6082 N N . LEU B 1 102 ? -12.516 -32.312 -13.523 1 97.5 102 LEU B N 1
ATOM 6083 C CA . LEU B 1 102 ? -11.453 -31.438 -14.039 1 97.5 102 LEU B CA 1
ATOM 6084 C C . LEU B 1 102 ? -10.406 -32.25 -14.781 1 97.5 102 LEU B C 1
ATOM 6086 O O . LEU B 1 102 ? -9.844 -33.219 -14.234 1 97.5 102 LEU B O 1
ATOM 6090 N N . PRO B 1 103 ? -10.102 -31.875 -16.031 1 96.75 103 PRO B N 1
ATOM 6091 C CA . PRO B 1 103 ? -9.086 -32.625 -16.766 1 96.75 103 PRO B CA 1
ATOM 6092 C C . PRO B 1 103 ? -7.703 -32.531 -16.125 1 96.75 103 PRO B C 1
ATOM 6094 O O . PRO B 1 103 ? -6.895 -33.469 -16.25 1 96.75 103 PRO B O 1
ATOM 6097 N N . VAL B 1 104 ? -7.414 -31.453 -15.523 1 96.56 104 VAL B N 1
ATOM 6098 C CA . VAL B 1 104 ? -6.164 -31.219 -14.812 1 96.56 104 VAL B CA 1
ATOM 6099 C C . VAL B 1 104 ? -6.438 -30.438 -13.531 1 96.56 104 VAL B C 1
ATOM 6101 O O . VAL B 1 104 ? -7.438 -29.719 -13.438 1 96.56 104 VAL B O 1
ATOM 6104 N N . GLY B 1 105 ? -5.555 -30.625 -12.57 1 96.19 105 GLY B N 1
ATOM 6105 C CA . GLY B 1 105 ? -5.691 -29.859 -11.336 1 96.19 105 GLY B CA 1
ATOM 6106 C C . GLY B 1 105 ? -5.418 -30.672 -10.094 1 96.19 105 GLY B C 1
ATOM 6107 O O . GLY B 1 105 ? -4.789 -31.734 -10.164 1 96.19 105 GLY B O 1
ATOM 6108 N N . LYS B 1 106 ? -5.832 -30.109 -8.906 1 94.69 106 LYS B N 1
ATOM 6109 C CA . LYS B 1 106 ? -5.488 -30.734 -7.633 1 94.69 106 LYS B CA 1
ATOM 6110 C C . LYS B 1 106 ? -6.508 -31.797 -7.25 1 94.69 106 LYS B C 1
ATOM 6112 O O . LYS B 1 106 ? -6.312 -32.531 -6.281 1 94.69 106 LYS B O 1
ATOM 6117 N N . SER B 1 107 ? -7.57 -31.859 -7.992 1 96.44 107 SER B N 1
ATOM 6118 C CA . SER B 1 107 ? -8.57 -32.906 -7.863 1 96.44 107 SER B CA 1
ATOM 6119 C C . SER B 1 107 ? -9.219 -33.219 -9.211 1 96.44 107 SER B C 1
ATOM 6121 O O . SER B 1 107 ? -9.398 -32.344 -10.039 1 96.44 107 SER B O 1
ATOM 6123 N N . LYS B 1 108 ? -9.625 -34.469 -9.328 1 97.5 108 LYS B N 1
ATOM 6124 C CA . LYS B 1 108 ? -10.195 -34.875 -10.609 1 97.5 108 LYS B CA 1
ATOM 6125 C C . LYS B 1 108 ? -11.719 -34.844 -10.562 1 97.5 108 LYS B C 1
ATOM 6127 O O . LYS B 1 108 ? -12.359 -34.156 -11.375 1 97.5 108 LYS B O 1
ATOM 6132 N N . ASP B 1 109 ? -12.312 -35.594 -9.664 1 97.31 109 ASP B N 1
ATOM 6133 C CA . ASP B 1 109 ? -13.766 -35.656 -9.5 1 97.31 109 ASP B CA 1
ATOM 6134 C C . ASP B 1 109 ? -14.219 -34.781 -8.32 1 97.31 109 ASP B C 1
ATOM 6136 O O . ASP B 1 109 ? -13.758 -34.969 -7.195 1 97.31 109 ASP B O 1
ATOM 6140 N N . VAL B 1 110 ? -15.141 -33.875 -8.594 1 97.31 110 VAL B N 1
ATOM 6141 C CA . VAL B 1 110 ? -15.594 -32.938 -7.559 1 97.31 110 VAL B CA 1
ATOM 6142 C C . VAL B 1 110 ? -17.109 -33.094 -7.359 1 97.31 110 VAL B C 1
ATOM 6144 O O . VAL B 1 110 ? -17.859 -33.094 -8.328 1 97.31 110 VAL B O 1
ATOM 6147 N N . ARG B 1 111 ? -17.469 -33.281 -6.191 1 96.75 111 ARG B N 1
ATOM 6148 C CA . ARG B 1 111 ? -18.844 -33.281 -5.746 1 96.75 111 ARG B CA 1
ATOM 6149 C C . ARG B 1 111 ? -19.047 -32.344 -4.578 1 96.75 111 ARG B C 1
ATOM 6151 O O . ARG B 1 111 ? -18.375 -32.438 -3.549 1 96.75 111 ARG B O 1
ATOM 6158 N N . ALA B 1 112 ? -19.891 -31.391 -4.715 1 97.31 112 ALA B N 1
ATOM 6159 C CA . ALA B 1 112 ? -20.141 -30.391 -3.674 1 97.31 112 ALA B CA 1
ATOM 6160 C C . ALA B 1 112 ? -21.625 -30.109 -3.525 1 97.31 112 ALA B C 1
ATOM 6162 O O . ALA B 1 112 ? -22.234 -29.469 -4.395 1 97.31 112 ALA B O 1
ATOM 6163 N N . SER B 1 113 ? -22.172 -30.547 -2.447 1 98.06 113 SER B N 1
ATOM 6164 C CA . SER B 1 113 ? -23.562 -30.219 -2.143 1 98.06 113 SER B CA 1
ATOM 6165 C C . SER B 1 113 ? -23.688 -28.828 -1.542 1 98.06 113 SER B C 1
ATOM 6167 O O . SER B 1 113 ? -22.797 -28.359 -0.837 1 98.06 113 SER B O 1
ATOM 6169 N N . TYR B 1 114 ? -24.797 -28.203 -1.831 1 98.62 114 TYR B N 1
ATOM 6170 C CA . TYR B 1 114 ? -25 -26.859 -1.316 1 98.62 114 TYR B CA 1
ATOM 6171 C C . TYR B 1 114 ? -26.484 -26.562 -1.116 1 98.62 114 TYR B C 1
ATOM 6173 O O . TYR B 1 114 ? -27.344 -27.312 -1.59 1 98.62 114 TYR B O 1
ATOM 6181 N N . GLU B 1 115 ? -26.766 -25.594 -0.347 1 98.75 115 GLU B N 1
ATOM 6182 C CA . GLU B 1 115 ? -28.047 -24.875 -0.34 1 98.75 115 GLU B CA 1
ATOM 6183 C C . GLU B 1 115 ? -27.938 -23.531 -1.048 1 98.75 115 GLU B C 1
ATOM 6185 O O . GLU B 1 115 ? -26.922 -22.844 -0.925 1 98.75 115 GLU B O 1
ATOM 6190 N N . GLU B 1 116 ? -28.938 -23.203 -1.814 1 98.75 116 GLU B N 1
ATOM 6191 C CA . GLU B 1 116 ? -28.922 -21.984 -2.6 1 98.75 116 GLU B CA 1
ATOM 6192 C C . GLU B 1 116 ? -30.203 -21.172 -2.373 1 98.75 116 GLU B C 1
ATOM 6194 O O . GLU B 1 116 ? -31.312 -21.703 -2.447 1 98.75 116 GLU B O 1
ATOM 6199 N N . SER B 1 117 ? -30.031 -19.922 -2.068 1 98.69 117 SER B N 1
ATOM 6200 C CA . SER B 1 117 ? -31.156 -19 -1.945 1 98.69 117 SER B CA 1
ATOM 6201 C C . SER B 1 117 ? -31.156 -17.984 -3.072 1 98.69 117 SER B C 1
ATOM 6203 O O . SER B 1 117 ? -30.141 -17.344 -3.336 1 98.69 117 SER B O 1
ATOM 6205 N N . HIS B 1 118 ? -32.281 -17.891 -3.754 1 98.38 118 HIS B N 1
ATOM 6206 C CA . HIS B 1 118 ? -32.562 -16.797 -4.684 1 98.38 118 HIS B CA 1
ATOM 6207 C C . HIS B 1 118 ? -33.406 -15.711 -4.02 1 98.38 118 HIS B C 1
ATOM 6209 O O . HIS B 1 118 ? -34.5 -15.969 -3.555 1 98.38 118 HIS B O 1
ATOM 6215 N N . ILE B 1 119 ? -32.844 -14.57 -4 1 98.06 119 ILE B N 1
ATOM 6216 C CA . ILE B 1 119 ? -33.469 -13.477 -3.279 1 98.06 119 ILE B CA 1
ATOM 6217 C C . ILE B 1 119 ? -33.719 -12.305 -4.227 1 98.06 119 ILE B C 1
ATOM 6219 O O . ILE B 1 119 ? -32.781 -11.789 -4.836 1 98.06 119 ILE B O 1
ATOM 6223 N N . SER B 1 120 ? -34.938 -11.898 -4.371 1 97.38 120 SER B N 1
ATOM 6224 C CA . SER B 1 120 ? -35.312 -10.734 -5.18 1 97.38 120 SER B CA 1
ATOM 6225 C C . SER B 1 120 ? -35.531 -9.508 -4.309 1 97.38 120 SER B C 1
ATOM 6227 O O . SER B 1 120 ? -36.312 -9.539 -3.361 1 97.38 120 SER B O 1
ATOM 6229 N N . ILE B 1 121 ? -34.875 -8.453 -4.68 1 96.44 121 ILE B N 1
ATOM 6230 C CA . ILE B 1 121 ? -34.906 -7.234 -3.885 1 96.44 121 ILE B CA 1
ATOM 6231 C C . ILE B 1 121 ? -35.438 -6.082 -4.734 1 96.44 121 ILE B C 1
ATOM 6233 O O . ILE B 1 121 ? -34.906 -5.812 -5.82 1 96.44 121 ILE B O 1
ATOM 6237 N N . GLU B 1 122 ? -36.438 -5.438 -4.301 1 95.62 122 GLU B N 1
ATOM 6238 C CA . GLU B 1 122 ? -36.781 -4.121 -4.82 1 95.62 122 GLU B CA 1
ATOM 6239 C C . GLU B 1 122 ? -35.875 -3.039 -4.246 1 95.62 122 GLU B C 1
ATOM 6241 O O . GLU B 1 122 ? -35.812 -2.861 -3.025 1 95.62 122 GLU B O 1
ATOM 6246 N N . THR B 1 123 ? -35.25 -2.311 -5.09 1 92.62 123 THR B N 1
ATOM 6247 C CA . THR B 1 123 ? -34.188 -1.435 -4.617 1 92.62 123 THR B CA 1
ATOM 6248 C C . THR B 1 123 ? -34.75 -0.102 -4.141 1 92.62 123 THR B C 1
ATOM 6250 O O . THR B 1 123 ? -34.062 0.64 -3.418 1 92.62 123 THR B O 1
ATOM 6253 N N . GLY B 1 124 ? -35.875 0.254 -4.629 1 88.62 124 GLY B N 1
ATOM 6254 C CA . GLY B 1 124 ? -36.438 1.563 -4.355 1 88.62 124 GLY B CA 1
ATOM 6255 C C . GLY B 1 124 ? -35.844 2.662 -5.219 1 88.62 124 GLY B C 1
ATOM 6256 O O . GLY B 1 124 ? -36.125 3.844 -5.012 1 88.62 124 GLY B O 1
ATOM 6257 N N . GLN B 1 125 ? -35 2.348 -6.102 1 88 125 GLN B N 1
ATOM 6258 C CA . GLN B 1 125 ? -34.375 3.305 -7 1 88 125 GLN B CA 1
ATOM 6259 C C . GLN B 1 125 ? -34.875 3.139 -8.43 1 88 125 GLN B C 1
ATOM 6261 O O . GLN B 1 125 ? -35 2.018 -8.93 1 88 125 GLN B O 1
ATOM 6266 N N . SER B 1 126 ? -35.125 4.238 -9.039 1 85 126 SER B N 1
ATOM 6267 C CA . SER B 1 126 ? -35.688 4.211 -10.375 1 85 126 SER B CA 1
ATOM 6268 C C . SER B 1 126 ? -34.688 3.734 -11.406 1 85 126 SER B C 1
ATOM 6270 O O . SER B 1 126 ? -35.062 3.146 -12.43 1 85 126 SER B O 1
ATOM 6272 N N . GLU B 1 127 ? -33.438 3.941 -11.18 1 88 127 GLU B N 1
ATOM 6273 C CA . GLU B 1 127 ? -32.406 3.582 -12.156 1 88 127 GLU B CA 1
ATOM 6274 C C . GLU B 1 127 ? -32.281 2.068 -12.289 1 88 127 GLU B C 1
ATOM 6276 O O . GLU B 1 127 ? -31.938 1.564 -13.359 1 88 127 GLU B O 1
ATOM 6281 N N . LEU B 1 128 ? -32.5 1.323 -11.219 1 92.56 128 LEU B N 1
ATOM 6282 C CA . LEU B 1 128 ? -32.562 -0.134 -11.188 1 92.56 128 LEU B CA 1
ATOM 6283 C C . LEU B 1 128 ? -33.562 -0.614 -10.133 1 92.56 128 LEU B C 1
ATOM 6285 O O . LEU B 1 128 ? -33.219 -0.762 -8.961 1 92.56 128 LEU B O 1
ATOM 6289 N N . ALA B 1 129 ? -34.656 -0.97 -10.586 1 92.25 129 ALA B N 1
ATOM 6290 C CA . ALA B 1 129 ? -35.781 -1.209 -9.695 1 92.25 129 ALA B CA 1
ATOM 6291 C C . ALA B 1 129 ? -35.625 -2.531 -8.953 1 92.25 129 ALA B C 1
ATOM 6293 O O . ALA B 1 129 ? -36.125 -2.689 -7.84 1 92.25 129 ALA B O 1
ATOM 6294 N N . ARG B 1 130 ? -34.938 -3.432 -9.617 1 95.06 130 ARG B N 1
ATOM 6295 C CA . ARG B 1 130 ? -34.781 -4.754 -9.016 1 95.06 130 ARG B CA 1
ATOM 6296 C C . ARG B 1 130 ? -33.344 -5.219 -9.078 1 95.06 130 ARG B C 1
ATOM 6298 O O . ARG B 1 130 ? -32.656 -4.977 -10.07 1 95.06 130 ARG B O 1
ATOM 6305 N N . LEU B 1 131 ? -32.906 -5.766 -8.008 1 96.38 131 LEU B N 1
ATOM 6306 C CA . LEU B 1 131 ? -31.609 -6.43 -7.879 1 96.38 131 LEU B CA 1
ATOM 6307 C C . LEU B 1 131 ? -31.766 -7.801 -7.227 1 96.38 131 LEU B C 1
ATOM 6309 O O . LEU B 1 131 ? -32.312 -7.91 -6.133 1 96.38 131 LEU B O 1
ATOM 6313 N N . ASP B 1 132 ? -31.344 -8.789 -7.871 1 97.56 132 ASP B N 1
ATOM 6314 C CA . ASP B 1 132 ? -31.422 -10.125 -7.293 1 97.56 132 ASP B CA 1
ATOM 6315 C C . ASP B 1 132 ? -30.094 -10.562 -6.688 1 97.56 132 ASP B C 1
ATOM 6317 O O . ASP B 1 132 ? -29.047 -10.031 -7.055 1 97.56 132 ASP B O 1
ATOM 6321 N N . LEU B 1 133 ? -30.203 -11.453 -5.691 1 98.06 133 LEU B N 1
ATOM 6322 C CA . LEU B 1 133 ? -29.062 -12.055 -5.031 1 98.06 133 LEU B CA 1
ATOM 6323 C C . LEU B 1 133 ? -29.172 -13.578 -5.043 1 98.06 133 LEU B C 1
ATOM 6325 O O . LEU B 1 133 ? -30.219 -14.133 -4.715 1 98.06 133 LEU B O 1
ATOM 6329 N N . ILE B 1 134 ? -28.141 -14.211 -5.496 1 98.75 134 ILE B N 1
ATOM 6330 C CA . ILE B 1 134 ? -28 -15.648 -5.324 1 98.75 134 ILE B CA 1
ATOM 6331 C C . ILE B 1 134 ? -27 -15.945 -4.215 1 98.75 134 ILE B C 1
ATOM 6333 O O . ILE B 1 134 ? -25.875 -15.43 -4.238 1 98.75 134 ILE B O 1
ATOM 6337 N N . VAL B 1 135 ? -27.375 -16.703 -3.227 1 98.81 135 VAL B N 1
ATOM 6338 C CA . VAL B 1 135 ? -26.531 -17.078 -2.1 1 98.81 135 VAL B CA 1
ATOM 6339 C C . VAL B 1 135 ? -26.375 -18.594 -2.047 1 98.81 135 VAL B C 1
ATOM 6341 O O . VAL B 1 135 ? -27.375 -19.328 -2.113 1 98.81 135 VAL B O 1
ATOM 6344 N N . ARG B 1 136 ? -25.156 -19.062 -1.912 1 98.88 136 ARG B N 1
ATOM 6345 C CA . ARG B 1 136 ? -24.891 -20.484 -1.743 1 98.88 136 ARG B CA 1
ATOM 6346 C C . ARG B 1 136 ? -24.109 -20.75 -0.465 1 98.88 136 ARG B C 1
ATOM 6348 O O . ARG B 1 136 ? -23.219 -19.984 -0.11 1 98.88 136 ARG B O 1
ATOM 6355 N N . ALA B 1 137 ? -24.453 -21.797 0.219 1 98.88 137 ALA B N 1
ATOM 6356 C CA . ALA B 1 137 ? -23.688 -22.297 1.358 1 98.88 137 ALA B CA 1
ATOM 6357 C C . ALA B 1 137 ? -23.203 -23.734 1.105 1 98.88 137 ALA B C 1
ATOM 6359 O O . ALA B 1 137 ? -24.016 -24.641 0.882 1 98.88 137 ALA B O 1
ATOM 6360 N N . TYR B 1 138 ? -21.969 -23.891 1.09 1 98.75 138 TYR B N 1
ATOM 6361 C CA . TYR B 1 138 ? -21.281 -25.172 0.991 1 98.75 138 TYR B CA 1
ATOM 6362 C C . TYR B 1 138 ? -20.672 -25.562 2.328 1 98.75 138 TYR B C 1
ATOM 6364 O O . TYR B 1 138 ? -20.609 -24.75 3.258 1 98.75 138 TYR B O 1
ATOM 6372 N N . ASN B 1 139 ? -20.25 -26.844 2.404 1 98.25 139 ASN B N 1
ATOM 6373 C CA . ASN B 1 139 ? -19.594 -27.281 3.631 1 98.25 139 ASN B CA 1
ATOM 6374 C C . ASN B 1 139 ? -18.25 -26.594 3.826 1 98.25 139 ASN B C 1
ATOM 6376 O O . ASN B 1 139 ? -17.766 -26.484 4.953 1 98.25 139 ASN B O 1
ATOM 6380 N N . ASP B 1 140 ? -17.641 -26.156 2.793 1 98.12 140 ASP B N 1
ATOM 6381 C CA . ASP B 1 140 ? -16.328 -25.547 2.906 1 98.12 140 ASP B CA 1
ATOM 6382 C C . ASP B 1 140 ? -16.375 -24.031 2.654 1 98.12 140 ASP B C 1
ATOM 6384 O O . ASP B 1 140 ? -15.352 -23.406 2.404 1 98.12 140 ASP B O 1
ATOM 6388 N N . GLY B 1 141 ? -17.547 -23.422 2.633 1 98.62 141 GLY B N 1
ATOM 6389 C CA . GLY B 1 141 ? -17.609 -21.969 2.518 1 98.62 141 GLY B CA 1
ATOM 6390 C C . GLY B 1 141 ? -18.969 -21.469 2.047 1 98.62 141 GLY B C 1
ATOM 6391 O O . GLY B 1 141 ? -19.906 -22.25 1.888 1 98.62 141 GLY B O 1
ATOM 6392 N N . ILE B 1 142 ? -19.125 -20.203 1.895 1 98.81 142 ILE B N 1
ATOM 6393 C CA . ILE B 1 142 ? -20.328 -19.547 1.379 1 98.81 142 ILE B CA 1
ATOM 6394 C C . ILE B 1 142 ? -19.953 -18.625 0.22 1 98.81 142 ILE B C 1
ATOM 6396 O O . ILE B 1 142 ? -18.781 -18.234 0.078 1 98.81 142 ILE B O 1
ATOM 6400 N N . ALA B 1 143 ? -20.922 -18.297 -0.591 1 98.88 143 ALA B N 1
ATOM 6401 C CA . ALA B 1 143 ? -20.734 -17.375 -1.708 1 98.88 143 ALA B CA 1
ATOM 6402 C C . ALA B 1 143 ? -22.031 -16.656 -2.057 1 98.88 143 ALA B C 1
ATOM 6404 O O . ALA B 1 143 ? -23.125 -17.172 -1.789 1 98.88 143 ALA B O 1
ATOM 6405 N N . PHE B 1 144 ? -21.906 -15.492 -2.615 1 98.88 144 PHE B N 1
ATOM 6406 C CA . PHE B 1 144 ? -23.078 -14.789 -3.135 1 98.88 144 PHE B CA 1
ATOM 6407 C C . PHE B 1 144 ? -22.703 -13.93 -4.336 1 98.88 144 PHE B C 1
ATOM 6409 O O . PHE B 1 144 ? -21.531 -13.594 -4.527 1 98.88 144 PHE B O 1
ATOM 6416 N N . ARG B 1 145 ? -23.594 -13.617 -5.184 1 98.81 145 ARG B N 1
ATOM 6417 C CA . ARG B 1 145 ? -23.406 -12.719 -6.312 1 98.81 145 ARG B CA 1
ATOM 6418 C C . ARG B 1 145 ? -24.703 -11.992 -6.652 1 98.81 145 ARG B C 1
ATOM 6420 O O . ARG B 1 145 ? -25.797 -12.438 -6.266 1 98.81 145 ARG B O 1
ATOM 6427 N N . TYR B 1 146 ? -24.562 -10.875 -7.27 1 98.56 146 TYR B N 1
ATOM 6428 C CA . TYR B 1 146 ? -25.719 -10.102 -7.723 1 98.56 146 TYR B CA 1
ATOM 6429 C C . TYR B 1 146 ? -26.125 -10.516 -9.125 1 98.56 146 TYR B C 1
ATOM 6431 O O . TYR B 1 146 ? -25.297 -10.906 -9.945 1 98.56 146 TYR B O 1
ATOM 6439 N N . VAL B 1 147 ? -27.406 -10.453 -9.367 1 98.12 147 VAL B N 1
ATOM 6440 C CA . VAL B 1 147 ? -27.969 -10.586 -10.711 1 98.12 147 VAL B CA 1
ATOM 6441 C C . VAL B 1 147 ? -28.734 -9.312 -11.07 1 98.12 147 VAL B C 1
ATOM 6443 O O . VAL B 1 147 ? -29.703 -8.953 -10.406 1 98.12 147 VAL B O 1
ATOM 6446 N N . VAL B 1 148 ? -28.234 -8.625 -12.031 1 97.56 148 VAL B N 1
ATOM 6447 C CA . VAL B 1 148 ? -28.953 -7.488 -12.609 1 97.56 148 VAL B CA 1
ATOM 6448 C C . VAL B 1 148 ? -29.875 -7.969 -13.727 1 97.56 148 VAL B C 1
ATOM 6450 O O . VAL B 1 148 ? -29.406 -8.391 -14.789 1 97.56 148 VAL B O 1
ATOM 6453 N N . PRO B 1 149 ? -31.141 -7.852 -13.508 1 96.31 149 PRO B N 1
ATOM 6454 C CA . PRO B 1 149 ? -32.062 -8.367 -14.531 1 96.31 149 PRO B CA 1
ATOM 6455 C C . PRO B 1 149 ? -31.984 -7.57 -15.836 1 96.31 149 PRO B C 1
ATOM 6457 O O . PRO B 1 149 ? -31.594 -6.398 -15.828 1 96.31 149 PRO B O 1
ATOM 6460 N N . LYS B 1 150 ? -32.344 -8.25 -16.812 1 96.38 150 LYS B N 1
ATOM 6461 C CA . LYS B 1 150 ? -32.5 -7.586 -18.109 1 96.38 150 LYS B CA 1
ATOM 6462 C C . LYS B 1 150 ? -33.281 -6.297 -17.969 1 96.38 150 LYS B C 1
ATOM 6464 O O . LYS B 1 150 ? -34.312 -6.266 -17.281 1 96.38 150 LYS B O 1
ATOM 6469 N N . GLN B 1 151 ? -32.781 -5.262 -18.578 1 92.62 151 GLN B N 1
ATOM 6470 C CA . GLN B 1 151 ? -33.438 -3.955 -18.531 1 92.62 151 GLN B CA 1
ATOM 6471 C C . GLN B 1 151 ? -34.062 -3.592 -19.875 1 92.62 151 GLN B C 1
ATOM 6473 O O . GLN B 1 151 ? -33.344 -3.223 -20.812 1 92.62 151 GLN B O 1
ATOM 6478 N N . PRO B 1 152 ? -35.344 -3.502 -19.859 1 89.06 152 PRO B N 1
ATOM 6479 C CA . PRO B 1 152 ? -35.969 -3.109 -21.141 1 89.06 152 PRO B CA 1
ATOM 6480 C C . PRO B 1 152 ? -35.562 -1.693 -21.562 1 89.06 152 PRO B C 1
ATOM 6482 O O . PRO B 1 152 ? -35.625 -0.77 -20.75 1 89.06 152 PRO B O 1
ATOM 6485 N N . GLY B 1 153 ? -35.188 -1.476 -22.812 1 89.44 153 GLY B N 1
ATOM 6486 C CA . GLY B 1 153 ? -34.906 -0.164 -23.375 1 89.44 153 GLY B CA 1
ATOM 6487 C C . GLY B 1 153 ? -33.531 0.348 -23 1 89.44 153 GLY B C 1
ATOM 6488 O O . GLY B 1 153 ? -33.188 1.505 -23.281 1 89.44 153 GLY B O 1
ATOM 6489 N N . ARG B 1 154 ? -32.844 -0.4 -22.25 1 89.81 154 ARG B N 1
ATOM 6490 C CA . ARG B 1 154 ? -31.484 -0.046 -21.859 1 89.81 154 ARG B CA 1
ATOM 6491 C C . ARG B 1 154 ? -30.5 -1.171 -22.188 1 89.81 154 ARG B C 1
ATOM 6493 O O . ARG B 1 154 ? -30.797 -2.344 -21.938 1 89.81 154 ARG B O 1
ATOM 6500 N N . SER B 1 155 ? -29.406 -0.769 -22.828 1 91.5 155 SER B N 1
ATOM 6501 C CA . SER B 1 155 ? -28.453 -1.799 -23.234 1 91.5 155 SER B CA 1
ATOM 6502 C C . SER B 1 155 ? -27.281 -1.876 -22.266 1 91.5 155 SER B C 1
ATOM 6504 O O . SER B 1 155 ? -26.578 -2.887 -22.203 1 91.5 155 SER B O 1
ATOM 6506 N N . ALA B 1 156 ? -27.078 -0.765 -21.516 1 95.06 156 ALA B N 1
ATOM 6507 C CA . ALA B 1 156 ? -25.891 -0.755 -20.656 1 95.06 156 ALA B CA 1
ATOM 6508 C C . ALA B 1 156 ? -26.188 -0.08 -19.328 1 95.06 156 ALA B C 1
ATOM 6510 O O . ALA B 1 156 ? -27.078 0.78 -19.234 1 95.06 156 ALA B O 1
ATOM 6511 N N . LEU B 1 157 ? -25.547 -0.515 -18.297 1 95.44 157 LEU B N 1
ATOM 6512 C CA . LEU B 1 157 ? -25.578 0.067 -16.953 1 95.44 157 LEU B CA 1
ATOM 6513 C C . LEU B 1 157 ? -24.172 0.265 -16.406 1 95.44 157 LEU B C 1
ATOM 6515 O O . LEU B 1 157 ? -23.359 -0.666 -16.422 1 95.44 157 LEU B O 1
ATOM 6519 N N . ASN B 1 158 ? -23.875 1.494 -15.969 1 95.56 158 ASN B N 1
ATOM 6520 C CA . ASN B 1 158 ? -22.547 1.812 -15.469 1 95.56 158 ASN B CA 1
ATOM 6521 C C . ASN B 1 158 ? -22.453 1.62 -13.961 1 95.56 158 ASN B C 1
ATOM 6523 O O . ASN B 1 158 ? -23.281 2.143 -13.211 1 95.56 158 ASN B O 1
ATOM 6527 N N . ILE B 1 159 ? -21.469 0.854 -13.562 1 96.56 159 ILE B N 1
ATOM 6528 C CA . ILE B 1 159 ? -21.219 0.571 -12.156 1 96.56 159 ILE B CA 1
ATOM 6529 C C . ILE B 1 159 ? -19.953 1.31 -11.695 1 96.56 159 ILE B C 1
ATOM 6531 O O . ILE B 1 159 ? -18.906 1.229 -12.344 1 96.56 159 ILE B O 1
ATOM 6535 N N . GLN B 1 160 ? -20.094 2.055 -10.609 1 96 160 GLN B N 1
ATOM 6536 C CA . GLN B 1 160 ? -18.938 2.725 -10 1 96 160 GLN B CA 1
ATOM 6537 C C . GLN B 1 160 ? -18.141 1.763 -9.125 1 96 160 GLN B C 1
ATOM 6539 O O . GLN B 1 160 ? -16.906 1.75 -9.172 1 96 160 GLN B O 1
ATOM 6544 N N . ASP B 1 161 ? -18.812 0.979 -8.375 1 96.62 161 ASP B N 1
ATOM 6545 C CA . ASP B 1 161 ? -18.203 0.059 -7.43 1 96.62 161 ASP B CA 1
ATOM 6546 C C . ASP B 1 161 ? -19.25 -0.843 -6.777 1 96.62 161 ASP B C 1
ATOM 6548 O O . ASP B 1 161 ? -20.406 -0.875 -7.207 1 96.62 161 ASP B O 1
ATOM 6552 N N . GLU B 1 162 ? -18.844 -1.64 -5.805 1 97.25 162 GLU B N 1
ATOM 6553 C CA . GLU B 1 162 ? -19.75 -2.385 -4.938 1 97.25 162 GLU B CA 1
ATOM 6554 C C . GLU B 1 162 ? -19.766 -1.802 -3.529 1 97.25 162 GLU B C 1
ATOM 6556 O O . GLU B 1 162 ? -18.781 -1.198 -3.088 1 97.25 162 GLU B O 1
ATOM 6561 N N . ALA B 1 163 ? -20.922 -1.961 -2.883 1 96.69 163 ALA B N 1
ATOM 6562 C CA . ALA B 1 163 ? -21.016 -1.614 -1.467 1 96.69 163 ALA B CA 1
ATOM 6563 C C . ALA B 1 163 ? -20.656 -2.807 -0.585 1 96.69 163 ALA B C 1
ATOM 6565 O O . ALA B 1 163 ? -20.531 -2.668 0.633 1 96.69 163 ALA B O 1
ATOM 6566 N N . THR B 1 164 ? -20.406 -3.941 -1.168 1 98.56 164 THR B N 1
ATOM 6567 C CA . THR B 1 164 ? -20.172 -5.211 -0.49 1 98.56 164 THR B CA 1
ATOM 6568 C C . THR B 1 164 ? -19 -5.102 0.484 1 98.56 164 THR B C 1
ATOM 6570 O O . THR B 1 164 ? -17.891 -4.738 0.09 1 98.56 164 THR B O 1
ATOM 6573 N N . SER B 1 165 ? -19.281 -5.418 1.723 1 98.5 165 SER B N 1
ATOM 6574 C CA . SER B 1 165 ? -18.266 -5.367 2.764 1 98.5 165 SER B CA 1
ATOM 6575 C C . SER B 1 165 ? -18.328 -6.598 3.66 1 98.5 165 SER B C 1
ATOM 6577 O O . SER B 1 165 ? -19.297 -7.355 3.615 1 98.5 165 SER B O 1
ATOM 6579 N N . PHE B 1 166 ? -17.297 -6.859 4.41 1 98.88 166 PHE B N 1
ATOM 6580 C CA . PHE B 1 166 ? -17.141 -7.941 5.375 1 98.88 166 PHE B CA 1
ATOM 6581 C C . PHE B 1 166 ? -16.688 -7.398 6.73 1 98.88 166 PHE B C 1
ATOM 6583 O O . PHE B 1 166 ? -15.5 -7.27 6.992 1 98.88 166 PHE B O 1
ATOM 6590 N N . ARG B 1 167 ? -17.641 -7.035 7.559 1 98.56 167 ARG B N 1
ATOM 6591 C CA . ARG B 1 167 ? -17.328 -6.586 8.906 1 98.56 167 ARG B CA 1
ATOM 6592 C C . ARG B 1 167 ? -16.984 -7.77 9.805 1 98.56 167 ARG B C 1
ATOM 6594 O O . ARG B 1 167 ? -17.828 -8.633 10.055 1 98.56 167 ARG B O 1
ATOM 6601 N N . PHE B 1 168 ? -15.773 -7.805 10.297 1 98.62 168 PHE B N 1
ATOM 6602 C CA . PHE B 1 168 ? -15.312 -8.945 11.086 1 98.62 168 PHE B CA 1
ATOM 6603 C C . PHE B 1 168 ? -15.812 -8.844 12.516 1 98.62 168 PHE B C 1
ATOM 6605 O O . PHE B 1 168 ? -15.938 -7.75 13.07 1 98.62 168 PHE B O 1
ATOM 6612 N N . SER B 1 169 ? -16.062 -9.961 13.164 1 97.88 169 SER B N 1
ATOM 6613 C CA . SER B 1 169 ? -16.594 -10.008 14.523 1 97.88 169 SER B CA 1
ATOM 6614 C C . SER B 1 169 ? -15.5 -9.766 15.555 1 97.88 169 SER B C 1
ATOM 6616 O O . SER B 1 169 ? -15.789 -9.523 16.734 1 97.88 169 SER B O 1
ATOM 6618 N N . ASP B 1 170 ? -14.258 -9.875 15.141 1 97.56 170 ASP B N 1
ATOM 6619 C CA . ASP B 1 170 ? -13.117 -9.688 16.031 1 97.56 170 ASP B CA 1
ATOM 6620 C C . ASP B 1 170 ? -11.906 -9.148 15.281 1 97.56 170 ASP B C 1
ATOM 6622 O O . ASP B 1 170 ? -11.938 -9.023 14.055 1 97.56 170 ASP B O 1
ATOM 6626 N N . ASP B 1 171 ? -10.93 -8.727 16.062 1 97.56 171 ASP B N 1
ATOM 6627 C CA . ASP B 1 171 ? -9.664 -8.305 15.477 1 97.56 171 ASP B CA 1
ATOM 6628 C C . ASP B 1 171 ? -8.805 -9.508 15.094 1 97.56 171 ASP B C 1
ATOM 6630 O O . ASP B 1 171 ? -7.777 -9.766 15.719 1 97.56 171 ASP B O 1
ATOM 6634 N N . PHE B 1 172 ? -9.148 -10.164 14.023 1 98.19 172 PHE B N 1
ATOM 6635 C CA . PHE B 1 172 ? -8.562 -11.43 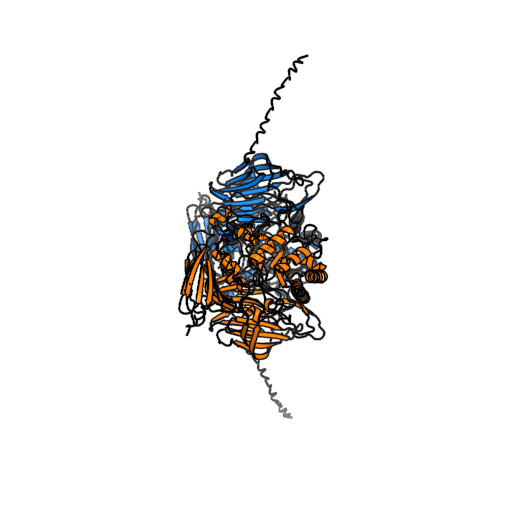13.617 1 98.19 172 PHE B CA 1
ATOM 6636 C C . PHE B 1 172 ? -7.117 -11.242 13.172 1 98.19 172 PHE B C 1
ATOM 6638 O O . PHE B 1 172 ? -6.723 -10.141 12.773 1 98.19 172 PHE B O 1
ATOM 6645 N N . ASP B 1 173 ? -6.27 -12.344 13.312 1 97.5 173 ASP B N 1
ATOM 6646 C CA . ASP B 1 173 ? -4.957 -12.438 12.68 1 97.5 173 ASP B CA 1
ATOM 6647 C C . ASP B 1 173 ? -5.086 -12.828 11.203 1 97.5 173 ASP B C 1
ATOM 6649 O O . ASP B 1 173 ? -5.559 -13.922 10.883 1 97.5 173 ASP B O 1
ATOM 6653 N N . CYS B 1 174 ? -4.633 -11.945 10.344 1 98.31 174 CYS B N 1
ATOM 6654 C CA . CYS B 1 174 ? -4.844 -12.188 8.922 1 98.31 174 CYS B CA 1
ATOM 6655 C C . CYS B 1 174 ? -3.521 -12.188 8.164 1 98.31 174 CYS B C 1
ATOM 6657 O O . CYS B 1 174 ? -2.475 -11.883 8.734 1 98.31 174 CYS B O 1
ATOM 6659 N N . HIS B 1 175 ? -3.539 -12.648 6.949 1 98.38 175 HIS B N 1
ATOM 6660 C CA . HIS B 1 175 ? -2.477 -12.562 5.953 1 98.38 175 HIS B CA 1
ATOM 6661 C C . HIS B 1 175 ? -3.012 -12.039 4.625 1 98.38 175 HIS B C 1
ATOM 6663 O O . HIS B 1 175 ? -4.109 -12.414 4.203 1 98.38 175 HIS B O 1
ATOM 6669 N N . GLY B 1 176 ? -2.279 -11.141 4.066 1 98.12 176 GLY B N 1
ATOM 6670 C CA . GLY B 1 176 ? -2.68 -10.633 2.764 1 98.12 176 GLY B CA 1
ATOM 6671 C C . GLY B 1 176 ? -1.546 -9.961 2.012 1 98.12 176 GLY B C 1
ATOM 6672 O O . GLY B 1 176 ? -0.504 -9.648 2.594 1 98.12 176 GLY B O 1
ATOM 6673 N N . LEU B 1 177 ? -1.695 -9.867 0.705 1 98.44 177 LEU B N 1
ATOM 6674 C CA . LEU B 1 177 ? -0.779 -9.148 -0.173 1 98.44 177 LEU B CA 1
ATOM 6675 C C . LEU B 1 177 ? -1.361 -7.797 -0.576 1 98.44 177 LEU B C 1
ATOM 6677 O O . LEU B 1 177 ? -2.393 -7.738 -1.25 1 98.44 177 LEU B O 1
ATOM 6681 N N . ASN B 1 178 ? -0.719 -6.754 -0.143 1 97.69 178 ASN B N 1
ATOM 6682 C CA . ASN B 1 178 ? -1.094 -5.383 -0.465 1 97.69 178 ASN B CA 1
ATOM 6683 C C . ASN B 1 178 ? -0.012 -4.684 -1.283 1 97.69 178 ASN B C 1
ATOM 6685 O O . ASN B 1 178 ? 0.956 -4.164 -0.726 1 97.69 178 ASN B O 1
ATOM 6689 N N . GLN B 1 179 ? -0.241 -4.531 -2.604 1 95.62 179 GLN B N 1
ATOM 6690 C CA . GLN B 1 179 ? 0.739 -3.838 -3.43 1 95.62 179 GLN B CA 1
ATOM 6691 C C . GLN B 1 179 ? 0.386 -2.359 -3.578 1 95.62 179 GLN B C 1
ATOM 6693 O O . GLN B 1 179 ? 1.196 -1.568 -4.066 1 95.62 179 GLN B O 1
ATOM 6698 N N . GLY B 1 180 ? -0.834 -2.018 -3.227 1 94.94 180 GLY B N 1
ATOM 6699 C CA . GLY B 1 180 ? -1.2 -0.619 -3.078 1 94.94 180 GLY B CA 1
ATOM 6700 C C . GLY B 1 180 ? -1.604 0.035 -4.387 1 94.94 180 GLY B C 1
ATOM 6701 O O . GLY B 1 180 ? -1.956 1.216 -4.414 1 94.94 180 GLY B O 1
ATOM 6702 N N . ARG B 1 181 ? -1.585 -0.688 -5.508 1 93.75 181 ARG B N 1
ATOM 6703 C CA . ARG B 1 181 ? -1.97 -0.13 -6.801 1 93.75 181 ARG B CA 1
ATOM 6704 C C . ARG B 1 181 ? -2.723 -1.157 -7.637 1 93.75 181 ARG B C 1
ATOM 6706 O O . ARG B 1 181 ? -2.543 -2.363 -7.457 1 93.75 181 ARG B O 1
ATOM 6713 N N . PHE B 1 182 ? -3.49 -0.663 -8.57 1 94.56 182 PHE B N 1
ATOM 6714 C CA . PHE B 1 182 ? -4.336 -1.544 -9.367 1 94.56 182 PHE B CA 1
ATOM 6715 C C . PHE B 1 182 ? -3.512 -2.291 -10.414 1 94.56 182 PHE B C 1
ATOM 6717 O O . PHE B 1 182 ? -3.75 -3.473 -10.664 1 94.56 182 PHE B O 1
ATOM 6724 N N . GLU B 1 183 ? -2.576 -1.594 -11.07 1 92.94 183 GLU B N 1
ATOM 6725 C CA . GLU B 1 183 ? -1.691 -2.25 -12.031 1 92.94 183 GLU B CA 1
ATOM 6726 C C . GLU B 1 183 ? -0.432 -2.775 -11.352 1 92.94 183 GLU B C 1
ATOM 6728 O O . GLU B 1 183 ? 0.343 -2.002 -10.781 1 92.94 183 GLU B O 1
ATOM 6733 N N . ASN B 1 184 ? -0.268 -4.039 -11.391 1 94.44 184 ASN B N 1
ATOM 6734 C CA . ASN B 1 184 ? 0.871 -4.695 -10.758 1 94.44 184 ASN B CA 1
ATOM 6735 C C . ASN B 1 184 ? 1.057 -6.117 -11.273 1 94.44 184 ASN B C 1
ATOM 6737 O O . ASN B 1 184 ? 0.196 -6.645 -11.984 1 94.44 184 ASN B O 1
ATOM 6741 N N . SER B 1 185 ? 2.1 -6.766 -10.953 1 95.12 185 SER B N 1
ATOM 6742 C CA . SER B 1 185 ? 2.426 -8.109 -11.414 1 95.12 185 SER B CA 1
ATOM 6743 C C . SER B 1 185 ? 1.727 -9.172 -10.57 1 95.12 185 SER B C 1
ATOM 6745 O O . SER B 1 185 ? 1.772 -10.359 -10.891 1 95.12 185 SER B O 1
ATOM 6747 N N . PHE B 1 186 ? 1.104 -8.797 -9.422 1 97.38 186 PHE B N 1
ATOM 6748 C CA . PHE B 1 186 ? 0.447 -9.68 -8.469 1 97.38 186 PHE B CA 1
ATOM 6749 C C . PHE B 1 186 ? 1.467 -10.562 -7.754 1 97.38 186 PHE B C 1
ATOM 6751 O O . PHE B 1 186 ? 1.128 -11.641 -7.27 1 97.38 186 PHE B O 1
ATOM 6758 N N . GLU B 1 187 ? 2.768 -10.141 -7.754 1 97.31 187 GLU B N 1
ATOM 6759 C CA . GLU B 1 187 ? 3.85 -10.875 -7.109 1 97.31 187 GLU B CA 1
ATOM 6760 C C . GLU B 1 187 ? 4.293 -10.195 -5.82 1 97.31 187 GLU B C 1
ATOM 6762 O O . GLU B 1 187 ? 4.742 -9.047 -5.84 1 97.31 187 GLU B O 1
ATOM 6767 N N . GLY B 1 188 ? 4.117 -10.828 -4.742 1 97.12 188 GLY B N 1
ATOM 6768 C CA . GLY B 1 188 ? 4.566 -10.273 -3.475 1 97.12 188 GLY B CA 1
ATOM 6769 C C . GLY B 1 188 ? 4.277 -11.172 -2.289 1 97.12 188 GLY B C 1
ATOM 6770 O O . GLY B 1 188 ? 3.711 -12.258 -2.451 1 97.12 188 GLY B O 1
ATOM 6771 N N . GLU B 1 189 ? 4.73 -10.766 -1.112 1 97.5 189 GLU B N 1
ATOM 6772 C CA . GLU B 1 189 ? 4.547 -11.523 0.122 1 97.5 189 GLU B CA 1
ATOM 6773 C C . GLU B 1 189 ? 3.141 -11.328 0.683 1 97.5 189 GLU B C 1
ATOM 6775 O O . GLU B 1 189 ? 2.604 -10.219 0.66 1 97.5 189 GLU B O 1
ATOM 6780 N N . HIS B 1 190 ? 2.535 -12.375 1.096 1 97.69 190 HIS B N 1
ATOM 6781 C CA . HIS B 1 190 ? 1.342 -12.297 1.93 1 97.69 190 HIS B CA 1
ATOM 6782 C C . HIS B 1 190 ? 1.706 -12.094 3.396 1 97.69 190 HIS B C 1
ATOM 6784 O O . HIS B 1 190 ? 1.836 -13.062 4.148 1 97.69 190 HIS B O 1
ATOM 6790 N N . ASP B 1 191 ? 1.761 -10.867 3.84 1 96.88 191 ASP B N 1
ATOM 6791 C CA . ASP B 1 191 ? 2.293 -10.508 5.148 1 96.88 191 ASP B CA 1
ATOM 6792 C C . ASP B 1 191 ? 1.236 -10.672 6.238 1 96.88 191 ASP B C 1
ATOM 6794 O O . ASP B 1 191 ? 0.042 -10.5 5.984 1 96.88 191 ASP B O 1
ATOM 6798 N N . ALA B 1 192 ? 1.688 -11.023 7.461 1 97.06 192 ALA B N 1
ATOM 6799 C CA . ALA B 1 192 ? 0.812 -11.031 8.625 1 97.06 192 ALA B CA 1
ATOM 6800 C C . ALA B 1 192 ? 0.315 -9.625 8.953 1 97.06 192 ALA B C 1
ATOM 6802 O O . ALA B 1 192 ? 1.07 -8.656 8.852 1 97.06 192 ALA B O 1
ATOM 6803 N N . ILE B 1 193 ? -0.945 -9.531 9.328 1 97.19 193 ILE B N 1
ATOM 6804 C CA . ILE B 1 193 ? -1.548 -8.242 9.656 1 97.19 193 ILE B CA 1
ATOM 6805 C C . ILE B 1 193 ? -2.758 -8.453 10.562 1 97.19 193 ILE B C 1
ATOM 6807 O O . ILE B 1 193 ? -3.535 -9.391 10.359 1 97.19 193 ILE B O 1
ATOM 6811 N N . LYS B 1 194 ? -2.926 -7.621 11.578 1 97.44 194 LYS B N 1
ATOM 6812 C CA . LYS B 1 194 ? -4.16 -7.602 12.359 1 97.44 194 LYS B CA 1
ATOM 6813 C C . LYS B 1 194 ? -5.293 -6.93 11.594 1 97.44 194 LYS B C 1
ATOM 6815 O O . LYS B 1 194 ? -5.074 -5.93 10.906 1 97.44 194 LYS B O 1
ATOM 6820 N N . ALA B 1 195 ? -6.516 -7.484 11.773 1 98.25 195 ALA B N 1
ATOM 6821 C CA . ALA B 1 195 ? -7.656 -6.926 11.055 1 98.25 195 ALA B CA 1
ATOM 6822 C C . ALA B 1 195 ? -7.82 -5.438 11.352 1 98.25 195 ALA B C 1
ATOM 6824 O O . ALA B 1 195 ? -8.219 -4.664 10.484 1 98.25 195 ALA B O 1
ATOM 6825 N N . SER B 1 196 ? -7.5 -4.988 12.516 1 96.69 196 SER B N 1
ATOM 6826 C CA . SER B 1 196 ? -7.645 -3.598 12.93 1 96.69 196 SER B CA 1
ATOM 6827 C C . SER B 1 196 ? -6.645 -2.701 12.203 1 96.69 196 SER B C 1
ATOM 6829 O O . SER B 1 196 ? -6.738 -1.474 12.273 1 96.69 196 SER B O 1
ATOM 6831 N N . GLN B 1 197 ? -5.695 -3.283 11.477 1 96.38 197 GLN B N 1
ATOM 6832 C CA . GLN B 1 197 ? -4.672 -2.51 10.781 1 96.38 197 GLN B CA 1
ATOM 6833 C C . GLN B 1 197 ? -4.996 -2.371 9.305 1 96.38 197 GLN B C 1
ATOM 6835 O O . GLN B 1 197 ? -4.246 -1.742 8.555 1 96.38 197 GLN B O 1
ATOM 6840 N N . PHE B 1 198 ? -6.098 -2.975 8.898 1 97.88 198 PHE B N 1
ATOM 6841 C CA . PHE B 1 198 ? -6.566 -2.67 7.551 1 97.88 198 PHE B CA 1
ATOM 6842 C C . PHE B 1 198 ? -6.914 -1.192 7.418 1 97.88 198 PHE B C 1
ATOM 6844 O O . PHE B 1 198 ? -7.523 -0.611 8.32 1 97.88 198 PHE B O 1
ATOM 6851 N N . ARG B 1 199 ? -6.477 -0.58 6.293 1 97.5 199 ARG B N 1
ATOM 6852 C CA . ARG B 1 199 ? -6.746 0.831 6.035 1 97.5 199 ARG B CA 1
ATOM 6853 C C . ARG B 1 199 ? -7.574 1.006 4.766 1 97.5 199 ARG B C 1
ATOM 6855 O O . ARG B 1 199 ? -7.5 0.182 3.852 1 97.5 199 ARG B O 1
ATOM 6862 N N . PRO B 1 200 ? -8.328 2.119 4.699 1 95.88 200 PRO B N 1
ATOM 6863 C CA . PRO B 1 200 ? -9.219 2.328 3.553 1 95.88 200 PRO B CA 1
ATOM 6864 C C . PRO B 1 200 ? -8.461 2.605 2.258 1 95.88 200 PRO B C 1
ATOM 6866 O O . PRO B 1 200 ? -9.062 2.654 1.183 1 95.88 200 PRO B O 1
ATOM 6869 N N . PHE B 1 201 ? -7.16 2.727 2.307 1 95.31 201 PHE B N 1
ATOM 6870 C CA . PHE B 1 201 ? -6.395 2.979 1.093 1 95.31 201 PHE B CA 1
ATOM 6871 C C . PHE B 1 201 ? -5.617 1.738 0.675 1 95.31 201 PHE B C 1
ATOM 6873 O O . PHE B 1 201 ? -4.914 1.75 -0.34 1 95.31 201 PHE B O 1
ATOM 6880 N N . HIS B 1 202 ? -5.699 0.686 1.432 1 97.5 202 HIS B N 1
ATOM 6881 C CA . HIS B 1 202 ? -5.051 -0.559 1.038 1 97.5 202 HIS B CA 1
ATOM 6882 C C . HIS B 1 202 ? -5.754 -1.196 -0.155 1 97.5 202 HIS B C 1
ATOM 6884 O O . HIS B 1 202 ? -6.93 -0.922 -0.405 1 97.5 202 HIS B O 1
ATOM 6890 N N . LEU B 1 203 ? -5.023 -1.984 -0.909 1 98.06 203 LEU B N 1
ATOM 6891 C CA . LEU B 1 203 ? -5.555 -2.82 -1.979 1 98.06 203 LEU B CA 1
ATOM 6892 C C . LEU B 1 203 ? -5.055 -4.254 -1.848 1 98.06 203 LEU B C 1
ATOM 6894 O O . LEU B 1 203 ? -4.18 -4.684 -2.602 1 98.06 203 LEU B O 1
ATOM 6898 N N . PHE B 1 204 ? -5.668 -4.961 -0.977 1 98.5 204 PHE B N 1
ATOM 6899 C CA . PHE B 1 204 ? -5.324 -6.367 -0.826 1 98.5 204 PHE B CA 1
ATOM 6900 C C . PHE B 1 204 ? -5.898 -7.191 -1.972 1 98.5 204 PHE B C 1
ATOM 6902 O O . PHE B 1 204 ? -7.031 -6.961 -2.4 1 98.5 204 PHE B O 1
ATOM 6909 N N . GLN B 1 205 ? -5.137 -8.109 -2.473 1 98 205 GLN B N 1
ATOM 6910 C CA . GLN B 1 205 ? -5.641 -9.062 -3.457 1 98 205 GLN B CA 1
ATOM 6911 C C . GLN B 1 205 ? -6.168 -10.32 -2.781 1 98 205 GLN B C 1
ATOM 6913 O O . GLN B 1 205 ? -5.824 -10.609 -1.633 1 98 205 GLN B O 1
ATOM 6918 N N . ALA B 1 206 ? -7.02 -11.016 -3.486 1 98.38 206 ALA B N 1
ATOM 6919 C CA . ALA B 1 206 ? -7.434 -12.328 -2.992 1 98.38 206 ALA B CA 1
ATOM 6920 C C . ALA B 1 206 ? -6.262 -13.305 -2.967 1 98.38 206 ALA B C 1
ATOM 6922 O O . ALA B 1 206 ? -5.379 -13.242 -3.828 1 98.38 206 ALA B O 1
ATOM 6923 N N . PRO B 1 207 ? -6.207 -14.188 -1.998 1 98.5 207 PRO B N 1
ATOM 6924 C CA . PRO B 1 207 ? -7.113 -14.227 -0.848 1 98.5 207 PRO B CA 1
ATOM 6925 C C . PRO B 1 207 ? -6.617 -13.383 0.323 1 98.5 207 PRO B C 1
ATOM 6927 O O . PRO B 1 207 ? -5.422 -13.078 0.407 1 98.5 207 PRO B O 1
ATOM 6930 N N . VAL B 1 208 ? -7.488 -12.875 1.061 1 98.81 208 VAL B N 1
ATOM 6931 C CA . VAL B 1 208 ? -7.148 -12.453 2.414 1 98.81 208 VAL B CA 1
ATOM 6932 C C . VAL B 1 208 ? -7.559 -13.531 3.414 1 98.81 208 VAL B C 1
ATOM 6934 O O . VAL B 1 208 ? -8.742 -13.859 3.533 1 98.81 208 VAL B O 1
ATOM 6937 N N . VAL B 1 209 ? -6.547 -14.086 4.133 1 98.75 209 VAL B N 1
ATOM 6938 C CA . VAL B 1 209 ? -6.781 -15.25 4.988 1 98.75 209 VAL B CA 1
ATOM 6939 C C . VAL B 1 209 ? -6.746 -14.82 6.457 1 98.75 209 VAL B C 1
ATOM 6941 O O . VAL B 1 209 ? -5.832 -14.109 6.879 1 98.75 209 VAL B O 1
ATOM 6944 N N . CYS B 1 210 ? -7.746 -15.234 7.207 1 98.38 210 CYS B N 1
ATOM 6945 C CA . CYS B 1 210 ? -7.812 -14.867 8.617 1 98.38 210 CYS B CA 1
ATOM 6946 C C . CYS B 1 210 ? -8.008 -16.109 9.492 1 98.38 210 CYS B C 1
ATOM 6948 O O . CYS B 1 210 ? -8.711 -17.047 9.102 1 98.38 210 CYS B O 1
ATOM 6950 N N . ARG B 1 211 ? -7.402 -16.094 10.68 1 96.38 211 ARG B N 1
ATOM 6951 C CA . ARG B 1 211 ? -7.566 -17.125 11.711 1 96.38 211 ARG B CA 1
ATOM 6952 C C . ARG B 1 211 ? -8.336 -16.578 12.906 1 96.38 211 ARG B C 1
ATOM 6954 O O . ARG B 1 211 ? -8.086 -15.445 13.352 1 96.38 211 ARG B O 1
ATOM 6961 N N . THR B 1 212 ? -9.297 -17.312 13.383 1 93.88 212 THR B N 1
ATOM 6962 C CA . THR B 1 212 ? -10.172 -16.859 14.445 1 93.88 212 THR B CA 1
ATOM 6963 C C . THR B 1 212 ? -9.836 -17.547 15.766 1 93.88 212 THR B C 1
ATOM 6965 O O . THR B 1 212 ? -10.531 -17.344 16.766 1 93.88 212 THR B O 1
ATOM 6968 N N . GLY B 1 213 ? -8.875 -18.328 15.93 1 87.31 213 GLY B N 1
ATOM 6969 C CA . GLY B 1 213 ? -8.586 -19.172 17.078 1 87.31 213 GLY B CA 1
ATOM 6970 C C . GLY B 1 213 ? -9.164 -20.562 16.969 1 87.31 213 GLY B C 1
ATOM 6971 O O . GLY B 1 213 ? -8.5 -21.547 17.281 1 87.31 213 GLY B O 1
ATOM 6972 N N . SER B 1 214 ? -10.445 -20.625 16.438 1 91 214 SER B N 1
ATOM 6973 C CA . SER B 1 214 ? -11.094 -21.922 16.328 1 91 214 SER B CA 1
ATOM 6974 C C . SER B 1 214 ? -11.414 -22.266 14.883 1 91 214 SER B C 1
ATOM 6976 O O . SER B 1 214 ? -11.891 -23.359 14.594 1 91 214 SER B O 1
ATOM 6978 N N . ALA B 1 215 ? -11.234 -21.344 14.023 1 95.25 215 ALA B N 1
ATOM 6979 C CA . ALA B 1 215 ? -11.523 -21.531 12.609 1 95.25 215 ALA B CA 1
ATOM 6980 C C . ALA B 1 215 ? -10.609 -20.656 11.75 1 95.25 215 ALA B C 1
ATOM 6982 O O . ALA B 1 215 ? -9.742 -19.953 12.273 1 95.25 215 ALA B O 1
ATOM 6983 N N . ALA B 1 216 ? -10.734 -20.859 10.516 1 97.25 216 ALA B N 1
ATOM 6984 C CA . ALA B 1 216 ? -10.07 -20.016 9.516 1 97.25 216 ALA B CA 1
ATOM 6985 C C . ALA B 1 216 ? -10.992 -19.719 8.344 1 97.25 216 ALA B C 1
ATOM 6987 O O . ALA B 1 216 ? -11.906 -20.5 8.055 1 97.25 216 ALA B O 1
ATOM 6988 N N . PHE B 1 217 ? -10.805 -18.594 7.766 1 98.56 217 PHE B N 1
ATOM 6989 C CA . PHE B 1 217 ? -11.555 -18.266 6.555 1 98.56 217 PHE B CA 1
ATOM 6990 C C . PHE B 1 217 ? -10.703 -17.438 5.602 1 98.56 217 PHE B C 1
ATOM 6992 O O . PHE B 1 217 ? -9.672 -16.891 5.996 1 98.56 217 PHE B O 1
ATOM 6999 N N . ALA B 1 218 ? -11.062 -17.438 4.336 1 98.81 218 ALA B N 1
ATOM 7000 C CA . ALA B 1 218 ? -10.406 -16.641 3.295 1 98.81 218 ALA B CA 1
ATOM 7001 C C . ALA B 1 218 ? -11.43 -15.922 2.426 1 98.81 218 ALA B C 1
ATOM 7003 O O . ALA B 1 218 ? -12.438 -16.516 2.021 1 98.81 218 ALA B O 1
ATOM 7004 N N . ILE B 1 219 ? -11.211 -14.641 2.221 1 98.88 219 ILE B N 1
ATOM 7005 C CA . ILE B 1 219 ? -12.031 -13.836 1.317 1 98.88 219 ILE B CA 1
ATOM 7006 C C . ILE B 1 219 ? -11.461 -13.906 -0.097 1 98.88 219 ILE B C 1
ATOM 7008 O O . ILE B 1 219 ? -10.266 -13.68 -0.3 1 98.88 219 ILE B O 1
ATOM 7012 N N . ALA B 1 220 ? -12.297 -14.227 -1.062 1 98.75 220 ALA B N 1
ATOM 7013 C CA . ALA B 1 220 ? -11.883 -14.391 -2.453 1 98.75 220 ALA B CA 1
ATOM 7014 C C . ALA B 1 220 ? -13.039 -14.102 -3.404 1 98.75 220 ALA B C 1
ATOM 7016 O O . ALA B 1 220 ? -14.039 -13.484 -3.012 1 98.75 220 ALA B O 1
ATOM 7017 N N . GLU B 1 221 ? -12.836 -14.328 -4.684 1 98.81 221 GLU B N 1
ATOM 7018 C CA . GLU B 1 221 ? -13.875 -14.227 -5.707 1 98.81 221 GLU B CA 1
ATOM 7019 C C . GLU B 1 221 ? -13.773 -15.367 -6.711 1 98.81 221 GLU B C 1
ATOM 7021 O O . GLU B 1 221 ? -12.758 -16.062 -6.766 1 98.81 221 GLU B O 1
ATOM 7026 N N . SER B 1 222 ? -14.82 -15.602 -7.438 1 98.81 222 SER B N 1
ATOM 7027 C CA . SER B 1 222 ? -14.836 -16.625 -8.484 1 98.81 222 SER B CA 1
ATOM 7028 C C . SER B 1 222 ? -15.75 -16.203 -9.633 1 98.81 222 SER B C 1
ATOM 7030 O O . SER B 1 222 ? -16.719 -15.469 -9.438 1 98.81 222 SER B O 1
ATOM 7032 N N . ASP B 1 223 ? -15.359 -16.625 -10.812 1 98.5 223 ASP B N 1
ATOM 7033 C CA . ASP B 1 223 ? -16.156 -16.547 -12.031 1 98.5 223 ASP B CA 1
ATOM 7034 C C . ASP B 1 223 ? -16.375 -15.109 -12.477 1 98.5 223 ASP B C 1
ATOM 7036 O O . ASP B 1 223 ? -17.484 -14.711 -12.805 1 98.5 223 ASP B O 1
ATOM 7040 N N . PRO B 1 224 ? -15.359 -14.312 -12.391 1 97.75 224 PRO B N 1
ATOM 7041 C CA . PRO B 1 224 ? -15.516 -12.992 -13.008 1 97.75 224 PRO B CA 1
ATOM 7042 C C . PRO B 1 224 ? -15.672 -13.062 -14.523 1 97.75 224 PRO B C 1
ATOM 7044 O O . PRO B 1 224 ? -14.781 -13.578 -15.211 1 97.75 224 PRO B O 1
ATOM 7047 N N . GLN B 1 225 ? -16.828 -12.672 -15.055 1 93.56 225 GLN B N 1
ATOM 7048 C CA . GLN B 1 225 ? -17.109 -12.609 -16.484 1 93.56 225 GLN B CA 1
ATOM 7049 C C . GLN B 1 225 ? -17.5 -11.195 -16.906 1 93.56 225 GLN B C 1
ATOM 7051 O O . GLN B 1 225 ? -18.562 -10.703 -16.516 1 93.56 225 GLN B O 1
ATOM 7056 N N . ASP B 1 226 ? -16.781 -10.539 -17.734 1 95.25 226 ASP B N 1
ATOM 7057 C CA . ASP B 1 226 ? -17.016 -9.188 -18.203 1 95.25 226 ASP B CA 1
ATOM 7058 C C . ASP B 1 226 ? -17.188 -8.219 -17.031 1 95.25 226 ASP B C 1
ATOM 7060 O O . ASP B 1 226 ? -18.141 -7.438 -17 1 95.25 226 ASP B O 1
ATOM 7064 N N . TYR B 1 227 ? -16.562 -8.344 -16.062 1 98.06 227 TYR B N 1
ATOM 7065 C CA . TYR B 1 227 ? -16.516 -7.594 -14.82 1 98.06 227 TYR B CA 1
ATOM 7066 C C . TYR B 1 227 ? -15.078 -7.445 -14.32 1 98.06 227 TYR B C 1
ATOM 7068 O O . TYR B 1 227 ? -14.242 -8.32 -14.555 1 98.06 227 TYR B O 1
ATOM 7076 N N . PRO B 1 228 ? -14.688 -6.34 -13.75 1 98.44 228 PRO B N 1
ATOM 7077 C CA . PRO B 1 228 ? -13.312 -6.195 -13.258 1 98.44 228 PRO B CA 1
ATOM 7078 C C . PRO B 1 228 ? -13.016 -7.094 -12.062 1 98.44 228 PRO B C 1
ATOM 7080 O O . PRO B 1 228 ? -13.945 -7.578 -11.398 1 98.44 228 PRO B O 1
ATOM 7083 N N . GLY B 1 229 ? -11.711 -7.383 -11.859 1 98.12 229 GLY B N 1
ATOM 7084 C CA . GLY B 1 229 ? -11.305 -8.031 -10.625 1 98.12 229 GLY B CA 1
ATOM 7085 C C . GLY B 1 229 ? -11.477 -7.145 -9.398 1 98.12 229 GLY B C 1
ATOM 7086 O O . GLY B 1 229 ? -11.609 -5.926 -9.523 1 98.12 229 GLY B O 1
ATOM 7087 N N . ALA B 1 230 ? -11.516 -7.766 -8.25 1 98.25 230 ALA B N 1
ATOM 7088 C CA . ALA B 1 230 ? -11.719 -7.059 -6.992 1 98.25 230 ALA B CA 1
ATOM 7089 C C . ALA B 1 230 ? -10.422 -6.973 -6.188 1 98.25 230 ALA B C 1
ATOM 7091 O O . ALA B 1 230 ? -9.578 -7.871 -6.262 1 98.25 230 ALA B O 1
ATOM 7092 N N . TYR B 1 231 ? -10.25 -5.934 -5.535 1 98.56 231 TYR B N 1
ATOM 7093 C CA . TYR B 1 231 ? -9.367 -5.781 -4.379 1 98.56 231 TYR B CA 1
ATOM 7094 C C . TYR B 1 231 ? -10.18 -5.602 -3.1 1 98.56 231 TYR B C 1
ATOM 7096 O O . TYR B 1 231 ? -11.406 -5.516 -3.141 1 98.56 231 TYR B O 1
ATOM 7104 N N . TYR B 1 232 ? -9.484 -5.609 -1.97 1 98.75 232 TYR B N 1
ATOM 7105 C CA . TYR B 1 232 ? -10.125 -5.465 -0.668 1 98.75 232 TYR B CA 1
ATOM 7106 C C . TYR B 1 232 ? -9.43 -4.395 0.166 1 98.75 232 TYR B C 1
ATOM 7108 O O . TYR B 1 232 ? -8.219 -4.461 0.383 1 98.75 232 TYR B O 1
ATOM 7116 N N . THR B 1 233 ? -10.148 -3.404 0.583 1 98.19 233 THR B N 1
ATOM 7117 C CA . THR B 1 233 ? -9.625 -2.324 1.411 1 98.19 233 THR B CA 1
ATOM 7118 C C . THR B 1 233 ? -10.258 -2.352 2.799 1 98.19 233 THR B C 1
ATOM 7120 O O . THR B 1 233 ? -11.273 -3.018 3.01 1 98.19 233 THR B O 1
ATOM 7123 N N . GLY B 1 234 ? -9.602 -1.7 3.77 1 98 234 GLY B N 1
ATOM 7124 C CA . GLY B 1 234 ? -10.211 -1.568 5.082 1 98 234 GLY B CA 1
ATOM 7125 C C . GLY B 1 234 ? -11.484 -0.751 5.066 1 98 234 GLY B C 1
ATOM 7126 O O . GLY B 1 234 ? -11.758 -0.032 4.102 1 98 234 GLY B O 1
ATOM 7127 N N . LEU B 1 235 ? -12.273 -0.889 6.129 1 97.75 235 LEU B N 1
ATOM 7128 C CA . LEU B 1 235 ? -13.531 -0.158 6.238 1 97.75 235 LEU B CA 1
ATOM 7129 C C . LEU B 1 235 ? -13.281 1.309 6.574 1 97.75 235 LEU B C 1
ATOM 7131 O O . LEU B 1 235 ? -12.398 1.623 7.375 1 97.75 235 LEU B O 1
ATOM 7135 N N . ASN B 1 236 ? -14.062 2.195 6.027 1 94 236 ASN B N 1
ATOM 7136 C CA . ASN B 1 236 ? -13.875 3.633 6.176 1 94 236 ASN B CA 1
ATOM 7137 C C . ASN B 1 236 ? -14.016 4.074 7.629 1 94 236 ASN B C 1
ATOM 7139 O O . ASN B 1 236 ? -13.383 5.039 8.055 1 94 236 ASN B O 1
ATOM 7143 N N . ASP B 1 237 ? -14.812 3.377 8.352 1 93.75 237 ASP B N 1
ATOM 7144 C CA . ASP B 1 237 ? -15.086 3.799 9.727 1 93.75 237 ASP B CA 1
ATOM 7145 C C . ASP B 1 237 ? -14.016 3.287 10.688 1 93.75 237 ASP B C 1
ATOM 7147 O O . ASP B 1 237 ? -14.07 3.559 11.883 1 93.75 237 ASP B O 1
ATOM 7151 N N . GLY B 1 238 ? -13.117 2.473 10.18 1 93.5 238 GLY B N 1
ATOM 7152 C CA . GLY B 1 238 ? -11.969 2.047 10.969 1 93.5 238 GLY B CA 1
ATOM 7153 C C . GLY B 1 238 ? -12.219 0.759 11.734 1 93.5 238 GLY B C 1
ATOM 7154 O O . GLY B 1 238 ? -11.328 0.265 12.43 1 93.5 238 GLY B O 1
ATOM 7155 N N . THR B 1 239 ? -13.367 0.194 11.633 1 95.5 239 THR B N 1
ATOM 7156 C CA . THR B 1 239 ? -13.625 -1.09 12.273 1 95.5 239 THR B CA 1
ATOM 7157 C C . THR B 1 239 ? -12.961 -2.225 11.5 1 95.5 239 THR B C 1
ATOM 7159 O O . THR B 1 239 ? -12.656 -2.08 10.312 1 95.5 239 THR B O 1
ATOM 7162 N N . PRO B 1 240 ? -12.727 -3.35 12.273 1 97.5 240 PRO B N 1
ATOM 7163 C CA . PRO B 1 240 ? -12.078 -4.465 11.578 1 97.5 240 PRO B CA 1
ATOM 7164 C C . PRO B 1 240 ? -12.945 -5.055 10.469 1 97.5 240 PRO B C 1
ATOM 7166 O O . PRO B 1 240 ? -14.117 -5.352 10.688 1 97.5 240 PRO B O 1
ATOM 7169 N N . GLY B 1 241 ? -12.375 -5.168 9.32 1 98.5 241 GLY B N 1
ATOM 7170 C CA . GLY B 1 241 ? -13.078 -5.742 8.188 1 98.5 241 GLY B CA 1
ATOM 7171 C C . GLY B 1 241 ? -12.562 -5.254 6.848 1 98.5 241 GLY B C 1
ATOM 7172 O O . GLY B 1 241 ? -11.547 -4.555 6.789 1 98.5 241 GLY B O 1
ATOM 7173 N N . LEU B 1 242 ? -13.242 -5.668 5.805 1 98.81 242 LEU B N 1
ATOM 7174 C CA . LEU B 1 242 ? -12.82 -5.359 4.445 1 98.81 242 LEU B CA 1
ATOM 7175 C C . LEU B 1 242 ? -14.008 -4.926 3.592 1 98.81 242 LEU B C 1
ATOM 7177 O O . LEU B 1 242 ? -15.141 -5.336 3.846 1 98.81 242 LEU B O 1
ATOM 7181 N N . ARG B 1 243 ? -13.734 -4.141 2.645 1 98.5 243 ARG B N 1
ATOM 7182 C CA . ARG B 1 243 ? -14.695 -3.748 1.622 1 98.5 243 ARG B CA 1
ATOM 7183 C C . ARG B 1 243 ? -14.172 -4.062 0.225 1 98.5 243 ARG B C 1
ATOM 7185 O O . ARG B 1 243 ? -12.992 -3.869 -0.058 1 98.5 243 ARG B O 1
ATOM 7192 N N . VAL B 1 244 ? -15.047 -4.457 -0.662 1 98.56 244 VAL B N 1
ATOM 7193 C CA . VAL B 1 244 ? -14.688 -4.715 -2.053 1 98.56 244 VAL B CA 1
ATOM 7194 C C . VAL B 1 244 ? -14.383 -3.396 -2.76 1 98.56 244 VAL B C 1
ATOM 7196 O O . VAL B 1 244 ? -15.078 -2.402 -2.564 1 98.56 244 VAL B O 1
ATOM 7199 N N . VAL B 1 245 ? -13.328 -3.379 -3.492 1 97.88 245 VAL B N 1
ATOM 7200 C CA . VAL B 1 245 ? -13 -2.289 -4.41 1 97.88 245 VAL B CA 1
ATOM 7201 C C . VAL B 1 245 ? -12.734 -2.85 -5.805 1 97.88 245 VAL B C 1
ATOM 7203 O O . VAL B 1 245 ? -11.906 -3.746 -5.969 1 97.88 245 VAL B O 1
ATOM 7206 N N . LEU B 1 246 ? -13.422 -2.266 -6.766 1 98.19 246 LEU B N 1
ATOM 7207 C CA . LEU B 1 246 ? -13.258 -2.742 -8.133 1 98.19 246 LEU B CA 1
ATOM 7208 C C . LEU B 1 246 ? -12.211 -1.913 -8.875 1 98.19 246 LEU B C 1
ATOM 7210 O O . LEU B 1 246 ? -12.141 -0.696 -8.695 1 98.19 246 LEU B O 1
ATOM 7214 N N . THR B 1 247 ? -11.391 -2.549 -9.688 1 97.75 247 THR B N 1
ATOM 7215 C CA . THR B 1 247 ? -10.438 -1.832 -10.523 1 97.75 247 THR B CA 1
ATOM 7216 C C . THR B 1 247 ? -11.156 -0.938 -11.531 1 97.75 247 THR B C 1
ATOM 7218 O O . THR B 1 247 ? -12.023 -1.406 -12.273 1 97.75 247 THR B O 1
ATOM 7221 N N . PRO B 1 248 ? -10.844 0.322 -11.633 1 96 248 PRO B N 1
ATOM 7222 C CA . PRO B 1 248 ? -11.492 1.208 -12.609 1 96 248 PRO B CA 1
ATOM 7223 C C . PRO B 1 248 ? -11.125 0.867 -14.047 1 96 248 PRO B C 1
ATOM 7225 O O . PRO B 1 248 ? -10.023 0.381 -14.312 1 96 248 PRO B O 1
ATOM 7228 N N . ARG B 1 249 ? -12.023 1.2 -14.898 1 96.25 249 ARG B N 1
ATOM 7229 C CA . ARG B 1 249 ? -11.766 1.032 -16.328 1 96.25 249 ARG B CA 1
ATOM 7230 C C . ARG B 1 249 ? -10.664 1.968 -16.797 1 96.25 249 ARG B C 1
ATOM 7232 O O . ARG B 1 249 ? -10.445 3.029 -16.219 1 96.25 249 ARG B O 1
ATOM 7239 N N . LYS B 1 250 ? -10 1.633 -17.875 1 92.06 250 LYS B N 1
ATOM 7240 C CA . LYS B 1 250 ? -8.883 2.406 -18.422 1 92.06 250 LYS B CA 1
ATOM 7241 C C . LYS B 1 250 ? -9.383 3.623 -19.188 1 92.06 250 LYS B C 1
ATOM 7243 O O . LYS B 1 250 ? -8.633 4.582 -19.391 1 92.06 250 LYS B O 1
ATOM 7248 N N . ASP B 1 251 ? -10.641 3.643 -19.562 1 91.5 251 ASP B N 1
ATOM 7249 C CA . ASP B 1 251 ? -11.156 4.723 -20.406 1 91.5 251 ASP B CA 1
ATOM 7250 C C . ASP B 1 251 ? -11.742 5.848 -19.547 1 91.5 251 ASP B C 1
ATOM 7252 O O . ASP B 1 251 ? -12.375 6.766 -20.062 1 91.5 251 ASP B O 1
ATOM 7256 N N . ASN B 1 252 ? -11.586 5.754 -18.281 1 92 252 ASN B N 1
ATOM 7257 C CA . ASN B 1 252 ? -12 6.852 -17.406 1 92 252 ASN B CA 1
ATOM 7258 C C . ASN B 1 252 ? -11.18 8.109 -17.672 1 92 252 ASN B C 1
ATOM 7260 O O . ASN B 1 252 ? -10.047 8.031 -18.156 1 92 252 ASN B O 1
ATOM 7264 N N . ASP B 1 253 ? -11.812 9.234 -17.281 1 82.19 253 ASP B N 1
ATOM 7265 C CA . ASP B 1 253 ? -11.047 10.477 -17.203 1 82.19 253 ASP B CA 1
ATOM 7266 C C . ASP B 1 253 ? -9.961 10.383 -16.141 1 82.19 253 ASP B C 1
ATOM 7268 O O . ASP B 1 253 ? -10.266 10.172 -14.961 1 82.19 253 ASP B O 1
ATOM 7272 N N . PRO B 1 254 ? -8.68 10.562 -16.578 1 76.5 254 PRO B N 1
ATOM 7273 C CA . PRO B 1 254 ? -7.594 10.422 -15.602 1 76.5 254 PRO B CA 1
ATOM 7274 C C . PRO B 1 254 ? -7.672 11.453 -14.484 1 76.5 254 PRO B C 1
ATOM 7276 O O . PRO B 1 254 ? -7.07 11.266 -13.422 1 76.5 254 PRO B O 1
ATOM 7279 N N . GLY B 1 255 ? -8.367 12.5 -14.758 1 72.19 255 GLY B N 1
ATOM 7280 C CA . GLY B 1 255 ? -8.484 13.531 -13.742 1 72.19 255 GLY B CA 1
ATOM 7281 C C . GLY B 1 255 ? -9.648 13.312 -12.797 1 72.19 255 GLY B C 1
ATOM 7282 O O . GLY B 1 255 ? -9.797 14.031 -11.805 1 72.19 255 GLY B O 1
ATOM 7283 N N . ALA B 1 256 ? -10.422 12.328 -13.062 1 75.12 256 ALA B N 1
ATOM 7284 C CA . ALA B 1 256 ? -11.578 12.055 -12.211 1 75.12 256 ALA B CA 1
ATOM 7285 C C . ALA B 1 256 ? -11.164 11.297 -10.953 1 75.12 256 ALA B C 1
ATOM 7287 O O . ALA B 1 256 ? -10.516 10.25 -11.039 1 75.12 256 ALA B O 1
ATOM 7288 N N . ARG B 1 257 ? -11.547 11.836 -9.805 1 78.25 257 ARG B N 1
ATOM 7289 C CA . ARG B 1 257 ? -11.18 11.18 -8.555 1 78.25 257 ARG B CA 1
ATOM 7290 C C . ARG B 1 257 ? -12.32 10.32 -8.023 1 78.25 257 ARG B C 1
ATOM 7292 O O . ARG B 1 257 ? -12.109 9.172 -7.637 1 78.25 257 ARG B O 1
ATOM 7299 N N . PHE B 1 258 ? -13.5 10.766 -8.055 1 78.12 258 PHE B N 1
ATOM 7300 C CA . PHE B 1 258 ? -14.609 10.086 -7.402 1 78.12 258 PHE B CA 1
ATOM 7301 C C . PHE B 1 258 ? -15.57 9.5 -8.43 1 78.12 258 PHE B C 1
ATOM 7303 O O . PHE B 1 258 ? -16.266 8.523 -8.156 1 78.12 258 PHE B O 1
ATOM 7310 N N . ARG B 1 259 ? -15.617 10.008 -9.609 1 81.44 259 ARG B N 1
ATOM 7311 C CA . ARG B 1 259 ? -16.609 9.602 -10.602 1 81.44 259 ARG B CA 1
ATOM 7312 C C . ARG B 1 259 ? -16.031 8.562 -11.555 1 81.44 259 ARG B C 1
ATOM 7314 O O . ARG B 1 259 ? -16.234 8.641 -12.766 1 81.44 259 ARG B O 1
ATOM 7321 N N . THR B 1 260 ? -15.367 7.574 -11.062 1 89.75 260 THR B N 1
ATOM 7322 C CA . THR B 1 260 ? -14.789 6.543 -11.914 1 89.75 260 THR B CA 1
ATOM 7323 C C . THR B 1 260 ? -15.805 5.438 -12.195 1 89.75 260 THR B C 1
ATOM 7325 O O . THR B 1 260 ? -16.75 5.258 -11.43 1 89.75 260 THR B O 1
ATOM 7328 N N . ARG B 1 261 ? -15.648 4.852 -13.367 1 94.44 261 ARG B N 1
ATOM 7329 C CA . ARG B 1 261 ? -16.422 3.676 -13.773 1 94.44 261 ARG B CA 1
ATOM 7330 C C . ARG B 1 261 ? -15.562 2.414 -13.695 1 94.44 261 ARG B C 1
ATOM 7332 O O . ARG B 1 261 ? -14.492 2.346 -14.305 1 94.44 261 ARG B O 1
ATOM 7339 N N . ALA B 1 262 ? -16.109 1.454 -12.969 1 97 262 ALA B N 1
ATOM 7340 C CA . ALA B 1 262 ? -15.383 0.191 -12.867 1 97 262 ALA B CA 1
ATOM 7341 C C . ALA B 1 262 ? -15.867 -0.807 -13.914 1 97 262 ALA B C 1
ATOM 7343 O O . ALA B 1 262 ? -15.094 -1.636 -14.391 1 97 262 ALA B O 1
ATOM 7344 N N . ALA B 1 263 ? -17.172 -0.722 -14.195 1 97.88 263 ALA B N 1
ATOM 7345 C CA . ALA B 1 263 ? -17.719 -1.68 -15.148 1 97.88 263 ALA B CA 1
ATOM 7346 C C . ALA B 1 263 ? -18.859 -1.057 -15.945 1 97.88 263 ALA B C 1
ATOM 7348 O O . ALA B 1 263 ? -19.578 -0.185 -15.445 1 97.88 263 ALA B O 1
ATOM 7349 N N . GLN B 1 264 ? -18.969 -1.414 -17.156 1 97.44 264 GLN B N 1
ATOM 7350 C CA . GLN B 1 264 ? -20.156 -1.215 -17.984 1 97.44 264 GLN B CA 1
ATOM 7351 C C . GLN B 1 264 ? -20.844 -2.543 -18.281 1 97.44 264 GLN B C 1
ATOM 7353 O O . GLN B 1 264 ? -20.344 -3.33 -19.094 1 97.44 264 GLN B O 1
ATOM 7358 N N . LEU B 1 265 ? -22.016 -2.766 -17.703 1 97.56 265 LEU B N 1
ATOM 7359 C CA . LEU B 1 265 ? -22.719 -4.039 -17.812 1 97.56 265 LEU B CA 1
ATOM 7360 C C . LEU B 1 265 ? -23.594 -4.082 -19.078 1 97.56 265 LEU B C 1
ATOM 7362 O O . LEU B 1 265 ? -24.25 -3.1 -19.406 1 97.56 265 LEU B O 1
ATOM 7366 N N . ASP B 1 266 ? -23.547 -5.168 -19.766 1 96.81 266 ASP B N 1
ATOM 7367 C CA . ASP B 1 266 ? -24.562 -5.469 -20.766 1 96.81 266 ASP B CA 1
ATOM 7368 C C . ASP B 1 266 ? -25.844 -5.969 -20.125 1 96.81 266 ASP B C 1
ATOM 7370 O O . ASP B 1 266 ? -25.906 -7.105 -19.641 1 96.81 266 ASP B O 1
ATOM 7374 N N . VAL B 1 267 ? -26.891 -5.148 -20.141 1 96.56 267 VAL B N 1
ATOM 7375 C CA . VAL B 1 267 ? -28.125 -5.492 -19.438 1 96.56 267 VAL B CA 1
ATOM 7376 C C . VAL B 1 267 ? -29.219 -5.824 -20.453 1 96.56 267 VAL B C 1
ATOM 7378 O O . VAL B 1 267 ? -30.406 -5.711 -20.156 1 96.56 267 VAL B O 1
ATOM 7381 N N . SER B 1 268 ? -28.797 -6.121 -21.672 1 96.19 268 SER B N 1
ATOM 7382 C CA . SER B 1 268 ? -29.75 -6.664 -22.641 1 96.19 268 SER B CA 1
ATOM 7383 C C . SER B 1 268 ? -30.188 -8.07 -22.25 1 96.19 268 SER B C 1
ATOM 7385 O O . SER B 1 268 ? -31.188 -8.57 -22.766 1 96.19 268 SER B O 1
ATOM 7387 N N . THR B 1 269 ? -29.484 -8.727 -21.422 1 95.31 269 THR B N 1
ATOM 7388 C CA . THR B 1 269 ? -29.812 -9.977 -20.75 1 95.31 269 THR B CA 1
ATOM 7389 C C . THR B 1 269 ? -29.516 -9.875 -19.25 1 95.31 269 THR B C 1
ATOM 7391 O O . THR B 1 269 ? -29.031 -8.852 -18.781 1 95.31 269 THR B O 1
ATOM 7394 N N . ASP B 1 270 ? -29.891 -10.875 -18.562 1 96.81 270 ASP B N 1
ATOM 7395 C CA . ASP B 1 270 ? -29.516 -10.906 -17.141 1 96.81 270 ASP B CA 1
ATOM 7396 C C . ASP B 1 270 ? -27.984 -10.906 -16.984 1 96.81 270 ASP B C 1
ATOM 7398 O O . ASP B 1 270 ? -27.281 -11.617 -17.703 1 96.81 270 ASP B O 1
ATOM 7402 N N . PHE B 1 271 ? -27.5 -10.062 -16.188 1 97.75 271 PHE B N 1
ATOM 7403 C CA . PHE B 1 271 ? -26.078 -10 -15.93 1 97.75 271 PHE B CA 1
ATOM 7404 C C . PHE B 1 271 ? -25.75 -10.516 -14.531 1 97.75 271 PHE B C 1
ATOM 7406 O O . PHE B 1 271 ? -26.375 -10.102 -13.555 1 97.75 271 PHE B O 1
ATOM 7413 N N . LYS B 1 272 ? -24.844 -11.359 -14.398 1 98.19 272 LYS B N 1
ATOM 7414 C CA . LYS B 1 272 ? -24.391 -11.875 -13.109 1 98.19 272 LYS B CA 1
ATOM 7415 C C . LYS B 1 272 ? -23 -11.344 -12.766 1 98.19 272 LYS B C 1
ATOM 7417 O O . LYS B 1 272 ? -22.078 -11.445 -13.562 1 98.19 272 LYS B O 1
ATOM 7422 N N . THR B 1 273 ? -22.812 -10.758 -11.586 1 98.5 273 THR B N 1
ATOM 7423 C CA . THR B 1 273 ? -21.5 -10.375 -11.102 1 98.5 273 THR B CA 1
ATOM 7424 C C . THR B 1 273 ? -20.703 -11.602 -10.656 1 98.5 273 THR B C 1
ATOM 7426 O O . THR B 1 273 ? -21.25 -12.695 -10.547 1 98.5 273 THR B O 1
ATOM 7429 N N . PRO B 1 274 ? -19.344 -11.477 -10.461 1 98.75 274 PRO B N 1
ATOM 7430 C CA . PRO B 1 274 ? -18.594 -12.586 -9.867 1 98.75 274 PRO B CA 1
ATOM 7431 C C . PRO B 1 274 ? -19.125 -12.984 -8.492 1 98.75 274 PRO B C 1
ATOM 7433 O O . PRO B 1 274 ? -19.797 -12.188 -7.828 1 98.75 274 PRO B O 1
ATOM 7436 N N . TRP B 1 275 ? -18.875 -14.242 -8.141 1 98.88 275 TRP B N 1
ATOM 7437 C CA . TRP B 1 275 ? -19.156 -14.664 -6.773 1 98.88 275 TRP B CA 1
ATOM 7438 C C . TRP B 1 275 ? -18.203 -13.977 -5.793 1 98.88 275 TRP B C 1
ATOM 7440 O O . TRP B 1 275 ? -17 -13.938 -6.012 1 98.88 275 TRP B O 1
ATOM 7450 N N . ARG B 1 276 ? -18.719 -13.359 -4.789 1 98.88 276 ARG B N 1
ATOM 7451 C CA . ARG B 1 276 ? -17.938 -13.07 -3.586 1 98.88 276 ARG B CA 1
ATOM 7452 C C . ARG B 1 276 ? -17.906 -14.273 -2.652 1 98.88 276 ARG B C 1
ATOM 7454 O O . ARG B 1 276 ? -18.953 -14.844 -2.334 1 98.88 276 ARG B O 1
ATOM 7461 N N . VAL B 1 277 ? -16.703 -14.664 -2.256 1 98.94 277 VAL B N 1
ATOM 7462 C CA . VAL B 1 277 ? -16.547 -15.977 -1.636 1 98.94 277 VAL B CA 1
ATOM 7463 C C . VAL B 1 277 ? -15.922 -15.82 -0.253 1 98.94 277 VAL B C 1
ATOM 7465 O O . VAL B 1 277 ? -15 -15.023 -0.07 1 98.94 277 VAL B O 1
ATOM 7468 N N . VAL B 1 278 ? -16.438 -16.516 0.718 1 98.88 278 VAL B N 1
ATOM 7469 C CA . VAL B 1 278 ? -15.773 -16.766 1.996 1 98.88 278 VAL B CA 1
ATOM 7470 C C . VAL B 1 278 ? -15.484 -18.266 2.143 1 98.88 278 VAL B C 1
ATOM 7472 O O . VAL B 1 278 ? -16.375 -19.047 2.471 1 98.88 278 VAL B O 1
ATOM 7475 N N . MET B 1 279 ? -14.258 -18.625 1.875 1 98.88 279 MET B N 1
ATOM 7476 C CA . MET B 1 279 ? -13.844 -19.984 2.182 1 98.88 279 MET B CA 1
ATOM 7477 C C . MET B 1 279 ? -13.758 -20.203 3.688 1 98.88 279 MET B C 1
ATOM 7479 O O . MET B 1 279 ? -13.289 -19.328 4.418 1 98.88 279 MET B O 1
ATOM 7483 N N . MET B 1 280 ? -14.18 -21.359 4.148 1 98.56 280 MET B N 1
ATOM 7484 C CA . MET B 1 280 ? -14.234 -21.578 5.59 1 98.56 280 MET B CA 1
ATOM 7485 C C . MET B 1 280 ? -13.773 -22.984 5.949 1 98.56 280 MET B C 1
ATOM 7487 O O . MET B 1 280 ? -14.055 -23.938 5.223 1 98.56 280 MET B O 1
ATOM 7491 N N . GLY B 1 281 ? -13.062 -23.109 7.016 1 97.44 281 GLY B N 1
ATOM 7492 C CA . GLY B 1 281 ? -12.625 -24.359 7.594 1 97.44 281 GLY B CA 1
ATOM 7493 C C . GLY B 1 281 ? -12.352 -24.266 9.086 1 97.44 281 GLY B C 1
ATOM 7494 O O . GLY B 1 281 ? -12.328 -23.172 9.648 1 97.44 281 GLY B O 1
ATOM 7495 N N . ASP B 1 282 ? -12.211 -25.391 9.727 1 96.19 282 ASP B N 1
ATOM 7496 C CA . ASP B 1 282 ? -11.891 -25.422 11.148 1 96.19 282 ASP B CA 1
ATOM 7497 C C . ASP B 1 282 ? -10.414 -25.078 11.383 1 96.19 282 ASP B C 1
ATOM 7499 O O . ASP B 1 282 ? -10.031 -24.703 12.492 1 96.19 282 ASP B O 1
ATOM 7503 N N . THR B 1 283 ? -9.633 -25.281 10.344 1 92.81 283 THR B N 1
ATOM 7504 C CA . THR B 1 283 ? -8.227 -24.906 10.336 1 92.81 283 THR B CA 1
ATOM 7505 C C . THR B 1 283 ? -7.848 -24.266 9 1 92.81 283 THR B C 1
ATOM 7507 O O . THR B 1 283 ? -8.547 -24.453 8 1 92.81 283 THR B O 1
ATOM 7510 N N . ASN B 1 284 ? -6.711 -23.562 9.023 1 92.38 284 ASN B N 1
ATOM 7511 C CA . ASN B 1 284 ? -6.219 -22.984 7.781 1 92.38 284 ASN B CA 1
ATOM 7512 C C . ASN B 1 284 ? -5.887 -24.062 6.754 1 92.38 284 ASN B C 1
ATOM 7514 O O . ASN B 1 284 ? -6.02 -23.844 5.547 1 92.38 284 ASN B O 1
ATOM 7518 N N . GLY B 1 285 ? -5.484 -25.203 7.23 1 93.94 285 GLY B N 1
ATOM 7519 C CA . GLY B 1 285 ? -5.113 -26.297 6.348 1 93.94 285 GLY B CA 1
ATOM 7520 C C . GLY B 1 285 ? -6.281 -26.844 5.539 1 93.94 285 GLY B C 1
ATOM 7521 O O . GLY B 1 285 ? -6.109 -27.281 4.402 1 93.94 285 GLY B O 1
ATOM 7522 N N . GLN B 1 286 ? -7.469 -26.797 6.098 1 93.69 286 GLN B N 1
ATOM 7523 C CA . GLN B 1 286 ? -8.648 -27.297 5.41 1 93.69 286 GLN B CA 1
ATOM 7524 C C . GLN B 1 286 ? -8.984 -26.453 4.188 1 93.69 286 GLN B C 1
ATOM 7526 O O . GLN B 1 286 ? -9.648 -26.922 3.26 1 93.69 286 GLN B O 1
ATOM 7531 N N . LEU B 1 287 ? -8.594 -25.266 4.215 1 98 287 LEU B N 1
ATOM 7532 C CA . LEU B 1 287 ? -8.836 -24.391 3.068 1 98 287 LEU B CA 1
ATOM 7533 C C . LEU B 1 287 ? -8.047 -24.859 1.854 1 98 287 LEU B C 1
ATOM 7535 O O . LEU B 1 287 ? -8.438 -24.609 0.713 1 98 287 LEU B O 1
ATOM 7539 N N . ILE B 1 288 ? -6.91 -25.562 2.025 1 98.06 288 ILE B N 1
ATOM 7540 C CA . ILE B 1 288 ? -6.031 -26.031 0.957 1 98.06 288 ILE B CA 1
ATOM 7541 C C . ILE B 1 288 ? -6.75 -27.094 0.128 1 98.06 288 ILE B C 1
ATOM 7543 O O . ILE B 1 288 ? -6.613 -27.125 -1.097 1 98.06 288 ILE B O 1
ATOM 7547 N N . GLU B 1 289 ? -7.609 -27.891 0.699 1 96.56 289 GLU B N 1
ATOM 7548 C CA . GLU B 1 289 ? -8.305 -28.984 0.049 1 96.56 289 GLU B CA 1
ATOM 7549 C C . GLU B 1 289 ? -9.508 -28.5 -0.75 1 96.56 289 GLU B C 1
ATOM 7551 O O . GLU B 1 289 ? -10 -29.188 -1.642 1 96.56 289 GLU B O 1
ATOM 7556 N N . SER B 1 290 ? -9.961 -27.328 -0.426 1 97.5 290 SER B N 1
ATOM 7557 C CA . SER B 1 290 ? -11.234 -26.812 -0.925 1 97.5 290 SER B CA 1
ATOM 7558 C C . SER B 1 290 ? -11.195 -26.625 -2.438 1 97.5 290 SER B C 1
ATOM 7560 O O . SER B 1 290 ? -10.188 -26.172 -2.986 1 97.5 290 SER B O 1
ATOM 7562 N N . GLN B 1 291 ? -12.297 -26.953 -3.146 1 97.44 291 GLN B N 1
ATOM 7563 C CA . GLN B 1 291 ? -12.492 -26.703 -4.57 1 97.44 291 GLN B CA 1
ATOM 7564 C C . GLN B 1 291 ? -13.539 -25.625 -4.801 1 97.44 291 GLN B C 1
ATOM 7566 O O . GLN B 1 291 ? -14.109 -25.516 -5.891 1 97.44 291 GLN B O 1
ATOM 7571 N N . LEU B 1 292 ? -13.75 -24.828 -3.754 1 98.62 292 LEU B N 1
ATOM 7572 C CA . LEU B 1 292 ? -14.875 -23.906 -3.768 1 98.62 292 LEU B CA 1
ATOM 7573 C C . LEU B 1 292 ? -14.742 -22.906 -4.91 1 98.62 292 LEU B C 1
ATOM 7575 O O . LEU B 1 292 ? -15.734 -22.578 -5.578 1 98.62 292 LEU B O 1
ATOM 7579 N N . ILE B 1 293 ? -13.57 -22.375 -5.184 1 98.75 293 ILE B N 1
ATOM 7580 C CA . ILE B 1 293 ? -13.336 -21.391 -6.23 1 98.75 293 ILE B CA 1
ATOM 7581 C C . ILE B 1 293 ? -13.688 -21.984 -7.59 1 98.75 293 ILE B C 1
ATOM 7583 O O . ILE B 1 293 ? -14.367 -21.359 -8.398 1 98.75 293 ILE B O 1
ATOM 7587 N N . ASN B 1 294 ? -13.297 -23.219 -7.871 1 98.5 294 ASN B N 1
ATOM 7588 C CA . ASN B 1 294 ? -13.656 -23.906 -9.102 1 98.5 294 ASN B CA 1
ATOM 7589 C C . ASN B 1 294 ? -15.148 -24.25 -9.141 1 98.5 294 ASN B C 1
ATOM 7591 O O . ASN B 1 294 ? -15.789 -24.125 -10.188 1 98.5 294 ASN B O 1
ATOM 7595 N N . THR B 1 295 ? -15.641 -24.703 -8.008 1 98.62 295 THR B N 1
ATOM 7596 C CA . THR B 1 295 ? -17.031 -25.141 -7.922 1 98.62 295 THR B CA 1
ATOM 7597 C C . THR B 1 295 ? -17.984 -24.016 -8.32 1 98.62 295 THR B C 1
ATOM 7599 O O . THR B 1 295 ? -18.984 -24.25 -8.984 1 98.62 295 THR B O 1
ATOM 7602 N N . LEU B 1 296 ? -17.625 -22.859 -7.973 1 98.75 296 LEU B N 1
ATOM 7603 C CA . LEU B 1 296 ? -18.484 -21.703 -8.219 1 98.75 296 LEU B CA 1
ATOM 7604 C C . LEU B 1 296 ? -18.344 -21.219 -9.656 1 98.75 296 LEU B C 1
ATOM 7606 O O . LEU B 1 296 ? -19.188 -20.453 -10.148 1 98.75 296 LEU B O 1
ATOM 7610 N N . ALA B 1 297 ? -17.328 -21.609 -10.344 1 98.5 297 ALA B N 1
ATOM 7611 C CA . ALA B 1 297 ? -17.047 -21.125 -11.695 1 98.5 297 ALA B CA 1
ATOM 7612 C C . ALA B 1 297 ? -17.984 -21.766 -12.711 1 98.5 297 ALA B C 1
ATOM 7614 O O . ALA B 1 297 ? -18.531 -22.844 -12.461 1 98.5 297 ALA B O 1
ATOM 7615 N N . SER B 1 298 ? -18.141 -21.156 -13.852 1 98 298 SER B N 1
ATOM 7616 C CA . SER B 1 298 ? -18.953 -21.703 -14.953 1 98 298 SER B CA 1
ATOM 7617 C C . SER B 1 298 ? -18.391 -23.031 -15.445 1 98 298 SER B C 1
ATOM 7619 O O . SER B 1 298 ? -17.188 -23.297 -15.297 1 98 298 SER B O 1
ATOM 7621 N N . ALA B 1 299 ? -19.266 -23.828 -15.992 1 97.69 299 ALA B N 1
ATOM 7622 C CA . ALA B 1 299 ? -18.859 -25.109 -16.562 1 97.69 299 ALA B CA 1
ATOM 7623 C C . ALA B 1 299 ? -17.875 -24.922 -17.703 1 97.69 299 ALA B C 1
ATOM 7625 O O . ALA B 1 299 ? -17.766 -23.828 -18.266 1 97.69 299 ALA B O 1
ATOM 7626 N N . SER B 1 300 ? -17.234 -25.953 -18.047 1 98.19 300 SER B N 1
ATOM 7627 C CA . SER B 1 300 ? -16.203 -25.922 -19.094 1 98.19 300 SER B CA 1
ATOM 7628 C C . SER B 1 300 ? -16.781 -25.469 -20.422 1 98.19 300 SER B C 1
ATOM 7630 O O . SER B 1 300 ? -17.859 -25.906 -20.828 1 98.19 300 SER B O 1
ATOM 7632 N N . MET B 1 301 ? -16.094 -24.625 -21.062 1 98.06 301 MET B N 1
ATOM 7633 C CA . MET B 1 301 ? -16.469 -24.125 -22.375 1 98.06 301 MET B CA 1
ATOM 7634 C C . MET B 1 301 ? -15.773 -24.922 -23.484 1 98.06 301 MET B C 1
ATOM 7636 O O . MET B 1 301 ? -15.914 -24.609 -24.672 1 98.06 301 MET B O 1
ATOM 7640 N N . ILE B 1 302 ? -15.039 -25.922 -23.109 1 98.44 302 ILE B N 1
ATOM 7641 C CA . ILE B 1 302 ? -14.336 -26.797 -24.047 1 98.44 302 ILE B CA 1
ATOM 7642 C C . ILE B 1 302 ? -14.945 -28.188 -24 1 98.44 302 ILE B C 1
ATOM 7644 O O . ILE B 1 302 ? -14.914 -28.859 -22.969 1 98.44 302 ILE B O 1
ATOM 7648 N N . ALA B 1 303 ? -15.445 -28.656 -25.094 1 96.62 303 ALA B N 1
ATOM 7649 C CA . ALA B 1 303 ? -16.141 -29.938 -25.156 1 96.62 303 ALA B CA 1
ATOM 7650 C C . ALA B 1 303 ? -15.156 -31.094 -25.125 1 96.62 303 ALA B C 1
ATOM 7652 O O . ALA B 1 303 ? -15.312 -32.031 -24.328 1 96.62 303 ALA B O 1
ATOM 7653 N N . ASP B 1 304 ? -14.188 -31.062 -25.969 1 97.81 304 ASP B N 1
ATOM 7654 C CA . ASP B 1 304 ? -13.148 -32.094 -26.016 1 97.81 304 ASP B CA 1
ATOM 7655 C C . ASP B 1 304 ? -11.898 -31.641 -25.266 1 97.81 304 ASP B C 1
ATOM 7657 O O . ASP B 1 304 ? -11.156 -30.781 -25.75 1 97.81 304 ASP B O 1
ATOM 7661 N N . THR B 1 305 ? -11.688 -32.25 -24.156 1 98.06 305 THR B N 1
ATOM 7662 C CA . THR B 1 305 ? -10.547 -31.844 -23.344 1 98.06 305 THR B CA 1
ATOM 7663 C C . THR B 1 305 ? -9.414 -32.844 -23.469 1 98.06 305 THR B C 1
ATOM 7665 O O . THR B 1 305 ? -8.453 -32.812 -22.688 1 98.06 305 THR B O 1
ATOM 7668 N N . SER B 1 306 ? -9.438 -33.812 -24.375 1 97.88 306 SER B N 1
ATOM 7669 C CA . SER B 1 306 ? -8.484 -34.906 -24.453 1 97.88 306 SER B CA 1
ATOM 7670 C C . SER B 1 306 ? -7.094 -34.406 -24.844 1 97.88 306 SER B C 1
ATOM 7672 O O . SER B 1 306 ? -6.098 -35.094 -24.594 1 97.88 306 SER B O 1
ATOM 7674 N N . TRP B 1 307 ? -7.055 -33.25 -25.484 1 98.19 307 TRP B N 1
ATOM 7675 C CA . TRP B 1 307 ? -5.781 -32.719 -25.953 1 98.19 307 TRP B CA 1
ATOM 7676 C C . TRP B 1 307 ? -5.078 -31.953 -24.828 1 98.19 307 TRP B C 1
ATOM 7678 O O . TRP B 1 307 ? -3.902 -31.594 -24.953 1 98.19 307 TRP B O 1
ATOM 7688 N N . ILE B 1 308 ? -5.75 -31.672 -23.766 1 98.69 308 ILE B N 1
ATOM 7689 C CA . ILE B 1 308 ? -5.188 -30.969 -22.625 1 98.69 308 ILE B CA 1
ATOM 7690 C C . ILE B 1 308 ? -4.43 -31.953 -21.734 1 98.69 308 ILE B C 1
ATOM 7692 O O . ILE B 1 308 ? -5.031 -32.844 -21.125 1 98.69 308 ILE B O 1
ATOM 7696 N N . LYS B 1 309 ? -3.146 -31.844 -21.656 1 98.19 309 LYS B N 1
ATOM 7697 C CA . LYS B 1 309 ? -2.287 -32.812 -20.969 1 98.19 309 LYS B CA 1
ATOM 7698 C C . LYS B 1 309 ? -1.346 -32.094 -20 1 98.19 309 LYS B C 1
ATOM 7700 O O . LYS B 1 309 ? -0.612 -31.188 -20.391 1 98.19 309 LYS B O 1
ATOM 7705 N N . PRO B 1 310 ? -1.381 -32.531 -18.734 1 98.5 310 PRO B N 1
ATOM 7706 C CA . PRO B 1 310 ? -0.427 -31.984 -17.781 1 98.5 310 PRO B CA 1
ATOM 7707 C C . PRO B 1 310 ? 0.991 -32.5 -17.984 1 98.5 310 PRO B C 1
ATOM 7709 O O . PRO B 1 310 ? 1.189 -33.5 -18.688 1 98.5 310 PRO B O 1
ATOM 7712 N N . GLY B 1 311 ? 1.977 -31.812 -17.406 1 98.62 311 GLY B N 1
ATOM 7713 C CA . GLY B 1 311 ? 3.34 -32.312 -17.469 1 98.62 311 GLY B CA 1
ATOM 7714 C C . GLY B 1 311 ? 4.363 -31.344 -16.922 1 98.62 311 GLY B C 1
ATOM 7715 O O . GLY B 1 311 ? 4.02 -30.219 -16.562 1 98.62 311 GLY B O 1
ATOM 7716 N N . LEU B 1 312 ? 5.594 -31.844 -16.812 1 98.75 312 LEU B N 1
ATOM 7717 C CA . LEU B 1 312 ? 6.738 -31.031 -16.438 1 98.75 312 LEU B CA 1
ATOM 7718 C C . LEU B 1 312 ? 7.441 -30.484 -17.688 1 98.75 312 LEU B C 1
ATOM 7720 O O . LEU B 1 312 ? 7.336 -31.047 -18.766 1 98.75 312 LEU B O 1
ATOM 7724 N N . SER B 1 313 ? 8.086 -29.359 -17.516 1 98.81 313 SER B N 1
ATOM 7725 C CA . SER B 1 313 ? 8.742 -28.703 -18.641 1 98.81 313 SER B CA 1
ATOM 7726 C C . SER B 1 313 ? 10.18 -28.328 -18.297 1 98.81 313 SER B C 1
ATOM 7728 O O . SER B 1 313 ? 10.445 -27.766 -17.234 1 98.81 313 SER B O 1
ATOM 7730 N N . ALA B 1 314 ? 11.094 -28.734 -19.234 1 98.44 314 ALA B N 1
ATOM 7731 C CA . ALA B 1 314 ? 12.375 -28.031 -19.219 1 98.44 314 ALA B CA 1
ATOM 7732 C C . ALA B 1 314 ? 12.203 -26.562 -19.578 1 98.44 314 ALA B C 1
ATOM 7734 O O . ALA B 1 314 ? 11.297 -26.188 -20.328 1 98.44 314 ALA B O 1
ATOM 7735 N N . TRP B 1 315 ? 12.969 -25.703 -18.969 1 97.81 315 TRP B N 1
ATOM 7736 C CA . TRP B 1 315 ? 12.773 -24.266 -19.125 1 97.81 315 TRP B CA 1
ATOM 7737 C C . TRP B 1 315 ? 14.102 -23.531 -19.078 1 97.81 315 TRP B C 1
ATOM 7739 O O . TRP B 1 315 ? 14.961 -23.844 -18.25 1 97.81 315 TRP B O 1
ATOM 7749 N N . ASP B 1 316 ? 14.289 -22.578 -19.891 1 96.75 316 ASP B N 1
ATOM 7750 C CA . ASP B 1 316 ? 15.609 -22.031 -20.156 1 96.75 316 ASP B CA 1
ATOM 7751 C C . ASP B 1 316 ? 15.859 -20.766 -19.328 1 96.75 316 ASP B C 1
ATOM 7753 O O . ASP B 1 316 ? 16.984 -20.531 -18.859 1 96.75 316 ASP B O 1
ATOM 7757 N N . TRP B 1 317 ? 14.906 -19.906 -19.062 1 96.75 317 TRP B N 1
ATOM 7758 C CA . TRP B 1 317 ? 15.109 -18.516 -18.703 1 96.75 317 TRP B CA 1
ATOM 7759 C C . TRP B 1 317 ? 15.75 -18.391 -17.328 1 96.75 317 TRP B C 1
ATOM 7761 O O . TRP B 1 317 ? 16.641 -17.562 -17.125 1 96.75 317 TRP B O 1
ATOM 7771 N N . TRP B 1 318 ? 15.359 -19.141 -16.406 1 97.38 318 TRP B N 1
ATOM 7772 C CA . TRP B 1 318 ? 15.781 -19.031 -15.008 1 97.38 318 TRP B CA 1
ATOM 7773 C C . TRP B 1 318 ? 17.281 -19.266 -14.867 1 97.38 318 TRP B C 1
ATOM 7775 O O . TRP B 1 318 ? 17.953 -18.547 -14.125 1 97.38 318 TRP B O 1
ATOM 7785 N N . ASN B 1 319 ? 17.828 -20.203 -15.594 1 96.94 319 ASN B N 1
ATOM 7786 C CA . ASN B 1 319 ? 19.25 -20.547 -15.477 1 96.94 319 ASN B CA 1
ATOM 7787 C C . ASN B 1 319 ? 20.109 -19.672 -16.375 1 96.94 319 ASN B C 1
ATOM 7789 O O . ASN B 1 319 ? 21.344 -19.75 -16.328 1 96.94 319 ASN B O 1
ATOM 7793 N N . GLY B 1 320 ? 19.531 -18.859 -17.188 1 94.38 320 GLY B N 1
ATOM 7794 C CA . GLY B 1 320 ? 20.25 -17.906 -18.031 1 94.38 320 GLY B CA 1
ATOM 7795 C C . GLY B 1 320 ? 20.812 -18.531 -19.297 1 94.38 320 GLY B C 1
ATOM 7796 O O . GLY B 1 320 ? 21.609 -17.906 -20 1 94.38 320 GLY B O 1
ATOM 7797 N N . ASN B 1 321 ? 20.453 -19.75 -19.641 1 90.12 321 ASN B N 1
ATOM 7798 C CA . ASN B 1 321 ? 20.891 -20.484 -20.812 1 90.12 321 ASN B CA 1
ATOM 7799 C C . ASN B 1 321 ? 22.406 -20.484 -20.953 1 90.12 321 ASN B C 1
ATOM 7801 O O . ASN B 1 321 ? 22.938 -20.234 -22.031 1 90.12 321 ASN B O 1
ATOM 7805 N N . ALA B 1 322 ? 23.062 -20.578 -19.922 1 88.44 322 ALA B N 1
ATOM 7806 C CA . ALA B 1 322 ? 24.516 -20.516 -19.938 1 88.44 322 ALA B CA 1
ATOM 7807 C C . ALA B 1 322 ? 25.109 -21.828 -19.438 1 88.44 322 ALA B C 1
ATOM 7809 O O . ALA B 1 322 ? 25.469 -21.953 -18.266 1 88.44 322 ALA B O 1
ATOM 7810 N N . PHE B 1 323 ? 25.203 -22.781 -20.25 1 94 323 PHE B N 1
ATOM 7811 C CA . PHE B 1 323 ? 25.828 -24.062 -19.969 1 94 323 PHE B CA 1
ATOM 7812 C C . PHE B 1 323 ? 26.469 -24.656 -21.219 1 94 323 PHE B C 1
ATOM 7814 O O . PHE B 1 323 ? 26.125 -24.266 -22.328 1 94 323 PHE B O 1
ATOM 7821 N N . PRO B 1 324 ? 27.422 -25.531 -21.094 1 94.44 324 PRO B N 1
ATOM 7822 C CA . PRO B 1 324 ? 28.016 -26.172 -22.281 1 94.44 324 PRO B CA 1
ATOM 7823 C C . PRO B 1 324 ? 27.031 -27.078 -23 1 94.44 324 PRO B C 1
ATOM 7825 O O . PRO B 1 324 ? 26.422 -27.953 -22.391 1 94.44 324 PRO B O 1
ATOM 7828 N N . LEU B 1 325 ? 26.922 -26.875 -24.312 1 96.38 325 LEU B N 1
ATOM 7829 C CA . LEU B 1 325 ? 26.078 -27.75 -25.109 1 96.38 325 LEU B CA 1
ATOM 7830 C C . LEU B 1 325 ? 26.688 -29.141 -25.25 1 96.38 325 LEU B C 1
ATOM 7832 O O . LEU B 1 325 ? 27.891 -29.266 -25.469 1 96.38 325 LEU B O 1
ATOM 7836 N N . PRO B 1 326 ? 25.906 -30.094 -25.094 1 94.38 326 PRO B N 1
ATOM 7837 C CA . PRO B 1 326 ? 26.422 -31.453 -25.344 1 94.38 326 PRO B CA 1
ATOM 7838 C C . PRO B 1 326 ? 26.516 -31.797 -26.828 1 94.38 326 PRO B C 1
ATOM 7840 O O . PRO B 1 326 ? 25.844 -31.172 -27.641 1 94.38 326 PRO B O 1
ATOM 7843 N N . SER B 1 327 ? 27.422 -32.781 -27.109 1 93.94 327 SER B N 1
ATOM 7844 C CA . SER B 1 327 ? 27.406 -33.312 -28.453 1 93.94 327 SER B CA 1
ATOM 7845 C C . SER B 1 327 ? 26.047 -33.906 -28.797 1 93.94 327 SER B C 1
ATOM 7847 O O . SER B 1 327 ? 25.422 -34.562 -27.969 1 93.94 327 SER B O 1
ATOM 7849 N N . PRO B 1 328 ? 25.625 -33.719 -30.047 1 95.31 328 PRO B N 1
ATOM 7850 C CA . PRO B 1 328 ? 26.266 -33.094 -31.219 1 95.31 328 PRO B CA 1
ATOM 7851 C C . PRO B 1 328 ? 25.906 -31.625 -31.359 1 95.31 328 PRO B C 1
ATOM 7853 O O . PRO B 1 328 ? 26.188 -31.016 -32.375 1 95.31 328 PRO B O 1
ATOM 7856 N N . HIS B 1 329 ? 25.219 -31.141 -30.391 1 96 329 HIS B N 1
ATOM 7857 C CA . HIS B 1 329 ? 24.641 -29.797 -30.516 1 96 329 HIS B CA 1
ATOM 7858 C C . HIS B 1 329 ? 25.719 -28.734 -30.438 1 96 329 HIS B C 1
ATOM 7860 O O . HIS B 1 329 ? 25.469 -27.562 -30.75 1 96 329 HIS B O 1
ATOM 7866 N N . ASN B 1 330 ? 26.875 -29.125 -29.969 1 95.25 330 ASN B N 1
ATOM 7867 C CA . ASN B 1 330 ? 28 -28.188 -29.891 1 95.25 330 ASN B CA 1
ATOM 7868 C C . ASN B 1 330 ? 28.828 -28.203 -31.172 1 95.25 330 ASN B C 1
ATOM 7870 O O . ASN B 1 330 ? 29.922 -27.625 -31.219 1 95.25 330 ASN B O 1
ATOM 7874 N N . ALA B 1 331 ? 28.359 -28.859 -32.156 1 93.19 331 ALA B N 1
ATOM 7875 C CA . ALA B 1 331 ? 29.094 -28.938 -33.406 1 93.19 331 ALA B CA 1
ATOM 7876 C C . ALA B 1 331 ? 29.391 -27.547 -33.969 1 93.19 331 ALA B C 1
ATOM 7878 O O . ALA B 1 331 ? 28.609 -26.609 -33.75 1 93.19 331 ALA B O 1
ATOM 7879 N N . ASN B 1 332 ? 30.422 -27.406 -34.75 1 92.12 332 ASN B N 1
ATOM 7880 C CA . ASN B 1 332 ? 30.859 -26.188 -35.406 1 92.12 332 ASN B CA 1
ATOM 7881 C C . ASN B 1 332 ? 31 -25.031 -34.406 1 92.12 332 ASN B C 1
ATOM 7883 O O . ASN B 1 332 ? 30.75 -23.875 -34.75 1 92.12 332 ASN B O 1
ATOM 7887 N N . GLY B 1 333 ? 31.203 -25.312 -33.125 1 92.31 333 GLY B N 1
ATOM 7888 C CA . GLY B 1 333 ? 31.5 -24.281 -32.125 1 92.31 333 GLY B CA 1
ATOM 7889 C C . GLY B 1 333 ? 30.25 -23.625 -31.578 1 92.31 333 GLY B C 1
ATOM 7890 O O . GLY B 1 333 ? 30.328 -22.562 -30.953 1 92.31 333 GLY B O 1
ATOM 7891 N N . GLN B 1 334 ? 29.125 -24.25 -31.75 1 93.69 334 GLN B N 1
ATOM 7892 C CA . GLN B 1 334 ? 27.875 -23.688 -31.234 1 93.69 334 GLN B CA 1
ATOM 7893 C C . GLN B 1 334 ? 27.906 -23.625 -29.719 1 93.69 334 GLN B C 1
ATOM 7895 O O . GLN B 1 334 ? 28.375 -24.547 -29.047 1 93.69 334 GLN B O 1
ATOM 7900 N N . THR B 1 335 ? 27.484 -22.438 -29.156 1 95.19 335 THR B N 1
ATOM 7901 C CA . THR B 1 335 ? 27.328 -22.25 -27.703 1 95.19 335 THR B CA 1
ATOM 7902 C C . THR B 1 335 ? 25.859 -22.047 -27.344 1 95.19 335 THR B C 1
ATOM 7904 O O . THR B 1 335 ? 25.047 -21.734 -28.219 1 95.19 335 THR B O 1
ATOM 7907 N N . SER B 1 336 ? 25.594 -22.328 -26.094 1 95.56 336 SER B N 1
ATOM 7908 C CA . SER B 1 336 ? 24.219 -22.188 -25.625 1 95.56 336 SER B CA 1
ATOM 7909 C C . SER B 1 336 ? 23.734 -20.734 -25.75 1 95.56 336 SER B C 1
ATOM 7911 O O . SER B 1 336 ? 24.547 -19.812 -25.688 1 95.56 336 SER B O 1
ATOM 7913 N N . GLY B 1 337 ? 22.484 -20.5 -25.891 1 95 337 GLY B N 1
ATOM 7914 C CA . GLY B 1 337 ? 21.797 -19.234 -26.078 1 95 337 GLY B CA 1
ATOM 7915 C C . GLY B 1 337 ? 20.453 -19.375 -26.766 1 95 337 GLY B C 1
ATOM 7916 O O . GLY B 1 337 ? 19.859 -20.453 -26.781 1 95 337 GLY B O 1
ATOM 7917 N N . MET B 1 338 ? 19.906 -18.312 -27.234 1 95.88 338 MET B N 1
ATOM 7918 C CA . MET B 1 338 ? 18.641 -18.297 -27.984 1 95.88 338 MET B CA 1
ATOM 7919 C C . MET B 1 338 ? 18.859 -18.75 -29.422 1 95.88 338 MET B C 1
ATOM 7921 O O . MET B 1 338 ? 18.828 -17.938 -30.344 1 95.88 338 MET B O 1
ATOM 7925 N N . ASN B 1 339 ? 19.016 -20.094 -29.562 1 96.75 339 ASN B N 1
ATOM 7926 C CA . ASN B 1 339 ? 19.281 -20.656 -30.875 1 96.75 339 ASN B CA 1
ATOM 7927 C C . ASN B 1 339 ? 18.766 -22.094 -30.969 1 96.75 339 ASN B C 1
ATOM 7929 O O . ASN B 1 339 ? 18.422 -22.703 -29.969 1 96.75 339 ASN B O 1
ATOM 7933 N N . THR B 1 340 ? 18.75 -22.641 -32.156 1 97.81 340 THR B N 1
ATOM 7934 C CA . THR B 1 340 ? 18.172 -23.938 -32.438 1 97.81 340 THR B CA 1
ATOM 7935 C C . THR B 1 340 ? 18.922 -25.047 -31.719 1 97.81 340 THR B C 1
ATOM 7937 O O . THR B 1 340 ? 18.297 -25.938 -31.141 1 97.81 340 THR B O 1
ATOM 7940 N N . ALA B 1 341 ? 20.25 -24.969 -31.641 1 97.62 341 ALA B N 1
ATOM 7941 C CA . ALA B 1 341 ? 21.062 -26.016 -31.016 1 97.62 341 ALA B CA 1
ATOM 7942 C C . ALA B 1 341 ? 20.719 -26.141 -29.531 1 97.62 341 ALA B C 1
ATOM 7944 O O . ALA B 1 341 ? 20.625 -27.266 -29.016 1 97.62 341 ALA B O 1
ATOM 7945 N N . THR B 1 342 ? 20.562 -25.078 -28.859 1 97.94 342 THR B N 1
ATOM 7946 C CA . THR B 1 342 ? 20.25 -25.047 -27.422 1 97.94 342 THR B CA 1
ATOM 7947 C C . THR B 1 342 ? 18.922 -25.734 -27.156 1 97.94 342 THR B C 1
ATOM 7949 O O . THR B 1 342 ? 18.812 -26.562 -26.234 1 97.94 342 THR B O 1
ATOM 7952 N N . TYR B 1 343 ? 17.969 -25.5 -27.969 1 98.38 343 TYR B N 1
ATOM 7953 C CA . TYR B 1 343 ? 16.625 -26.031 -27.672 1 98.38 343 TYR B CA 1
ATOM 7954 C C . TYR B 1 343 ? 16.516 -27.484 -28.109 1 98.38 343 TYR B C 1
ATOM 7956 O O . TYR B 1 343 ? 15.711 -28.234 -27.562 1 98.38 343 TYR B O 1
ATOM 7964 N N . LYS B 1 344 ? 17.281 -27.859 -29.078 1 98.31 344 LYS B N 1
ATOM 7965 C CA . LYS B 1 344 ? 17.391 -29.297 -29.328 1 98.31 344 LYS B CA 1
ATOM 7966 C C . LYS B 1 344 ? 18.016 -30.016 -28.141 1 98.31 344 LYS B C 1
ATOM 7968 O O . LYS B 1 344 ? 17.594 -31.109 -27.766 1 98.31 344 LYS B O 1
ATOM 7973 N N . ALA B 1 345 ? 19.016 -29.406 -27.562 1 98.12 345 ALA B N 1
ATOM 7974 C CA . ALA B 1 345 ? 19.625 -29.969 -26.359 1 98.12 345 ALA B CA 1
ATOM 7975 C C . ALA B 1 345 ? 18.625 -30.062 -25.219 1 98.12 345 ALA B C 1
ATOM 7977 O O . ALA B 1 345 ? 18.594 -31.047 -24.469 1 98.12 345 ALA B O 1
ATOM 7978 N N . TYR B 1 346 ? 17.812 -29.031 -25.047 1 98.5 346 TYR B N 1
ATOM 7979 C CA . TYR B 1 346 ? 16.75 -29.062 -24.031 1 98.5 346 TYR B CA 1
ATOM 7980 C C . TYR B 1 346 ? 15.75 -30.172 -24.328 1 98.5 346 TYR B C 1
ATOM 7982 O O . TYR B 1 346 ? 15.227 -30.797 -23.406 1 98.5 346 TYR B O 1
ATOM 7990 N N . ALA B 1 347 ? 15.422 -30.375 -25.594 1 98.69 347 ALA B N 1
ATOM 7991 C CA . ALA B 1 347 ? 14.523 -31.469 -25.969 1 98.69 347 ALA B CA 1
ATOM 7992 C C . ALA B 1 347 ? 15.109 -32.812 -25.562 1 98.69 347 ALA B C 1
ATOM 7994 O O . ALA B 1 347 ? 14.398 -33.688 -25.078 1 98.69 347 ALA B O 1
ATOM 7995 N N . ASP B 1 348 ? 16.422 -33 -25.812 1 98.44 348 ASP B N 1
ATOM 7996 C CA . ASP B 1 348 ? 17.094 -34.219 -25.391 1 98.44 348 ASP B CA 1
ATOM 7997 C C . ASP B 1 348 ? 16.984 -34.406 -23.875 1 98.44 348 ASP B C 1
ATOM 7999 O O . ASP B 1 348 ? 16.703 -35.5 -23.406 1 98.44 348 ASP B O 1
ATOM 8003 N N . PHE B 1 349 ? 17.281 -33.406 -23.125 1 98.12 349 PHE B N 1
ATOM 8004 C CA . PHE B 1 349 ? 17.219 -33.438 -21.672 1 98.12 349 PHE B CA 1
ATOM 8005 C C . PHE B 1 349 ? 15.812 -33.781 -21.203 1 98.12 349 PHE B C 1
ATOM 8007 O O . PHE B 1 349 ? 15.641 -34.656 -20.344 1 98.12 349 PHE B O 1
ATOM 8014 N N . ALA B 1 350 ? 14.781 -33.031 -21.781 1 98.75 350 ALA B N 1
ATOM 8015 C CA . ALA B 1 350 ? 13.398 -33.312 -21.422 1 98.75 350 ALA B CA 1
ATOM 8016 C C . ALA B 1 350 ? 13.055 -34.781 -21.672 1 98.75 350 ALA B C 1
ATOM 8018 O O . ALA B 1 350 ? 12.43 -35.438 -20.828 1 98.75 350 ALA B O 1
ATOM 8019 N N . SER B 1 351 ? 13.445 -35.25 -22.812 1 98.5 351 SER B N 1
ATOM 8020 C CA . SER B 1 351 ? 13.188 -36.625 -23.156 1 98.5 351 SER B CA 1
ATOM 8021 C C . SER B 1 351 ? 13.867 -37.594 -22.172 1 98.5 351 SER B C 1
ATOM 8023 O O . SER B 1 351 ? 13.258 -38.562 -21.719 1 98.5 351 SER B O 1
ATOM 8025 N N . GLU B 1 352 ? 15.125 -37.344 -21.906 1 97.62 352 GLU B N 1
ATOM 8026 C CA . GLU B 1 352 ? 15.875 -38.156 -20.953 1 97.62 352 GLU B CA 1
ATOM 8027 C C . GLU B 1 352 ? 15.188 -38.188 -19.594 1 97.62 352 GLU B C 1
ATOM 8029 O O . GLU B 1 352 ? 15.156 -39.219 -18.922 1 97.62 352 GLU B O 1
ATOM 8034 N N . MET B 1 353 ? 14.672 -37.094 -19.156 1 98.06 353 MET B N 1
ATOM 8035 C CA . MET B 1 353 ? 14.047 -36.938 -17.844 1 98.06 353 MET B CA 1
ATOM 8036 C C . MET B 1 353 ? 12.617 -37.469 -17.859 1 98.06 353 MET B C 1
ATOM 8038 O O . MET B 1 353 ? 12.031 -37.719 -16.797 1 98.06 353 MET B O 1
ATOM 8042 N N . GLY B 1 354 ? 12.039 -37.625 -19.062 1 98 354 GLY B N 1
ATOM 8043 C CA . GLY B 1 354 ? 10.656 -38.062 -19.188 1 98 354 GLY B CA 1
ATOM 8044 C C . GLY B 1 354 ? 9.672 -36.906 -19.047 1 98 354 GLY B C 1
ATOM 8045 O O . GLY B 1 354 ? 8.516 -37.125 -18.656 1 98 354 GLY B O 1
ATOM 8046 N N . PHE B 1 355 ? 10.156 -35.688 -19.312 1 98.69 355 PHE B N 1
ATOM 8047 C CA . PHE B 1 355 ? 9.266 -34.531 -19.266 1 98.69 355 PHE B CA 1
ATOM 8048 C C . PHE B 1 355 ? 8.422 -34.438 -20.531 1 98.69 355 PHE B C 1
ATOM 8050 O O . PHE B 1 355 ? 8.891 -34.75 -21.625 1 98.69 355 PHE B O 1
ATOM 8057 N N . GLU B 1 356 ? 7.23 -33.906 -20.391 1 98.62 356 GLU B N 1
ATOM 8058 C CA . GLU B 1 356 ? 6.305 -33.781 -21.516 1 98.62 356 GLU B CA 1
ATOM 8059 C C . GLU B 1 356 ? 6.645 -32.562 -22.375 1 98.62 356 GLU B C 1
ATOM 8061 O O . GLU B 1 356 ? 6.332 -32.531 -23.562 1 98.62 356 GLU B O 1
ATOM 8066 N N . TYR B 1 357 ? 7.402 -31.562 -21.766 1 98.88 357 TYR B N 1
ATOM 8067 C CA . TYR B 1 357 ? 7.41 -30.312 -22.484 1 98.88 357 TYR B CA 1
ATOM 8068 C C . TYR B 1 357 ? 8.773 -29.641 -22.406 1 98.88 357 TYR B C 1
ATOM 8070 O O . TYR B 1 357 ? 9.602 -30 -21.562 1 98.88 357 TYR B O 1
ATOM 8078 N N . LEU B 1 358 ? 8.945 -28.734 -23.297 1 98.62 358 LEU B N 1
ATOM 8079 C CA . LEU B 1 358 ? 10 -27.734 -23.344 1 98.62 358 LEU B CA 1
ATOM 8080 C C . LEU B 1 358 ? 9.414 -26.344 -23.594 1 98.62 358 LEU B C 1
ATOM 8082 O O . LEU B 1 358 ? 8.609 -26.172 -24.516 1 98.62 358 LEU B O 1
ATOM 8086 N N . LEU B 1 359 ? 9.703 -25.359 -22.719 1 98.75 359 LEU B N 1
ATOM 8087 C CA . LEU B 1 359 ? 9.266 -23.984 -22.938 1 98.75 359 LEU B CA 1
ATOM 8088 C C . LEU B 1 359 ? 10.414 -23.109 -23.453 1 98.75 359 LEU B C 1
ATOM 8090 O O . LEU B 1 359 ? 11.477 -23.047 -22.828 1 98.75 359 LEU B O 1
ATOM 8094 N N . ILE B 1 360 ? 10.219 -22.531 -24.625 1 98.44 360 ILE B N 1
ATOM 8095 C CA . ILE B 1 360 ? 11.109 -21.5 -25.141 1 98.44 360 ILE B CA 1
ATOM 8096 C C . ILE B 1 360 ? 10.648 -20.125 -24.656 1 98.44 360 ILE B C 1
ATOM 8098 O O . ILE B 1 360 ? 9.609 -19.625 -25.094 1 98.44 360 ILE B O 1
ATOM 8102 N N . ASP B 1 361 ? 11.43 -19.516 -23.828 1 97.81 361 ASP B N 1
ATOM 8103 C CA . ASP B 1 361 ? 11.008 -18.297 -23.156 1 97.81 361 ASP B CA 1
ATOM 8104 C C . ASP B 1 361 ? 11.336 -17.062 -23.984 1 97.81 361 ASP B C 1
ATOM 8106 O O . ASP B 1 361 ? 11.508 -17.156 -25.203 1 97.81 361 ASP B O 1
ATOM 8110 N N . GLU B 1 362 ? 11.297 -15.93 -23.406 1 96.06 362 GLU B N 1
ATOM 8111 C CA . GLU B 1 362 ? 11.414 -14.617 -24.031 1 96.06 362 GLU B CA 1
ATOM 8112 C C . GLU B 1 362 ? 12.625 -14.555 -24.969 1 96.06 362 GLU B C 1
ATOM 8114 O O . GLU B 1 362 ? 13.711 -15.016 -24.609 1 96.06 362 GLU B O 1
ATOM 8119 N N . GLY B 1 363 ? 12.406 -13.992 -26.156 1 95.12 363 GLY B N 1
ATOM 8120 C CA . GLY B 1 363 ? 13.531 -13.625 -27 1 95.12 363 GLY B CA 1
ATOM 8121 C C . GLY B 1 363 ? 13.531 -14.352 -28.328 1 95.12 363 GLY B C 1
ATOM 8122 O O . GLY B 1 363 ? 14.352 -14.055 -29.203 1 95.12 363 GLY B O 1
ATOM 8123 N N . TRP B 1 364 ? 12.617 -15.281 -28.594 1 97.31 364 TRP B N 1
ATOM 8124 C CA . TRP B 1 364 ? 12.695 -16.172 -29.734 1 97.31 364 TRP B CA 1
ATOM 8125 C C . TRP B 1 364 ? 12.164 -15.5 -31 1 97.31 364 TRP B C 1
ATOM 8127 O O . TRP B 1 364 ? 12.555 -15.859 -32.094 1 97.31 364 TRP B O 1
ATOM 8137 N N . SER B 1 365 ? 11.258 -14.516 -30.844 1 97.5 365 SER B N 1
ATOM 8138 C CA . SER B 1 365 ? 10.578 -13.922 -31.984 1 97.5 365 SER B CA 1
ATOM 8139 C C . SER B 1 365 ? 11.164 -12.562 -32.344 1 97.5 365 SER B C 1
ATOM 8141 O O . SER B 1 365 ? 11.859 -11.953 -31.516 1 97.5 365 SER B O 1
ATOM 8143 N N . VAL B 1 366 ? 10.906 -12.094 -33.5 1 96.75 366 VAL B N 1
ATOM 8144 C CA . VAL B 1 366 ? 11.328 -10.773 -33.938 1 96.75 366 VAL B CA 1
ATOM 8145 C C . VAL B 1 366 ? 10.703 -9.703 -33.062 1 96.75 366 VAL B C 1
ATOM 8147 O O . VAL B 1 366 ? 9.477 -9.664 -32.906 1 96.75 366 VAL B O 1
ATOM 8150 N N . GLY B 1 367 ? 11.586 -8.844 -32.469 1 93.75 367 GLY B N 1
ATOM 8151 C CA . GLY B 1 367 ? 11.094 -7.738 -31.656 1 93.75 367 GLY B CA 1
ATOM 8152 C C . GLY B 1 367 ? 10.672 -8.156 -30.266 1 93.75 367 GLY B C 1
ATOM 8153 O O . GLY B 1 367 ? 10.117 -7.352 -29.516 1 93.75 367 GLY B O 1
ATOM 8154 N N . SER B 1 368 ? 10.93 -9.375 -29.859 1 93.31 368 SER B N 1
ATOM 8155 C CA . SER B 1 368 ? 10.617 -9.859 -28.516 1 93.31 368 SER B CA 1
ATOM 8156 C C . SER B 1 368 ? 11.227 -8.953 -27.453 1 93.31 368 SER B C 1
ATOM 8158 O O . SER B 1 368 ? 12.406 -8.609 -27.516 1 93.31 368 SER B O 1
ATOM 8160 N N . SER B 1 369 ? 10.367 -8.492 -26.484 1 89.19 369 SER B N 1
ATOM 8161 C CA . SER B 1 369 ? 10.773 -7.617 -25.391 1 89.19 369 SER B CA 1
ATOM 8162 C C . SER B 1 369 ? 9.758 -7.648 -24.25 1 89.19 369 SER B C 1
ATOM 8164 O O . SER B 1 369 ? 8.625 -8.102 -24.438 1 89.19 369 SER B O 1
ATOM 8166 N N . VAL B 1 370 ? 10.234 -7.188 -23.094 1 87.88 370 VAL B N 1
ATOM 8167 C CA . VAL B 1 370 ? 9.344 -7.098 -21.938 1 87.88 370 VAL B CA 1
ATOM 8168 C C . VAL B 1 370 ? 8.328 -5.984 -22.156 1 87.88 370 VAL B C 1
ATOM 8170 O O . VAL B 1 370 ? 7.273 -5.965 -21.5 1 87.88 370 VAL B O 1
ATOM 8173 N N . GLU B 1 371 ? 8.609 -5.039 -23.125 1 86.94 371 GLU B N 1
ATOM 8174 C CA . GLU B 1 371 ? 7.691 -3.98 -23.547 1 86.94 371 GLU B CA 1
ATOM 8175 C C . GLU B 1 371 ? 7.246 -4.18 -25 1 86.94 371 GLU B C 1
ATOM 8177 O O . GLU B 1 371 ? 7.973 -4.766 -25.797 1 86.94 371 GLU B O 1
ATOM 8182 N N . PRO B 1 372 ? 6.02 -3.68 -25.266 1 85.62 372 PRO B N 1
ATOM 8183 C CA . PRO B 1 372 ? 5.637 -3.773 -26.672 1 85.62 372 PRO B CA 1
ATOM 8184 C C . PRO B 1 372 ? 6.484 -2.879 -27.578 1 85.62 372 PRO B C 1
ATOM 8186 O O . PRO B 1 372 ? 6.836 -1.761 -27.188 1 85.62 372 PRO B O 1
ATOM 8189 N N . THR B 1 373 ? 6.934 -3.447 -28.609 1 84.81 373 THR B N 1
ATOM 8190 C CA . THR B 1 373 ? 7.711 -2.703 -29.594 1 84.81 373 THR B CA 1
ATOM 8191 C C . THR B 1 373 ? 6.977 -2.65 -30.938 1 84.81 373 THR B C 1
ATOM 8193 O O . THR B 1 373 ? 6.254 -3.584 -31.281 1 84.81 373 THR B O 1
ATOM 8196 N N . ALA B 1 374 ? 7.09 -1.612 -31.719 1 83.38 374 ALA B N 1
ATOM 8197 C CA . ALA B 1 374 ? 6.352 -1.367 -32.938 1 83.38 374 ALA B CA 1
ATOM 8198 C C . ALA B 1 374 ? 6.684 -2.42 -34 1 83.38 374 ALA B C 1
ATOM 8200 O O . ALA B 1 374 ? 5.828 -2.785 -34.812 1 83.38 374 ALA B O 1
ATOM 8201 N N . ASN B 1 375 ? 7.801 -3.021 -34.031 1 87.94 375 ASN B N 1
ATOM 8202 C CA . ASN B 1 375 ? 8.188 -3.922 -35.094 1 87.94 375 ASN B CA 1
ATOM 8203 C C . ASN B 1 375 ? 8.219 -5.375 -34.625 1 87.94 375 ASN B C 1
ATOM 8205 O O . ASN B 1 375 ? 8.797 -6.234 -35.312 1 87.94 375 ASN B O 1
ATOM 8209 N N . ALA B 1 376 ? 7.438 -5.59 -33.594 1 94.75 376 ALA B N 1
ATOM 8210 C CA . ALA B 1 376 ? 7.406 -6.965 -33.094 1 94.75 376 ALA B CA 1
ATOM 8211 C C . ALA B 1 376 ? 6.539 -7.848 -34 1 94.75 376 ALA B C 1
ATOM 8213 O O . ALA B 1 376 ? 5.488 -7.414 -34.469 1 94.75 376 ALA B O 1
ATOM 8214 N N . ASP B 1 377 ? 6.961 -9.031 -34.312 1 97.75 377 ASP B N 1
ATOM 8215 C CA . ASP B 1 377 ? 6.223 -10.039 -35.062 1 97.75 377 ASP B CA 1
ATOM 8216 C C . ASP B 1 377 ? 6.309 -11.406 -34.375 1 97.75 377 ASP B C 1
ATOM 8218 O O . ASP B 1 377 ? 7.297 -12.125 -34.562 1 97.75 377 ASP B O 1
ATOM 8222 N N . VAL B 1 378 ? 5.254 -11.797 -33.781 1 98.06 378 VAL B N 1
ATOM 8223 C CA . VAL B 1 378 ? 5.273 -13 -32.938 1 98.06 378 VAL B CA 1
ATOM 8224 C C . VAL B 1 378 ? 5.035 -14.227 -33.844 1 98.06 378 VAL B C 1
ATOM 8226 O O . VAL B 1 378 ? 4.957 -15.352 -33.344 1 98.06 378 VAL B O 1
ATOM 8229 N N . THR B 1 379 ? 4.918 -14.094 -35.156 1 98.06 379 THR B N 1
ATOM 8230 C CA . THR B 1 379 ? 4.785 -15.219 -36.094 1 98.06 379 THR B CA 1
ATOM 8231 C C . THR B 1 379 ? 6.109 -15.5 -36.781 1 98.06 379 THR B C 1
ATOM 8233 O O . THR B 1 379 ? 6.203 -16.422 -37.594 1 98.06 379 THR B O 1
ATOM 8236 N N . ARG B 1 380 ? 7.105 -14.727 -36.5 1 97.81 380 ARG B N 1
ATOM 8237 C CA . ARG B 1 380 ? 8.406 -14.883 -37.156 1 97.81 380 ARG B CA 1
ATOM 8238 C C . ARG B 1 380 ? 9.508 -15.062 -36.094 1 97.81 380 ARG B C 1
ATOM 8240 O O . ARG B 1 380 ? 9.773 -14.164 -35.312 1 97.81 380 ARG B O 1
ATOM 8247 N N . PRO B 1 381 ? 10.164 -16.203 -36.156 1 97.5 381 PRO B N 1
ATOM 8248 C CA . PRO B 1 381 ? 11.305 -16.375 -35.25 1 97.5 381 PRO B CA 1
ATOM 8249 C C . PRO B 1 381 ? 12.492 -15.492 -35.625 1 97.5 381 PRO B C 1
ATOM 8251 O O . PRO B 1 381 ? 12.609 -15.062 -36.781 1 97.5 381 PRO B O 1
ATOM 8254 N N . LYS B 1 382 ? 13.305 -15.25 -34.656 1 96.06 382 LYS B N 1
ATOM 8255 C CA . LYS B 1 382 ? 14.578 -14.609 -35 1 96.06 382 LYS B CA 1
ATOM 8256 C C . LYS B 1 382 ? 15.445 -15.523 -35.875 1 96.06 382 LYS B C 1
ATOM 8258 O O . LYS B 1 382 ? 15.219 -16.734 -35.906 1 96.06 382 LYS B O 1
ATOM 8263 N N . PRO B 1 383 ? 16.469 -14.953 -36.5 1 95.88 383 PRO B N 1
ATOM 8264 C CA . PRO B 1 383 ? 17.25 -15.734 -37.469 1 95.88 383 PRO B CA 1
ATOM 8265 C C . PRO B 1 383 ? 17.969 -16.922 -36.844 1 95.88 383 PRO B C 1
ATOM 8267 O O . PRO B 1 383 ? 18.172 -17.953 -37.5 1 95.88 383 PRO B O 1
ATOM 8270 N N . GLU B 1 384 ? 18.297 -16.844 -35.594 1 95.5 384 GLU B N 1
ATOM 8271 C CA . GLU B 1 384 ? 19.062 -17.859 -34.875 1 95.5 384 GLU B CA 1
ATOM 8272 C C . GLU B 1 384 ? 18.172 -19.047 -34.469 1 95.5 384 GLU B C 1
ATOM 8274 O O . GLU B 1 384 ? 18.672 -20.094 -34.094 1 95.5 384 GLU B O 1
ATOM 8279 N N . ILE B 1 385 ? 16.859 -18.906 -34.656 1 97.25 385 ILE B N 1
ATOM 8280 C CA . ILE B 1 385 ? 15.906 -19.906 -34.188 1 97.25 385 ILE B CA 1
ATOM 8281 C C . ILE B 1 385 ? 15.102 -20.453 -35.344 1 97.25 385 ILE B C 1
ATOM 8283 O O . ILE B 1 385 ? 14.461 -19.688 -36.094 1 97.25 385 ILE B O 1
ATOM 8287 N N . ASP B 1 386 ? 15.141 -21.719 -35.5 1 97.06 386 ASP B N 1
ATOM 8288 C CA . ASP B 1 386 ? 14.242 -22.438 -36.406 1 97.06 386 ASP B CA 1
ATOM 8289 C C . ASP B 1 386 ? 13.188 -23.203 -35.625 1 97.06 386 ASP B C 1
ATOM 8291 O O . ASP B 1 386 ? 13.359 -24.391 -35.344 1 97.06 386 ASP B O 1
ATOM 8295 N N . ILE B 1 387 ? 12.102 -22.594 -35.406 1 97.38 387 ILE B N 1
ATOM 8296 C CA . ILE B 1 387 ? 11.078 -23.141 -34.531 1 97.38 387 ILE B CA 1
ATOM 8297 C C . ILE B 1 387 ? 10.508 -24.422 -35.125 1 97.38 387 ILE B C 1
ATOM 8299 O O . ILE B 1 387 ? 10.242 -25.375 -34.406 1 97.38 387 ILE B O 1
ATOM 8303 N N . ALA B 1 388 ? 10.328 -24.422 -36.375 1 94.75 388 ALA B N 1
ATOM 8304 C CA . ALA B 1 388 ? 9.789 -25.609 -37 1 94.75 388 ALA B CA 1
ATOM 8305 C C . ALA B 1 388 ? 10.695 -26.828 -36.781 1 94.75 388 ALA B C 1
ATOM 8307 O O . ALA B 1 388 ? 10.211 -27.922 -36.5 1 94.75 388 ALA B O 1
ATOM 8308 N N . GLU B 1 389 ? 11.93 -26.594 -36.938 1 97.19 389 GLU B N 1
ATOM 8309 C CA . GLU B 1 389 ? 12.891 -27.672 -36.719 1 97.19 389 GLU B CA 1
ATOM 8310 C C . GLU B 1 389 ? 12.914 -28.109 -35.281 1 97.19 389 GLU B C 1
ATOM 8312 O O . GLU B 1 389 ? 13 -29.297 -34.969 1 97.19 389 GLU B O 1
ATOM 8317 N N . ILE B 1 390 ? 12.883 -27.141 -34.375 1 98.69 390 ILE B N 1
ATOM 8318 C CA . ILE B 1 390 ? 12.867 -27.438 -32.969 1 98.69 390 ILE B CA 1
ATOM 8319 C C . ILE B 1 390 ? 11.633 -28.281 -32.625 1 98.69 390 ILE B C 1
ATOM 8321 O O . ILE B 1 390 ? 11.734 -29.297 -31.922 1 98.69 390 ILE B O 1
ATOM 8325 N N . VAL B 1 391 ? 10.492 -27.922 -33.125 1 98.56 391 VAL B N 1
ATOM 8326 C CA . VAL B 1 391 ? 9.242 -28.625 -32.875 1 98.56 391 VAL B CA 1
ATOM 8327 C C . VAL B 1 391 ? 9.312 -30.031 -33.438 1 98.56 391 VAL B C 1
ATOM 8329 O O . VAL B 1 391 ? 8.922 -31 -32.781 1 98.56 391 VAL B O 1
ATOM 8332 N N . ARG B 1 392 ? 9.789 -30.172 -34.656 1 98.19 392 ARG B N 1
ATOM 8333 C CA . ARG B 1 392 ? 9.938 -31.469 -35.281 1 98.19 392 ARG B CA 1
ATOM 8334 C C . ARG B 1 392 ? 10.852 -32.375 -34.469 1 98.19 392 ARG B C 1
ATOM 8336 O O . ARG B 1 392 ? 10.516 -33.531 -34.188 1 98.19 392 ARG B O 1
ATOM 8343 N N . TYR B 1 393 ? 12.008 -31.844 -34.125 1 98.69 393 TYR B N 1
ATOM 8344 C CA . TYR B 1 393 ? 13 -32.594 -33.344 1 98.69 393 TYR B CA 1
ATOM 8345 C C . TYR B 1 393 ? 12.438 -33 -31.984 1 98.69 393 TYR B C 1
ATOM 8347 O O . TYR B 1 393 ? 12.594 -34.156 -31.578 1 98.69 393 TYR B O 1
ATOM 8355 N N . ALA B 1 394 ? 11.828 -32.125 -31.297 1 98.88 394 ALA B N 1
ATOM 8356 C CA . ALA B 1 394 ? 11.242 -32.406 -30 1 98.88 394 ALA B CA 1
ATOM 8357 C C . ALA B 1 394 ? 10.133 -33.438 -30.094 1 98.88 394 ALA B C 1
ATOM 8359 O O . ALA B 1 394 ? 10.055 -34.375 -29.281 1 98.88 394 ALA B O 1
ATOM 8360 N N . LYS B 1 395 ? 9.289 -33.281 -31.094 1 98.56 395 LYS B N 1
ATOM 8361 C CA . LYS B 1 395 ? 8.195 -34.219 -31.312 1 98.56 395 LYS B CA 1
ATOM 8362 C C . LYS B 1 395 ? 8.727 -35.656 -31.5 1 98.56 395 LYS B C 1
ATOM 8364 O O . LYS B 1 395 ? 8.164 -36.594 -30.969 1 98.56 395 LYS B O 1
ATOM 8369 N N . ALA B 1 396 ? 9.734 -35.781 -32.219 1 98.56 396 ALA B N 1
ATOM 8370 C CA . ALA B 1 396 ? 10.344 -37.062 -32.5 1 98.56 396 ALA B CA 1
ATOM 8371 C C . ALA B 1 396 ? 10.828 -37.719 -31.188 1 98.56 396 ALA B C 1
ATOM 8373 O O . ALA B 1 396 ? 10.977 -38.938 -31.109 1 98.56 396 ALA B O 1
ATOM 8374 N N . LYS B 1 397 ? 11.023 -36.938 -30.203 1 98.31 397 LYS B N 1
ATOM 8375 C CA . LYS B 1 397 ? 11.523 -37.406 -28.922 1 98.31 397 LYS B CA 1
ATOM 8376 C C . LYS B 1 397 ? 10.406 -37.469 -27.891 1 98.31 397 LYS B C 1
ATOM 8378 O O . LYS B 1 397 ? 10.664 -37.656 -26.688 1 98.31 397 LYS B O 1
ATOM 8383 N N . GLY B 1 398 ? 9.219 -37.188 -28.281 1 98.25 398 GLY B N 1
ATOM 8384 C CA . GLY B 1 398 ? 8.055 -37.25 -27.406 1 98.25 398 GLY B CA 1
ATOM 8385 C C . GLY B 1 398 ? 7.906 -36 -26.531 1 98.25 398 GLY B C 1
ATOM 8386 O O . GLY B 1 398 ? 7.305 -36.062 -25.453 1 98.25 398 GLY B O 1
ATOM 8387 N N . VAL B 1 399 ? 8.5 -34.906 -26.906 1 98.88 399 VAL B N 1
ATOM 8388 C CA . VAL B 1 399 ? 8.477 -33.688 -26.125 1 98.88 399 VAL B CA 1
ATOM 8389 C C . VAL B 1 399 ? 7.68 -32.594 -26.859 1 98.88 399 VAL B C 1
ATOM 8391 O O . VAL B 1 399 ? 7.91 -32.375 -28.047 1 98.88 399 VAL B O 1
ATOM 8394 N N . GLY B 1 400 ? 6.684 -32 -26.25 1 98.81 400 GLY B N 1
ATOM 8395 C CA . GLY B 1 400 ? 5.945 -30.875 -26.797 1 98.81 400 GLY B CA 1
ATOM 8396 C C . GLY B 1 400 ? 6.602 -29.531 -26.531 1 98.81 400 GLY B C 1
ATOM 8397 O O . GLY B 1 400 ? 7.215 -29.344 -25.469 1 98.81 400 GLY B O 1
ATOM 8398 N N . VAL B 1 401 ? 6.414 -28.562 -27.438 1 98.88 401 VAL B N 1
ATOM 8399 C CA . VAL B 1 401 ? 7.098 -27.281 -27.328 1 98.88 401 VAL B CA 1
ATOM 8400 C C . VAL B 1 401 ? 6.09 -26.188 -26.984 1 98.88 401 VAL B C 1
ATOM 8402 O O . VAL B 1 401 ? 4.977 -26.172 -27.516 1 98.88 401 VAL B O 1
ATOM 8405 N N . TRP B 1 402 ? 6.441 -25.312 -26.031 1 98.88 402 TRP B N 1
ATOM 8406 C CA . TRP B 1 402 ? 5.742 -24.094 -25.656 1 98.88 402 TRP B CA 1
ATOM 8407 C C . TRP B 1 402 ? 6.559 -22.859 -26.047 1 98.88 402 TRP B C 1
ATOM 8409 O O . TRP B 1 402 ? 7.785 -22.922 -26.156 1 98.88 402 TRP B O 1
ATOM 8419 N N . VAL B 1 403 ? 5.887 -21.688 -26.25 1 98.75 403 VAL B N 1
ATOM 8420 C CA . VAL B 1 403 ? 6.617 -20.453 -26.547 1 98.75 403 VAL B CA 1
ATOM 8421 C C . VAL B 1 403 ? 6.09 -19.312 -25.688 1 98.75 403 VAL B C 1
ATOM 8423 O O . VAL B 1 403 ? 4.902 -19.266 -25.359 1 98.75 403 VAL B O 1
ATOM 8426 N N . TRP B 1 404 ? 6.988 -18.438 -25.328 1 98.38 404 TRP B N 1
ATOM 8427 C CA . TRP B 1 404 ? 6.688 -17.234 -24.547 1 98.38 404 TRP B CA 1
ATOM 8428 C C . TRP B 1 404 ? 6.254 -16.094 -25.438 1 98.38 404 TRP B C 1
ATOM 8430 O O . TRP B 1 404 ? 6.785 -15.922 -26.547 1 98.38 404 TRP B O 1
ATOM 8440 N N . LEU B 1 405 ? 5.266 -15.25 -24.922 1 98 405 LEU B N 1
ATOM 8441 C CA . LEU B 1 405 ? 4.773 -14.094 -25.656 1 98 405 LEU B CA 1
ATOM 8442 C C . LEU B 1 405 ? 4.531 -12.914 -24.719 1 98 405 LEU B C 1
ATOM 8444 O O . LEU B 1 405 ? 4.043 -13.094 -23.609 1 98 405 LEU B O 1
ATOM 8448 N N . GLN B 1 406 ? 4.852 -11.664 -25.203 1 95.75 406 GLN B N 1
ATOM 8449 C CA . GLN B 1 406 ? 4.359 -10.43 -24.594 1 95.75 406 GLN B CA 1
ATOM 8450 C C . GLN B 1 406 ? 2.912 -10.156 -25 1 95.75 406 GLN B C 1
ATOM 8452 O O . GLN B 1 406 ? 2.57 -10.219 -26.172 1 95.75 406 GLN B O 1
ATOM 8457 N N . TRP B 1 407 ? 2.047 -9.883 -24.016 1 96.75 407 TRP B N 1
ATOM 8458 C CA . TRP B 1 407 ? 0.614 -10 -24.266 1 96.75 407 TRP B CA 1
ATOM 8459 C C . TRP B 1 407 ? 0.16 -8.992 -25.328 1 96.75 407 TRP B C 1
ATOM 8461 O O . TRP B 1 407 ? -0.694 -9.297 -26.156 1 96.75 407 TRP B O 1
ATOM 8471 N N . GLN B 1 408 ? 0.708 -7.766 -25.281 1 95.19 408 GLN B N 1
ATOM 8472 C CA . GLN B 1 408 ? 0.268 -6.766 -26.25 1 95.19 408 GLN B CA 1
ATOM 8473 C C . GLN B 1 408 ? 0.699 -7.137 -27.672 1 95.19 408 GLN B C 1
ATOM 8475 O O . GLN B 1 408 ? -0.033 -6.895 -28.625 1 95.19 408 GLN B O 1
ATOM 8480 N N . GLN B 1 409 ? 1.915 -7.668 -27.781 1 96.31 409 GLN B N 1
ATOM 8481 C CA . GLN B 1 409 ? 2.385 -8.133 -29.094 1 96.31 409 GLN B CA 1
ATOM 8482 C C . GLN B 1 409 ? 1.517 -9.266 -29.609 1 96.31 409 GLN B C 1
ATOM 8484 O O . GLN B 1 409 ? 1.188 -9.312 -30.797 1 96.31 409 GLN B O 1
ATOM 8489 N N . LEU B 1 410 ? 1.177 -10.141 -28.75 1 98.12 410 LEU B N 1
ATOM 8490 C CA . LEU B 1 410 ? 0.289 -11.234 -29.125 1 98.12 410 LEU B CA 1
ATOM 8491 C C . LEU B 1 410 ? -1.088 -10.711 -29.516 1 98.12 410 LEU B C 1
ATOM 8493 O O . LEU B 1 410 ? -1.652 -11.133 -30.531 1 98.12 410 LEU B O 1
ATOM 8497 N N . ASP B 1 411 ? -1.644 -9.828 -28.672 1 97.31 411 ASP B N 1
ATOM 8498 C CA . ASP B 1 411 ? -2.979 -9.289 -28.938 1 97.31 411 ASP B CA 1
ATOM 8499 C C . ASP B 1 411 ? -3.055 -8.641 -30.312 1 97.31 411 ASP B C 1
ATOM 8501 O O . ASP B 1 411 ? -4.07 -8.758 -31 1 97.31 411 ASP B O 1
ATOM 8505 N N . ALA B 1 412 ? -2 -8.023 -30.75 1 96.25 412 ALA B N 1
ATOM 8506 C CA . ALA B 1 412 ? -1.957 -7.324 -32.031 1 96.25 412 ALA B CA 1
ATOM 8507 C C . ALA B 1 412 ? -2.049 -8.305 -33.219 1 96.25 412 ALA B C 1
ATOM 8509 O O . ALA B 1 412 ? -2.455 -7.938 -34.312 1 96.25 412 ALA B O 1
ATOM 8510 N N . GLN B 1 413 ? -1.671 -9.586 -32.969 1 97.69 413 GLN B N 1
ATOM 8511 C CA . GLN B 1 413 ? -1.652 -10.586 -34.031 1 97.69 413 GLN B CA 1
ATOM 8512 C C . GLN B 1 413 ? -2.371 -11.859 -33.594 1 97.69 413 GLN B C 1
ATOM 8514 O O . GLN B 1 413 ? -2.014 -12.961 -34.031 1 97.69 413 GLN B O 1
ATOM 8519 N N . LEU B 1 414 ? -3.318 -11.789 -32.75 1 98.31 414 LEU B N 1
ATOM 8520 C CA . LEU B 1 414 ? -3.834 -12.922 -31.969 1 98.31 414 LEU B CA 1
ATOM 8521 C C . LEU B 1 414 ? -4.262 -14.047 -32.906 1 98.31 414 LEU B C 1
ATOM 8523 O O . LEU B 1 414 ? -3.764 -15.172 -32.781 1 98.31 414 LEU B O 1
ATOM 8527 N N . GLU B 1 415 ? -5.117 -13.828 -33.875 1 97.56 415 GLU B N 1
ATOM 8528 C CA . GLU B 1 415 ? -5.648 -14.883 -34.75 1 97.56 415 GLU B CA 1
ATOM 8529 C C . GLU B 1 415 ? -4.551 -15.5 -35.594 1 97.56 415 GLU B C 1
ATOM 8531 O O . GLU B 1 415 ? -4.438 -16.719 -35.688 1 97.56 415 GLU B O 1
ATOM 8536 N N . GLU B 1 416 ? -3.775 -14.672 -36.219 1 98.31 416 GLU B N 1
ATOM 8537 C CA . GLU B 1 416 ? -2.699 -15.148 -37.062 1 98.31 416 GLU B CA 1
ATOM 8538 C C . GLU B 1 416 ? -1.661 -15.938 -36.281 1 98.31 416 GLU B C 1
ATOM 8540 O O . GLU B 1 416 ? -1.169 -16.969 -36.75 1 98.31 416 GLU B O 1
ATOM 8545 N N . ALA B 1 417 ? -1.345 -15.422 -35.156 1 98.75 417 ALA B N 1
ATOM 8546 C CA . ALA B 1 417 ? -0.329 -16.062 -34.312 1 98.75 417 ALA B CA 1
ATOM 8547 C C . ALA B 1 417 ? -0.772 -17.453 -33.875 1 98.75 417 ALA B C 1
ATOM 8549 O O . ALA B 1 417 ? -0.025 -18.422 -34.031 1 98.75 417 ALA B O 1
ATOM 8550 N N . LEU B 1 418 ? -1.944 -17.578 -33.406 1 98.75 418 LEU B N 1
ATOM 8551 C CA . LEU B 1 418 ? -2.426 -18.875 -32.906 1 98.75 418 LEU B CA 1
ATOM 8552 C C . LEU B 1 418 ? -2.521 -19.891 -34.031 1 98.75 418 LEU B C 1
ATOM 8554 O O . LEU B 1 418 ? -2.203 -21.062 -33.844 1 98.75 418 LEU B O 1
ATOM 8558 N N . ALA B 1 419 ? -2.961 -19.469 -35.188 1 98.62 419 ALA B N 1
ATOM 8559 C CA . ALA B 1 419 ? -2.998 -20.344 -36.375 1 98.62 419 ALA B CA 1
ATOM 8560 C C . ALA B 1 419 ? -1.596 -20.828 -36.75 1 98.62 419 ALA B C 1
ATOM 8562 O O . ALA B 1 419 ? -1.399 -21.984 -37.094 1 98.62 419 ALA B O 1
ATOM 8563 N N . THR B 1 420 ? -0.691 -19.906 -36.719 1 98.44 420 THR B N 1
ATOM 8564 C CA . THR B 1 420 ? 0.7 -20.219 -37 1 98.44 420 THR B CA 1
ATOM 8565 C C . THR B 1 420 ? 1.248 -21.25 -36.031 1 98.44 420 THR B C 1
ATOM 8567 O O . THR B 1 420 ? 1.911 -22.219 -36.438 1 98.44 420 THR B O 1
ATOM 8570 N N . TYR B 1 421 ? 0.994 -21.094 -34.75 1 98.56 421 TYR B N 1
ATOM 8571 C CA . TYR B 1 421 ? 1.492 -22 -33.719 1 98.56 421 TYR B CA 1
ATOM 8572 C C . TYR B 1 421 ? 0.885 -23.375 -33.875 1 98.56 421 TYR B C 1
ATOM 8574 O O . TYR B 1 421 ? 1.573 -24.391 -33.688 1 98.56 421 TYR B O 1
ATOM 8582 N N . GLU B 1 422 ? -0.396 -23.438 -34.188 1 98.19 422 GLU B N 1
ATOM 8583 C CA . GLU B 1 422 ? -1.028 -24.719 -34.5 1 98.19 422 GLU B CA 1
ATOM 8584 C C . GLU B 1 422 ? -0.331 -25.422 -35.656 1 98.19 422 GLU B C 1
ATOM 8586 O O . GLU B 1 422 ? -0.04 -26.609 -35.594 1 98.19 422 GLU B O 1
ATOM 8591 N N . ARG B 1 423 ? -0.048 -24.688 -36.719 1 97.75 423 ARG B N 1
ATOM 8592 C CA . ARG B 1 423 ? 0.62 -25.25 -37.875 1 97.75 423 ARG B CA 1
ATOM 8593 C C . ARG B 1 423 ? 2.01 -25.766 -37.531 1 97.75 423 ARG B C 1
ATOM 8595 O O . ARG B 1 423 ? 2.447 -26.797 -38.031 1 97.75 423 ARG B O 1
ATOM 8602 N N . TRP B 1 424 ? 2.666 -25.047 -36.656 1 97.88 424 TRP B N 1
ATOM 8603 C CA . TRP B 1 424 ? 4.008 -25.453 -36.25 1 97.88 424 TRP B CA 1
ATOM 8604 C C . TRP B 1 424 ? 3.959 -26.688 -35.344 1 97.88 424 TRP B C 1
ATOM 8606 O O . TRP B 1 424 ? 4.957 -27.391 -35.219 1 97.88 424 TRP B O 1
ATOM 8616 N N . GLY B 1 425 ? 2.82 -26.922 -34.719 1 98.06 425 GLY B N 1
ATOM 8617 C CA . GLY B 1 425 ? 2.689 -28.031 -33.781 1 98.06 425 GLY B CA 1
ATOM 8618 C C . GLY B 1 425 ? 3.01 -27.656 -32.344 1 98.06 425 GLY B C 1
ATOM 8619 O O . GLY B 1 425 ? 3.256 -28.531 -31.516 1 98.06 425 GLY B O 1
ATOM 8620 N N . VAL B 1 426 ? 3.039 -26.422 -32.062 1 98.5 426 VAL B N 1
ATOM 8621 C CA . VAL B 1 426 ? 3.223 -25.922 -30.719 1 98.5 426 VAL B CA 1
ATOM 8622 C C . VAL B 1 426 ? 2.082 -26.406 -29.828 1 98.5 426 VAL B C 1
ATOM 8624 O O . VAL B 1 426 ? 0.939 -26.516 -30.281 1 98.5 426 VAL B O 1
ATOM 8627 N N . LYS B 1 427 ? 2.432 -26.719 -28.531 1 98.81 427 LYS B N 1
ATOM 8628 C CA . LYS B 1 427 ? 1.434 -27.312 -27.656 1 98.81 427 LYS B CA 1
ATOM 8629 C C . LYS B 1 427 ? 0.82 -26.25 -26.734 1 98.81 427 LYS B C 1
ATOM 8631 O O . LYS B 1 427 ? -0.286 -26.438 -26.219 1 98.81 427 LYS B O 1
ATOM 8636 N N . GLY B 1 428 ? 1.555 -25.172 -26.453 1 98.75 428 GLY B N 1
ATOM 8637 C CA . GLY B 1 428 ? 1.033 -24.156 -25.562 1 98.75 428 GLY B CA 1
ATOM 8638 C C . GLY B 1 428 ? 1.808 -22.844 -25.625 1 98.75 428 GLY B C 1
ATOM 8639 O O . GLY B 1 428 ? 2.861 -22.781 -26.266 1 98.75 428 GLY B O 1
ATOM 8640 N N . VAL B 1 429 ? 1.239 -21.812 -25.031 1 98.88 429 VAL B N 1
ATOM 8641 C CA . VAL B 1 429 ? 1.854 -20.5 -25 1 98.88 429 VAL B CA 1
ATOM 8642 C C . VAL B 1 429 ? 1.904 -19.984 -23.562 1 98.88 429 VAL B C 1
ATOM 8644 O O . VAL B 1 429 ? 1.008 -20.25 -22.766 1 98.88 429 VAL B O 1
ATOM 8647 N N . LYS B 1 430 ? 2.963 -19.297 -23.172 1 98.75 430 LYS B N 1
ATOM 8648 C CA . LYS B 1 430 ? 3.066 -18.5 -21.953 1 98.75 430 LYS B CA 1
ATOM 8649 C C . LYS B 1 430 ? 2.922 -17 -22.266 1 98.75 430 LYS B C 1
ATOM 8651 O O . LYS B 1 430 ? 3.77 -16.422 -22.938 1 98.75 430 LYS B O 1
ATOM 8656 N N . VAL B 1 431 ? 1.909 -16.391 -21.781 1 98.69 431 VAL B N 1
ATOM 8657 C CA . VAL B 1 431 ? 1.603 -15.008 -22.094 1 98.69 431 VAL B CA 1
ATOM 8658 C C . VAL B 1 431 ? 1.894 -14.125 -20.875 1 98.69 431 VAL B C 1
ATOM 8660 O O . VAL B 1 431 ? 1.327 -14.336 -19.797 1 98.69 431 VAL B O 1
ATOM 8663 N N . ASP B 1 432 ? 2.713 -13.055 -21.125 1 97.5 432 ASP B N 1
ATOM 8664 C CA . ASP B 1 432 ? 3.342 -12.352 -20 1 97.5 432 ASP B CA 1
ATOM 8665 C C . ASP B 1 432 ? 2.969 -10.867 -20.016 1 97.5 432 ASP B C 1
ATOM 8667 O O . ASP B 1 432 ? 2.467 -10.352 -21.016 1 97.5 432 ASP B O 1
ATOM 8671 N N . PHE B 1 433 ? 3.037 -10.266 -18.812 1 95.5 433 PHE B N 1
ATOM 8672 C CA . PHE B 1 433 ? 2.955 -8.828 -18.562 1 95.5 433 PHE B CA 1
ATOM 8673 C C . PHE B 1 433 ? 1.534 -8.32 -18.766 1 95.5 433 PHE B C 1
ATOM 8675 O O . PHE B 1 433 ? 1.331 -7.238 -19.312 1 95.5 433 PHE B O 1
ATOM 8682 N N . LEU B 1 434 ? 0.602 -9.148 -18.391 1 96.38 434 LEU B N 1
ATOM 8683 C CA . LEU B 1 434 ? -0.775 -8.664 -18.359 1 96.38 434 LEU B CA 1
ATOM 8684 C C . LEU B 1 434 ? -0.958 -7.605 -17.281 1 96.38 434 LEU B C 1
ATOM 8686 O O . LEU B 1 434 ? -1.395 -6.488 -17.562 1 96.38 434 LEU B O 1
ATOM 8690 N N . ASN B 1 435 ? -0.617 -7.855 -16.031 1 96 435 ASN B N 1
ATOM 8691 C CA . ASN B 1 435 ? -0.42 -6.926 -14.914 1 96 435 ASN B CA 1
ATOM 8692 C C . ASN B 1 435 ? -1.679 -6.109 -14.641 1 96 435 ASN B C 1
ATOM 8694 O O . ASN B 1 435 ? -1.594 -4.961 -14.195 1 96 435 ASN B O 1
ATOM 8698 N N . ARG B 1 436 ? -2.832 -6.547 -15.023 1 96.31 436 ARG B N 1
ATOM 8699 C CA . ARG B 1 436 ? -4.105 -5.84 -14.914 1 96.31 436 ARG B CA 1
ATOM 8700 C C . ARG B 1 436 ? -5.234 -6.797 -14.555 1 96.31 436 ARG B C 1
ATOM 8702 O O . ARG B 1 436 ? -5.117 -8.008 -14.766 1 96.31 436 ARG B O 1
ATOM 8709 N N . ASN B 1 437 ? -6.312 -6.223 -14.016 1 98 437 ASN B N 1
ATOM 8710 C CA . ASN B 1 437 ? -7.551 -6.969 -13.812 1 98 437 ASN B CA 1
ATOM 8711 C C . ASN B 1 437 ? -8.781 -6.078 -13.977 1 98 437 ASN B C 1
ATOM 8713 O O . ASN B 1 437 ? -9.812 -6.316 -13.352 1 98 437 ASN B O 1
ATOM 8717 N N . ASP B 1 438 ? -8.672 -4.926 -14.688 1 97.38 438 ASP B N 1
ATOM 8718 C CA . ASP B 1 438 ? -9.828 -4.113 -15.055 1 97.38 438 ASP B CA 1
ATOM 8719 C C . ASP B 1 438 ? -10.727 -4.852 -16.031 1 97.38 438 ASP B C 1
ATOM 8721 O O . ASP B 1 438 ? -10.359 -5.914 -16.547 1 97.38 438 ASP B O 1
ATOM 8725 N N . GLN B 1 439 ? -11.891 -4.305 -16.281 1 98.19 439 GLN B N 1
ATOM 8726 C CA . GLN B 1 439 ? -12.891 -4.977 -17.109 1 98.19 439 GLN B CA 1
ATOM 8727 C C . GLN B 1 439 ? -12.344 -5.266 -18.5 1 98.19 439 GLN B C 1
ATOM 8729 O O . GLN B 1 439 ? -12.609 -6.324 -19.078 1 98.19 439 GLN B O 1
ATOM 8734 N N . GLU B 1 440 ? -11.539 -4.367 -19.062 1 96.69 440 GLU B N 1
ATOM 8735 C CA . GLU B 1 440 ? -11.016 -4.516 -20.422 1 96.69 440 GLU B CA 1
ATOM 8736 C C . GLU B 1 440 ? -10.055 -5.691 -20.516 1 96.69 440 GLU B C 1
ATOM 8738 O O . GLU B 1 440 ? -10.125 -6.484 -21.453 1 96.69 440 GLU B O 1
ATOM 8743 N N . ILE B 1 441 ? -9.148 -5.867 -19.578 1 97.44 441 ILE B N 1
ATOM 8744 C CA . ILE B 1 441 ? -8.164 -6.945 -19.641 1 97.44 441 ILE B CA 1
ATOM 8745 C C . ILE B 1 441 ? -8.844 -8.281 -19.344 1 97.44 441 ILE B C 1
ATOM 8747 O O . ILE B 1 441 ? -8.438 -9.32 -19.859 1 97.44 441 ILE B O 1
ATOM 8751 N N . MET B 1 442 ? -9.883 -8.25 -18.5 1 97.75 442 MET B N 1
ATOM 8752 C CA . MET B 1 442 ? -10.625 -9.477 -18.219 1 97.75 442 MET B CA 1
ATOM 8753 C C . MET B 1 442 ? -11.234 -10.039 -19.5 1 97.75 442 MET B C 1
ATOM 8755 O O . MET B 1 442 ? -11.25 -11.25 -19.703 1 97.75 442 MET B O 1
ATOM 8759 N N . ALA B 1 443 ? -11.727 -9.172 -20.312 1 96.94 443 ALA B N 1
ATOM 8760 C CA . ALA B 1 443 ? -12.242 -9.594 -21.609 1 96.94 443 ALA B CA 1
ATOM 8761 C C . ALA B 1 443 ? -11.133 -10.211 -22.469 1 96.94 443 ALA B C 1
ATOM 8763 O O . ALA B 1 443 ? -11.375 -11.156 -23.219 1 96.94 443 ALA B O 1
ATOM 8764 N N . PHE B 1 444 ? -9.969 -9.695 -22.375 1 97.44 444 PHE B N 1
ATOM 8765 C CA . PHE B 1 444 ? -8.852 -10.242 -23.125 1 97.44 444 PHE B CA 1
ATOM 8766 C C . PHE B 1 444 ? -8.523 -11.664 -22.672 1 97.44 444 PHE B C 1
ATOM 8768 O O . PHE B 1 444 ? -8.273 -12.547 -23.484 1 97.44 444 PHE B O 1
ATOM 8775 N N . TYR B 1 445 ? -8.492 -11.898 -21.359 1 98.06 445 TYR B N 1
ATOM 8776 C CA . TYR B 1 445 ? -8.242 -13.25 -20.859 1 98.06 445 TYR B CA 1
ATOM 8777 C C . TYR B 1 445 ? -9.188 -14.258 -21.5 1 98.06 445 TYR B C 1
ATOM 8779 O O . TYR B 1 445 ? -8.758 -15.32 -21.953 1 98.06 445 TYR B O 1
ATOM 8787 N N . ARG B 1 446 ? -10.438 -13.906 -21.547 1 97.38 446 ARG B N 1
ATOM 8788 C CA . ARG B 1 446 ? -11.438 -14.805 -22.109 1 97.38 446 ARG B CA 1
ATOM 8789 C C . ARG B 1 446 ? -11.203 -15.016 -23.594 1 97.38 446 ARG B C 1
ATOM 8791 O O . ARG B 1 446 ? -11.289 -16.141 -24.094 1 97.38 446 ARG B O 1
ATOM 8798 N N . ARG B 1 447 ? -10.938 -13.938 -24.281 1 98.19 447 ARG B N 1
ATOM 8799 C CA . ARG B 1 447 ? -10.68 -14.031 -25.719 1 98.19 447 ARG B CA 1
ATOM 8800 C C . ARG B 1 447 ? -9.461 -14.914 -26 1 98.19 447 ARG B C 1
ATOM 8802 O O . ARG B 1 447 ? -9.508 -15.773 -26.875 1 98.19 447 ARG B O 1
ATOM 8809 N N . LEU B 1 448 ? -8.422 -14.688 -25.219 1 98.75 448 LEU B N 1
ATOM 8810 C CA . LEU B 1 448 ? -7.203 -15.469 -25.375 1 98.75 448 LEU B CA 1
ATOM 8811 C C . LEU B 1 448 ? -7.473 -16.953 -25.156 1 98.75 448 LEU B C 1
ATOM 8813 O O . LEU B 1 448 ? -7.117 -17.781 -26 1 98.75 448 LEU B O 1
ATOM 8817 N N . LEU B 1 449 ? -8.109 -17.312 -24.078 1 98.69 449 LEU B N 1
ATOM 8818 C CA . LEU B 1 449 ? -8.328 -18.719 -23.719 1 98.69 449 LEU B CA 1
ATOM 8819 C C . LEU B 1 449 ? -9.273 -19.391 -24.703 1 98.69 449 LEU B C 1
ATOM 8821 O O . LEU B 1 449 ? -9.062 -20.547 -25.078 1 98.69 449 LEU B O 1
ATOM 8825 N N . SER B 1 450 ? -10.305 -18.641 -25.125 1 98.56 450 SER B N 1
ATOM 8826 C CA . SER B 1 450 ? -11.258 -19.172 -26.094 1 98.56 450 SER B CA 1
ATOM 8827 C C . SER B 1 450 ? -10.602 -19.438 -27.438 1 98.56 450 SER B C 1
ATOM 8829 O O . SER B 1 450 ? -10.711 -20.531 -27.984 1 98.56 450 SER B O 1
ATOM 8831 N N . LYS B 1 451 ? -9.883 -18.484 -27.938 1 98.81 451 LYS B N 1
ATOM 8832 C CA . LYS B 1 451 ? -9.25 -18.609 -29.234 1 98.81 451 LYS B CA 1
ATOM 8833 C C . LYS B 1 451 ? -8.125 -19.641 -29.203 1 98.81 451 LYS B C 1
ATOM 8835 O O . LYS B 1 451 ? -7.926 -20.391 -30.172 1 98.81 451 LYS B O 1
ATOM 8840 N N . ALA B 1 452 ? -7.355 -19.656 -28.109 1 98.88 452 ALA B N 1
ATOM 8841 C CA . ALA B 1 452 ? -6.332 -20.688 -27.969 1 98.88 452 ALA B CA 1
ATOM 8842 C C . ALA B 1 452 ? -6.949 -22.094 -27.984 1 98.88 452 ALA B C 1
ATOM 8844 O O . ALA B 1 452 ? -6.383 -23.016 -28.578 1 98.88 452 ALA B O 1
ATOM 8845 N N . ALA B 1 453 ? -8.07 -22.266 -27.359 1 98.81 453 ALA B N 1
ATOM 8846 C CA . ALA B 1 453 ? -8.758 -23.562 -27.359 1 98.81 453 ALA B CA 1
ATOM 8847 C C . ALA B 1 453 ? -9.164 -23.969 -28.766 1 98.81 453 ALA B C 1
ATOM 8849 O O . ALA B 1 453 ? -9.086 -25.141 -29.125 1 98.81 453 ALA B O 1
ATOM 8850 N N . ASP B 1 454 ? -9.633 -22.953 -29.578 1 98.44 454 ASP B N 1
ATOM 8851 C CA . ASP B 1 454 ? -10 -23.234 -30.969 1 98.44 454 ASP B CA 1
ATOM 8852 C C . ASP B 1 454 ? -8.828 -23.859 -31.719 1 98.44 454 ASP B C 1
ATOM 8854 O O . ASP B 1 454 ? -9.031 -24.625 -32.656 1 98.44 454 ASP B O 1
ATOM 8858 N N . HIS B 1 455 ? -7.684 -23.516 -31.328 1 98.62 455 HIS B N 1
ATOM 8859 C CA . HIS B 1 455 ? -6.48 -24 -32 1 98.62 455 HIS B CA 1
ATOM 8860 C C . HIS B 1 455 ? -5.805 -25.109 -31.188 1 98.62 455 HIS B C 1
ATOM 8862 O O . HIS B 1 455 ? -4.672 -25.484 -31.484 1 98.62 455 HIS B O 1
ATOM 8868 N N . LYS B 1 456 ? -6.398 -25.562 -30.062 1 98.5 456 LYS B N 1
ATOM 8869 C CA . LYS B 1 456 ? -5.926 -26.625 -29.172 1 98.5 456 LYS B CA 1
ATOM 8870 C C . LYS B 1 456 ? -4.551 -26.297 -28.609 1 98.5 456 LYS B C 1
ATOM 8872 O O . LYS B 1 456 ? -3.639 -27.125 -28.641 1 98.5 456 LYS B O 1
ATOM 8877 N N . LEU B 1 457 ? -4.445 -25.078 -28.172 1 98.88 457 LEU B N 1
ATOM 8878 C CA . LEU B 1 457 ? -3.258 -24.594 -27.469 1 98.88 457 LEU B CA 1
ATOM 8879 C C . LEU B 1 457 ? -3.531 -24.422 -25.984 1 98.88 457 LEU B C 1
ATOM 8881 O O . LEU B 1 457 ? -4.555 -23.859 -25.594 1 98.88 457 LEU B O 1
ATOM 8885 N N . MET B 1 458 ? -2.641 -24.938 -25.141 1 98.94 458 MET B N 1
ATOM 8886 C CA . MET B 1 458 ? -2.697 -24.703 -23.703 1 98.94 458 MET B CA 1
ATOM 8887 C C . MET B 1 458 ? -2.053 -23.375 -23.344 1 98.94 458 MET B C 1
ATOM 8889 O O . MET B 1 458 ? -1.276 -22.828 -24.141 1 98.94 458 MET B O 1
ATOM 8893 N N . VAL B 1 459 ? -2.434 -22.812 -22.172 1 98.94 459 VAL B N 1
ATOM 8894 C CA . VAL B 1 459 ? -2.012 -21.438 -21.859 1 98.94 459 VAL B CA 1
ATOM 8895 C C . VAL B 1 459 ? -1.464 -21.375 -20.438 1 98.94 459 VAL B C 1
ATOM 8897 O O . VAL B 1 459 ? -2.068 -21.906 -19.516 1 98.94 459 VAL B O 1
ATOM 8900 N N . ASN B 1 460 ? -0.293 -20.844 -20.234 1 98.88 460 ASN B N 1
ATOM 8901 C CA . ASN B 1 460 ? 0.293 -20.344 -18.984 1 98.88 460 ASN B CA 1
ATOM 8902 C C . ASN B 1 460 ? 0.283 -18.812 -18.938 1 98.88 460 ASN B C 1
ATOM 8904 O O . ASN B 1 460 ? 0.764 -18.156 -19.859 1 98.88 460 ASN B O 1
ATOM 8908 N N . LEU B 1 461 ? -0.237 -18.266 -17.906 1 98.69 461 LEU B N 1
ATOM 8909 C CA . LEU B 1 461 ? -0.314 -16.812 -17.797 1 98.69 461 LEU B CA 1
ATOM 8910 C C . LEU B 1 461 ? 0.753 -16.281 -16.844 1 98.69 461 LEU B C 1
ATOM 8912 O O . LEU B 1 461 ? 1.095 -16.938 -15.859 1 98.69 461 LEU B O 1
ATOM 8916 N N . HIS B 1 462 ? 1.312 -15.164 -17.125 1 97.62 462 HIS B N 1
ATOM 8917 C CA . HIS B 1 462 ? 2.289 -14.477 -16.281 1 97.62 462 HIS B CA 1
ATOM 8918 C C . HIS B 1 462 ? 1.905 -13.016 -16.062 1 97.62 462 HIS B C 1
ATOM 8920 O O . HIS B 1 462 ? 1.581 -12.312 -17.016 1 97.62 462 HIS B O 1
ATOM 8926 N N . GLY B 1 463 ? 2.062 -12.539 -14.82 1 96.62 463 GLY B N 1
ATOM 8927 C CA . GLY B 1 463 ? 1.511 -11.234 -14.477 1 96.62 463 GLY B CA 1
ATOM 8928 C C . GLY B 1 463 ? -0.006 -11.211 -14.5 1 96.62 463 GLY B C 1
ATOM 8929 O O . GLY B 1 463 ? -0.604 -10.258 -15 1 96.62 463 GLY B O 1
ATOM 8930 N N . ALA B 1 464 ? -0.592 -12.242 -14.039 1 97.56 464 ALA B N 1
ATOM 8931 C CA . ALA B 1 464 ? -2.035 -12.43 -14.156 1 97.56 464 ALA B CA 1
ATOM 8932 C C . ALA B 1 464 ? -2.717 -12.281 -12.797 1 97.56 464 ALA B C 1
ATOM 8934 O O . ALA B 1 464 ? -2.107 -12.555 -11.758 1 97.56 464 ALA B O 1
ATOM 8935 N N . PHE B 1 465 ? -4.004 -11.867 -12.82 1 96.62 465 PHE B N 1
ATOM 8936 C CA . PHE B 1 465 ? -4.809 -11.703 -11.617 1 96.62 465 PHE B CA 1
ATOM 8937 C C . PHE B 1 465 ? -4.973 -13.023 -10.883 1 96.62 465 PHE B C 1
ATOM 8939 O O . PHE B 1 465 ? -4.816 -14.094 -11.477 1 96.62 465 PHE B O 1
ATOM 8946 N N . PRO B 1 466 ? -5.27 -13.039 -9.602 1 97.44 466 PRO B N 1
ATOM 8947 C CA . PRO B 1 466 ? -5.367 -14.281 -8.836 1 97.44 466 PRO B CA 1
ATOM 8948 C C . PRO B 1 466 ? -6.398 -15.25 -9.406 1 97.44 466 PRO B C 1
ATOM 8950 O O . PRO B 1 466 ? -7.469 -14.828 -9.852 1 97.44 466 PRO B O 1
ATOM 8953 N N . PRO B 1 467 ? -6.066 -16.562 -9.375 1 98.38 467 PRO B N 1
ATOM 8954 C CA . PRO B 1 467 ? -7.012 -17.547 -9.914 1 98.38 467 PRO B CA 1
ATOM 8955 C C . PRO B 1 467 ? -8.414 -17.406 -9.336 1 98.38 467 PRO B C 1
ATOM 8957 O O . PRO B 1 467 ? -8.57 -17.219 -8.125 1 98.38 467 PRO B O 1
ATOM 8960 N N . ALA B 1 468 ? -9.383 -17.484 -10.219 1 98.56 468 ALA B N 1
ATOM 8961 C CA . ALA B 1 468 ? -10.773 -17.234 -9.836 1 98.56 468 ALA B CA 1
ATOM 8962 C C . ALA B 1 468 ? -11.711 -18.172 -10.602 1 98.56 468 ALA B C 1
ATOM 8964 O O . ALA B 1 468 ? -12.805 -17.75 -11.008 1 98.56 468 ALA B O 1
ATOM 8965 N N . GLY B 1 469 ? -11.234 -19.375 -10.875 1 98.25 469 GLY B N 1
ATOM 8966 C CA . GLY B 1 469 ? -12.148 -20.391 -11.391 1 98.25 469 GLY B CA 1
ATOM 8967 C C . GLY B 1 469 ? -11.898 -20.734 -12.844 1 98.25 469 GLY B C 1
ATOM 8968 O O . GLY B 1 469 ? -12.555 -21.609 -13.398 1 98.25 469 GLY B O 1
ATOM 8969 N N . LEU B 1 470 ? -10.883 -20.141 -13.492 1 98.12 470 LEU B N 1
ATOM 8970 C CA . LEU B 1 470 ? -10.625 -20.391 -14.906 1 98.12 470 LEU B CA 1
ATOM 8971 C C . LEU B 1 470 ? -10.312 -21.859 -15.156 1 98.12 470 LEU B C 1
ATOM 8973 O O . LEU B 1 470 ? -10.602 -22.391 -16.234 1 98.12 470 LEU B O 1
ATOM 8977 N N . THR B 1 471 ? -9.773 -22.531 -14.18 1 97.69 471 THR B N 1
ATOM 8978 C CA . THR B 1 471 ? -9.438 -23.953 -14.305 1 97.69 471 THR B CA 1
ATOM 8979 C C . THR B 1 471 ? -10.648 -24.75 -14.758 1 97.69 471 THR B C 1
ATOM 8981 O O . THR B 1 471 ? -10.516 -25.688 -15.562 1 97.69 471 THR B O 1
ATOM 8984 N N . ARG B 1 472 ? -11.758 -24.422 -14.219 1 98.19 472 ARG B N 1
ATOM 8985 C CA . ARG B 1 472 ? -12.977 -25.156 -14.562 1 98.19 472 ARG B CA 1
ATOM 8986 C C . ARG B 1 472 ? -13.555 -24.656 -15.883 1 98.19 472 ARG B C 1
ATOM 8988 O O . ARG B 1 472 ? -13.883 -25.453 -16.766 1 98.19 472 ARG B O 1
ATOM 8995 N N . THR B 1 473 ? -13.641 -23.359 -16.109 1 98.5 473 THR B N 1
ATOM 8996 C CA . THR B 1 473 ? -14.305 -22.75 -17.25 1 98.5 473 THR B CA 1
ATOM 8997 C C . THR B 1 473 ? -13.484 -22.953 -18.516 1 98.5 473 THR B C 1
ATOM 8999 O O . THR B 1 473 ? -14.039 -23.203 -19.594 1 98.5 473 THR B O 1
ATOM 9002 N N . TRP B 1 474 ? -12.18 -22.812 -18.406 1 98.44 474 TRP B N 1
ATOM 9003 C CA . TRP B 1 474 ? -11.242 -22.969 -19.516 1 98.44 474 TRP B CA 1
ATOM 9004 C C . TRP B 1 474 ? -10.109 -23.922 -19.141 1 98.44 474 TRP B C 1
ATOM 9006 O O . TRP B 1 474 ? -8.992 -23.484 -18.859 1 98.44 474 TRP B O 1
ATOM 9016 N N . PRO B 1 475 ? -10.352 -25.188 -19.297 1 98.38 475 PRO B N 1
ATOM 9017 C CA . PRO B 1 475 ? -9.375 -26.156 -18.797 1 98.38 475 PRO B CA 1
ATOM 9018 C C . PRO B 1 475 ? -8.039 -26.094 -19.531 1 98.38 475 PRO B C 1
ATOM 9020 O O . PRO B 1 475 ? -7.055 -26.688 -19.078 1 98.38 475 PRO B O 1
ATOM 9023 N N . ASN B 1 476 ? -7.984 -25.375 -20.688 1 98.81 476 ASN B N 1
ATOM 9024 C CA . ASN B 1 476 ? -6.695 -25.188 -21.344 1 98.81 476 ASN B CA 1
ATOM 9025 C C . ASN B 1 476 ? -5.852 -24.141 -20.609 1 98.81 476 ASN B C 1
ATOM 9027 O O . ASN B 1 476 ? -4.676 -23.953 -20.922 1 98.81 476 ASN B O 1
ATOM 9031 N N . TYR B 1 477 ? -6.434 -23.438 -19.688 1 98.75 477 TYR B N 1
ATOM 9032 C CA . TYR B 1 477 ? -5.676 -22.672 -18.719 1 98.75 477 TYR B CA 1
ATOM 9033 C C . TYR B 1 477 ? -4.965 -23.578 -17.734 1 98.75 477 TYR B C 1
ATOM 9035 O O . TYR B 1 477 ? -5.582 -24.078 -16.781 1 98.75 477 TYR B O 1
ATOM 9043 N N . MET B 1 478 ? -3.723 -23.719 -17.891 1 98.81 478 MET B N 1
ATOM 9044 C CA . MET B 1 478 ? -2.973 -24.734 -17.156 1 98.81 478 MET B CA 1
ATOM 9045 C C . MET B 1 478 ? -2.492 -24.188 -15.82 1 98.81 478 MET B C 1
ATOM 9047 O O . MET B 1 478 ? -2.557 -24.891 -14.805 1 98.81 478 MET B O 1
ATOM 9051 N N . THR B 1 479 ? -1.958 -23.016 -15.82 1 98.69 479 THR B N 1
ATOM 9052 C CA . THR B 1 479 ? -1.378 -22.391 -14.633 1 98.69 479 THR B CA 1
ATOM 9053 C C . THR B 1 479 ? -1.078 -20.906 -14.898 1 98.69 479 THR B C 1
ATOM 9055 O O . THR B 1 479 ? -1.5 -20.359 -15.914 1 98.69 479 THR B O 1
ATOM 9058 N N . GLN B 1 480 ? -0.517 -20.281 -13.891 1 98.62 480 GLN B N 1
ATOM 9059 C CA . GLN B 1 480 ? -0.098 -18.891 -14.039 1 98.62 480 GLN B CA 1
ATOM 9060 C C . GLN B 1 480 ? 0.997 -18.531 -13.039 1 98.62 480 GLN B C 1
ATOM 9062 O O . GLN B 1 480 ? 1.069 -19.109 -11.953 1 98.62 480 GLN B O 1
ATOM 9067 N N . GLU B 1 481 ? 1.734 -17.594 -13.508 1 97.44 481 GLU B N 1
ATOM 9068 C CA . GLU B 1 481 ? 2.496 -16.844 -12.508 1 97.44 481 GLU B CA 1
ATOM 9069 C C . GLU B 1 481 ? 1.625 -15.797 -11.82 1 97.44 481 GLU B C 1
ATOM 9071 O O . GLU B 1 481 ? 0.414 -15.977 -11.68 1 97.44 481 GLU B O 1
ATOM 9076 N N . GLY B 1 482 ? 2.133 -14.727 -11.25 1 96.31 482 GLY B N 1
ATOM 9077 C CA . GLY B 1 482 ? 1.448 -13.875 -10.289 1 96.31 482 GLY B CA 1
ATOM 9078 C C . GLY B 1 482 ? 1.654 -14.305 -8.852 1 96.31 482 GLY B C 1
ATOM 9079 O O . GLY B 1 482 ? 0.697 -14.391 -8.078 1 96.31 482 GLY B O 1
ATOM 9080 N N . VAL B 1 483 ? 2.721 -14.781 -8.648 1 97.38 483 VAL B N 1
ATOM 9081 C CA . VAL B 1 483 ? 3.256 -15.234 -7.367 1 97.38 483 VAL B CA 1
ATOM 9082 C C . VAL B 1 483 ? 4.734 -14.867 -7.266 1 97.38 483 VAL B C 1
ATOM 9084 O O . VAL B 1 483 ? 5.465 -14.93 -8.258 1 97.38 483 VAL B O 1
ATOM 9087 N N . LEU B 1 484 ? 5.137 -14.414 -6.129 1 97.56 484 LEU B N 1
ATOM 9088 C CA . LEU B 1 484 ? 6.566 -14.25 -5.895 1 97.56 484 LEU B CA 1
ATOM 9089 C C . LEU B 1 484 ? 7.277 -15.594 -5.871 1 97.56 484 LEU B C 1
ATOM 9091 O O . LEU B 1 484 ? 7.395 -16.219 -4.816 1 97.56 484 LEU B O 1
ATOM 9095 N N . GLY B 1 485 ? 7.859 -15.992 -7.07 1 97.5 485 GLY B N 1
ATOM 9096 C CA . GLY B 1 485 ? 8.398 -17.344 -7.234 1 97.5 485 GLY B CA 1
ATOM 9097 C C . GLY B 1 485 ? 9.906 -17.359 -7.383 1 97.5 485 GLY B C 1
ATOM 9098 O 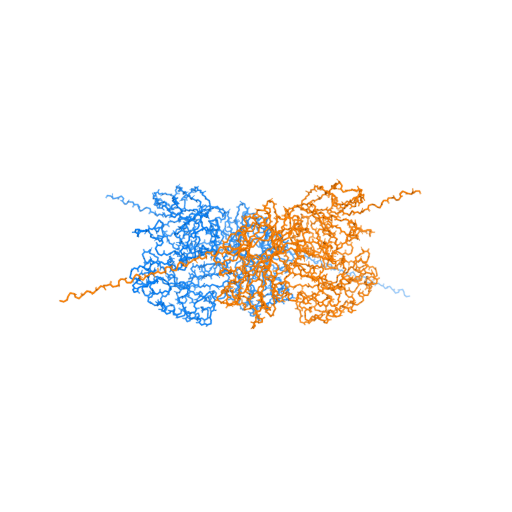O . GLY B 1 485 ? 10.594 -16.406 -6.992 1 97.5 485 GLY B O 1
ATOM 9099 N N . ALA B 1 486 ? 10.414 -18.422 -7.914 1 97.25 486 ALA B N 1
ATOM 9100 C CA . ALA B 1 486 ? 11.836 -18.75 -7.902 1 97.25 486 ALA B CA 1
ATOM 9101 C C . ALA B 1 486 ? 12.641 -17.75 -8.727 1 97.25 486 ALA B C 1
ATOM 9103 O O . ALA B 1 486 ? 13.844 -17.594 -8.516 1 97.25 486 ALA B O 1
ATOM 9104 N N . GLU B 1 487 ? 11.992 -17.141 -9.719 1 96.12 487 GLU B N 1
ATOM 9105 C CA . GLU B 1 487 ? 12.742 -16.203 -10.547 1 96.12 487 GLU B CA 1
ATOM 9106 C C . GLU B 1 487 ? 13.414 -15.133 -9.695 1 96.12 487 GLU B C 1
ATOM 9108 O O . GLU B 1 487 ? 14.5 -14.656 -10.031 1 96.12 487 GLU B O 1
ATOM 9113 N N . ASN B 1 488 ? 12.82 -14.867 -8.617 1 97.06 488 ASN B N 1
ATOM 9114 C CA . ASN B 1 488 ? 13.336 -13.805 -7.758 1 97.06 488 ASN B CA 1
ATOM 9115 C C . ASN B 1 488 ? 14.602 -14.234 -7.023 1 97.06 488 ASN B C 1
ATOM 9117 O O . ASN B 1 488 ? 15.328 -13.398 -6.484 1 97.06 488 ASN B O 1
ATOM 9121 N N . ASN B 1 489 ? 14.945 -15.492 -7.008 1 97.69 489 ASN B N 1
ATOM 9122 C CA . ASN B 1 489 ? 16.234 -15.945 -6.488 1 97.69 489 ASN B CA 1
ATOM 9123 C C . ASN B 1 489 ? 17.391 -15.344 -7.27 1 97.69 489 ASN B C 1
ATOM 9125 O O . ASN B 1 489 ? 18.516 -15.25 -6.758 1 97.69 489 ASN B O 1
ATOM 9129 N N . LYS B 1 490 ? 17.109 -14.961 -8.469 1 97.12 490 LYS B N 1
ATOM 9130 C CA . LYS B 1 490 ? 18.156 -14.445 -9.352 1 97.12 490 LYS B CA 1
ATOM 9131 C C . LYS B 1 490 ? 18.703 -13.109 -8.844 1 97.12 490 LYS B C 1
ATOM 9133 O O . LYS B 1 490 ? 19.859 -12.789 -9.078 1 97.12 490 LYS B O 1
ATOM 9138 N N . TRP B 1 491 ? 17.891 -12.32 -8.07 1 96.06 491 TRP B N 1
ATOM 9139 C CA . TRP B 1 491 ? 18.344 -10.961 -7.781 1 96.06 491 TRP B CA 1
ATOM 9140 C C . TRP B 1 491 ? 17.906 -10.531 -6.383 1 96.06 491 TRP B C 1
ATOM 9142 O O . TRP B 1 491 ? 18.078 -9.375 -6.004 1 96.06 491 TRP B O 1
ATOM 9152 N N . SER B 1 492 ? 17.312 -11.422 -5.621 1 96.25 492 SER B N 1
ATOM 9153 C CA . SER B 1 492 ? 16.828 -11.016 -4.305 1 96.25 492 SER B CA 1
ATOM 9154 C C . SER B 1 492 ? 16.875 -12.172 -3.312 1 96.25 492 SER B C 1
ATOM 9156 O O . SER B 1 492 ? 17.016 -13.336 -3.711 1 96.25 492 SER B O 1
ATOM 9158 N N . GLN B 1 493 ? 16.812 -11.852 -2.049 1 96.31 493 GLN B N 1
ATOM 9159 C CA . GLN B 1 493 ? 16.734 -12.852 -0.991 1 96.31 493 GLN B CA 1
ATOM 9160 C C . GLN B 1 493 ? 15.336 -12.938 -0.403 1 96.31 493 GLN B C 1
ATOM 9162 O O . GLN B 1 493 ? 15.164 -13.297 0.765 1 96.31 493 GLN B O 1
ATOM 9167 N N . ARG B 1 494 ? 14.359 -12.586 -1.214 1 96.81 494 ARG B N 1
ATOM 9168 C CA . ARG B 1 494 ? 12.977 -12.484 -0.755 1 96.81 494 ARG B CA 1
ATOM 9169 C C . ARG B 1 494 ? 12.305 -13.859 -0.737 1 96.81 494 ARG B C 1
ATOM 9171 O O . ARG B 1 494 ? 11.25 -14.031 -0.128 1 96.81 494 ARG B O 1
ATOM 9178 N N . ILE B 1 495 ? 12.914 -14.844 -1.393 1 97.56 495 ILE B N 1
ATOM 9179 C CA . ILE B 1 495 ? 12.297 -16.156 -1.526 1 97.56 495 ILE B CA 1
ATOM 9180 C C . ILE B 1 495 ? 12.695 -17.031 -0.34 1 97.56 495 ILE B C 1
ATOM 9182 O O . ILE B 1 495 ? 13.375 -18.047 -0.509 1 97.56 495 ILE B O 1
ATOM 9186 N N . THR B 1 496 ? 12.195 -16.75 0.831 1 96.94 496 THR B N 1
ATOM 9187 C CA . THR B 1 496 ? 12.516 -17.469 2.053 1 96.94 496 THR B CA 1
ATOM 9188 C C . THR B 1 496 ? 11.648 -18.734 2.176 1 96.94 496 THR B C 1
ATOM 9190 O O . THR B 1 496 ? 10.625 -18.859 1.497 1 96.94 496 THR B O 1
ATOM 9193 N N . ALA B 1 497 ? 12.102 -19.672 3.037 1 98.12 497 ALA B N 1
ATOM 9194 C CA . ALA B 1 497 ? 11.297 -20.859 3.332 1 98.12 497 ALA B CA 1
ATOM 9195 C C . ALA B 1 497 ? 9.945 -20.453 3.932 1 98.12 497 ALA B C 1
ATOM 9197 O O . ALA B 1 497 ? 8.922 -21.062 3.619 1 98.12 497 ALA B O 1
ATOM 9198 N N . LYS B 1 498 ? 9.945 -19.438 4.77 1 97.5 498 LYS B N 1
ATOM 9199 C CA . LYS B 1 498 ? 8.703 -18.969 5.363 1 97.5 498 LYS B CA 1
ATOM 9200 C C . LYS B 1 498 ? 7.727 -18.484 4.289 1 97.5 498 LYS B C 1
ATOM 9202 O O . LYS B 1 498 ? 6.543 -18.828 4.324 1 97.5 498 LYS B O 1
ATOM 9207 N N . HIS B 1 499 ? 8.234 -17.656 3.408 1 97.5 499 HIS B N 1
ATOM 9208 C CA . HIS B 1 499 ? 7.418 -17.219 2.283 1 97.5 499 HIS B CA 1
ATOM 9209 C C . HIS B 1 499 ? 6.824 -18.406 1.534 1 97.5 499 HIS B C 1
ATOM 9211 O O . HIS B 1 499 ? 5.629 -18.422 1.243 1 97.5 499 HIS B O 1
ATOM 9217 N N . ASN B 1 500 ? 7.645 -19.375 1.228 1 98.5 500 ASN B N 1
ATOM 9218 C CA . ASN B 1 500 ? 7.215 -20.531 0.449 1 98.5 500 ASN B CA 1
ATOM 9219 C C . ASN B 1 500 ? 6.133 -21.312 1.174 1 98.5 500 ASN B C 1
ATOM 9221 O O . ASN B 1 500 ? 5.168 -21.766 0.554 1 98.5 500 ASN B O 1
ATOM 9225 N N . VAL B 1 501 ? 6.289 -21.5 2.469 1 98.56 501 VAL B N 1
ATOM 9226 C CA . VAL B 1 501 ? 5.281 -22.188 3.264 1 98.56 501 VAL B CA 1
ATOM 9227 C C . VAL B 1 501 ? 3.971 -21.406 3.23 1 98.56 501 VAL B C 1
ATOM 9229 O O . VAL B 1 501 ? 2.898 -21.984 3.037 1 98.56 501 VAL B O 1
ATOM 9232 N N . THR B 1 502 ? 4.047 -20.109 3.361 1 98.38 502 THR B N 1
ATOM 9233 C CA . THR B 1 502 ? 2.881 -19.234 3.43 1 98.38 502 THR B CA 1
ATOM 9234 C C . THR B 1 502 ? 2.053 -19.328 2.152 1 98.38 502 THR B C 1
ATOM 9236 O O . THR B 1 502 ? 0.823 -19.25 2.195 1 98.38 502 THR B O 1
ATOM 9239 N N . LEU B 1 503 ? 2.674 -19.547 1.018 1 98.44 503 LEU B N 1
ATOM 9240 C CA . LEU B 1 503 ? 1.986 -19.594 -0.268 1 98.44 503 LEU B CA 1
ATOM 9241 C C . LEU B 1 503 ? 0.964 -20.719 -0.29 1 98.44 503 LEU B C 1
ATOM 9243 O O . LEU B 1 503 ? -0.099 -20.594 -0.901 1 98.44 503 LEU B O 1
ATOM 9247 N N . ALA B 1 504 ? 1.269 -21.812 0.391 1 98.5 504 ALA B N 1
ATOM 9248 C CA . ALA B 1 504 ? 0.357 -22.953 0.402 1 98.5 504 ALA B CA 1
ATOM 9249 C C . ALA B 1 504 ? -0.954 -22.609 1.101 1 98.5 504 ALA B C 1
ATOM 9251 O O . ALA B 1 504 ? -2.01 -23.141 0.764 1 98.5 504 ALA B O 1
ATOM 9252 N N . PHE B 1 505 ? -0.901 -21.656 2.027 1 98.56 505 PHE B N 1
ATOM 9253 C CA . PHE B 1 505 ? -2.053 -21.297 2.848 1 98.56 505 PHE B CA 1
ATOM 9254 C C . PHE B 1 505 ? -2.732 -20.047 2.32 1 98.56 505 PHE B C 1
ATOM 9256 O O . PHE B 1 505 ? -3.748 -19.594 2.863 1 98.56 505 PHE B O 1
ATOM 9263 N N . THR B 1 506 ? -2.186 -19.391 1.34 1 98.5 506 THR B N 1
ATOM 9264 C CA . THR B 1 506 ? -2.721 -18.141 0.818 1 98.5 506 THR B CA 1
ATOM 9265 C C . THR B 1 506 ? -2.979 -18.234 -0.682 1 98.5 506 THR B C 1
ATOM 9267 O O . THR B 1 506 ? -3.988 -18.812 -1.105 1 98.5 506 THR B O 1
ATOM 9270 N N . ARG B 1 507 ? -1.962 -17.891 -1.534 1 98.44 507 ARG B N 1
ATOM 9271 C CA . ARG B 1 507 ? -2.109 -17.891 -2.986 1 98.44 507 ARG B CA 1
ATOM 9272 C C . ARG B 1 507 ? -2.516 -19.266 -3.5 1 98.44 507 ARG B C 1
ATOM 9274 O O . ARG B 1 507 ? -3.27 -19.375 -4.469 1 98.44 507 ARG B O 1
ATOM 9281 N N . GLY B 1 508 ? -2.045 -20.281 -2.904 1 98.25 508 GLY B N 1
ATOM 9282 C CA . GLY B 1 508 ? -2.279 -21.641 -3.344 1 98.25 508 GLY B CA 1
ATOM 9283 C C . GLY B 1 508 ? -3.715 -22.094 -3.146 1 98.25 508 GLY B C 1
ATOM 9284 O O . GLY B 1 508 ? -4.137 -23.109 -3.711 1 98.25 508 GLY B O 1
ATOM 9285 N N . LEU B 1 509 ? -4.488 -21.344 -2.373 1 98.56 509 LEU B N 1
ATOM 9286 C CA . LEU B 1 509 ? -5.879 -21.688 -2.109 1 98.56 509 LEU B CA 1
ATOM 9287 C C . LEU B 1 509 ? -6.73 -21.531 -3.363 1 98.56 509 LEU B C 1
ATOM 9289 O O . LEU B 1 509 ? -7.77 -22.172 -3.506 1 98.56 509 LEU B O 1
ATOM 9293 N N . LEU B 1 510 ? -6.305 -20.688 -4.262 1 98.5 510 LEU B N 1
ATOM 9294 C CA . LEU B 1 510 ? -7.207 -20.141 -5.273 1 98.5 510 LEU B CA 1
ATOM 9295 C C . LEU B 1 510 ? -7.133 -20.953 -6.562 1 98.5 510 LEU B C 1
ATOM 9297 O O . LEU B 1 510 ? -8.055 -20.922 -7.383 1 98.5 510 LEU B O 1
ATOM 9301 N N . GLY B 1 511 ? -5.98 -21.594 -6.785 1 97.94 511 GLY B N 1
ATOM 9302 C CA . GLY B 1 511 ? -5.766 -22.328 -8.016 1 97.94 511 GLY B CA 1
ATOM 9303 C C . GLY B 1 511 ? -4.297 -22.547 -8.336 1 97.94 511 GLY B C 1
ATOM 9304 O O . GLY B 1 511 ? -3.436 -22.344 -7.48 1 97.94 511 GLY B O 1
ATOM 9305 N N . PRO B 1 512 ? -4.062 -23 -9.602 1 98.38 512 PRO B N 1
ATOM 9306 C CA . PRO B 1 512 ? -2.691 -23.359 -9.977 1 98.38 512 PRO B CA 1
ATOM 9307 C C . PRO B 1 512 ? -1.732 -22.172 -9.898 1 98.38 512 PRO B C 1
ATOM 9309 O O . PRO B 1 512 ? -2.146 -21.031 -10.094 1 98.38 512 PRO B O 1
ATOM 9312 N N . MET B 1 513 ? -0.505 -22.516 -9.594 1 97.56 513 MET B N 1
ATOM 9313 C CA . MET B 1 513 ? 0.541 -21.516 -9.398 1 97.56 513 MET B CA 1
ATOM 9314 C C . MET B 1 513 ? 1.846 -21.953 -10.047 1 97.56 513 MET B C 1
ATOM 9316 O O . MET B 1 513 ? 2.414 -22.984 -9.68 1 97.56 513 MET B O 1
ATOM 9320 N N . ASP B 1 514 ? 2.277 -21.188 -10.992 1 98.25 514 ASP B N 1
ATOM 9321 C CA . ASP B 1 514 ? 3.588 -21.406 -11.594 1 98.25 514 ASP B CA 1
ATOM 9322 C C . ASP B 1 514 ? 4.684 -20.703 -10.797 1 98.25 514 ASP B C 1
ATOM 9324 O O . ASP B 1 514 ? 5.18 -19.656 -11.203 1 98.25 514 ASP B O 1
ATOM 9328 N N . TYR B 1 515 ? 5.117 -21.359 -9.719 1 98.19 515 TYR B N 1
ATOM 9329 C CA . TYR B 1 515 ? 6.195 -20.891 -8.859 1 98.19 515 TYR B CA 1
ATOM 9330 C C . TYR B 1 515 ? 7.539 -20.984 -9.57 1 98.19 515 TYR B C 1
ATOM 9332 O O . TYR B 1 515 ? 8.5 -20.312 -9.18 1 98.19 515 TYR B O 1
ATOM 9340 N N . THR B 1 516 ? 7.668 -21.781 -10.586 1 98.25 516 THR B N 1
ATOM 9341 C CA . THR B 1 516 ? 8.852 -22.078 -11.391 1 98.25 516 THR B CA 1
ATOM 9342 C C . THR B 1 516 ? 9.93 -22.734 -10.547 1 98.25 516 THR B C 1
ATOM 9344 O O . THR B 1 516 ? 11.078 -22.297 -10.539 1 98.25 516 THR B O 1
ATOM 9347 N N . PRO B 1 517 ? 9.586 -23.859 -9.914 1 98.06 517 PRO B N 1
ATOM 9348 C CA . PRO B 1 517 ? 10.578 -24.547 -9.086 1 98.06 517 PRO B CA 1
ATOM 9349 C C . PRO B 1 517 ? 11.617 -25.312 -9.922 1 98.06 517 PRO B C 1
ATOM 9351 O O . PRO B 1 517 ? 11.531 -25.312 -11.148 1 98.06 517 PRO B O 1
ATOM 9354 N N . GLY B 1 518 ? 12.578 -25.922 -9.258 1 97.94 518 GLY B N 1
ATOM 9355 C CA . GLY B 1 518 ? 13.469 -26.828 -9.961 1 97.94 518 GLY B CA 1
ATOM 9356 C C . GLY B 1 518 ? 14.93 -26.453 -9.836 1 97.94 518 GLY B C 1
ATOM 9357 O O . GLY B 1 518 ? 15.797 -27.094 -10.414 1 97.94 518 GLY B O 1
ATOM 9358 N N . GLY B 1 519 ? 15.211 -25.406 -9.047 1 97.62 519 GLY B N 1
ATOM 9359 C CA . GLY B 1 519 ? 16.609 -25.094 -8.789 1 97.62 519 GLY B CA 1
ATOM 9360 C C . GLY B 1 519 ? 17.328 -26.203 -8.039 1 97.62 519 GLY B C 1
ATOM 9361 O O . GLY B 1 519 ? 16.797 -26.766 -7.082 1 97.62 519 GLY B O 1
ATOM 9362 N N . PHE B 1 520 ? 18.578 -26.531 -8.477 1 97.62 520 PHE B N 1
ATOM 9363 C CA . PHE B 1 520 ? 19.281 -27.672 -7.875 1 97.62 520 PHE B CA 1
ATOM 9364 C C . PHE B 1 520 ? 20.594 -27.234 -7.25 1 97.62 520 PHE B C 1
ATOM 9366 O O . PHE B 1 520 ? 21.406 -28.062 -6.852 1 97.62 520 PHE B O 1
ATOM 9373 N N . ARG B 1 521 ? 20.844 -25.938 -7.203 1 96.88 521 ARG B N 1
ATOM 9374 C CA . ARG B 1 521 ? 21.922 -25.344 -6.414 1 96.88 521 ARG B CA 1
ATOM 9375 C C . ARG B 1 521 ? 21.391 -24.719 -5.133 1 96.88 521 ARG B C 1
ATOM 9377 O O . ARG B 1 521 ? 20.734 -23.672 -5.176 1 96.88 521 ARG B O 1
ATOM 9384 N N . HIS B 1 522 ? 21.703 -25.406 -4.066 1 98 522 HIS B N 1
ATOM 9385 C CA . HIS B 1 522 ? 21.109 -25 -2.793 1 98 522 HIS B CA 1
ATOM 9386 C C . HIS B 1 522 ? 22.172 -24.469 -1.84 1 98 522 HIS B C 1
ATOM 9388 O O . HIS B 1 522 ? 23.328 -24.922 -1.856 1 98 522 HIS B O 1
ATOM 9394 N N . THR B 1 523 ? 21.797 -23.469 -1.052 1 97.62 523 THR B N 1
ATOM 9395 C CA . THR B 1 523 ? 22.641 -22.969 0.023 1 97.62 523 THR B CA 1
ATOM 9396 C C . THR B 1 523 ? 21.781 -22.484 1.198 1 97.62 523 THR B C 1
ATOM 9398 O O . THR B 1 523 ? 20.562 -22.5 1.126 1 97.62 523 THR B O 1
ATOM 9401 N N . THR B 1 524 ? 22.391 -22.234 2.357 1 96.88 524 THR B N 1
ATOM 9402 C CA . THR B 1 524 ? 21.688 -21.734 3.531 1 96.88 524 THR B CA 1
ATOM 9403 C C . THR B 1 524 ? 21.328 -20.266 3.367 1 96.88 524 THR B C 1
ATOM 9405 O O . THR B 1 524 ? 22 -19.547 2.627 1 96.88 524 THR B O 1
ATOM 9408 N N . PRO B 1 525 ? 20.219 -19.844 4.078 1 95.75 525 PRO B N 1
ATOM 9409 C CA . PRO B 1 525 ? 19.891 -18.422 4.039 1 95.75 525 PRO B CA 1
ATOM 9410 C C . PRO B 1 525 ? 21.078 -17.531 4.426 1 95.75 525 PRO B C 1
ATOM 9412 O O . PRO B 1 525 ? 21.25 -16.453 3.85 1 95.75 525 PRO B O 1
ATOM 9415 N N . ALA B 1 526 ? 21.922 -17.922 5.332 1 95.06 526 ALA B N 1
ATOM 9416 C CA . ALA B 1 526 ? 23.062 -17.141 5.793 1 95.06 526 ALA B CA 1
ATOM 9417 C C . ALA B 1 526 ? 24.094 -16.984 4.688 1 95.06 526 ALA B C 1
ATOM 9419 O O . ALA B 1 526 ? 24.734 -15.938 4.57 1 95.06 526 ALA B O 1
ATOM 9420 N N . ASP B 1 527 ? 24.25 -18.031 3.799 1 96.94 527 ASP B N 1
ATOM 9421 C CA . ASP B 1 527 ? 25.297 -18.047 2.779 1 96.94 527 ASP B CA 1
ATOM 9422 C C . ASP B 1 527 ? 24.766 -17.5 1.454 1 96.94 527 ASP B C 1
ATOM 9424 O O . ASP B 1 527 ? 25.562 -17.125 0.577 1 96.94 527 ASP B O 1
ATOM 9428 N N . PHE B 1 528 ? 23.531 -17.391 1.301 1 97.12 528 PHE B N 1
ATOM 9429 C CA . PHE B 1 528 ? 22.875 -17.094 0.03 1 97.12 528 PHE B CA 1
ATOM 9430 C C . PHE B 1 528 ? 23.328 -15.727 -0.494 1 97.12 528 PHE B C 1
ATOM 9432 O O . PHE B 1 528 ? 23.641 -15.586 -1.68 1 97.12 528 PHE B O 1
ATOM 9439 N N . PRO B 1 529 ? 23.422 -14.703 0.378 1 94.44 529 PRO B N 1
ATOM 9440 C CA . PRO B 1 529 ? 23.781 -13.391 -0.159 1 94.44 529 PRO B CA 1
ATOM 9441 C C . PRO B 1 529 ? 25.094 -13.398 -0.92 1 94.44 529 PRO B C 1
ATOM 9443 O O . PRO B 1 529 ? 25.234 -12.719 -1.94 1 94.44 529 PRO B O 1
ATOM 9446 N N . ALA B 1 530 ? 26.047 -14.203 -0.551 1 94.81 530 ALA B N 1
ATOM 9447 C CA . ALA B 1 530 ? 27.359 -14.258 -1.188 1 94.81 530 ALA B CA 1
ATOM 9448 C C . ALA B 1 530 ? 27.312 -15.094 -2.463 1 94.81 530 ALA B C 1
ATOM 9450 O O . ALA B 1 530 ? 28.234 -15.039 -3.283 1 94.81 530 ALA B O 1
ATOM 9451 N N . LYS B 1 531 ? 26.203 -15.789 -2.66 1 96.62 531 LYS B N 1
ATOM 9452 C CA . LYS B 1 531 ? 26.125 -16.734 -3.775 1 96.62 531 LYS B CA 1
ATOM 9453 C C . LYS B 1 531 ? 25.062 -16.297 -4.781 1 96.62 531 LYS B C 1
ATOM 9455 O O . LYS B 1 531 ? 24.828 -16.984 -5.777 1 96.62 531 LYS B O 1
ATOM 9460 N N . GLN B 1 532 ? 24.422 -15.25 -4.457 1 94.25 532 GLN B N 1
ATOM 9461 C CA . GLN B 1 532 ? 23.359 -14.773 -5.348 1 94.25 532 GLN B CA 1
ATOM 9462 C C . GLN B 1 532 ? 23.891 -14.523 -6.754 1 94.25 532 GLN B C 1
ATOM 9464 O O . GLN B 1 532 ? 24.953 -13.914 -6.926 1 94.25 532 GLN B O 1
ATOM 9469 N N . SER B 1 533 ? 23.172 -15.039 -7.781 1 95.25 533 SER B N 1
ATOM 9470 C CA . SER B 1 533 ? 23.594 -14.93 -9.172 1 95.25 533 SER B CA 1
ATOM 9471 C C . SER B 1 533 ? 22.391 -14.891 -10.109 1 95.25 533 SER B C 1
ATOM 9473 O O . SER B 1 533 ? 21.406 -15.602 -9.891 1 95.25 533 SER B O 1
ATOM 9475 N N . PHE B 1 534 ? 22.594 -14.102 -11.156 1 95.19 534 PHE B N 1
ATOM 9476 C CA . PHE B 1 534 ? 21.562 -14.031 -12.172 1 95.19 534 PHE B CA 1
ATOM 9477 C C . PHE B 1 534 ? 21.562 -15.281 -13.047 1 95.19 534 PHE B C 1
ATOM 9479 O O . PHE B 1 534 ? 20.531 -15.703 -13.547 1 95.19 534 PHE B O 1
ATOM 9486 N N . VAL B 1 535 ? 22.75 -15.805 -13.336 1 96.44 535 VAL B N 1
ATOM 9487 C CA . VAL B 1 535 ? 22.953 -17 -14.148 1 96.44 535 VAL B CA 1
ATOM 9488 C C . VAL B 1 535 ? 23.203 -18.203 -13.25 1 96.44 535 VAL B C 1
ATOM 9490 O O . VAL B 1 535 ? 24.078 -18.156 -12.375 1 96.44 535 VAL B O 1
ATOM 9493 N N . ASN B 1 536 ? 22.5 -19.219 -13.523 1 95.88 536 ASN B N 1
ATOM 9494 C CA . ASN B 1 536 ? 22.594 -20.438 -12.711 1 95.88 536 ASN B CA 1
ATOM 9495 C C . ASN B 1 536 ? 22.453 -20.109 -11.219 1 95.88 536 ASN B C 1
ATOM 9497 O O . ASN B 1 536 ? 23.328 -20.438 -10.43 1 95.88 536 ASN B O 1
ATOM 9501 N N . PRO B 1 537 ? 21.359 -19.547 -10.891 1 97.38 537 PRO B N 1
ATOM 9502 C CA . PRO B 1 537 ? 21.156 -19.047 -9.531 1 97.38 537 PRO B CA 1
ATOM 9503 C C . PRO B 1 537 ? 21.125 -20.172 -8.492 1 97.38 537 PRO B C 1
ATOM 9505 O O . PRO B 1 537 ? 20.875 -21.328 -8.844 1 97.38 537 PRO B O 1
ATOM 9508 N N . TYR B 1 538 ? 21.438 -19.812 -7.211 1 97.38 538 TYR B N 1
ATOM 9509 C CA . TYR B 1 538 ? 21.188 -20.641 -6.043 1 97.38 538 TYR B CA 1
ATOM 9510 C C . TYR B 1 538 ? 19.797 -20.406 -5.484 1 97.38 538 TYR B C 1
ATOM 9512 O O . TYR B 1 538 ? 19.156 -19.406 -5.809 1 97.38 538 TYR B O 1
ATOM 9520 N N . VAL B 1 539 ? 19.297 -21.344 -4.785 1 97.62 539 VAL B N 1
ATOM 9521 C CA . VAL B 1 539 ? 18.078 -21.172 -3.99 1 97.62 539 VAL B CA 1
ATOM 9522 C C . VAL B 1 539 ? 18.422 -21.297 -2.506 1 97.62 539 VAL B C 1
ATOM 9524 O O . VAL B 1 539 ? 19.422 -21.906 -2.141 1 97.62 539 VAL B O 1
ATOM 9527 N N . MET B 1 540 ? 17.547 -20.734 -1.625 1 95.69 540 MET B N 1
ATOM 9528 C CA . MET B 1 540 ? 17.859 -20.641 -0.201 1 95.69 540 MET B CA 1
ATOM 9529 C C . MET B 1 540 ? 17.188 -21.75 0.586 1 95.69 540 MET B C 1
ATOM 9531 O O . MET B 1 540 ? 17.094 -21.688 1.813 1 95.69 540 MET B O 1
ATOM 9535 N N . THR B 1 541 ? 16.672 -22.75 0.002 1 97.75 541 THR B N 1
ATOM 9536 C CA . THR B 1 541 ? 16.062 -23.922 0.642 1 97.75 541 THR B CA 1
ATOM 9537 C C . THR B 1 541 ? 16.859 -25.188 0.336 1 97.75 541 THR B C 1
ATOM 9539 O O . THR B 1 541 ? 17.75 -25.172 -0.517 1 97.75 541 THR B O 1
ATOM 9542 N N . THR B 1 542 ? 16.547 -26.281 1.094 1 98.5 542 THR B N 1
ATOM 9543 C CA . THR B 1 542 ? 17.203 -27.547 0.809 1 98.5 542 THR B CA 1
ATOM 9544 C C . THR B 1 542 ? 16.641 -28.172 -0.46 1 98.5 542 THR B C 1
ATOM 9546 O O . THR B 1 542 ? 15.586 -27.766 -0.949 1 98.5 542 THR B O 1
ATOM 9549 N N . ARG B 1 543 ? 17.391 -29.188 -0.957 1 98.38 543 ARG B N 1
ATOM 9550 C CA . ARG B 1 543 ? 16.953 -29.969 -2.111 1 98.38 543 ARG B CA 1
ATOM 9551 C C . ARG B 1 543 ? 15.617 -30.641 -1.835 1 98.38 543 ARG B C 1
ATOM 9553 O O . ARG B 1 543 ? 14.734 -30.656 -2.691 1 98.38 543 ARG B O 1
ATOM 9560 N N . ALA B 1 544 ? 15.477 -31.156 -0.663 1 98.69 544 ALA B N 1
ATOM 9561 C CA . ALA B 1 544 ? 14.242 -31.859 -0.319 1 98.69 544 ALA B CA 1
ATOM 9562 C C . ALA B 1 544 ? 13.055 -30.906 -0.304 1 98.69 544 ALA B C 1
ATOM 9564 O O . ALA B 1 544 ? 11.961 -31.266 -0.749 1 98.69 544 ALA B O 1
ATOM 9565 N N . ALA B 1 545 ? 13.25 -29.672 0.226 1 98.69 545 ALA B N 1
ATOM 9566 C CA . ALA B 1 545 ? 12.188 -28.672 0.193 1 98.69 545 ALA B CA 1
ATOM 9567 C C . ALA B 1 545 ? 11.812 -28.312 -1.243 1 98.69 545 ALA B C 1
ATOM 9569 O O . ALA B 1 545 ? 10.641 -28.125 -1.559 1 98.69 545 ALA B O 1
ATOM 9570 N N . ALA B 1 546 ? 12.812 -28.188 -2.068 1 98.31 546 ALA B N 1
ATOM 9571 C CA . ALA B 1 546 ? 12.562 -27.875 -3.475 1 98.31 546 ALA B CA 1
ATOM 9572 C C . ALA B 1 546 ? 11.75 -28.969 -4.145 1 98.31 546 ALA B C 1
ATOM 9574 O O . ALA B 1 546 ? 10.844 -28.688 -4.938 1 98.31 546 ALA B O 1
ATOM 9575 N N . LEU B 1 547 ? 12.039 -30.203 -3.869 1 98.75 547 LEU B N 1
ATOM 9576 C CA . LEU B 1 547 ? 11.273 -31.328 -4.406 1 98.75 547 LEU B CA 1
ATOM 9577 C C . LEU B 1 547 ? 9.836 -31.297 -3.9 1 98.75 547 LEU B C 1
ATOM 9579 O O . LEU B 1 547 ? 8.898 -31.594 -4.648 1 98.75 547 LEU B O 1
ATOM 9583 N N . ALA B 1 548 ? 9.703 -30.922 -2.678 1 98.88 548 ALA B N 1
ATOM 9584 C CA . ALA B 1 548 ? 8.383 -30.906 -2.057 1 98.88 548 ALA B CA 1
ATOM 9585 C C . ALA B 1 548 ? 7.461 -29.906 -2.762 1 98.88 548 ALA B C 1
ATOM 9587 O O . ALA B 1 548 ? 6.242 -30.078 -2.771 1 98.88 548 ALA B O 1
ATOM 9588 N N . MET B 1 549 ? 7.988 -28.891 -3.4 1 98.69 549 MET B N 1
ATOM 9589 C CA . MET B 1 549 ? 7.199 -27.875 -4.094 1 98.69 549 MET B CA 1
ATOM 9590 C C . MET B 1 549 ? 6.367 -28.5 -5.211 1 98.69 549 MET B C 1
ATOM 9592 O O . MET B 1 549 ? 5.277 -28.016 -5.52 1 98.69 549 MET B O 1
ATOM 9596 N N . TYR B 1 550 ? 6.84 -29.578 -5.754 1 98.75 550 TYR B N 1
ATOM 9597 C CA . TYR B 1 550 ? 6.152 -30.234 -6.863 1 98.75 550 TYR B CA 1
ATOM 9598 C C . TYR B 1 550 ? 4.898 -30.953 -6.383 1 98.75 550 TYR B C 1
ATOM 9600 O O . TYR B 1 550 ? 4.039 -31.328 -7.184 1 98.75 550 TYR B O 1
ATOM 9608 N N . VAL B 1 551 ? 4.785 -31.188 -5.09 1 98.75 551 VAL B N 1
ATOM 9609 C CA . VAL B 1 551 ? 3.59 -31.781 -4.512 1 98.75 551 VAL B CA 1
ATOM 9610 C C . VAL B 1 551 ? 2.732 -30.703 -3.854 1 98.75 551 VAL B C 1
ATOM 9612 O O . VAL B 1 551 ? 1.519 -30.656 -4.062 1 98.75 551 VAL B O 1
ATOM 9615 N N . VAL B 1 552 ? 3.344 -29.797 -3.131 1 98.69 552 VAL B N 1
ATOM 9616 C CA . VAL B 1 552 ? 2.656 -28.797 -2.309 1 98.69 552 VAL B CA 1
ATOM 9617 C C . VAL B 1 552 ? 1.965 -27.781 -3.205 1 98.69 552 VAL B C 1
ATOM 9619 O O . VAL B 1 552 ? 0.847 -27.344 -2.916 1 98.69 552 VAL B O 1
ATOM 9622 N N . TYR B 1 553 ? 2.611 -27.375 -4.297 1 98.56 553 TYR B N 1
ATOM 9623 C CA . TYR B 1 553 ? 2.043 -26.391 -5.199 1 98.56 553 TYR B CA 1
ATOM 9624 C C . TYR B 1 553 ? 1.338 -27.047 -6.375 1 98.56 553 TYR B C 1
ATOM 9626 O O . TYR B 1 553 ? 1.915 -27.906 -7.043 1 98.56 553 TYR B O 1
ATOM 9634 N N . GLU B 1 554 ? 0.131 -26.672 -6.598 1 98 554 GLU B N 1
ATOM 9635 C CA . GLU B 1 554 ? -0.599 -27.141 -7.773 1 98 554 GLU B CA 1
ATOM 9636 C C . GLU B 1 554 ? -0.165 -26.391 -9.031 1 98 554 GLU B C 1
ATOM 9638 O O . GLU B 1 554 ? -0.243 -25.156 -9.078 1 98 554 GLU B O 1
ATOM 9643 N N . SER B 1 555 ? 0.265 -27.094 -10.023 1 98.56 555 SER B N 1
ATOM 9644 C CA . SER B 1 555 ? 0.621 -26.547 -11.32 1 98.56 555 SER B CA 1
ATOM 9645 C C . SER B 1 555 ? 0.611 -27.625 -12.406 1 98.56 555 SER B C 1
ATOM 9647 O O . SER B 1 555 ? 1.622 -28.281 -12.633 1 98.56 555 SER B O 1
ATOM 9649 N N . PRO B 1 556 ? -0.449 -27.719 -13.188 1 98.69 556 PRO B N 1
ATOM 9650 C CA . PRO B 1 556 ? -0.53 -28.766 -14.211 1 98.69 556 PRO B CA 1
ATOM 9651 C C . PRO B 1 556 ? 0.538 -28.625 -15.289 1 98.69 556 PRO B C 1
ATOM 9653 O O . PRO B 1 556 ? 0.842 -29.594 -16 1 98.69 556 PRO B O 1
ATOM 9656 N N . PHE B 1 557 ? 0.986 -27.453 -15.547 1 98.56 557 PHE B N 1
ATOM 9657 C CA . PHE B 1 557 ? 2.209 -27.172 -16.281 1 98.56 557 PHE B CA 1
ATOM 9658 C C . PHE B 1 557 ? 3.316 -26.703 -15.352 1 98.56 557 PHE B C 1
ATOM 9660 O O . PHE B 1 557 ? 3.281 -25.578 -14.867 1 98.56 557 PHE B O 1
ATOM 9667 N N . GLN B 1 558 ? 4.32 -27.562 -15.133 1 97.44 558 GLN B N 1
ATOM 9668 C CA . GLN B 1 558 ? 5.277 -27.312 -14.055 1 97.44 558 GLN B CA 1
ATOM 9669 C C . GLN B 1 558 ? 6.695 -27.188 -14.602 1 97.44 558 GLN B C 1
ATOM 9671 O O . GLN B 1 558 ? 7.168 -28.062 -15.328 1 97.44 558 GLN B O 1
ATOM 9676 N N . MET B 1 559 ? 7.359 -26.188 -14.156 1 97.75 559 MET B N 1
ATOM 9677 C CA . MET B 1 559 ? 8.703 -25.922 -14.656 1 97.75 559 MET B CA 1
ATOM 9678 C C . MET B 1 559 ? 9.742 -26.719 -13.883 1 97.75 559 MET B C 1
ATOM 9680 O O . MET B 1 559 ? 9.562 -26.984 -12.695 1 97.75 559 MET B O 1
ATOM 9684 N N . VAL B 1 560 ? 10.734 -27.156 -14.523 1 98.31 560 VAL B N 1
ATOM 9685 C CA . VAL B 1 560 ? 12.023 -27.578 -13.969 1 98.31 560 VAL B CA 1
ATOM 9686 C C . VAL B 1 560 ? 13.117 -26.609 -14.406 1 98.31 560 VAL B C 1
ATOM 9688 O O . VAL B 1 560 ? 13.641 -26.734 -15.516 1 98.31 560 VAL B O 1
ATOM 9691 N N . SER B 1 561 ? 13.523 -25.766 -13.57 1 97.56 561 SER B N 1
ATOM 9692 C CA . SER B 1 561 ? 14 -24.453 -13.977 1 97.56 561 SER B CA 1
ATOM 9693 C C . SER B 1 561 ? 15.508 -24.453 -14.203 1 97.56 561 SER B C 1
ATOM 9695 O O . SER B 1 561 ? 16.031 -23.594 -14.93 1 97.56 561 SER B O 1
ATOM 9697 N N . ASP B 1 562 ? 16.312 -25.375 -13.656 1 97.69 562 ASP B N 1
ATOM 9698 C CA . ASP B 1 562 ? 17.766 -25.266 -13.734 1 97.69 562 ASP B CA 1
ATOM 9699 C C . ASP B 1 562 ? 18.281 -25.797 -15.07 1 97.69 562 ASP B C 1
ATOM 9701 O O . ASP B 1 562 ? 17.516 -26.328 -15.867 1 97.69 562 ASP B O 1
ATOM 9705 N N . SER B 1 563 ? 19.547 -25.562 -15.367 1 96.75 563 SER B N 1
ATOM 9706 C CA . SER B 1 563 ? 20.156 -26.047 -16.594 1 96.75 563 SER B CA 1
ATOM 9707 C C . SER B 1 563 ? 20.344 -27.562 -16.578 1 96.75 563 SER B C 1
ATOM 9709 O O . SER B 1 563 ? 20.516 -28.156 -15.508 1 96.75 563 SER B O 1
ATOM 9711 N N . PRO B 1 564 ? 20.359 -28.172 -17.734 1 96.75 564 PRO B N 1
ATOM 9712 C CA . PRO B 1 564 ? 20.453 -29.625 -17.812 1 96.75 564 PRO B CA 1
ATOM 9713 C C . PRO B 1 564 ? 21.641 -30.188 -17.031 1 96.75 564 PRO B C 1
ATOM 9715 O O . PRO B 1 564 ? 21.5 -31.141 -16.281 1 96.75 564 PRO B O 1
ATOM 9718 N N . PRO B 1 565 ? 22.828 -29.594 -17.047 1 96.19 565 PRO B N 1
ATOM 9719 C CA . PRO B 1 565 ? 23.953 -30.141 -16.297 1 96.19 565 PRO B CA 1
ATOM 9720 C C . PRO B 1 565 ? 23.734 -30.094 -14.781 1 96.19 565 PRO B C 1
ATOM 9722 O O . PRO B 1 565 ? 24.344 -30.859 -14.039 1 96.19 565 PRO B O 1
ATOM 9725 N N . ALA B 1 566 ? 22.922 -29.203 -14.305 1 97.12 566 ALA B N 1
ATOM 9726 C CA . ALA B 1 566 ? 22.688 -29.047 -12.867 1 97.12 566 ALA B CA 1
ATOM 9727 C C . ALA B 1 566 ? 22.078 -30.297 -12.273 1 97.12 566 ALA B C 1
ATOM 9729 O O . ALA B 1 566 ? 22.141 -30.516 -11.062 1 97.12 566 ALA B O 1
ATOM 9730 N N . TYR B 1 567 ? 21.469 -31.156 -13.078 1 98.12 567 TYR B N 1
ATOM 9731 C CA . TYR B 1 567 ? 20.734 -32.344 -12.617 1 98.12 567 TYR B CA 1
ATOM 9732 C C . TYR B 1 567 ? 21.609 -33.594 -12.719 1 98.12 567 TYR B C 1
ATOM 9734 O O . TYR B 1 567 ? 21.125 -34.688 -12.531 1 98.12 567 TYR B O 1
ATOM 9742 N N . LYS B 1 568 ? 22.844 -33.406 -13 1 97 568 LYS B N 1
ATOM 9743 C CA . LYS B 1 568 ? 23.797 -34.5 -13.094 1 97 568 LYS B CA 1
ATOM 9744 C C . LYS B 1 568 ? 25 -34.25 -12.188 1 97 568 LYS B C 1
ATOM 9746 O O . LYS B 1 568 ? 25.453 -33.125 -12.031 1 97 568 LYS B O 1
ATOM 9751 N N . LYS B 1 569 ? 25.453 -35.375 -11.68 1 96.25 569 LYS B N 1
ATOM 9752 C CA . LYS B 1 569 ? 26.719 -35.344 -10.969 1 96.25 569 LYS B CA 1
ATOM 9753 C C . LYS B 1 569 ? 27.891 -35.25 -11.945 1 96.25 569 LYS B C 1
ATOM 9755 O O . LYS B 1 569 ? 27.719 -35.438 -13.148 1 96.25 569 LYS B O 1
ATOM 9760 N N . PRO B 1 570 ? 29.094 -34.969 -11.422 1 92.69 570 PRO B N 1
ATOM 9761 C CA . PRO B 1 570 ? 30.266 -34.875 -12.305 1 92.69 570 PRO B CA 1
ATOM 9762 C C . PRO B 1 570 ? 30.516 -36.156 -13.109 1 92.69 570 PRO B C 1
ATOM 9764 O O . PRO B 1 570 ? 31.016 -36.094 -14.234 1 92.69 570 PRO B O 1
ATOM 9767 N N . ASP B 1 571 ? 30.109 -37.25 -12.586 1 95.44 571 ASP B N 1
ATOM 9768 C CA . ASP B 1 571 ? 30.359 -38.5 -13.266 1 95.44 571 ASP B CA 1
ATOM 9769 C C . ASP B 1 571 ? 29.234 -38.812 -14.258 1 95.44 571 ASP B C 1
ATOM 9771 O O . ASP B 1 571 ? 29.25 -39.875 -14.891 1 95.44 571 ASP B O 1
ATOM 9775 N N . GLY B 1 572 ? 28.281 -37.906 -14.352 1 92.88 572 GLY B N 1
ATOM 9776 C CA . GLY B 1 572 ? 27.203 -38.062 -15.32 1 92.88 572 GLY B CA 1
ATOM 9777 C C . GLY B 1 572 ? 25.953 -38.719 -14.734 1 92.88 572 GLY B C 1
ATOM 9778 O O . GLY B 1 572 ? 24.891 -38.656 -15.336 1 92.88 572 GLY B O 1
ATOM 9779 N N . SER B 1 573 ? 26.078 -39.281 -13.594 1 96 573 SER B N 1
ATOM 9780 C CA . SER B 1 573 ? 24.922 -39.906 -12.938 1 96 573 SER B CA 1
ATOM 9781 C C . SER B 1 573 ? 23.969 -38.812 -12.414 1 96 573 SER B C 1
ATOM 9783 O O . SER B 1 573 ? 24.344 -37.656 -12.258 1 96 573 SER B O 1
ATOM 9785 N N . PRO B 1 574 ? 22.75 -39.156 -12.242 1 96.88 574 PRO B N 1
ATOM 9786 C CA . PRO B 1 574 ? 21.766 -38.188 -11.789 1 96.88 574 PRO B CA 1
ATOM 9787 C C . PRO B 1 574 ? 22.078 -37.656 -10.391 1 96.88 574 PRO B C 1
ATOM 9789 O O . PRO B 1 574 ? 22.5 -38.406 -9.516 1 96.88 574 PRO B O 1
ATOM 9792 N N . GLU B 1 575 ? 21.859 -36.406 -10.18 1 97.25 575 GLU B N 1
ATOM 9793 C CA . GLU B 1 575 ? 21.938 -35.781 -8.859 1 97.25 575 GLU B CA 1
ATOM 9794 C C . GLU B 1 575 ? 20.875 -36.344 -7.922 1 97.25 575 GLU B C 1
ATOM 9796 O O . GLU B 1 575 ? 19.891 -36.938 -8.375 1 97.25 575 GLU B O 1
ATOM 9801 N N . ASP B 1 576 ? 21.078 -36.125 -6.582 1 96.06 576 ASP B N 1
ATOM 9802 C CA . ASP B 1 576 ? 20.094 -36.531 -5.59 1 96.06 576 ASP B CA 1
ATOM 9803 C C . ASP B 1 576 ? 18.734 -35.906 -5.855 1 96.06 576 ASP B C 1
ATOM 9805 O O . ASP B 1 576 ? 18.641 -34.688 -6.035 1 96.06 576 ASP B O 1
ATOM 9809 N N . GLY B 1 577 ? 17.719 -36.75 -5.879 1 97.31 577 GLY B N 1
ATOM 9810 C CA . GLY B 1 577 ? 16.375 -36.219 -6.004 1 97.31 577 GLY B CA 1
ATOM 9811 C C . GLY B 1 577 ? 15.867 -36.188 -7.434 1 97.31 577 GLY B C 1
ATOM 9812 O O . GLY B 1 577 ? 14.672 -36.031 -7.668 1 97.31 577 GLY B O 1
ATOM 9813 N N . VAL B 1 578 ? 16.734 -36.375 -8.445 1 98.38 578 VAL B N 1
ATOM 9814 C CA . VAL B 1 578 ? 16.328 -36.375 -9.844 1 98.38 578 VAL B CA 1
ATOM 9815 C C . VAL B 1 578 ? 15.352 -37.531 -10.102 1 98.38 578 VAL B C 1
ATOM 9817 O O . VAL B 1 578 ? 14.422 -37.406 -10.898 1 98.38 578 VAL B O 1
ATOM 9820 N N . ASP B 1 579 ? 15.617 -38.656 -9.438 1 98 579 ASP B N 1
ATOM 9821 C CA . ASP B 1 579 ? 14.727 -39.812 -9.609 1 98 579 ASP B CA 1
ATOM 9822 C C . ASP B 1 579 ? 13.297 -39.469 -9.18 1 98 579 ASP B C 1
ATOM 9824 O O . ASP B 1 579 ? 12.336 -40 -9.727 1 98 579 ASP B O 1
ATOM 9828 N N . PHE B 1 580 ? 13.07 -38.625 -8.18 1 98.19 580 PHE B N 1
ATOM 9829 C CA . PHE B 1 580 ? 11.734 -38.156 -7.82 1 98.19 580 PHE B CA 1
ATOM 9830 C C . PHE B 1 580 ? 11.141 -37.312 -8.93 1 98.19 580 PHE B C 1
ATOM 9832 O O . PHE B 1 580 ? 9.961 -37.438 -9.25 1 98.19 580 PHE B O 1
ATOM 9839 N N . LEU B 1 581 ? 11.93 -36.344 -9.508 1 98.31 581 LEU B N 1
ATOM 9840 C CA . LEU B 1 581 ? 11.461 -35.469 -10.578 1 98.31 581 LEU B CA 1
ATOM 9841 C C . LEU B 1 581 ? 10.953 -36.281 -11.766 1 98.31 581 LEU B C 1
ATOM 9843 O O . LEU B 1 581 ? 10.023 -35.844 -12.453 1 98.31 581 LEU B O 1
ATOM 9847 N N . LYS B 1 582 ? 11.562 -37.406 -12 1 97.62 582 LYS B N 1
ATOM 9848 C CA . LYS B 1 582 ? 11.195 -38.25 -13.125 1 97.62 582 LYS B CA 1
ATOM 9849 C C . LYS B 1 582 ? 9.867 -38.969 -12.875 1 97.62 582 LYS B C 1
ATOM 9851 O O . LYS B 1 582 ? 9.242 -39.469 -13.812 1 97.62 582 LYS B O 1
ATOM 9856 N N . ARG B 1 583 ? 9.375 -38.906 -11.617 1 95.62 583 ARG B N 1
ATOM 9857 C CA . ARG B 1 583 ? 8.227 -39.75 -11.25 1 95.62 583 ARG B CA 1
ATOM 9858 C C . ARG B 1 583 ? 7.012 -38.875 -10.93 1 95.62 583 ARG B C 1
ATOM 9860 O O . ARG B 1 583 ? 5.871 -39.312 -11.07 1 95.62 583 ARG B O 1
ATOM 9867 N N . VAL B 1 584 ? 7.262 -37.688 -10.438 1 98.19 584 VAL B N 1
ATOM 9868 C CA . VAL B 1 584 ? 6.188 -36.875 -9.859 1 98.19 584 VAL B CA 1
ATOM 9869 C C . VAL B 1 584 ? 5.238 -36.406 -10.961 1 98.19 584 VAL B C 1
ATOM 9871 O O . VAL B 1 584 ? 5.684 -35.938 -12.008 1 98.19 584 VAL B O 1
ATOM 9874 N N . PRO B 1 585 ? 3.922 -36.562 -10.844 1 97.5 585 PRO B N 1
ATOM 9875 C CA . PRO B 1 585 ? 2.961 -36.062 -11.828 1 97.5 585 PRO B CA 1
ATOM 9876 C C . PRO B 1 585 ? 2.727 -34.562 -11.711 1 97.5 585 PRO B C 1
ATOM 9878 O O . PRO B 1 585 ? 3.141 -33.938 -10.727 1 97.5 585 PRO B O 1
ATOM 9881 N N . ALA B 1 586 ? 2.066 -34 -12.719 1 98 586 ALA B N 1
ATOM 9882 C CA . ALA B 1 586 ? 1.764 -32.594 -12.711 1 98 586 ALA B CA 1
ATOM 9883 C C . ALA B 1 586 ? 0.275 -32.344 -12.484 1 98 586 ALA B C 1
ATOM 9885 O O . ALA B 1 586 ? -0.183 -31.203 -12.5 1 98 586 ALA B O 1
ATOM 9886 N N . SER B 1 587 ? -0.515 -33.344 -12.305 1 97.88 587 SER B N 1
ATOM 9887 C CA . SER B 1 587 ? -1.942 -33.281 -12.016 1 97.88 587 SER B CA 1
ATOM 9888 C C . SER B 1 587 ? -2.367 -34.375 -11.07 1 97.88 587 SER B C 1
ATOM 9890 O O . SER B 1 587 ? -1.717 -35.438 -11 1 97.88 587 SER B O 1
ATOM 9892 N N . TRP B 1 588 ? -3.453 -34.188 -10.359 1 98.44 588 TRP B N 1
ATOM 9893 C CA . TRP B 1 588 ? -3.77 -35.062 -9.227 1 98.44 588 TRP B CA 1
ATOM 9894 C C . TRP B 1 588 ? -5.246 -35.438 -9.234 1 98.44 588 TRP B C 1
ATOM 9896 O O . TRP B 1 588 ? -6.082 -34.719 -9.773 1 98.44 588 TRP B O 1
ATOM 9906 N N . ASP B 1 589 ? -5.531 -36.531 -8.617 1 98.12 589 ASP B N 1
ATOM 9907 C CA . ASP B 1 589 ? -6.902 -37.031 -8.469 1 98.12 589 ASP B CA 1
ATOM 9908 C C . ASP B 1 589 ? -7.512 -36.531 -7.152 1 98.12 589 ASP B C 1
ATOM 9910 O O . ASP B 1 589 ? -8.727 -36.344 -7.059 1 98.12 589 ASP B O 1
ATOM 9914 N N . GLU B 1 590 ? -6.66 -36.375 -6.176 1 97.81 590 GLU B N 1
ATOM 9915 C CA . GLU B 1 590 ? -7.109 -36.031 -4.836 1 97.81 590 GLU B CA 1
ATOM 9916 C C . GLU B 1 590 ? -6.016 -35.281 -4.062 1 97.81 590 GLU B C 1
ATOM 9918 O O . GLU B 1 590 ? -4.828 -35.562 -4.242 1 97.81 590 GLU B O 1
ATOM 9923 N N . THR B 1 591 ? -6.355 -34.312 -3.273 1 97.94 591 THR B N 1
ATOM 9924 C CA . THR B 1 591 ? -5.453 -33.562 -2.41 1 97.94 591 THR B CA 1
ATOM 9925 C C . THR B 1 591 ? -5.918 -33.625 -0.959 1 97.94 591 THR B C 1
ATOM 9927 O O . THR B 1 591 ? -7.102 -33.438 -0.674 1 97.94 591 THR B O 1
ATOM 9930 N N . ARG B 1 592 ? -5 -33.844 -0.046 1 97.44 592 ARG B N 1
ATOM 9931 C CA . ARG B 1 592 ? -5.266 -33.875 1.388 1 97.44 592 ARG B CA 1
ATOM 9932 C C . ARG B 1 592 ? -4.258 -33.031 2.152 1 97.44 592 ARG B C 1
ATOM 9934 O O . ARG B 1 592 ? -3.047 -33.156 1.945 1 97.44 592 ARG B O 1
ATOM 9941 N N . PHE B 1 593 ? -4.797 -32.219 3.006 1 97.75 593 PHE B N 1
ATOM 9942 C CA . PHE B 1 593 ? -3.939 -31.562 3.99 1 97.75 593 PHE B CA 1
ATOM 9943 C C . PHE B 1 593 ? -3.646 -32.5 5.156 1 97.75 593 PHE B C 1
ATOM 9945 O O . PHE B 1 593 ? -4.57 -33.031 5.77 1 97.75 593 PHE B O 1
ATOM 9952 N N . ILE B 1 594 ? -2.387 -32.594 5.48 1 98.06 594 ILE B N 1
ATOM 9953 C CA . ILE B 1 594 ? -2.012 -33.562 6.516 1 98.06 594 ILE B CA 1
ATOM 9954 C C . ILE B 1 594 ? -1.739 -32.812 7.824 1 98.06 594 ILE B C 1
ATOM 9956 O O . ILE B 1 594 ? -2.391 -33.062 8.836 1 98.06 594 ILE B O 1
ATOM 9960 N N . LEU B 1 595 ? -0.788 -31.891 7.773 1 96.81 595 LEU B N 1
ATOM 9961 C CA . LEU B 1 595 ? -0.493 -31.094 8.961 1 96.81 595 LEU B CA 1
ATOM 9962 C C . LEU B 1 595 ? 0.28 -29.828 8.594 1 96.81 595 LEU B C 1
ATOM 9964 O O . LEU B 1 595 ? 0.774 -29.703 7.477 1 96.81 595 LEU B O 1
ATOM 9968 N N . GLY B 1 596 ? 0.295 -28.891 9.586 1 96.19 596 GLY B N 1
ATOM 9969 C CA . GLY B 1 596 ? 1.09 -27.688 9.43 1 96.19 596 GLY B CA 1
ATOM 9970 C C . GLY B 1 596 ? 0.374 -26.438 9.898 1 96.19 596 GLY B C 1
ATOM 9971 O O . GLY B 1 596 ? -0.735 -26.516 10.43 1 96.19 596 GLY B O 1
ATOM 9972 N N . ASP B 1 597 ? 1.162 -25.375 9.766 1 94.12 597 ASP B N 1
ATOM 9973 C CA . ASP B 1 597 ? 0.725 -24.016 10.125 1 94.12 597 ASP B CA 1
ATOM 9974 C C . ASP B 1 597 ? 1.362 -22.969 9.211 1 94.12 597 ASP B C 1
ATOM 9976 O O . ASP B 1 597 ? 2.533 -23.094 8.844 1 94.12 597 ASP B O 1
ATOM 9980 N N . ILE B 1 598 ? 0.615 -21.953 8.93 1 94.69 598 ILE B N 1
ATOM 9981 C CA . ILE B 1 598 ? 0.992 -20.953 7.941 1 94.69 598 ILE B CA 1
ATOM 9982 C C . ILE B 1 598 ? 2.348 -20.344 8.305 1 94.69 598 ILE B C 1
ATOM 9984 O O . ILE B 1 598 ? 3.117 -19.969 7.422 1 94.69 598 ILE B O 1
ATOM 9988 N N . ASP B 1 599 ? 2.764 -20.328 9.531 1 89.81 599 ASP B N 1
ATOM 9989 C CA . ASP B 1 599 ? 3.982 -19.656 9.961 1 89.81 599 ASP B CA 1
ATOM 9990 C C . ASP B 1 599 ? 5.086 -20.656 10.281 1 89.81 599 ASP B C 1
ATOM 9992 O O . ASP B 1 599 ? 6.137 -20.281 10.805 1 89.81 599 ASP B O 1
ATOM 9996 N N . GLU B 1 600 ? 4.895 -22 9.93 1 95.25 600 GLU B N 1
ATOM 9997 C CA . GLU B 1 600 ? 5.863 -22.984 10.422 1 95.25 600 GLU B CA 1
ATOM 9998 C C . GLU B 1 600 ? 6.184 -24.031 9.352 1 95.25 600 GLU B C 1
ATOM 10000 O O . GLU B 1 600 ? 7.34 -24.172 8.945 1 95.25 600 GLU B O 1
ATOM 10005 N N . CYS B 1 601 ? 5.172 -24.766 8.906 1 98.06 601 CYS B N 1
ATOM 10006 C CA . CYS B 1 601 ? 5.387 -25.859 7.965 1 98.06 601 CYS B CA 1
ATOM 10007 C C . CYS B 1 601 ? 4.09 -26.234 7.262 1 98.06 601 CYS B C 1
ATOM 10009 O O . CYS B 1 601 ? 3.01 -25.812 7.668 1 98.06 601 CYS B O 1
ATOM 10011 N N . VAL B 1 602 ? 4.195 -27.016 6.23 1 98.69 602 VAL B N 1
ATOM 10012 C CA . VAL B 1 602 ? 3.047 -27.531 5.496 1 98.69 602 VAL B CA 1
ATOM 10013 C C . VAL B 1 602 ? 3.348 -28.953 5 1 98.69 602 VAL B C 1
ATOM 10015 O O . VAL B 1 602 ? 4.457 -29.234 4.543 1 98.69 602 VAL B O 1
ATOM 10018 N N . VAL B 1 603 ? 2.432 -29.891 5.176 1 98.75 603 VAL B N 1
ATOM 10019 C CA . VAL B 1 603 ? 2.482 -31.25 4.641 1 98.75 603 VAL B CA 1
ATOM 10020 C C . VAL B 1 603 ? 1.19 -31.547 3.889 1 98.75 603 VAL B C 1
ATOM 10022 O O . VAL B 1 603 ? 0.106 -31.547 4.477 1 98.75 603 VAL B O 1
ATOM 10025 N N . ILE B 1 604 ? 1.298 -31.828 2.654 1 98.62 604 ILE B N 1
ATOM 10026 C CA . ILE B 1 604 ? 0.166 -32.125 1.783 1 98.62 604 ILE B CA 1
ATOM 10027 C C . ILE B 1 604 ? 0.375 -33.5 1.107 1 98.62 604 ILE B C 1
ATOM 10029 O O . ILE B 1 604 ? 1.493 -33.812 0.709 1 98.62 604 ILE B O 1
ATOM 10033 N N . ALA B 1 605 ? -0.661 -34.281 0.988 1 98.69 605 ALA B N 1
ATOM 10034 C CA . ALA B 1 605 ? -0.667 -35.5 0.213 1 98.69 605 ALA B CA 1
ATOM 10035 C C . ALA B 1 605 ? -1.573 -35.406 -1.009 1 98.69 605 ALA B C 1
ATOM 10037 O O . ALA B 1 605 ? -2.676 -34.844 -0.92 1 98.69 605 ALA B O 1
ATOM 10038 N N . ARG B 1 606 ? -1.09 -35.844 -2.127 1 98.62 606 ARG B N 1
ATOM 10039 C CA . ARG B 1 606 ? -1.88 -35.875 -3.354 1 98.62 606 ARG B CA 1
ATOM 10040 C C . ARG B 1 606 ? -1.826 -37.25 -4.02 1 98.62 606 ARG B C 1
ATOM 10042 O O . ARG B 1 606 ? -0.79 -37.906 -3.996 1 98.62 606 ARG B O 1
ATOM 10049 N N . ARG B 1 607 ? -2.924 -37.625 -4.637 1 98.5 607 ARG B N 1
ATOM 10050 C CA . ARG B 1 607 ? -3.008 -38.906 -5.293 1 98.5 607 ARG B CA 1
ATOM 10051 C C . ARG B 1 607 ? -3.031 -38.75 -6.812 1 98.5 607 ARG B C 1
ATOM 10053 O O . ARG B 1 607 ? -3.691 -37.875 -7.34 1 98.5 607 ARG B O 1
ATOM 10060 N N . SER B 1 608 ? -2.363 -39.5 -7.492 1 98.12 608 SER B N 1
ATOM 10061 C CA . SER B 1 608 ? -2.434 -39.719 -8.93 1 98.12 608 SER B CA 1
ATOM 10062 C C . SER B 1 608 ? -2.547 -41.188 -9.258 1 98.12 608 SER B C 1
ATOM 10064 O O . SER B 1 608 ? -1.607 -41.969 -9.031 1 98.12 608 SER B O 1
ATOM 10066 N N . GLY B 1 609 ? -3.643 -41.594 -9.805 1 96.38 609 GLY B N 1
ATOM 10067 C CA . GLY B 1 609 ? -3.898 -43.031 -9.93 1 96.38 609 GLY B CA 1
ATOM 10068 C C . GLY B 1 609 ? -3.961 -43.719 -8.586 1 96.38 609 GLY B C 1
ATOM 10069 O O . GLY B 1 609 ? -4.719 -43.344 -7.703 1 96.38 609 GLY B O 1
ATOM 10070 N N . ASP B 1 610 ? -3.068 -44.719 -8.461 1 95.44 610 ASP B N 1
ATOM 10071 C CA . ASP B 1 610 ? -3.062 -45.5 -7.223 1 95.44 610 ASP B CA 1
ATOM 10072 C C . ASP B 1 610 ? -1.911 -45.094 -6.312 1 95.44 610 ASP B C 1
ATOM 10074 O O . ASP B 1 610 ? -1.763 -45.594 -5.207 1 95.44 610 ASP B O 1
ATOM 10078 N N . SER B 1 611 ? -1.192 -44.125 -6.762 1 97.5 611 SER B N 1
ATOM 10079 C CA . SER B 1 611 ? -0.021 -43.688 -6.008 1 97.5 611 SER B CA 1
ATOM 10080 C C . SER B 1 611 ? -0.286 -42.375 -5.273 1 97.5 611 SER B C 1
ATOM 10082 O O . SER B 1 611 ? -0.985 -41.5 -5.789 1 97.5 611 SER B O 1
ATOM 10084 N N . TRP B 1 612 ? 0.214 -42.281 -4.078 1 98.5 612 TRP B N 1
ATOM 10085 C CA . TRP B 1 612 ? 0.176 -41.031 -3.303 1 98.5 612 TRP B CA 1
ATOM 10086 C C . TRP B 1 612 ? 1.553 -40.375 -3.256 1 98.5 612 TRP B C 1
ATOM 10088 O O . TRP B 1 612 ? 2.576 -41.094 -3.266 1 98.5 612 TRP B O 1
ATOM 10098 N N . TYR B 1 613 ? 1.567 -39.156 -3.254 1 98.81 613 TYR B N 1
ATOM 10099 C CA . TYR B 1 613 ? 2.754 -38.344 -3.074 1 98.81 613 TYR B CA 1
ATOM 10100 C C . TYR B 1 613 ? 2.57 -37.375 -1.914 1 98.81 613 TYR B C 1
ATOM 10102 O O . TYR B 1 613 ? 1.512 -36.75 -1.773 1 98.81 613 TYR B O 1
ATOM 10110 N N . VAL B 1 614 ? 3.539 -37.25 -1.033 1 98.81 614 VAL B N 1
ATOM 10111 C CA . VAL B 1 614 ? 3.506 -36.344 0.105 1 98.81 614 VAL B CA 1
ATOM 10112 C C . VAL B 1 614 ? 4.648 -35.344 -0.008 1 98.81 614 VAL B C 1
ATOM 10114 O O . VAL B 1 614 ? 5.785 -35.719 -0.3 1 98.81 614 VAL B O 1
ATOM 10117 N N . GLY B 1 615 ? 4.359 -34.094 0.087 1 98.81 615 GLY B N 1
ATOM 10118 C CA . GLY B 1 615 ? 5.355 -33.031 0.175 1 98.81 615 GLY B CA 1
ATOM 10119 C C . GLY B 1 615 ? 5.32 -32.281 1.496 1 98.81 615 GLY B C 1
ATOM 10120 O O . GLY B 1 615 ? 4.246 -31.922 1.985 1 98.81 615 GLY B O 1
ATOM 10121 N N . ALA B 1 616 ? 6.496 -32.094 2.107 1 98.88 616 ALA B N 1
ATOM 10122 C CA . ALA B 1 616 ? 6.652 -31.359 3.363 1 98.88 616 ALA B CA 1
ATOM 10123 C C . ALA B 1 616 ? 7.656 -30.219 3.213 1 98.88 616 ALA B C 1
ATOM 10125 O O . ALA B 1 616 ? 8.719 -30.391 2.611 1 98.88 616 ALA B O 1
ATOM 10126 N N . MET B 1 617 ? 7.34 -29.031 3.641 1 98.81 617 MET B N 1
ATOM 10127 C CA . MET B 1 617 ? 8.219 -27.859 3.689 1 98.81 617 MET B CA 1
ATOM 10128 C C . MET B 1 617 ? 8.172 -27.203 5.066 1 98.81 617 MET B C 1
ATOM 10130 O O . MET B 1 617 ? 7.113 -27.156 5.695 1 98.81 617 MET B O 1
ATOM 10134 N N . THR B 1 618 ? 9.305 -26.672 5.531 1 98.69 618 THR B N 1
ATOM 10135 C CA . THR B 1 618 ? 9.352 -26 6.828 1 98.69 618 THR B CA 1
ATOM 10136 C C . THR B 1 618 ? 10.258 -24.781 6.781 1 98.69 618 THR B C 1
ATOM 10138 O O . THR B 1 618 ? 11.18 -24.719 5.961 1 98.69 618 THR B O 1
ATOM 10141 N N . ASP B 1 619 ? 9.938 -23.828 7.602 1 97.12 619 ASP B N 1
ATOM 10142 C CA . ASP B 1 619 ? 10.789 -22.656 7.75 1 97.12 619 ASP B CA 1
ATOM 10143 C C . ASP B 1 619 ? 11.945 -22.938 8.703 1 97.12 619 ASP B C 1
ATOM 10145 O O . ASP B 1 619 ? 13.055 -22.422 8.508 1 97.12 619 ASP B O 1
ATOM 10149 N N . GLY B 1 620 ? 11.727 -23.797 9.742 1 97.5 620 GLY B N 1
ATOM 10150 C CA . GLY B 1 620 ? 12.734 -24.172 10.719 1 97.5 620 GLY B CA 1
ATOM 10151 C C . GLY B 1 620 ? 12.867 -25.672 10.898 1 97.5 620 GLY B C 1
ATOM 10152 O O . GLY B 1 620 ? 11.93 -26.422 10.633 1 97.5 620 GLY B O 1
ATOM 10153 N N . ALA B 1 621 ? 14.023 -26.016 11.422 1 97.88 621 ALA B N 1
ATOM 10154 C CA . ALA B 1 621 ? 14.297 -27.438 11.609 1 97.88 621 ALA B CA 1
ATOM 10155 C C . ALA B 1 621 ? 13.273 -28.078 12.547 1 97.88 621 ALA B C 1
ATOM 10157 O O . ALA B 1 621 ? 12.883 -27.469 13.547 1 97.88 621 ALA B O 1
ATOM 10158 N N . LYS B 1 622 ? 12.836 -29.297 12.109 1 97.25 622 LYS B N 1
ATOM 10159 C CA . LYS B 1 622 ? 11.914 -30.031 12.977 1 97.25 622 LYS B CA 1
ATOM 10160 C C . LYS B 1 622 ? 11.773 -31.484 12.523 1 97.25 622 LYS B C 1
ATOM 10162 O O . LYS B 1 622 ? 12.07 -31.812 11.375 1 97.25 622 LYS B O 1
ATOM 10167 N N . THR B 1 623 ? 11.367 -32.25 13.445 1 98.06 623 THR B N 1
ATOM 10168 C CA . THR B 1 623 ? 10.945 -33.625 13.148 1 98.06 623 THR B CA 1
ATOM 10169 C C . THR B 1 623 ? 9.43 -33.75 13.211 1 98.06 623 THR B C 1
ATOM 10171 O O . THR B 1 623 ? 8.805 -33.344 14.203 1 98.06 623 THR B O 1
ATOM 10174 N N . ILE B 1 624 ? 8.898 -34.312 12.133 1 97.62 624 ILE B N 1
ATOM 10175 C CA . ILE B 1 624 ? 7.441 -34.406 12.109 1 97.62 624 ILE B CA 1
ATOM 10176 C C . ILE B 1 624 ? 7.023 -35.844 11.93 1 97.62 624 ILE B C 1
ATOM 10178 O O . ILE B 1 624 ? 7.797 -36.688 11.43 1 97.62 624 ILE B O 1
ATOM 10182 N N . SER B 1 625 ? 5.867 -36.156 12.438 1 98.06 625 SER B N 1
ATOM 10183 C CA . SER B 1 625 ? 5.199 -37.438 12.219 1 98.06 625 SER B CA 1
ATOM 10184 C C . SER B 1 625 ? 4.047 -37.281 11.227 1 98.06 625 SER B C 1
ATOM 10186 O O . SER B 1 625 ? 3.082 -36.562 11.484 1 98.06 625 SER B O 1
ATOM 10188 N N . VAL B 1 626 ? 4.098 -38 10.094 1 98.19 626 VAL B N 1
ATOM 10189 C CA . VAL B 1 626 ? 3.096 -37.906 9.039 1 98.19 626 VAL B CA 1
ATOM 10190 C C . VAL B 1 626 ? 2.127 -39.094 9.148 1 98.19 626 VAL B C 1
ATOM 10192 O O . VAL B 1 626 ? 2.471 -40.219 8.789 1 98.19 626 VAL B O 1
ATOM 10195 N N . PRO B 1 627 ? 0.933 -38.844 9.586 1 98.06 627 PRO B N 1
ATOM 10196 C CA . PRO B 1 627 ? -0.048 -39.938 9.586 1 98.06 627 PRO B CA 1
ATOM 10197 C C . PRO B 1 627 ? -0.401 -40.406 8.18 1 98.06 627 PRO B C 1
ATOM 10199 O O . PRO B 1 627 ? -0.51 -39.594 7.258 1 98.06 627 PRO B O 1
ATOM 10202 N N . LEU B 1 628 ? -0.592 -41.75 8.023 1 98.25 628 LEU B N 1
ATOM 10203 C CA . LEU B 1 628 ? -0.844 -42.312 6.703 1 98.25 628 LEU B CA 1
ATOM 10204 C C . LEU B 1 628 ? -2.287 -42.781 6.582 1 98.25 628 LEU B C 1
ATOM 10206 O O . LEU B 1 628 ? -2.598 -43.625 5.746 1 98.25 628 LEU B O 1
ATOM 10210 N N . ASN B 1 629 ? -3.105 -42.219 7.371 1 97 629 ASN B N 1
ATOM 10211 C CA . ASN B 1 629 ? -4.492 -42.656 7.438 1 97 629 ASN B CA 1
ATOM 10212 C C . ASN B 1 629 ? -5.262 -42.312 6.172 1 97 629 ASN B C 1
ATOM 10214 O O . ASN B 1 629 ? -6.418 -42.719 6.008 1 97 629 ASN B O 1
ATOM 10218 N N . PHE B 1 630 ? -4.727 -41.625 5.223 1 96.38 630 PHE B N 1
ATOM 10219 C CA . PHE B 1 630 ? -5.355 -41.312 3.941 1 96.38 630 PHE B CA 1
ATOM 10220 C C . PHE B 1 630 ? -5.207 -42.469 2.979 1 96.38 630 PHE B C 1
ATOM 10222 O O . PHE B 1 630 ? -5.875 -42.531 1.942 1 96.38 630 PHE B O 1
ATOM 10229 N N . LEU B 1 631 ? -4.402 -43.438 3.297 1 97.38 631 LEU B N 1
ATOM 10230 C CA . LEU B 1 631 ? -4.188 -44.625 2.453 1 97.38 631 LEU B CA 1
ATOM 10231 C C . LEU B 1 631 ? -5.359 -45.594 2.568 1 97.38 631 LEU B C 1
ATOM 10233 O O . LEU B 1 631 ? -6.051 -45.625 3.588 1 97.38 631 LEU B O 1
ATOM 10237 N N . GLY B 1 632 ? -5.586 -46.375 1.536 1 93.56 632 GLY B N 1
ATOM 10238 C CA . GLY B 1 632 ? -6.562 -47.469 1.584 1 93.56 632 GLY B CA 1
ATOM 10239 C C . GLY B 1 632 ? -6.059 -48.688 2.322 1 93.56 632 GLY B C 1
ATOM 10240 O O . GLY B 1 632 ? -4.949 -48.688 2.859 1 93.56 632 GLY B O 1
ATOM 10241 N N . ARG B 1 633 ? -6.863 -49.688 2.26 1 92.81 633 ARG B N 1
ATOM 10242 C CA . ARG B 1 633 ? -6.488 -50.969 2.898 1 92.81 633 ARG B CA 1
ATOM 10243 C C . ARG B 1 633 ? -5.355 -51.625 2.141 1 92.81 633 ARG B C 1
ATOM 10245 O O . ARG B 1 633 ? -5.258 -51.531 0.917 1 92.81 633 ARG B O 1
ATOM 10252 N N . GLY B 1 634 ? -4.453 -52.312 2.861 1 94.31 634 GLY B N 1
ATOM 10253 C CA . GLY B 1 634 ? -3.381 -53.062 2.25 1 94.31 634 GLY B CA 1
ATOM 10254 C C . GLY B 1 634 ? -2.004 -52.5 2.523 1 94.31 634 GLY B C 1
ATOM 10255 O O . GLY B 1 634 ? -1.858 -51.594 3.334 1 94.31 634 GLY B O 1
ATOM 10256 N N . ALA B 1 635 ? -1.053 -53.156 1.889 1 96.06 635 ALA B N 1
ATOM 10257 C CA . ALA B 1 635 ? 0.34 -52.75 2.074 1 96.06 635 ALA B CA 1
ATOM 10258 C C . ALA B 1 635 ? 0.799 -51.844 0.951 1 96.06 635 ALA B C 1
ATOM 10260 O O . ALA B 1 635 ? 0.384 -52 -0.2 1 96.06 635 ALA B O 1
ATOM 10261 N N . TYR B 1 636 ? 1.522 -50.875 1.352 1 98 636 TYR B N 1
ATOM 10262 C CA . TYR B 1 636 ? 2.107 -49.906 0.425 1 98 636 TYR B CA 1
ATOM 10263 C C . TYR B 1 636 ? 3.623 -49.875 0.572 1 98 636 TYR B C 1
ATOM 10265 O O . TYR B 1 636 ? 4.16 -50.219 1.63 1 98 636 TYR B O 1
ATOM 10273 N N . LYS B 1 637 ? 4.32 -49.531 -0.483 1 98.06 637 LYS B N 1
ATOM 10274 C CA . LYS B 1 637 ? 5.738 -49.188 -0.454 1 98.06 637 LYS B CA 1
ATOM 10275 C C . LYS B 1 637 ? 5.934 -47.656 -0.446 1 98.06 637 LYS B C 1
ATOM 10277 O O . LYS B 1 637 ? 5.41 -46.969 -1.314 1 98.06 637 LYS B O 1
ATOM 10282 N N . ALA B 1 638 ? 6.621 -47.219 0.545 1 98.38 638 ALA B N 1
ATOM 10283 C CA . ALA B 1 638 ? 6.961 -45.812 0.613 1 98.38 638 ALA B CA 1
ATOM 10284 C C . ALA B 1 638 ? 8.43 -45.562 0.264 1 98.38 638 ALA B C 1
ATOM 10286 O O . ALA B 1 638 ? 9.32 -46.188 0.855 1 98.38 638 ALA B O 1
ATOM 10287 N N . VAL B 1 639 ? 8.695 -44.812 -0.698 1 98.5 639 VAL B N 1
ATOM 10288 C CA . VAL B 1 639 ? 10.023 -44.25 -0.973 1 98.5 639 VAL B CA 1
ATOM 10289 C C . VAL B 1 639 ? 10.133 -42.844 -0.434 1 98.5 639 VAL B C 1
ATOM 10291 O O . VAL B 1 639 ? 9.344 -41.969 -0.808 1 98.5 639 VAL B O 1
ATOM 10294 N N . VAL B 1 640 ? 11.094 -42.594 0.464 1 98.5 640 VAL B N 1
ATOM 10295 C CA . VAL B 1 640 ? 11.203 -41.344 1.188 1 98.5 640 VAL B CA 1
ATOM 10296 C C . VAL B 1 640 ? 12.484 -40.625 0.786 1 98.5 640 VAL B C 1
ATOM 10298 O O . VAL B 1 640 ? 13.562 -41.219 0.764 1 98.5 640 VAL B O 1
ATOM 10301 N N . TRP B 1 641 ? 12.383 -39.375 0.332 1 98.44 641 TRP B N 1
ATOM 10302 C CA . TRP B 1 641 ? 13.5 -38.469 0.144 1 98.44 641 TRP B CA 1
ATOM 10303 C C . TRP B 1 641 ? 13.484 -37.344 1.193 1 98.44 641 TRP B C 1
ATOM 10305 O O . TRP B 1 641 ? 12.648 -36.438 1.13 1 98.44 641 TRP B O 1
ATOM 10315 N N . GLU B 1 642 ? 14.312 -37.344 2.191 1 97.31 642 GLU B N 1
ATOM 10316 C CA . GLU B 1 642 ? 14.383 -36.312 3.238 1 97.31 642 GLU B CA 1
ATOM 10317 C C . GLU B 1 642 ? 15.688 -35.531 3.164 1 97.31 642 GLU B C 1
ATOM 10319 O O . GLU B 1 642 ? 16.562 -35.875 2.371 1 97.31 642 GLU B O 1
ATOM 10324 N N . ASP B 1 643 ? 15.758 -34.469 3.959 1 98.56 643 ASP B N 1
ATOM 10325 C CA . ASP B 1 643 ? 16.953 -33.625 3.961 1 98.56 643 ASP B CA 1
ATOM 10326 C C . ASP B 1 643 ? 18.203 -34.438 4.309 1 98.56 643 ASP B C 1
ATOM 10328 O O . ASP B 1 643 ? 18.156 -35.281 5.211 1 98.56 643 ASP B O 1
ATOM 10332 N N . GLY B 1 644 ? 19.234 -34.281 3.525 1 97.19 644 GLY B N 1
ATOM 10333 C CA . GLY B 1 644 ? 20.516 -34.906 3.807 1 97.19 644 GLY B CA 1
ATOM 10334 C C . GLY B 1 644 ? 21.422 -34.062 4.688 1 97.19 644 GLY B C 1
ATOM 10335 O O . GLY B 1 644 ? 20.938 -33.25 5.477 1 97.19 644 GLY B O 1
ATOM 10336 N N . ASP B 1 645 ? 22.734 -34.312 4.551 1 94.56 645 ASP B N 1
ATOM 10337 C CA . ASP B 1 645 ? 23.703 -33.688 5.422 1 94.56 645 ASP B CA 1
ATOM 10338 C C . ASP B 1 645 ? 24.016 -32.25 4.953 1 94.56 645 ASP B C 1
ATOM 10340 O O . ASP B 1 645 ? 24.484 -31.422 5.734 1 94.56 645 ASP B O 1
ATOM 10344 N N . HIS B 1 646 ? 23.797 -32.094 3.686 1 94.94 646 HIS B N 1
ATOM 10345 C CA . HIS B 1 646 ? 24.016 -30.766 3.084 1 94.94 646 HIS B CA 1
ATOM 10346 C C . HIS B 1 646 ? 22.766 -30.281 2.361 1 94.94 646 HIS B C 1
ATOM 10348 O O . HIS B 1 646 ? 21.938 -31.094 1.939 1 94.94 646 HIS B O 1
ATOM 10354 N N . PRO B 1 647 ? 22.656 -28.906 2.223 1 97.31 647 PRO B N 1
ATOM 10355 C CA . PRO B 1 647 ? 21.422 -28.391 1.622 1 97.31 647 PRO B CA 1
ATOM 10356 C C . PRO B 1 647 ? 21.125 -29 0.26 1 97.31 647 PRO B C 1
ATOM 10358 O O . PRO B 1 647 ? 19.953 -29.078 -0.143 1 97.31 647 PRO B O 1
ATOM 10361 N N . SER B 1 648 ? 22.094 -29.484 -0.47 1 96.56 648 SER B N 1
ATOM 10362 C CA . SER B 1 648 ? 21.906 -30.016 -1.82 1 96.56 648 SER B CA 1
ATOM 10363 C C . SER B 1 648 ? 21.812 -31.531 -1.819 1 96.56 648 SER B C 1
ATOM 10365 O O . SER B 1 648 ? 21.812 -32.156 -2.881 1 96.56 648 SER B O 1
ATOM 10367 N N . SER B 1 649 ? 21.766 -32.156 -0.675 1 96.19 649 SER B N 1
ATOM 10368 C CA . SER B 1 649 ? 21.719 -33.625 -0.627 1 96.19 649 SER B CA 1
ATOM 10369 C C . SER B 1 649 ? 20.391 -34.094 -0.048 1 96.19 649 SER B C 1
ATOM 10371 O O . SER B 1 649 ? 19.719 -33.375 0.692 1 96.19 649 SER B O 1
ATOM 10373 N N . VAL B 1 650 ? 20.047 -35.281 -0.453 1 97.44 650 VAL B N 1
ATOM 10374 C CA . VAL B 1 650 ? 18.859 -35.969 0.057 1 97.44 650 VAL B CA 1
ATOM 10375 C C . VAL B 1 650 ? 19.219 -37.344 0.568 1 97.44 650 VAL B C 1
ATOM 10377 O O . VAL B 1 650 ? 20.172 -37.969 0.071 1 97.44 650 VAL B O 1
ATOM 10380 N N . LYS B 1 651 ? 18.578 -37.719 1.619 1 97.69 651 LYS B N 1
ATOM 10381 C CA . LYS B 1 651 ? 18.641 -39.094 2.102 1 97.69 651 LYS B CA 1
ATOM 10382 C C . LYS B 1 651 ? 17.422 -39.875 1.631 1 97.69 651 LYS B C 1
ATOM 10384 O O . LYS B 1 651 ? 16.297 -39.594 2.01 1 97.69 651 LYS B O 1
ATOM 10389 N N . LYS B 1 652 ? 17.672 -40.906 0.845 1 97.75 652 LYS B N 1
ATOM 10390 C CA . LYS B 1 652 ? 16.609 -41.75 0.29 1 97.75 652 LYS B CA 1
ATOM 10391 C C . LYS B 1 652 ? 16.453 -43.031 1.077 1 97.75 652 LYS B C 1
ATOM 10393 O O . LYS B 1 652 ? 17.453 -43.656 1.473 1 97.75 652 LYS B O 1
ATOM 10398 N N . SER B 1 653 ? 15.266 -43.438 1.384 1 97.94 653 SER B N 1
ATOM 10399 C CA . SER B 1 653 ? 14.969 -44.719 2.033 1 97.94 653 SER B CA 1
ATOM 10400 C C . SER B 1 653 ? 13.672 -45.312 1.519 1 97.94 653 SER B C 1
ATOM 10402 O O . SER B 1 653 ? 12.867 -44.625 0.894 1 97.94 653 SER B O 1
ATOM 10404 N N . GLU B 1 654 ? 13.562 -46.594 1.649 1 97.56 654 GLU B N 1
ATOM 10405 C CA . GLU B 1 654 ? 12.352 -47.312 1.3 1 97.56 654 GLU B CA 1
ATOM 10406 C C . GLU B 1 654 ? 11.812 -48.094 2.498 1 97.56 654 GLU B C 1
ATOM 10408 O O . GLU B 1 654 ? 12.586 -48.688 3.262 1 97.56 654 GLU B O 1
ATOM 10413 N N . ILE B 1 655 ? 10.508 -48.062 2.645 1 97 655 ILE B N 1
ATOM 10414 C CA . ILE B 1 655 ? 9.898 -48.75 3.787 1 97 655 ILE B CA 1
ATOM 10415 C C . ILE B 1 655 ? 8.492 -49.219 3.416 1 97 655 ILE B C 1
ATOM 10417 O O . ILE B 1 655 ? 7.758 -48.531 2.713 1 97 655 ILE B O 1
ATOM 10421 N N . ASP B 1 656 ? 8.117 -50.375 3.838 1 97.31 656 ASP B N 1
ATOM 10422 C CA . ASP B 1 656 ? 6.742 -50.844 3.701 1 97.31 656 ASP B CA 1
ATOM 10423 C C . ASP B 1 656 ? 5.844 -50.25 4.773 1 97.31 656 ASP B C 1
ATOM 10425 O O . ASP B 1 656 ? 6.219 -50.188 5.945 1 97.31 656 ASP B O 1
ATOM 10429 N N . VAL B 1 657 ? 4.684 -49.781 4.328 1 97.69 657 VAL B N 1
ATOM 10430 C CA . VAL B 1 657 ? 3.805 -49.062 5.266 1 97.69 657 VAL B CA 1
ATOM 10431 C C . VAL B 1 657 ? 2.354 -49.469 5.004 1 97.69 657 VAL B C 1
ATOM 10433 O O . VAL B 1 657 ? 2.062 -50.188 4.043 1 97.69 657 VAL B O 1
ATOM 10436 N N . ASP B 1 658 ? 1.461 -49.094 5.926 1 96.56 658 ASP B N 1
ATOM 10437 C CA . ASP B 1 658 ? 0.016 -49.219 5.746 1 96.56 658 ASP B CA 1
ATOM 10438 C C . ASP B 1 658 ? -0.705 -48 6.367 1 96.56 658 ASP B C 1
ATOM 10440 O O . ASP B 1 658 ? -0.064 -47.094 6.855 1 96.56 658 ASP B O 1
ATOM 10444 N N . ALA B 1 659 ? -2.002 -48.031 6.309 1 96.94 659 ALA B N 1
ATOM 10445 C CA . ALA B 1 659 ? -2.82 -46.875 6.645 1 96.94 659 ALA B CA 1
ATOM 10446 C C . ALA B 1 659 ? -2.828 -46.625 8.148 1 96.94 659 ALA B C 1
ATOM 10448 O O . ALA B 1 659 ? -3.227 -45.562 8.602 1 96.94 659 ALA B O 1
ATOM 10449 N N . GLN B 1 660 ? -2.4 -47.469 9.031 1 96.94 660 GLN B N 1
ATOM 10450 C CA . GLN B 1 660 ? -2.449 -47.344 10.484 1 96.94 660 GLN B CA 1
ATOM 10451 C C . GLN B 1 660 ? -1.152 -46.75 11.023 1 96.94 660 GLN B C 1
ATOM 10453 O O . GLN B 1 660 ? -1.077 -46.375 12.195 1 96.94 660 GLN B O 1
ATOM 10458 N N . GLN B 1 661 ? -0.233 -46.562 10.148 1 97 661 GLN B N 1
ATOM 10459 C CA . GLN B 1 661 ? 1.092 -46.125 10.578 1 97 661 GLN B CA 1
ATOM 10460 C C . GLN B 1 661 ? 1.283 -44.625 10.328 1 97 661 GLN B C 1
ATOM 10462 O O . GLN B 1 661 ? 0.391 -43.969 9.797 1 97 661 GLN B O 1
ATOM 10467 N N . SER B 1 662 ? 2.332 -44.125 10.883 1 97.88 662 SER B N 1
ATOM 10468 C CA . SER B 1 662 ? 2.869 -42.812 10.586 1 97.88 662 SER B CA 1
ATOM 10469 C C . SER B 1 662 ? 4.328 -42.875 10.141 1 97.88 662 SER B C 1
ATOM 10471 O O . SER B 1 662 ? 5.043 -43.812 10.516 1 97.88 662 SER B O 1
ATOM 10473 N N . LEU B 1 663 ? 4.711 -42 9.352 1 97.31 663 LEU B N 1
ATOM 10474 C CA . LEU B 1 663 ? 6.102 -41.906 8.93 1 97.31 663 LEU B CA 1
ATOM 10475 C C . LEU B 1 663 ? 6.777 -40.688 9.562 1 97.31 663 LEU B C 1
ATOM 10477 O O . LEU B 1 663 ? 6.215 -39.594 9.547 1 97.31 663 LEU B O 1
ATOM 10481 N N . THR B 1 664 ? 7.934 -40.875 10.117 1 96.81 664 THR B N 1
ATOM 10482 C CA . THR B 1 664 ? 8.711 -39.781 10.688 1 96.81 664 THR B CA 1
ATOM 10483 C C . THR B 1 664 ? 9.594 -39.156 9.617 1 96.81 664 THR B C 1
ATOM 10485 O O . THR B 1 664 ? 10.328 -39.844 8.914 1 96.81 664 THR B O 1
ATOM 10488 N N . LEU B 1 665 ? 9.5 -37.906 9.422 1 97.12 665 LEU B N 1
ATOM 10489 C CA . LEU B 1 665 ? 10.367 -37.125 8.539 1 97.12 665 LEU B CA 1
ATOM 10490 C C . LEU B 1 665 ? 11.227 -36.156 9.336 1 97.12 665 LEU B C 1
ATOM 10492 O O . LEU B 1 665 ? 10.719 -35.438 10.195 1 97.12 665 LEU B O 1
ATOM 10496 N N . ARG B 1 666 ? 12.508 -36.156 9.141 1 97.44 666 ARG B N 1
ATOM 10497 C CA . ARG B 1 666 ? 13.438 -35.188 9.695 1 97.44 666 ARG B CA 1
ATOM 10498 C C . ARG B 1 666 ? 13.711 -34.062 8.695 1 97.44 666 ARG B C 1
ATOM 10500 O O . ARG B 1 666 ? 14.32 -34.281 7.652 1 97.44 666 ARG B O 1
ATOM 10507 N N . LEU B 1 667 ? 13.297 -32.875 9.023 1 98.44 667 LEU B N 1
ATOM 10508 C CA . LEU B 1 667 ? 13.414 -31.703 8.148 1 98.44 667 LEU B CA 1
ATOM 10509 C C . LEU B 1 667 ? 14.461 -30.734 8.68 1 98.44 667 LEU B C 1
ATOM 10511 O O . LEU B 1 667 ? 14.406 -30.328 9.844 1 98.44 667 LEU B O 1
ATOM 10515 N N . ALA B 1 668 ? 15.391 -30.359 7.957 1 98.5 668 ALA B N 1
ATOM 10516 C CA . ALA B 1 668 ? 16.406 -29.359 8.312 1 98.5 668 ALA B CA 1
ATOM 10517 C C . ALA B 1 668 ? 15.82 -27.953 8.266 1 98.5 668 ALA B C 1
ATOM 10519 O O . ALA B 1 668 ? 14.656 -27.766 7.898 1 98.5 668 ALA B O 1
ATOM 10520 N N . ASN B 1 669 ? 16.641 -26.969 8.805 1 98.06 669 ASN B N 1
ATOM 10521 C CA . ASN B 1 669 ? 16.266 -25.578 8.625 1 98.06 669 ASN B CA 1
ATOM 10522 C C . ASN B 1 669 ? 16.047 -25.234 7.156 1 98.06 669 ASN B C 1
ATOM 10524 O O . ASN B 1 669 ? 16.859 -25.578 6.305 1 98.06 669 ASN B O 1
ATOM 10528 N N . SER B 1 670 ? 14.891 -24.547 6.809 1 98.38 670 SER B N 1
ATOM 10529 C CA . SER B 1 670 ? 14.5 -24.25 5.434 1 98.38 670 SER B CA 1
ATOM 10530 C C . SER B 1 670 ? 14.414 -25.531 4.602 1 98.38 670 SER B C 1
ATOM 10532 O O . SER B 1 670 ? 14.789 -25.531 3.424 1 98.38 670 SER B O 1
ATOM 10534 N N . GLY B 1 671 ? 14.008 -26.578 5.242 1 98.69 671 GLY B N 1
ATOM 10535 C CA . GLY B 1 671 ? 14.094 -27.891 4.617 1 98.69 671 GLY B CA 1
ATOM 10536 C C . GLY B 1 671 ? 12.742 -28.469 4.234 1 98.69 671 GLY B C 1
ATOM 10537 O O . GLY B 1 671 ? 11.758 -27.734 4.129 1 98.69 671 GLY B O 1
ATOM 10538 N N . GLY B 1 672 ? 12.82 -29.875 3.918 1 98.69 672 GLY B N 1
ATOM 10539 C CA . GLY B 1 672 ? 11.617 -30.562 3.477 1 98.69 672 GLY B CA 1
ATOM 10540 C C . GLY B 1 672 ? 11.836 -32.062 3.236 1 98.69 672 GLY B C 1
ATOM 10541 O O . GLY B 1 672 ? 12.789 -32.625 3.758 1 98.69 672 GLY B O 1
ATOM 10542 N N . GLY B 1 673 ? 10.867 -32.562 2.641 1 98.62 673 GLY B N 1
ATOM 10543 C CA . GLY B 1 673 ? 10.867 -33.938 2.256 1 98.62 673 GLY B CA 1
ATOM 10544 C C . GLY B 1 673 ? 9.703 -34.312 1.351 1 98.62 673 GLY B C 1
ATOM 10545 O O . GLY B 1 673 ? 8.695 -33.625 1.307 1 98.62 673 GLY B O 1
ATOM 10546 N N . VAL B 1 674 ? 9.961 -35.438 0.609 1 98.69 674 VAL B N 1
ATOM 10547 C CA . VAL B 1 674 ? 8.891 -35.969 -0.232 1 98.69 674 VAL B CA 1
ATOM 10548 C C . VAL B 1 674 ? 8.805 -37.469 -0.058 1 98.69 674 VAL B C 1
ATOM 10550 O O . VAL B 1 674 ? 9.789 -38.125 0.309 1 98.69 674 VAL B O 1
ATOM 10553 N N . ILE B 1 675 ? 7.578 -37.969 -0.262 1 98.75 675 ILE B N 1
ATOM 10554 C CA . ILE B 1 675 ? 7.309 -39.406 -0.192 1 98.75 675 ILE B CA 1
ATOM 10555 C C . ILE B 1 675 ? 6.461 -39.844 -1.391 1 98.75 675 ILE B C 1
ATOM 10557 O O . ILE B 1 675 ? 5.484 -39.188 -1.733 1 98.75 675 ILE B O 1
ATOM 10561 N N . GLN B 1 676 ? 6.867 -40.875 -2.061 1 98.75 676 GLN B N 1
ATOM 10562 C CA . GLN B 1 676 ? 5.988 -41.594 -2.98 1 98.75 676 GLN B CA 1
ATOM 10563 C C . GLN B 1 676 ? 5.488 -42.875 -2.363 1 98.75 676 GLN B C 1
ATOM 10565 O O . GLN B 1 676 ? 6.285 -43.688 -1.886 1 98.75 676 GLN B O 1
ATOM 10570 N N . ILE B 1 677 ? 4.262 -43.125 -2.383 1 98.62 677 ILE B N 1
ATOM 10571 C CA . ILE B 1 677 ? 3.66 -44.312 -1.784 1 98.62 677 ILE B CA 1
ATOM 10572 C C . ILE B 1 677 ? 2.859 -45.062 -2.838 1 98.62 677 ILE B C 1
ATOM 10574 O O . ILE B 1 677 ? 1.885 -44.531 -3.385 1 98.62 677 ILE B O 1
ATOM 10578 N N . THR B 1 678 ? 3.234 -46.281 -3.094 1 98.12 678 THR B N 1
ATOM 10579 C CA . THR B 1 678 ? 2.588 -47.094 -4.113 1 98.12 678 THR B CA 1
ATOM 10580 C C . THR B 1 678 ? 2.062 -48.406 -3.508 1 98.12 678 THR B C 1
ATOM 10582 O O . THR B 1 678 ? 2.699 -48.969 -2.629 1 98.12 678 THR B O 1
ATOM 10585 N N . PRO B 1 679 ? 0.915 -48.844 -3.969 1 96.56 679 PRO B N 1
ATOM 10586 C CA . PRO B 1 679 ? 0.423 -50.125 -3.459 1 96.56 679 PRO B CA 1
ATOM 10587 C C . PRO B 1 679 ? 1.369 -51.281 -3.762 1 96.56 679 PRO B C 1
ATOM 10589 O O . PRO B 1 679 ? 1.955 -51.344 -4.848 1 96.56 679 PRO B O 1
ATOM 10592 N N . LEU B 1 680 ? 1.537 -52.125 -2.725 1 92.44 680 LEU B N 1
ATOM 10593 C CA . LEU B 1 680 ? 2.309 -53.344 -2.939 1 92.44 680 LEU B CA 1
ATOM 10594 C C . LEU B 1 680 ? 1.441 -54.438 -3.564 1 92.44 680 LEU B C 1
ATOM 10596 O O . LEU B 1 680 ? 0.287 -54.625 -3.172 1 92.44 680 LEU B O 1
ATOM 10600 N N . LYS B 1 681 ? 1.609 -54.969 -4.816 1 76.75 681 LYS B N 1
ATOM 10601 C CA . LYS B 1 681 ? 0.856 -56.031 -5.441 1 76.75 681 LYS B CA 1
ATOM 10602 C C . LYS B 1 681 ? 0.97 -57.312 -4.629 1 76.75 681 LYS B C 1
ATOM 10604 O O . LYS B 1 681 ? 2.055 -57.688 -4.16 1 76.75 681 LYS B O 1
ATOM 10609 N N . PRO B 1 682 ? -0.236 -57.812 -4.195 1 63.53 682 PRO B N 1
ATOM 10610 C CA . PRO B 1 682 ? -0.192 -59.125 -3.523 1 63.53 682 PRO B CA 1
ATOM 10611 C C . PRO B 1 682 ? 0.675 -60.125 -4.266 1 63.53 682 PRO B C 1
ATOM 10613 O O . PRO B 1 682 ? 0.677 -60.156 -5.496 1 63.53 682 PRO B O 1
ATOM 10616 N N . VAL B 1 683 ? 1.824 -60.562 -3.609 1 52.19 683 VAL B N 1
ATOM 10617 C CA . VAL B 1 683 ? 2.547 -61.688 -4.172 1 52.19 683 VAL B CA 1
ATOM 10618 C C . VAL B 1 683 ? 1.574 -62.844 -4.445 1 52.19 683 VAL B C 1
ATOM 10620 O O . VAL B 1 683 ? 0.81 -63.219 -3.562 1 52.19 683 VAL B O 1
ATOM 10623 N N . LYS B 1 684 ? 1.187 -63.219 -5.602 1 46.56 684 LYS B N 1
ATOM 10624 C CA . LYS B 1 684 ? 0.44 -64.438 -5.926 1 46.56 684 LYS B CA 1
ATOM 10625 C C . LYS B 1 684 ? 1.049 -65.625 -5.242 1 46.56 684 LYS B C 1
ATOM 10627 O O . LYS B 1 684 ? 2.232 -65.938 -5.422 1 46.56 684 LYS B O 1
ATOM 10632 N N . LYS B 1 685 ? 0.438 -65.938 -4.137 1 55.56 685 LYS B N 1
ATOM 10633 C CA . LYS B 1 685 ? 0.817 -67.312 -3.666 1 55.56 685 LYS B CA 1
ATOM 10634 C C . LYS B 1 685 ? 0.677 -68.312 -4.777 1 55.56 685 LYS B C 1
ATOM 10636 O O . LYS B 1 685 ? -0.378 -68.438 -5.406 1 55.56 685 LYS B O 1
ATOM 10641 N N . ARG B 1 686 ? 1.958 -68.438 -5.445 1 43.84 686 ARG B N 1
ATOM 10642 C CA . ARG B 1 686 ? 1.975 -69.625 -6.312 1 43.84 686 ARG B CA 1
ATOM 10643 C C . ARG B 1 686 ? 1.242 -70.75 -5.664 1 43.84 686 ARG B C 1
ATOM 10645 O O . ARG B 1 686 ? 1.576 -71.188 -4.551 1 43.84 686 ARG B O 1
ATOM 10652 N N . ARG B 1 687 ? 0.042 -71 -6.121 1 36.56 687 ARG B N 1
ATOM 10653 C CA . ARG B 1 687 ? -0.283 -72.375 -5.863 1 36.56 687 ARG B CA 1
ATOM 10654 C C . ARG B 1 687 ? 0.721 -73.312 -6.543 1 36.56 687 ARG B C 1
ATOM 10656 O O . ARG B 1 687 ? 1.093 -73.125 -7.695 1 36.56 687 ARG B O 1
#

pLDDT: mean 93.73, std 13.22, range [22.97, 98.94]

Radius of gyration: 35.74 Å; Cα contacts (8 Å, |Δi|>4): 3755; chains: 2; bounding box: 178×123×101 Å

Foldseek 3Di:
DPPPCPPPPPPPPPPPPPPPPPQPQKDWDKWAAPVRQKIKIWIQHSQQATWMWIGGNPHTFFDTAGWFFFFLDDPPGGDTFRHGDKDWDDKDKDKDWFWDAFPFFQAGTDIWIKIKMKTWMQRRDPVQRIKIKIKIDTPFWIKMWIKRAFDPPDFKTFTQWIRTKTFGPDFWWKWWDWPQDFFFQLADFRDIDTLLPFAQSTWTAPWIKTDDPQKIKTKHWFAADLFFGWTWGRDHVSGRITGTGGDFDPPDDPPRDRSTTQGMDGRNGIDIGIMTIMGIDRDLLVLLQDPVLQSRYDAAPFDDCPLQAFWEEEEQQQQPQADAQDPPLCPPNDGTDQALSSLLSRLVLCLVLVTQEYEAEFDQFPCTDLDDDPPTDLLHGDPRYDLLVSQVSSVVSNHAYEYEDEQVNCVVCVLVNLQSCLVSRHAAYEYEDLSHRGSVSSVVVVVNLVSNVVSNHAYEYGSDGQARNCCRHRVSPFAYASYNADSCLQPDLNPALLSLLLCLSTSQSRTAYANQFAQLAEDASVCSVVQRHSHSGYDHAFPFQSLLCQVSGQTSYYYNYHDSCSQADPVGHGFAPSVVSSPRHRGFNGKDWFDDDSRFKGWMWTHDPQKIKIKIWTQAWDKDKTQQLVHDDAKKKKWKWAGDPHRNHTDIDIDIDGRGGIDIGTAHRRGIMMMMIHHDPPPPPPD/DPPCPPPPPPPPPPPPPPPPPPQPQKDWDKWAAPVRQKIKIWIQHSQQATWMWIGGNPHTFFDTAGWFFFFLDDPPGGDTFRHGDKDWDDKDKDKDWFWDAFPFFQAGTDIWIKIKMKTWMQRRDPVQRIKIKIKIDTPFWIKMWIKRAFDPPDFKTFTQWIRTWTFGPDFWWKWWDWPQDFFFQLADFRDIDTLLPFAQSTWTAPWIKTDDPQKIKTKHWFAADLFFGWTWGRDPVSGRITGTGADFDPPDDPPRDRSTTQGMDGRNGIDIGIMTIMGIDRDLLVLLQDPVLQSRYDAAPFDDCPLQAFWEEEEQQQQPQADAQDPPLCPPNDGTDQALSSLLSRLVLCLVLVTQEYEAEFDQFACTDLDDDPPTDLLHGDPRYDLLVSQVSSVVSNHAYEYEDEQVNCVVCVLVNLQSCLVSRHAAYEYESLSHGGSVSSVVVVVNLVSNVVSNYAYEYGSDGQARNCCRHRVSDFAYASYNADSCLQPDLNPALLSVLLCLSTSQSRTAYANQFAQLAEDASVCSVVQRHSHSGYDHAFPFQSLLCQVSGQTSYYYNYHDSCSQADPVGHGFAPSVVSSPRHRGFNGKDWFDDDSRFKGWMWTHDPQKIKIKIWTQAWDKDKTQQLVHDDAKKKKWKWAGDPHRNHTDIDIDIDGRGGIDIGTAHRRGIMMMMIHHDPPPPPPD

Nearest PDB structures (foldseek):
  5e1q-assembly2_B  TM=9.032E-01  e=1.706E-64  Bacteroides thetaiotaomicron VPI-5482
  3a24-assembly1_A  TM=9.051E-01  e=1.811E-63  Bacteroides thetaiotaomicron
  5hqc-assembly1_A  TM=8.779E-01  e=3.757E-58  Pseudoalteromonas sp. K8
  5hqb-assembly1_A  TM=8.774E-01  e=9.361E-58  Pseudoalteromonas sp. K8
  5hqa-assembly1_A  TM=8.780E-01  e=1.985E-57  Pseudoalteromonas sp. K8

InterPro domains:
  IPR013780 Glycosyl hydrolase, all-beta [G3DSA:2.60.40.1180] (590-686)
  IPR013785 Aldolase-type TIM barrel [G3DSA:3.20.20.70] (300-586)
  IPR014718 Glycoside hydrolase-type carbohydrate-binding [G3DSA:2.70.98.10] (17-298)
  IPR017853 Glycoside hydrolase superfamily [SSF51445] (304-530)
  IPR019563 Glycosyl-hydrolase 97, catalytic domain [PF10566] (317-483)
  IPR029483 Glycosyl-hydrolase 97, C-terminal oligomerisation domain [PF14509] (587-677)
  IPR029486 Glycosyl-hydrolase 97, N-terminal domain [PF14508] (32-297)
  IPR052720 Glycosyl Hydrolase Family 97 [PTHR35803] (13-679)

Organism: Asticcacaulis excentricus (strain ATCC 15261 / DSM 4724 / KCTC 12464 / NCIMB 9791 / VKM B-1370 / CB 48) (NCBI:txid573065)